Protein AF-A0A0B7N7H6-F1 (afdb_monomer_lite)

Structure (mmCIF, N/CA/C/O backbone):
data_AF-A0A0B7N7H6-F1
#
_entry.id   AF-A0A0B7N7H6-F1
#
loop_
_atom_site.group_PDB
_atom_site.id
_atom_site.type_symbol
_atom_site.label_atom_id
_atom_site.label_alt_id
_atom_site.label_comp_id
_atom_site.label_asym_id
_atom_site.label_entity_id
_atom_site.label_seq_id
_atom_site.pdbx_PDB_ins_code
_atom_site.Cartn_x
_atom_site.Cartn_y
_atom_site.Cartn_z
_atom_site.occupancy
_atom_site.B_iso_or_equiv
_atom_site.auth_seq_id
_atom_site.auth_comp_id
_atom_site.auth_asym_id
_atom_site.auth_atom_id
_atom_site.pdbx_PDB_model_num
ATOM 1 N N . MET A 1 1 ? 10.735 51.652 -38.705 1.00 37.94 1 MET A N 1
ATOM 2 C CA . MET A 1 1 ? 10.330 51.602 -40.139 1.00 37.94 1 MET A CA 1
ATOM 3 C C . MET A 1 1 ? 10.771 50.251 -40.689 1.00 37.94 1 MET A C 1
ATOM 5 O O . MET A 1 1 ? 11.819 49.836 -40.210 1.00 37.94 1 MET A O 1
ATOM 9 N N . PRO A 1 2 ? 10.083 49.571 -41.637 1.00 36.44 2 PRO A N 1
ATOM 10 C CA . PRO A 1 2 ? 9.024 49.987 -42.591 1.00 36.44 2 PRO A CA 1
ATOM 11 C C . PRO A 1 2 ? 7.705 49.176 -42.404 1.00 36.44 2 PRO A C 1
ATOM 13 O O . PRO A 1 2 ? 7.689 48.254 -41.610 1.00 36.44 2 PRO A O 1
ATOM 16 N N . ARG A 1 3 ? 6.567 49.336 -43.096 1.00 27.48 3 ARG A N 1
ATOM 17 C CA . ARG A 1 3 ? 5.767 50.420 -43.711 1.00 27.48 3 ARG A CA 1
ATOM 18 C C . ARG A 1 3 ? 4.435 49.730 -44.132 1.00 27.48 3 ARG A C 1
ATOM 20 O O . ARG A 1 3 ? 4.487 48.553 -44.464 1.00 27.48 3 ARG A O 1
ATOM 27 N N . ILE A 1 4 ? 3.325 50.485 -44.269 1.00 28.06 4 ILE A N 1
ATOM 28 C CA . ILE A 1 4 ? 2.052 50.128 -44.976 1.00 28.06 4 ILE A CA 1
ATOM 29 C C . ILE A 1 4 ? 1.027 49.391 -44.062 1.00 28.06 4 ILE A C 1
ATOM 31 O O . ILE A 1 4 ? 1.376 48.391 -43.467 1.00 28.06 4 ILE A O 1
ATOM 35 N N . ARG A 1 5 ? -0.246 49.785 -43.854 1.00 23.31 5 ARG A N 1
ATOM 36 C CA . ARG A 1 5 ? -1.232 50.551 -44.649 1.00 23.31 5 ARG A CA 1
ATOM 37 C C . ARG A 1 5 ? -2.288 51.193 -43.722 1.00 23.31 5 ARG A C 1
ATOM 39 O O . ARG A 1 5 ? -2.878 50.515 -42.890 1.00 23.31 5 ARG A O 1
ATOM 46 N N . ARG A 1 6 ? -2.595 52.479 -43.933 1.00 30.19 6 ARG A N 1
ATOM 47 C CA . ARG A 1 6 ? -3.868 53.089 -43.510 1.00 30.19 6 ARG A CA 1
ATOM 48 C C . ARG A 1 6 ? -5.001 52.544 -44.384 1.00 30.19 6 ARG A C 1
ATOM 50 O O . ARG A 1 6 ? -4.861 52.536 -45.605 1.00 30.19 6 ARG A O 1
ATOM 57 N N . GLY A 1 7 ? -6.134 52.237 -43.756 1.00 26.44 7 GLY A N 1
ATOM 58 C CA . GLY A 1 7 ? -7.450 52.305 -44.388 1.00 26.44 7 GLY A CA 1
ATOM 59 C C . GLY A 1 7 ? -8.291 51.039 -44.276 1.00 26.44 7 GLY A C 1
ATOM 60 O O . GLY A 1 7 ? -8.165 50.152 -45.110 1.00 26.44 7 GLY A O 1
ATOM 61 N N . LYS A 1 8 ? -9.245 51.043 -43.342 1.00 25.47 8 LYS A N 1
ATOM 62 C CA . LYS A 1 8 ? -10.664 50.804 -43.638 1.00 25.47 8 LYS A CA 1
ATOM 63 C C . LYS A 1 8 ? -11.507 51.490 -42.561 1.00 25.47 8 LYS A C 1
ATOM 65 O O . LYS A 1 8 ? -11.310 51.280 -41.371 1.00 25.47 8 LYS A O 1
ATOM 70 N N . ARG A 1 9 ? -12.380 52.390 -43.022 1.00 25.45 9 ARG A N 1
ATOM 71 C CA . ARG A 1 9 ? -13.457 53.009 -42.246 1.00 25.45 9 ARG A CA 1
ATOM 72 C C . ARG A 1 9 ? -14.308 51.892 -41.645 1.00 25.45 9 ARG A C 1
ATOM 74 O O . ARG A 1 9 ? -14.696 50.988 -42.380 1.00 25.45 9 ARG A O 1
ATOM 81 N N . CYS A 1 10 ? -14.600 51.979 -40.351 1.00 24.98 10 CYS A N 1
ATOM 82 C CA . CYS A 1 10 ? -15.624 51.156 -39.728 1.00 24.98 10 CYS A CA 1
ATOM 83 C C . CYS A 1 10 ? -16.980 51.597 -40.296 1.00 24.98 10 CYS A C 1
ATOM 85 O O . CYS A 1 10 ? -17.472 52.684 -39.999 1.00 24.98 10 CYS A O 1
ATOM 87 N N . THR A 1 11 ? -17.523 50.795 -41.204 1.00 28.88 11 THR A N 1
ATOM 88 C CA . THR A 1 11 ? -18.893 50.899 -41.699 1.00 28.88 11 THR A CA 1
ATOM 89 C C . THR A 1 11 ? -19.776 50.041 -40.805 1.00 28.88 11 THR A C 1
ATOM 91 O O . THR A 1 11 ? -20.049 48.889 -41.127 1.00 28.88 11 THR A O 1
ATOM 94 N N . VAL A 1 12 ? -20.199 50.599 -39.673 1.00 28.38 12 VAL A N 1
ATOM 95 C CA . VAL A 1 12 ? -21.404 50.150 -38.968 1.00 28.38 12 VAL A CA 1
ATOM 96 C C . VAL A 1 12 ? -22.243 51.398 -38.720 1.00 28.38 12 VAL A C 1
ATOM 98 O O . VAL A 1 12 ? -22.201 52.027 -37.666 1.00 28.38 12 VAL A O 1
ATOM 101 N N . GLU A 1 13 ? -22.957 51.814 -39.764 1.00 29.14 13 GLU A N 1
ATOM 102 C CA . GLU A 1 13 ? -24.120 52.679 -39.610 1.00 29.14 13 GLU A CA 1
ATOM 103 C C . GLU A 1 13 ? -25.181 51.895 -38.832 1.00 29.14 13 GLU A C 1
ATOM 105 O O . GLU A 1 13 ? -25.592 50.815 -39.254 1.00 29.14 13 GLU A O 1
ATOM 110 N N . GLY A 1 14 ? -25.621 52.441 -37.697 1.00 30.44 14 GLY A N 1
ATOM 111 C CA . GLY A 1 14 ? -26.824 51.959 -37.018 1.00 30.44 14 GLY A CA 1
ATOM 112 C C . GLY A 1 14 ? -26.690 51.628 -35.535 1.00 30.44 14 GLY A C 1
ATOM 113 O O . GLY A 1 14 ? -27.198 50.593 -35.125 1.00 30.44 14 GLY A O 1
ATOM 114 N N . CYS A 1 15 ? -26.068 52.489 -34.719 1.00 24.95 15 CYS A N 1
ATOM 115 C CA . CYS A 1 15 ? -26.426 52.585 -33.289 1.00 24.95 15 CYS A CA 1
ATOM 116 C C . CYS A 1 15 ? -25.938 53.852 -32.557 1.00 24.95 15 CYS A C 1
ATOM 118 O O . CYS A 1 15 ? -26.206 53.995 -31.368 1.00 24.95 15 CYS A O 1
ATOM 120 N N . CYS A 1 16 ? -25.286 54.808 -33.229 1.00 25.58 16 CYS A N 1
ATOM 121 C CA . CYS A 1 16 ? -25.042 56.131 -32.654 1.00 25.58 16 CYS A CA 1
ATOM 122 C C . CYS A 1 16 ? -26.247 57.040 -32.923 1.00 25.58 16 CYS A C 1
ATOM 124 O O . CYS A 1 16 ? -26.388 57.589 -34.017 1.00 25.58 16 CYS A O 1
ATOM 126 N N . LEU A 1 17 ? -27.113 57.218 -31.923 1.00 27.61 17 LEU A N 1
ATOM 127 C CA . LEU A 1 17 ? -27.944 58.422 -31.858 1.00 27.61 17 LEU A CA 1
ATOM 128 C C . LEU A 1 17 ? -27.015 59.657 -31.893 1.00 27.61 17 LEU A C 1
ATOM 130 O O . LEU A 1 17 ? -25.928 59.611 -31.309 1.00 27.61 17 LEU A O 1
ATOM 134 N N . PRO A 1 18 ? -27.393 60.749 -32.581 1.00 28.14 18 PRO A N 1
ATOM 135 C CA . PRO A 1 18 ? -26.538 61.919 -32.705 1.00 28.14 18 PRO A CA 1
ATOM 136 C C . PRO A 1 18 ? -26.244 62.520 -31.327 1.00 28.14 18 PRO A C 1
ATOM 138 O O . PRO A 1 18 ? -27.152 62.856 -30.570 1.00 28.14 18 PRO A O 1
ATOM 141 N N . SER A 1 19 ? -24.959 62.703 -31.031 1.00 32.44 19 SER A N 1
ATOM 142 C CA . SER A 1 19 ? -24.395 63.276 -29.803 1.00 32.44 19 SER A CA 1
ATOM 143 C C . SER A 1 19 ? -24.632 64.791 -29.658 1.00 32.44 19 SER A C 1
ATOM 145 O O . SER A 1 19 ? -23.717 65.548 -29.338 1.00 32.44 19 SER A O 1
ATOM 147 N N . LYS A 1 20 ? -25.849 65.269 -29.929 1.00 32.69 20 LYS A N 1
ATOM 148 C CA . LYS A 1 20 ? -26.255 66.660 -29.688 1.00 32.69 20 LYS A CA 1
ATOM 149 C C . LYS A 1 20 ? -27.637 66.707 -29.047 1.00 32.69 20 LYS A C 1
ATOM 151 O O . LYS A 1 20 ? -28.613 67.100 -29.674 1.00 32.69 20 LYS A O 1
ATOM 156 N N . ILE A 1 21 ? -27.694 66.338 -27.773 1.00 34.69 21 ILE A N 1
ATOM 157 C CA . ILE A 1 21 ? -28.733 66.806 -26.854 1.00 34.69 21 ILE A CA 1
ATOM 158 C C . ILE A 1 21 ? -27.984 67.505 -25.720 1.00 34.69 21 ILE A C 1
ATOM 160 O O . ILE A 1 21 ? -27.102 66.921 -25.097 1.00 34.69 21 ILE A O 1
ATOM 164 N N . TYR A 1 22 ? -28.261 68.796 -25.553 1.00 38.03 22 TYR A N 1
ATOM 165 C CA . TYR A 1 22 ? -27.627 69.676 -24.579 1.00 38.03 22 TYR A CA 1
ATOM 166 C C . TYR A 1 22 ? -27.950 69.214 -23.151 1.00 38.03 22 TYR A C 1
ATOM 168 O O . TYR A 1 22 ? -29.028 69.501 -22.641 1.00 38.03 22 TYR A O 1
ATOM 176 N N . CYS A 1 23 ? -26.999 68.567 -22.484 1.00 40.34 23 CYS A N 1
ATOM 177 C CA . CYS A 1 23 ? -26.864 68.694 -21.036 1.00 40.34 23 CYS A CA 1
ATOM 178 C C . CYS A 1 23 ? -25.823 69.789 -20.806 1.00 40.34 23 CYS A C 1
ATOM 180 O O . CYS A 1 23 ? -24.716 69.698 -21.342 1.00 40.34 23 CYS A O 1
ATOM 182 N N . GLN A 1 24 ? -26.171 70.857 -20.081 1.00 36.81 24 GLN A N 1
ATOM 183 C CA . GLN A 1 24 ? -25.135 71.765 -19.593 1.00 36.81 24 GLN A CA 1
ATOM 184 C C . GLN A 1 24 ? -24.150 70.942 -18.749 1.00 36.81 24 GLN A C 1
ATOM 186 O O . GLN A 1 24 ? -24.607 70.126 -17.944 1.00 36.81 24 GLN A O 1
ATOM 191 N N . PRO A 1 25 ? -22.829 71.095 -18.943 1.00 39.78 25 PRO A N 1
ATOM 192 C CA . PRO A 1 25 ? -21.880 70.503 -18.017 1.00 39.78 25 PRO A CA 1
ATOM 193 C C . PRO A 1 25 ? -22.131 71.098 -16.620 1.00 39.78 25 PRO A C 1
ATOM 195 O O . PRO A 1 25 ? -22.530 72.268 -16.537 1.00 39.78 25 PRO A O 1
ATOM 198 N N . PRO A 1 26 ? -21.903 70.340 -15.532 1.00 43.75 26 PRO A N 1
ATOM 199 C CA . PRO A 1 26 ? -21.747 70.955 -14.219 1.00 43.75 26 PRO A CA 1
ATOM 200 C C . PRO A 1 26 ? -20.669 72.052 -14.296 1.00 43.75 26 PRO A C 1
ATOM 202 O O . PRO A 1 26 ? -19.870 72.093 -15.241 1.00 43.75 26 PRO A O 1
ATOM 205 N N . SER A 1 27 ? -20.722 73.008 -13.368 1.00 42.41 27 SER A N 1
ATOM 206 C CA . SER A 1 27 ? -19.869 74.200 -13.384 1.00 42.41 27 SER A CA 1
ATOM 207 C C . SER A 1 27 ? -18.388 73.823 -13.572 1.00 42.41 27 SER A C 1
ATOM 209 O O . SER A 1 27 ? -17.952 72.733 -13.206 1.00 42.41 27 SER A O 1
ATOM 211 N N . LYS A 1 28 ? -17.587 74.730 -14.148 1.00 42.50 28 LYS A N 1
ATOM 212 C CA . LYS A 1 28 ? -16.133 74.531 -14.326 1.00 42.50 28 LYS A CA 1
ATOM 213 C C . LYS A 1 28 ? -15.385 74.224 -13.014 1.00 42.50 28 LYS A C 1
ATOM 215 O O . LYS A 1 28 ? -14.234 73.808 -13.095 1.00 42.50 28 LYS A O 1
ATOM 220 N N . ASP A 1 29 ? -16.036 74.418 -11.869 1.00 42.72 29 ASP A N 1
ATOM 221 C CA . ASP A 1 29 ? -15.484 74.232 -10.532 1.00 42.72 29 ASP A CA 1
ATOM 222 C C . ASP A 1 29 ? -15.884 72.886 -9.890 1.00 42.72 29 ASP A C 1
ATOM 224 O O . ASP A 1 29 ? -15.354 72.541 -8.838 1.00 42.72 29 ASP A O 1
ATOM 228 N N . ASP A 1 30 ? -16.736 72.068 -10.526 1.00 51.41 30 ASP A N 1
ATOM 229 C CA . ASP A 1 30 ? -17.115 70.736 -10.021 1.00 51.41 30 ASP A CA 1
ATOM 230 C C . ASP A 1 30 ? -16.092 69.657 -10.435 1.00 51.41 30 ASP A C 1
ATOM 232 O O . ASP A 1 30 ? -16.368 68.698 -11.163 1.00 51.41 30 ASP A O 1
ATOM 236 N N . MET A 1 31 ? -14.842 69.856 -10.010 1.00 48.12 31 MET A N 1
ATOM 237 C CA . MET A 1 31 ? -13.719 68.950 -10.286 1.00 48.12 31 MET A CA 1
ATOM 238 C C . MET A 1 31 ? -13.842 67.612 -9.533 1.00 48.12 31 MET A C 1
ATOM 240 O O . MET A 1 31 ? -13.292 66.609 -10.002 1.00 48.12 31 MET A O 1
ATOM 244 N N . ASP A 1 32 ? -14.629 67.584 -8.450 1.00 49.81 32 ASP A N 1
ATOM 245 C CA . ASP A 1 32 ? -14.765 66.457 -7.518 1.00 49.81 32 ASP A CA 1
ATOM 246 C C . ASP A 1 32 ? -16.161 65.795 -7.523 1.00 49.81 32 ASP A C 1
ATOM 248 O O . ASP A 1 32 ? -16.340 64.754 -6.892 1.00 49.81 32 ASP A O 1
ATOM 252 N N . GLY A 1 33 ? -17.137 66.330 -8.271 1.00 51.84 33 GLY A N 1
ATOM 253 C CA . GLY A 1 33 ? -18.484 65.754 -8.410 1.00 51.84 33 GLY A CA 1
ATOM 254 C C . GLY A 1 33 ? -19.388 65.950 -7.186 1.00 51.84 33 GLY A C 1
ATOM 255 O O . GLY A 1 33 ? -20.271 65.122 -6.942 1.00 51.84 33 GLY A O 1
ATOM 256 N N . THR A 1 34 ? -19.145 66.996 -6.394 1.00 52.19 34 THR A N 1
ATOM 257 C CA . THR A 1 34 ? -19.784 67.249 -5.092 1.00 52.19 34 THR A CA 1
ATOM 258 C C . THR A 1 34 ? -20.910 68.281 -5.148 1.00 52.19 34 THR A C 1
ATOM 260 O O . THR A 1 34 ? -21.643 68.417 -4.167 1.00 52.19 34 THR A O 1
ATOM 263 N N . ASP A 1 35 ? -21.104 68.981 -6.271 1.00 53.03 35 ASP A N 1
ATOM 264 C CA . ASP A 1 35 ? -22.178 69.968 -6.403 1.00 53.03 35 ASP A CA 1
ATOM 265 C C . ASP A 1 35 ? -23.523 69.261 -6.679 1.00 53.03 35 ASP A C 1
ATOM 267 O O . ASP A 1 35 ? -23.776 68.702 -7.749 1.00 53.03 35 ASP A O 1
ATOM 271 N N . TYR A 1 36 ? -24.396 69.230 -5.668 1.00 53.78 36 TYR A N 1
ATOM 272 C CA . TYR A 1 36 ? -25.664 68.495 -5.695 1.00 53.78 36 TYR A CA 1
ATOM 273 C C . TYR A 1 36 ? -26.741 69.261 -6.486 1.00 53.78 36 TYR A C 1
ATOM 275 O O . TYR A 1 36 ? -27.261 70.263 -5.984 1.00 53.78 36 TYR A O 1
ATOM 283 N N . PRO A 1 37 ? -27.200 68.794 -7.665 1.00 55.84 37 PRO A N 1
ATOM 284 C CA . PRO A 1 37 ? -28.421 69.340 -8.240 1.00 55.84 37 PRO A CA 1
ATOM 285 C C . PRO A 1 37 ? -29.631 69.010 -7.344 1.00 55.84 37 PRO A C 1
ATOM 287 O O . PRO A 1 37 ? -29.698 67.959 -6.697 1.00 55.84 37 PRO A O 1
ATOM 290 N N . SER A 1 38 ? -30.596 69.936 -7.275 1.00 59.47 38 SER A N 1
ATOM 291 C CA . SER A 1 38 ? -31.794 69.781 -6.432 1.00 59.47 38 SER A CA 1
ATOM 292 C C . SER A 1 38 ? -32.596 68.519 -6.790 1.00 59.47 38 SER A C 1
ATOM 294 O O . SER A 1 38 ? -32.617 68.103 -7.946 1.00 59.47 38 SER A O 1
ATOM 296 N N . VAL A 1 39 ? -33.349 67.956 -5.836 1.00 60.06 39 VAL A N 1
ATOM 297 C CA . VAL A 1 39 ? -34.266 66.812 -6.071 1.00 60.06 39 VAL A CA 1
ATOM 298 C C . VAL A 1 39 ? -35.235 67.069 -7.241 1.00 60.06 39 VAL A C 1
ATOM 300 O O . VAL A 1 39 ? -35.629 66.144 -7.946 1.00 60.06 39 VAL A O 1
ATOM 303 N N . TRP A 1 40 ? -35.578 68.334 -7.501 1.00 59.78 40 TRP A N 1
ATOM 304 C CA . TRP A 1 40 ? -36.415 68.742 -8.632 1.00 59.78 40 TRP A CA 1
ATOM 305 C C . TRP A 1 40 ? -35.725 68.599 -9.993 1.00 59.78 40 TRP A C 1
ATOM 307 O O . TRP A 1 40 ? -36.393 68.308 -10.982 1.00 59.78 40 TRP A O 1
ATOM 317 N N . TRP A 1 41 ? -34.403 68.767 -10.050 1.00 65.94 41 TRP A N 1
ATOM 318 C CA . TRP A 1 41 ? -33.612 68.520 -11.257 1.00 65.94 41 TRP A CA 1
ATOM 319 C C . TRP A 1 41 ? -33.543 67.026 -11.577 1.00 65.94 41 TRP A C 1
ATOM 321 O O . TRP A 1 41 ? -33.737 66.633 -12.723 1.00 65.94 41 TRP A O 1
ATOM 331 N N . ASP A 1 42 ? -33.367 66.192 -10.555 1.00 63.41 42 ASP A N 1
ATOM 332 C CA . ASP A 1 42 ? -33.380 64.733 -10.685 1.00 63.41 42 ASP A CA 1
ATOM 333 C C . ASP A 1 42 ? -34.751 64.212 -11.148 1.00 63.41 42 ASP A C 1
ATOM 335 O O . ASP A 1 42 ? -34.836 63.398 -12.068 1.00 63.41 42 ASP A O 1
ATOM 339 N N . LEU A 1 43 ? -35.844 64.730 -10.572 1.00 63.50 43 LEU A N 1
ATOM 340 C CA . LEU A 1 43 ? -37.215 64.440 -11.014 1.00 63.50 43 LEU A CA 1
ATOM 341 C C . LEU A 1 43 ? -37.466 64.898 -12.455 1.00 63.50 43 LEU A C 1
ATOM 343 O O . LEU A 1 43 ? -38.125 64.191 -13.217 1.00 63.50 43 LEU A O 1
ATOM 347 N N . TRP A 1 44 ? -36.928 66.057 -12.845 1.00 66.81 44 TRP A N 1
ATOM 348 C CA . TRP A 1 44 ? -37.005 66.539 -14.221 1.00 66.81 44 TRP A CA 1
ATOM 349 C C . TRP A 1 44 ? -36.238 65.624 -15.182 1.00 66.81 44 TRP A C 1
ATOM 351 O O . TRP A 1 44 ? -36.783 65.273 -16.226 1.00 66.81 44 TRP A O 1
ATOM 361 N N . GLN A 1 45 ? -35.032 65.166 -14.822 1.00 63.53 45 GLN A N 1
ATOM 362 C CA . GLN A 1 45 ? -34.292 64.184 -15.619 1.00 63.53 45 GLN A CA 1
ATOM 363 C C . GLN A 1 45 ? -35.068 62.868 -15.756 1.00 63.53 45 GLN A C 1
ATOM 365 O O . GLN A 1 45 ? -35.196 62.358 -16.866 1.00 63.53 45 GLN A O 1
ATOM 370 N N . ILE A 1 46 ? -35.658 62.347 -14.674 1.00 65.12 46 ILE A N 1
ATOM 371 C CA . ILE A 1 46 ? -36.512 61.151 -14.742 1.00 65.12 46 ILE A CA 1
ATOM 372 C C . ILE A 1 46 ? -37.679 61.383 -15.713 1.00 65.12 46 ILE A C 1
ATOM 374 O O . ILE A 1 46 ? -37.836 60.628 -16.668 1.00 65.12 46 ILE A O 1
ATOM 378 N N . LEU A 1 47 ? -38.470 62.444 -15.539 1.00 67.06 47 LEU A N 1
ATOM 379 C CA . LEU A 1 47 ? -39.642 62.707 -16.386 1.00 67.06 47 LEU A CA 1
ATOM 380 C C . LEU A 1 47 ? -39.278 62.972 -17.858 1.00 67.06 47 LEU A C 1
ATOM 382 O O . LEU A 1 47 ? -40.030 62.582 -18.751 1.00 67.06 47 LEU A O 1
ATOM 386 N N . TYR A 1 48 ? -38.134 63.610 -18.116 1.00 69.19 48 TYR A N 1
ATOM 387 C CA . TYR A 1 48 ? -37.670 63.942 -19.462 1.00 69.19 48 TYR A CA 1
ATOM 388 C C . TYR A 1 48 ? -37.091 62.732 -20.206 1.00 69.19 48 TYR A C 1
ATOM 390 O O . TYR A 1 48 ? -37.353 62.558 -21.397 1.00 69.19 48 TYR A O 1
ATOM 398 N N . TYR A 1 49 ? -36.325 61.878 -19.520 1.00 67.12 49 TYR A N 1
ATOM 399 C CA . TYR A 1 49 ? -35.643 60.744 -20.146 1.00 67.12 49 TYR A CA 1
ATOM 400 C C . TYR A 1 49 ? -36.435 59.429 -20.091 1.00 67.12 49 TYR A C 1
ATOM 402 O O . TYR A 1 49 ? -36.150 58.551 -20.899 1.00 67.12 49 TYR A O 1
ATOM 410 N N . VAL A 1 50 ? -37.479 59.292 -19.258 1.00 69.81 50 VAL A N 1
ATOM 411 C CA . VAL A 1 50 ? -38.349 58.091 -19.217 1.00 69.81 50 VAL A CA 1
ATOM 412 C C . VAL A 1 50 ? -38.892 57.670 -20.596 1.00 69.81 50 VAL A C 1
ATOM 414 O O . VAL A 1 50 ? -38.808 56.481 -20.909 1.00 69.81 50 VAL A O 1
ATOM 417 N N . PRO A 1 51 ? -39.385 58.570 -21.474 1.00 69.56 51 PRO A N 1
ATOM 418 C CA . PRO A 1 51 ? -39.802 58.184 -22.827 1.00 69.56 51 PRO A CA 1
ATOM 419 C C . PRO A 1 51 ? -38.656 57.604 -23.674 1.00 69.56 51 PRO A C 1
ATOM 421 O O . PRO A 1 51 ? -38.873 56.686 -24.467 1.00 69.56 51 PRO A O 1
ATOM 424 N N . VAL A 1 52 ? -37.428 58.103 -23.483 1.00 68.19 52 VAL A N 1
ATOM 425 C CA . VAL A 1 52 ? -36.216 57.578 -24.131 1.00 68.19 52 VAL A CA 1
ATOM 426 C C . VAL A 1 52 ? -35.859 56.205 -23.554 1.00 68.19 52 VAL A C 1
ATOM 428 O O . VAL A 1 52 ? -35.584 55.293 -24.334 1.00 68.19 52 VAL A O 1
ATOM 431 N N . SER A 1 53 ? -35.954 56.016 -22.230 1.00 68.50 53 SER A N 1
ATOM 432 C CA . SER A 1 53 ? -35.773 54.719 -21.559 1.00 68.50 53 SER A CA 1
ATOM 433 C C . SER A 1 53 ? -36.720 53.661 -22.117 1.00 68.50 53 SER A C 1
ATOM 435 O O . SER A 1 53 ? -36.285 52.566 -22.461 1.00 68.50 53 SER A O 1
ATOM 437 N N . VAL A 1 54 ? -38.009 53.997 -22.253 1.00 75.19 54 VAL A N 1
ATOM 438 C CA . VAL A 1 54 ? -39.036 53.094 -22.798 1.00 75.19 54 VAL A CA 1
ATOM 439 C C . VAL A 1 54 ? -38.724 52.740 -24.253 1.00 75.19 54 VAL A C 1
ATOM 441 O O . VAL A 1 54 ? -38.846 51.578 -24.636 1.00 75.19 54 VAL A O 1
ATOM 444 N N . GLY A 1 55 ? -38.258 53.706 -25.050 1.00 74.94 55 GLY A N 1
ATOM 445 C CA . GLY A 1 55 ? -37.824 53.470 -26.426 1.00 74.94 55 GLY A CA 1
ATOM 446 C C . GLY A 1 55 ? -36.608 52.542 -26.529 1.00 74.94 55 GLY A C 1
ATOM 447 O O . GLY A 1 55 ? -36.632 51.602 -27.319 1.00 74.94 55 GLY A O 1
ATOM 448 N N . VAL A 1 56 ? -35.561 52.764 -25.725 1.00 74.06 56 VAL A N 1
ATOM 449 C CA . VAL A 1 56 ? -34.353 51.914 -25.694 1.00 74.06 56 VAL A CA 1
ATOM 450 C C . VAL A 1 56 ? -34.693 50.500 -25.227 1.00 74.06 56 VAL A C 1
ATOM 452 O O . VAL A 1 56 ? -34.305 49.539 -25.888 1.00 74.06 56 VAL A O 1
ATOM 455 N N . PHE A 1 57 ? -35.476 50.379 -24.153 1.00 81.69 57 PHE A N 1
ATOM 456 C CA . PHE A 1 57 ? -35.959 49.104 -23.629 1.00 81.69 57 PHE A CA 1
ATOM 457 C C . PHE A 1 57 ? -36.756 48.333 -24.687 1.00 81.69 57 PHE A C 1
ATOM 459 O O . PHE A 1 57 ? -36.404 47.207 -25.032 1.00 81.69 57 PHE A O 1
ATOM 466 N N . TYR A 1 58 ? -37.780 48.960 -25.277 1.00 79.00 58 TYR A N 1
ATOM 467 C CA . TYR A 1 58 ? -38.616 48.324 -26.295 1.00 79.00 58 TYR A CA 1
ATOM 468 C C . TYR A 1 58 ? -37.808 47.930 -27.534 1.00 79.00 58 TYR A C 1
ATOM 470 O O . TYR A 1 58 ? -38.014 46.852 -28.082 1.00 79.00 58 TYR A O 1
ATOM 478 N N . MET A 1 59 ? -36.861 48.767 -27.969 1.00 73.75 59 MET A N 1
ATOM 479 C CA . MET A 1 59 ? -35.995 48.453 -29.107 1.00 73.75 59 MET A CA 1
ATOM 480 C C . MET A 1 59 ? -35.046 47.287 -28.827 1.00 73.75 59 MET A C 1
ATOM 482 O O . MET A 1 59 ? -34.800 46.499 -29.740 1.00 73.75 59 MET A O 1
ATOM 486 N N . ASP A 1 60 ? -34.516 47.157 -27.612 1.00 74.44 60 ASP A N 1
ATOM 487 C CA . ASP A 1 60 ? -33.656 46.034 -27.230 1.00 74.44 60 ASP A CA 1
ATOM 488 C C . ASP A 1 60 ? -34.443 44.719 -27.132 1.00 74.44 60 ASP A C 1
ATOM 490 O O . ASP A 1 60 ? -34.002 43.714 -27.696 1.00 74.44 60 ASP A O 1
ATOM 494 N N . ILE A 1 61 ? -35.650 44.751 -26.555 1.00 77.31 61 ILE A N 1
ATOM 495 C CA . ILE A 1 61 ? -36.582 43.611 -26.533 1.00 77.31 61 ILE A CA 1
ATOM 496 C C . ILE A 1 61 ? -37.027 43.226 -27.948 1.00 77.31 61 ILE A C 1
ATOM 498 O O . ILE A 1 61 ? -36.958 42.061 -28.334 1.00 77.31 61 ILE A O 1
ATOM 502 N N . TYR A 1 62 ? -37.440 44.199 -28.763 1.00 75.31 62 TYR A N 1
ATOM 503 C CA . TYR A 1 62 ? -37.870 43.968 -30.142 1.00 75.31 62 TYR A CA 1
ATOM 504 C C . TYR A 1 62 ? -36.744 43.368 -30.993 1.00 75.31 62 TYR A C 1
ATOM 506 O O . TYR A 1 62 ? -36.975 42.436 -31.763 1.00 75.31 62 TYR A O 1
ATOM 514 N N . LYS A 1 63 ? -35.508 43.867 -30.839 1.00 70.56 63 LYS A N 1
ATOM 515 C CA . LYS A 1 63 ? -34.329 43.295 -31.504 1.00 70.56 63 LYS A CA 1
ATOM 516 C C . LYS A 1 63 ? -34.080 41.848 -31.077 1.00 70.56 63 LYS A C 1
ATOM 518 O O . LYS A 1 63 ? -33.690 41.074 -31.937 1.00 70.56 63 LYS A O 1
ATOM 523 N N . HIS A 1 64 ? -34.305 41.501 -29.810 1.00 74.00 64 HIS A N 1
ATOM 524 C CA . HIS A 1 64 ? -34.151 40.133 -29.311 1.00 74.00 64 HIS A CA 1
ATOM 525 C C . HIS A 1 64 ? -35.264 39.184 -29.807 1.00 74.00 64 HIS A C 1
ATOM 527 O O . HIS A 1 64 ? -34.977 38.031 -30.101 1.00 74.00 64 HIS A O 1
ATOM 533 N N . LEU A 1 65 ? -36.511 39.660 -29.950 1.00 70.31 65 LEU A N 1
ATOM 534 C CA . LEU A 1 65 ? -37.661 38.834 -30.360 1.00 70.31 65 LEU A CA 1
ATOM 535 C C . LEU A 1 65 ? -37.829 38.670 -31.885 1.00 70.31 65 LEU A C 1
ATOM 537 O O . LEU A 1 65 ? -38.381 37.667 -32.328 1.00 70.31 65 LEU A O 1
ATOM 541 N N . VAL A 1 66 ? -37.421 39.658 -32.696 1.00 69.44 66 VAL A N 1
ATOM 542 C CA . VAL A 1 66 ? -37.718 39.703 -34.151 1.00 69.44 66 VAL A CA 1
ATOM 543 C C . VAL A 1 66 ? -36.478 39.518 -35.036 1.00 69.44 66 VAL A C 1
ATOM 545 O O . VAL A 1 66 ? -36.589 39.118 -36.195 1.00 69.44 66 VAL A O 1
ATOM 548 N N . LYS A 1 67 ? -35.281 39.792 -34.514 1.00 58.47 67 LYS A N 1
ATOM 549 C CA . LYS A 1 67 ? -33.995 39.442 -35.142 1.00 58.47 67 LYS A CA 1
ATOM 550 C C . LYS A 1 67 ? -33.348 38.366 -34.268 1.00 58.47 67 LYS A C 1
ATOM 552 O O . LYS A 1 67 ? -33.736 38.253 -33.114 1.00 58.47 67 LYS A O 1
ATOM 557 N N . GLN A 1 68 ? -32.425 37.555 -34.806 1.00 58.53 68 GLN A N 1
ATOM 558 C CA . GLN A 1 68 ? -31.695 36.559 -33.999 1.00 58.53 68 GLN A CA 1
ATOM 559 C C . GLN A 1 68 ? -31.322 37.174 -32.639 1.00 58.53 68 GLN A C 1
ATOM 561 O O . GLN A 1 68 ? -30.874 38.330 -32.637 1.00 58.53 68 GLN A O 1
ATOM 566 N N . PRO A 1 69 ? -31.565 36.470 -31.518 1.00 61.44 69 PRO A N 1
ATOM 567 C CA . PRO A 1 69 ? -31.398 37.049 -30.193 1.00 61.44 69 PRO A CA 1
ATOM 568 C C . PRO A 1 69 ? -30.007 37.679 -30.100 1.00 61.44 69 PRO A C 1
ATOM 570 O O . PRO A 1 69 ? -29.039 37.102 -30.600 1.00 61.44 69 PRO A O 1
ATOM 573 N N . LYS A 1 70 ? -29.911 38.891 -29.515 1.00 65.50 70 LYS A N 1
ATOM 574 C CA . LYS A 1 70 ? -28.637 39.641 -29.417 1.00 65.50 70 LYS A CA 1
ATOM 575 C C . LYS A 1 70 ? -27.486 38.737 -28.960 1.00 65.50 70 LYS A C 1
ATOM 577 O O . LYS A 1 70 ? -26.370 38.925 -29.439 1.00 65.50 70 LYS A O 1
ATOM 582 N N . ARG A 1 71 ? -27.794 37.765 -28.090 1.00 74.06 71 ARG A N 1
ATOM 583 C CA . ARG A 1 71 ? -26.989 36.585 -27.777 1.00 74.06 71 ARG A CA 1
ATOM 584 C C . ARG A 1 71 ? -27.842 35.307 -27.808 1.00 74.06 71 ARG A C 1
ATOM 586 O O . ARG A 1 71 ? -28.944 35.346 -27.266 1.00 74.06 71 ARG A O 1
ATOM 593 N N . PRO A 1 72 ? -27.372 34.203 -28.419 1.00 66.31 72 PRO A N 1
ATOM 594 C CA . PRO A 1 72 ? -28.142 32.962 -28.573 1.00 66.31 72 PRO A CA 1
ATOM 595 C C . PRO A 1 72 ? -28.586 32.292 -27.270 1.00 66.31 72 PRO A C 1
ATOM 597 O O . PRO A 1 72 ? -29.600 31.602 -27.267 1.00 66.31 72 PRO A O 1
ATOM 600 N N . THR A 1 73 ? -27.831 32.480 -26.190 1.00 73.62 73 THR A N 1
ATOM 601 C CA . THR A 1 73 ? -28.018 31.793 -24.902 1.00 73.62 73 THR A CA 1
ATOM 602 C C . THR A 1 73 ? -28.916 32.547 -23.919 1.00 73.62 73 THR A C 1
ATOM 604 O O . THR A 1 73 ? -29.238 32.010 -22.863 1.00 73.62 73 THR A O 1
ATOM 607 N N . TRP A 1 74 ? -29.319 33.785 -24.230 1.00 82.69 74 TRP A N 1
ATOM 608 C CA . TRP A 1 74 ? -30.152 34.581 -23.329 1.00 82.69 74 TRP A CA 1
ATOM 609 C C . TRP A 1 74 ? -31.599 34.115 -23.378 1.00 82.69 74 TRP A C 1
ATOM 611 O O . TRP A 1 74 ? -32.239 34.156 -24.432 1.00 82.69 74 TRP A O 1
ATOM 621 N N . ASP A 1 75 ? -32.122 33.742 -22.217 1.00 81.75 75 ASP A N 1
ATOM 622 C CA . ASP A 1 75 ? -33.545 33.531 -22.034 1.00 81.75 75 ASP A CA 1
ATOM 623 C C . ASP A 1 75 ? -34.294 34.878 -22.002 1.00 81.75 75 ASP A C 1
ATOM 625 O O . ASP A 1 75 ? -33.720 35.976 -22.057 1.00 81.75 75 ASP A O 1
ATOM 629 N N . ILE A 1 76 ? -35.621 34.799 -21.925 1.00 79.88 76 ILE A N 1
ATOM 630 C CA . ILE A 1 76 ? -36.466 35.992 -21.899 1.00 79.88 76 ILE A CA 1
ATOM 631 C C . ILE A 1 76 ? -36.156 36.830 -20.649 1.00 79.88 76 ILE A C 1
ATOM 633 O O . ILE A 1 76 ? -36.080 38.052 -20.753 1.00 79.88 76 ILE A O 1
ATOM 637 N N . LEU A 1 77 ? -35.933 36.220 -19.481 1.00 82.25 77 LEU A N 1
ATOM 638 C CA . LEU A 1 77 ? -35.686 36.966 -18.248 1.00 82.25 77 LEU A CA 1
ATOM 639 C C . LEU A 1 77 ? -34.363 37.744 -18.302 1.00 82.25 77 LEU A C 1
ATOM 641 O O . LEU A 1 77 ? -34.344 38.933 -17.966 1.00 82.25 77 LEU A O 1
ATOM 645 N N . THR A 1 78 ? -33.280 37.126 -18.773 1.00 84.12 78 THR A N 1
ATOM 646 C CA . THR A 1 78 ? -31.980 37.770 -18.990 1.00 84.12 78 THR A CA 1
ATOM 647 C C . THR A 1 78 ? -32.100 38.889 -20.014 1.00 84.12 78 THR A C 1
ATOM 649 O O . THR A 1 78 ? -31.683 40.014 -19.734 1.00 84.12 78 THR A O 1
ATOM 652 N N . ALA A 1 79 ? -32.736 38.643 -21.163 1.00 83.31 79 ALA A N 1
ATOM 653 C CA . ALA A 1 79 ? -32.913 39.669 -22.186 1.00 83.31 79 ALA A CA 1
ATOM 654 C C . ALA A 1 79 ? -33.699 40.884 -21.664 1.00 83.31 79 ALA A C 1
ATOM 656 O O . ALA A 1 79 ? -33.319 42.026 -21.934 1.00 83.31 79 ALA A O 1
ATOM 657 N N . PHE A 1 80 ? -34.755 40.654 -20.877 1.00 84.75 80 PHE A N 1
ATOM 658 C CA . PHE A 1 80 ? -35.534 41.721 -20.249 1.00 84.75 80 PHE A CA 1
ATOM 659 C C . PHE A 1 80 ? -34.748 42.486 -19.189 1.00 84.75 80 PHE A C 1
ATOM 661 O O . PHE A 1 80 ? -34.757 43.720 -19.192 1.00 84.75 80 PHE A O 1
ATOM 668 N N . THR A 1 81 ? -34.040 41.776 -18.316 1.00 84.25 81 THR A N 1
ATOM 669 C CA . THR A 1 81 ? -33.251 42.383 -17.240 1.00 84.25 81 THR A CA 1
ATOM 670 C C . THR A 1 81 ? -32.123 43.239 -17.812 1.00 84.25 81 THR A C 1
ATOM 672 O O . THR A 1 81 ? -31.985 44.405 -17.443 1.00 84.25 81 THR A O 1
ATOM 675 N N . VAL A 1 82 ? -31.369 42.719 -18.784 1.00 85.56 82 VAL A N 1
ATOM 676 C CA . VAL A 1 82 ? -30.281 43.467 -19.427 1.00 85.56 82 VAL A CA 1
ATOM 677 C C . VAL A 1 82 ? -30.819 44.651 -20.235 1.00 85.56 82 VAL A C 1
ATOM 679 O O . VAL A 1 82 ? -30.279 45.752 -20.128 1.00 85.56 82 VAL A O 1
ATOM 682 N N . ALA A 1 83 ? -31.917 44.489 -20.986 1.00 83.69 83 ALA A N 1
ATOM 683 C CA . ALA A 1 83 ? -32.544 45.601 -21.708 1.00 83.69 83 ALA A CA 1
ATOM 684 C C . ALA A 1 83 ? -33.003 46.721 -20.760 1.00 83.69 83 ALA A C 1
ATOM 686 O O . ALA A 1 83 ? -32.880 47.906 -21.083 1.00 83.69 83 ALA A O 1
ATOM 687 N N . PHE A 1 84 ? -33.516 46.364 -19.579 1.00 84.31 84 PHE A N 1
ATOM 688 C CA . PHE A 1 84 ? -33.910 47.325 -18.553 1.00 84.31 84 PHE A CA 1
ATOM 689 C C . PHE A 1 84 ? -32.699 48.080 -17.992 1.00 84.31 84 PHE A C 1
ATOM 691 O O . PHE A 1 84 ? -32.711 49.312 -17.941 1.00 84.31 84 PHE A O 1
ATOM 698 N N . LEU A 1 85 ? -31.620 47.369 -17.654 1.00 84.88 85 LEU A N 1
ATOM 699 C CA . LEU A 1 85 ? -30.381 47.979 -17.168 1.00 84.88 85 LEU A CA 1
ATOM 700 C C . LEU A 1 85 ? -29.721 48.872 -18.237 1.00 84.88 85 LEU A C 1
ATOM 702 O O . LEU A 1 85 ? -29.287 49.982 -17.926 1.00 84.88 85 LEU A O 1
ATOM 706 N N . HIS A 1 86 ? -29.735 48.470 -19.512 1.00 82.06 86 HIS A N 1
ATOM 707 C CA . HIS A 1 86 ? -29.311 49.310 -20.641 1.00 82.06 86 HIS A CA 1
ATOM 708 C C . HIS A 1 86 ? -30.128 50.595 -20.771 1.00 82.06 86 HIS A C 1
ATOM 710 O O . HIS A 1 86 ? -29.568 51.663 -21.056 1.00 82.06 86 HIS A O 1
ATOM 716 N N . ALA A 1 87 ? -31.446 50.503 -20.588 1.00 77.56 87 ALA A N 1
ATOM 717 C CA . ALA A 1 87 ? -32.337 51.651 -20.637 1.00 77.56 87 ALA A CA 1
ATOM 718 C C . ALA A 1 87 ? -32.067 52.614 -19.474 1.00 77.56 87 ALA A C 1
ATOM 720 O O . ALA A 1 87 ? -31.972 53.821 -19.707 1.00 77.56 87 ALA A O 1
ATOM 721 N N . LEU A 1 88 ? -31.864 52.097 -18.256 1.00 76.38 88 LEU A N 1
ATOM 722 C CA . LEU A 1 88 ? -31.466 52.894 -17.092 1.00 76.38 88 LEU A CA 1
ATOM 723 C C . LEU A 1 88 ? -30.121 53.591 -17.325 1.00 76.38 88 LEU A C 1
ATOM 725 O O . LEU A 1 88 ? -30.039 54.816 -17.230 1.00 76.38 88 LEU A O 1
ATOM 729 N N . ARG A 1 89 ? -29.088 52.840 -17.730 1.00 76.75 89 ARG A N 1
ATOM 730 C CA . ARG A 1 89 ? -27.766 53.384 -18.081 1.00 76.75 89 ARG A CA 1
ATOM 731 C C . ARG A 1 89 ? -27.879 54.504 -19.105 1.00 76.75 89 ARG A C 1
ATOM 733 O O . ARG A 1 89 ? -27.284 55.563 -18.934 1.00 76.75 89 ARG A O 1
ATOM 740 N N . SER A 1 90 ? -28.606 54.266 -20.197 1.00 70.69 90 SER A N 1
ATOM 741 C CA . SER A 1 90 ? -28.646 55.181 -21.342 1.00 70.69 90 SER A CA 1
ATOM 742 C C . SER A 1 90 ? -29.396 56.477 -21.068 1.00 70.69 90 SER A C 1
ATOM 744 O O . SER A 1 90 ? -29.068 57.504 -21.658 1.00 70.69 90 SER A O 1
ATOM 746 N N . SER A 1 91 ? -30.347 56.433 -20.148 1.00 69.44 91 SER A N 1
ATOM 747 C CA . SER A 1 91 ? -31.239 57.551 -19.845 1.00 69.44 91 SER A CA 1
ATOM 748 C C . SER A 1 91 ? -30.687 58.458 -18.750 1.00 69.44 91 SER A C 1
ATOM 750 O O . SER A 1 91 ? -31.013 59.638 -18.712 1.00 69.44 91 SER A O 1
ATOM 752 N N . PHE A 1 92 ? -29.775 57.938 -17.923 1.00 67.88 92 PHE A N 1
ATOM 753 C CA . PHE A 1 92 ? -29.142 58.666 -16.822 1.00 67.88 92 PHE A CA 1
ATOM 754 C C . PHE A 1 92 ? -27.619 58.827 -16.997 1.00 67.88 92 PHE A C 1
ATOM 756 O O . PHE A 1 92 ? -26.897 59.043 -16.025 1.00 67.88 92 PHE A O 1
ATOM 763 N N . ARG A 1 93 ? -27.107 58.780 -18.242 1.00 64.00 93 ARG A N 1
ATOM 764 C CA . ARG A 1 93 ? -25.663 58.936 -18.558 1.00 64.00 93 ARG A CA 1
ATOM 765 C C . ARG A 1 93 ? -25.045 60.238 -18.030 1.00 64.00 93 ARG A C 1
ATOM 767 O O . ARG A 1 93 ? -23.841 60.289 -17.808 1.00 64.00 93 ARG A O 1
ATOM 774 N N . CYS A 1 94 ? -25.852 61.285 -17.871 1.00 63.38 94 CYS A N 1
ATOM 775 C CA . CYS A 1 94 ? -25.427 62.603 -17.389 1.00 63.38 94 CYS A CA 1
ATOM 776 C C . CYS A 1 94 ? -25.897 62.900 -15.957 1.00 63.38 94 CYS A C 1
ATOM 778 O O . CYS A 1 94 ? -25.817 64.049 -15.522 1.00 63.38 94 CYS A O 1
ATOM 780 N N . ALA A 1 95 ? -26.430 61.905 -15.245 1.00 68.88 95 ALA A N 1
ATOM 781 C CA . ALA A 1 95 ? -26.871 62.087 -13.872 1.00 68.88 95 ALA A CA 1
ATOM 782 C C . ALA A 1 95 ? -25.673 62.192 -12.915 1.00 68.88 95 ALA A C 1
ATOM 784 O O . ALA A 1 95 ? -24.620 61.593 -13.145 1.00 68.88 95 ALA A O 1
ATOM 785 N N . SER A 1 96 ? -25.842 62.968 -11.844 1.00 70.94 96 SER A N 1
ATOM 786 C CA . SER A 1 96 ? -24.808 63.174 -10.826 1.00 70.94 96 SER A CA 1
ATOM 787 C C . SER A 1 96 ? -24.585 61.915 -9.979 1.00 70.94 96 SER A C 1
ATOM 789 O O . SER A 1 96 ? -25.445 61.033 -9.898 1.00 70.94 96 SER A O 1
ATOM 791 N N . LEU A 1 97 ? -23.447 61.846 -9.281 1.00 76.12 97 LEU A N 1
ATOM 792 C CA . LEU A 1 97 ? -23.167 60.780 -8.313 1.00 76.12 97 LEU A CA 1
ATOM 793 C C . LEU A 1 97 ? -24.272 60.681 -7.243 1.00 76.12 97 LEU A C 1
ATOM 795 O O . LEU A 1 97 ? -24.703 59.587 -6.879 1.00 76.12 97 LEU A O 1
ATOM 799 N N . ALA A 1 98 ? -24.774 61.831 -6.786 1.00 72.94 98 ALA A N 1
ATOM 800 C CA . ALA A 1 98 ? -25.847 61.922 -5.802 1.00 72.94 98 ALA A CA 1
ATOM 801 C C . ALA A 1 98 ? -27.159 61.285 -6.279 1.00 72.94 98 ALA A C 1
ATOM 803 O O . ALA A 1 98 ? -27.823 60.588 -5.509 1.00 72.94 98 ALA A O 1
ATOM 804 N N . PHE A 1 99 ? -27.521 61.494 -7.548 1.00 75.81 99 PHE A N 1
ATOM 805 C CA . PHE A 1 99 ? -28.675 60.838 -8.157 1.00 75.81 99 PHE A CA 1
ATOM 806 C C . PHE A 1 99 ? -28.513 59.316 -8.137 1.00 75.81 99 PHE A C 1
ATOM 808 O O . PHE A 1 99 ? -29.399 58.604 -7.667 1.00 75.81 99 PHE A O 1
ATOM 815 N N . TRP A 1 100 ? -27.359 58.818 -8.587 1.00 76.56 100 TRP A N 1
ATOM 816 C CA . TRP A 1 100 ? -27.080 57.384 -8.626 1.00 76.56 100 TRP A CA 1
ATOM 817 C C . TRP A 1 100 ? -27.078 56.748 -7.233 1.00 76.56 100 TRP A C 1
ATOM 819 O O . TRP A 1 100 ? -27.665 55.683 -7.062 1.00 76.56 100 TRP A O 1
ATOM 829 N N . ARG A 1 101 ? -26.521 57.413 -6.211 1.00 81.25 101 ARG A N 1
ATOM 830 C CA . ARG A 1 101 ? -26.610 56.945 -4.816 1.00 81.25 101 ARG A CA 1
ATOM 831 C C . ARG A 1 101 ? -28.056 56.877 -4.320 1.00 81.25 101 ARG A C 1
ATOM 833 O O . ARG A 1 101 ? -28.438 55.877 -3.721 1.00 81.25 101 ARG A O 1
ATOM 840 N N . ARG A 1 102 ? -28.884 57.892 -4.604 1.00 77.19 102 ARG A N 1
ATOM 841 C CA . ARG A 1 102 ? -30.319 57.876 -4.256 1.00 77.19 102 ARG A CA 1
ATOM 842 C C . ARG A 1 102 ? -31.067 56.737 -4.951 1.00 77.19 102 ARG A C 1
ATOM 844 O O . ARG A 1 102 ? -31.853 56.052 -4.305 1.00 77.19 102 ARG A O 1
ATOM 851 N N . LEU A 1 103 ? -30.805 56.526 -6.240 1.00 77.12 103 LEU A N 1
ATOM 852 C CA . LEU A 1 103 ? -31.438 55.473 -7.033 1.00 77.12 103 LEU A CA 1
ATOM 853 C C . LEU A 1 103 ? -31.053 54.073 -6.532 1.00 77.12 103 LEU A C 1
ATOM 855 O O . LEU A 1 103 ? -31.927 53.234 -6.337 1.00 77.12 103 LEU A O 1
ATOM 859 N N . MET A 1 104 ? -29.762 53.838 -6.281 1.00 76.75 104 MET A N 1
ATOM 860 C CA . MET A 1 104 ? -29.250 52.544 -5.813 1.00 76.75 104 MET A CA 1
ATOM 861 C C . MET A 1 104 ? -29.678 52.220 -4.375 1.00 76.75 104 MET A C 1
ATOM 863 O O . MET A 1 104 ? -29.826 51.049 -4.044 1.00 76.75 104 MET A O 1
ATOM 867 N N . ASN A 1 105 ? -29.943 53.237 -3.546 1.00 72.69 105 ASN A N 1
ATOM 868 C CA . ASN A 1 105 ? -30.434 53.065 -2.175 1.00 72.69 105 ASN A CA 1
ATOM 869 C C . ASN A 1 105 ? -31.968 52.944 -2.076 1.00 72.69 105 ASN A C 1
ATOM 871 O O . ASN A 1 105 ? -32.488 52.705 -0.988 1.00 72.69 105 ASN A O 1
ATOM 875 N N . LEU A 1 106 ? -32.721 53.089 -3.174 1.00 71.12 106 LEU A N 1
ATOM 876 C CA . LEU A 1 106 ? -34.188 52.991 -3.162 1.00 71.12 106 LEU A CA 1
ATOM 877 C C . LEU A 1 106 ? -34.725 51.653 -2.601 1.00 71.12 106 LEU A C 1
ATOM 879 O O . LEU A 1 106 ? -35.695 51.692 -1.842 1.00 71.12 106 LEU A O 1
ATOM 883 N N . PRO A 1 107 ? -34.113 50.481 -2.878 1.00 65.56 107 PRO A N 1
ATOM 884 C CA . PRO A 1 107 ? -34.539 49.213 -2.280 1.00 65.56 107 PRO A CA 1
ATOM 885 C C . PRO A 1 107 ? -34.486 49.205 -0.743 1.00 65.56 107 PRO A C 1
ATOM 887 O O . PRO A 1 107 ? -35.363 48.616 -0.112 1.00 65.56 107 PRO A O 1
ATOM 890 N N . LYS A 1 108 ? -33.530 49.926 -0.135 1.00 68.44 108 LYS A N 1
ATOM 891 C CA . LYS A 1 108 ? -33.390 50.076 1.327 1.00 68.44 108 LYS A CA 1
ATOM 892 C C . LYS A 1 108 ? -34.588 50.773 1.975 1.00 68.44 108 LYS A C 1
ATOM 894 O O . LYS A 1 108 ? -34.909 50.511 3.126 1.00 68.44 108 LYS A O 1
ATOM 899 N N . LEU A 1 109 ? -35.283 51.626 1.221 1.00 63.56 109 LEU A N 1
ATOM 900 C CA . LEU A 1 109 ? -36.489 52.327 1.672 1.00 63.56 109 LEU A CA 1
ATOM 901 C C . LEU A 1 109 ? -37.769 51.484 1.526 1.00 63.56 109 LEU A C 1
ATOM 903 O O . LEU A 1 109 ? -38.786 51.830 2.121 1.00 63.56 109 LEU A O 1
ATOM 907 N N . LEU A 1 110 ? -37.738 50.411 0.725 1.00 59.38 110 LEU A N 1
ATOM 908 C CA . LEU A 1 110 ? -38.915 49.611 0.356 1.00 59.38 110 LEU A CA 1
ATOM 909 C C . LEU A 1 110 ? -38.971 48.238 1.045 1.00 59.38 110 LEU A C 1
ATOM 911 O O . LEU A 1 110 ? -40.059 47.684 1.191 1.00 59.38 110 LEU A O 1
ATOM 915 N N . HIS A 1 111 ? -37.835 47.698 1.495 1.00 57.28 111 HIS A N 1
ATOM 916 C CA . HIS A 1 111 ? -37.754 46.403 2.169 1.00 57.28 111 HIS A CA 1
ATOM 917 C C . HIS A 1 111 ? -36.886 46.484 3.430 1.00 57.28 111 HIS A C 1
ATOM 919 O O . HIS A 1 111 ? -35.673 46.625 3.337 1.00 57.28 111 HIS A O 1
ATOM 925 N N . HIS A 1 112 ? -37.513 46.341 4.602 1.00 60.91 112 HIS A N 1
ATOM 926 C CA . HIS A 1 112 ? -36.858 46.190 5.905 1.00 60.91 112 HIS A CA 1
ATOM 927 C C . HIS A 1 112 ? -37.342 44.871 6.522 1.00 60.91 112 HIS A C 1
ATOM 929 O O . HIS A 1 112 ? -38.469 44.786 7.005 1.00 60.91 112 HIS A O 1
ATOM 935 N N . ASP A 1 113 ? -36.528 43.819 6.450 1.00 69.88 113 ASP A N 1
ATOM 936 C CA . ASP A 1 113 ? -36.803 42.543 7.118 1.00 69.88 113 ASP A CA 1
ATOM 937 C C . ASP A 1 113 ? -35.654 42.227 8.077 1.00 69.88 113 ASP A C 1
ATOM 939 O O . ASP A 1 113 ? -34.680 41.560 7.725 1.00 69.88 113 ASP A O 1
ATOM 943 N N . GLU A 1 114 ? -35.772 42.756 9.295 1.00 69.44 114 GLU A N 1
ATOM 944 C CA . GLU A 1 114 ? -34.771 42.635 10.364 1.00 69.44 114 GLU A CA 1
ATOM 945 C C . GLU A 1 114 ? -34.634 41.200 10.898 1.00 69.44 114 GLU A C 1
ATOM 947 O O . GLU A 1 114 ? -33.748 40.920 11.699 1.00 69.44 114 GLU A O 1
ATOM 952 N N . SER A 1 115 ? -35.474 40.256 10.453 1.00 75.75 115 SER A N 1
ATOM 953 C CA . SER A 1 115 ? -35.386 38.857 10.887 1.00 75.75 115 SER A CA 1
ATOM 954 C C . SER A 1 115 ? -34.230 38.077 10.245 1.00 75.75 115 SER A C 1
ATOM 956 O O . SER A 1 115 ? -33.931 36.963 10.678 1.00 75.75 115 SER A O 1
ATOM 958 N N . LYS A 1 116 ? -33.576 38.642 9.219 1.00 74.56 116 LYS A N 1
ATOM 959 C CA . LYS A 1 116 ? -32.633 37.925 8.341 1.00 74.56 116 LYS A CA 1
ATOM 960 C C . LYS A 1 116 ? -31.168 38.359 8.452 1.00 74.56 116 LYS A C 1
ATOM 962 O O . LYS A 1 116 ? -30.338 37.842 7.704 1.00 74.56 116 LYS A O 1
ATOM 967 N N . TYR A 1 117 ? -30.855 39.321 9.313 1.00 85.81 117 TYR A N 1
ATOM 968 C CA . TYR A 1 117 ? -29.489 39.788 9.543 1.00 85.81 117 TYR A CA 1
ATOM 969 C C . TYR A 1 117 ? -29.324 40.362 10.954 1.00 85.81 117 TYR A C 1
ATOM 971 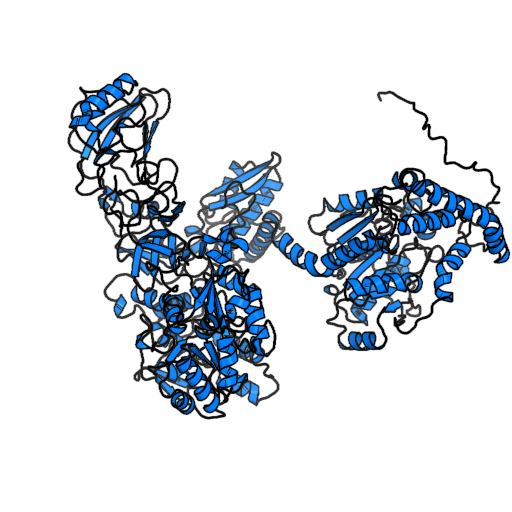O O . TYR A 1 117 ? -30.301 40.721 11.608 1.00 85.81 117 TYR A O 1
ATOM 979 N N . VAL A 1 118 ? -28.074 40.507 11.395 1.00 89.50 118 VAL A N 1
ATOM 980 C CA . VAL A 1 118 ? -27.691 41.171 12.644 1.00 89.50 118 VAL A CA 1
ATOM 981 C C . VAL A 1 118 ? -26.675 42.279 12.343 1.00 89.50 118 VAL A C 1
ATOM 983 O O . VAL A 1 118 ? -25.552 41.971 11.938 1.00 89.50 118 VAL A O 1
ATOM 986 N N . PRO A 1 119 ? -27.031 43.566 12.531 1.00 88.88 119 PRO A N 1
ATOM 987 C CA . PRO A 1 119 ? -26.076 44.672 12.480 1.00 88.88 119 PRO A CA 1
ATOM 988 C C . PRO A 1 119 ? -25.055 44.575 13.610 1.00 88.88 119 PRO A C 1
ATOM 990 O O . PRO A 1 119 ? -25.418 44.392 14.771 1.00 88.88 119 PRO A O 1
ATOM 993 N N . CYS A 1 120 ? -23.783 44.749 13.280 1.00 91.06 120 CYS A N 1
ATOM 994 C CA . CYS A 1 120 ? -22.677 44.681 14.228 1.00 91.06 120 CYS A CA 1
ATOM 995 C C . CYS A 1 120 ? -21.581 45.694 13.853 1.00 91.06 120 CYS A C 1
ATOM 997 O O . CYS A 1 120 ? -20.484 45.293 13.459 1.00 91.06 120 CYS A O 1
ATOM 999 N N . PRO A 1 121 ? -21.865 47.010 13.923 1.00 93.12 121 PRO A N 1
ATOM 1000 C CA . PRO A 1 121 ? -20.835 48.016 13.703 1.00 93.12 121 PRO A CA 1
ATOM 1001 C C . PRO A 1 121 ? -19.723 47.866 14.747 1.00 93.12 121 PRO A C 1
ATOM 1003 O O . PRO A 1 121 ? -19.997 47.569 15.912 1.00 93.12 121 PRO A O 1
ATOM 1006 N N . PHE A 1 122 ? -18.477 48.093 14.340 1.00 93.81 122 PHE A N 1
ATOM 1007 C CA . PHE A 1 122 ? -17.312 47.962 15.217 1.00 93.81 122 PHE A CA 1
ATOM 1008 C C . PHE A 1 122 ? -16.404 49.189 15.135 1.00 93.81 122 PHE A C 1
ATOM 1010 O O . PHE A 1 122 ? -16.418 49.923 14.144 1.00 93.81 122 PHE A O 1
ATOM 1017 N N . LEU A 1 123 ? -15.646 49.433 16.207 1.00 91.88 123 LEU A N 1
ATOM 1018 C CA . LEU A 1 123 ? -14.710 50.552 16.296 1.00 91.88 123 LEU A CA 1
ATOM 1019 C C . LEU A 1 123 ? -13.428 50.241 15.527 1.00 91.88 123 LEU A C 1
ATOM 1021 O O . LEU A 1 123 ? -12.882 49.143 15.610 1.00 91.88 123 LEU A O 1
ATOM 1025 N N . VAL A 1 124 ? -12.933 51.237 14.806 1.00 90.38 124 VAL A N 1
ATOM 1026 C CA . VAL A 1 124 ? -11.668 51.164 14.085 1.00 90.38 124 VAL A CA 1
ATOM 1027 C C . VAL A 1 124 ? -10.538 51.389 15.069 1.00 90.38 124 VAL A C 1
ATOM 1029 O O . VAL A 1 124 ? -10.428 52.460 15.659 1.00 90.38 124 VAL A O 1
ATOM 1032 N N . SER A 1 125 ? -9.695 50.377 15.242 1.00 84.62 125 SER A N 1
ATOM 1033 C CA . SER A 1 125 ? -8.563 50.436 16.162 1.00 84.62 125 SER A CA 1
ATOM 1034 C C . SER A 1 125 ? -7.309 50.949 15.461 1.00 84.62 125 SER A C 1
ATOM 1036 O O . SER A 1 125 ? -7.139 50.757 14.263 1.00 84.62 125 SER A O 1
ATOM 1038 N N . LYS A 1 126 ? -6.394 51.567 16.209 1.00 88.31 126 LYS A N 1
ATOM 1039 C CA . LYS A 1 126 ? -5.057 51.889 15.705 1.00 88.31 126 LYS A CA 1
ATOM 1040 C C . LYS A 1 126 ? -4.189 50.630 15.732 1.00 88.31 126 LYS A C 1
ATOM 1042 O O . LYS A 1 126 ? -3.932 50.103 16.815 1.00 88.31 126 LYS A O 1
ATOM 1047 N N . LEU A 1 127 ? -3.771 50.135 14.567 1.00 86.19 127 LEU A N 1
ATOM 1048 C CA . LEU A 1 127 ? -3.118 48.825 14.416 1.00 86.19 127 LEU A CA 1
ATOM 1049 C C . LEU A 1 127 ? -1.616 48.906 14.092 1.00 86.19 127 LEU A C 1
ATOM 1051 O O . LEU A 1 127 ? -0.952 47.873 14.030 1.00 86.19 127 LEU A O 1
ATOM 1055 N N . ASN A 1 128 ? -1.067 50.112 13.932 1.00 87.94 128 ASN A N 1
ATOM 1056 C CA . ASN A 1 128 ? 0.300 50.395 13.482 1.00 87.94 128 ASN A CA 1
ATOM 1057 C C . ASN A 1 128 ? 0.627 49.708 12.144 1.00 87.94 128 ASN A C 1
ATOM 1059 O O . ASN A 1 128 ? 1.635 49.010 12.013 1.00 87.94 128 ASN A O 1
ATOM 1063 N N . LEU A 1 129 ? -0.260 49.875 11.159 1.00 91.19 129 LEU A N 1
ATOM 1064 C CA . LEU A 1 129 ? -0.138 49.231 9.849 1.00 91.19 129 LEU A CA 1
ATOM 1065 C C . LEU A 1 129 ? 1.028 49.818 9.026 1.00 91.19 129 LEU A C 1
ATOM 1067 O O . LEU A 1 129 ? 1.139 51.038 8.927 1.00 91.19 129 LEU A O 1
ATOM 1071 N N . PRO A 1 130 ? 1.885 48.985 8.407 1.00 90.38 130 PRO A N 1
ATOM 1072 C CA . PRO A 1 130 ? 3.011 49.451 7.597 1.00 90.38 130 PRO A CA 1
ATOM 1073 C C . PRO A 1 130 ? 2.618 49.847 6.161 1.00 90.38 130 PRO A C 1
ATOM 1075 O O . PRO A 1 130 ? 1.547 49.525 5.648 1.00 90.38 130 PRO A O 1
ATOM 1078 N N . GLY A 1 131 ? 3.545 50.494 5.452 1.00 91.00 131 GLY A N 1
ATOM 1079 C CA . GLY A 1 131 ? 3.433 50.708 4.009 1.00 91.00 131 GLY A CA 1
ATOM 1080 C C . GLY A 1 131 ? 2.357 51.728 3.638 1.00 91.00 131 GLY A C 1
ATOM 1081 O O . GLY A 1 131 ? 2.239 52.776 4.263 1.00 91.00 131 GLY A O 1
ATOM 1082 N N . ILE A 1 132 ? 1.569 51.443 2.594 1.00 91.88 132 ILE A N 1
ATOM 1083 C CA . ILE A 1 132 ? 0.616 52.426 2.050 1.00 91.88 132 ILE A CA 1
ATOM 1084 C C . ILE A 1 132 ? -0.514 52.796 3.025 1.00 91.88 132 ILE A C 1
ATOM 1086 O O . ILE A 1 132 ? -1.185 53.804 2.830 1.00 91.88 132 ILE A O 1
ATOM 1090 N N . LEU A 1 133 ? -0.742 51.979 4.057 1.00 94.44 133 LEU A N 1
ATOM 1091 C CA . LEU A 1 133 ? -1.802 52.185 5.043 1.00 94.44 133 LEU A CA 1
ATOM 1092 C C . LEU A 1 133 ? -1.336 52.941 6.294 1.00 94.44 133 LEU A C 1
ATOM 1094 O O . LEU A 1 133 ? -2.184 53.333 7.093 1.00 94.44 133 LEU A O 1
ATOM 1098 N N . GLU A 1 134 ? -0.033 53.192 6.444 1.00 92.06 134 GLU A N 1
ATOM 1099 C CA . GLU A 1 134 ? 0.546 53.849 7.624 1.00 92.06 134 GLU A CA 1
ATOM 1100 C C . GLU A 1 134 ? -0.059 55.234 7.863 1.00 92.06 134 GLU A C 1
ATOM 1102 O O . GLU A 1 134 ? -0.485 55.554 8.971 1.00 92.06 134 GLU A O 1
ATOM 1107 N N . GLU A 1 135 ? -0.178 56.040 6.806 1.00 86.50 135 GLU A N 1
ATOM 1108 C CA . GLU A 1 135 ? -0.751 57.383 6.910 1.00 86.50 135 GLU A CA 1
ATOM 1109 C C . GLU A 1 135 ? -2.211 57.336 7.378 1.00 86.50 135 GLU A C 1
ATOM 1111 O O . GLU A 1 135 ? -2.604 58.123 8.233 1.00 86.50 135 GLU A O 1
ATOM 1116 N N . CYS A 1 136 ? -3.003 56.376 6.886 1.00 85.94 136 CYS A N 1
ATOM 1117 C CA . CYS A 1 136 ? -4.392 56.199 7.315 1.00 85.94 136 CYS A CA 1
ATOM 1118 C C . CYS A 1 136 ? -4.489 55.783 8.791 1.00 85.94 136 CYS A C 1
ATOM 1120 O O . CYS A 1 136 ? -5.343 56.300 9.505 1.00 85.94 136 CYS A O 1
ATOM 1122 N N . ASP A 1 137 ? -3.610 54.886 9.246 1.00 88.62 137 ASP A N 1
ATOM 1123 C CA . ASP A 1 137 ? -3.611 54.351 10.612 1.00 88.62 137 ASP A CA 1
ATOM 1124 C C . ASP A 1 137 ? -3.155 55.378 11.661 1.00 88.62 137 ASP A C 1
ATOM 1126 O O . ASP A 1 137 ? -3.688 55.433 12.770 1.00 88.62 137 ASP A O 1
ATOM 1130 N N . VAL A 1 138 ? -2.205 56.256 11.311 1.00 86.75 138 VAL A N 1
ATOM 1131 C CA . VAL A 1 138 ? -1.695 57.296 12.221 1.00 86.75 138 VAL A CA 1
ATOM 1132 C C . VAL A 1 138 ? -2.802 58.240 12.694 1.00 86.75 138 VAL A C 1
ATOM 1134 O O . VAL A 1 138 ? -2.775 58.637 13.867 1.00 86.75 138 VAL A O 1
ATOM 1137 N N . PHE A 1 139 ? -3.752 58.571 11.813 1.00 82.19 139 PHE A N 1
ATOM 1138 C CA . PHE A 1 139 ? -4.863 59.486 12.086 1.00 82.19 139 PHE A CA 1
ATOM 1139 C C . PHE A 1 139 ? -6.056 58.839 12.806 1.00 82.19 139 PHE A C 1
ATOM 1141 O O . PHE A 1 139 ? -6.964 59.571 13.199 1.00 82.19 139 PHE A O 1
ATOM 1148 N N . GLU A 1 140 ? -6.075 57.518 13.009 1.00 86.38 140 GLU A N 1
ATOM 1149 C CA . GLU A 1 140 ? -7.140 56.877 13.786 1.00 86.38 140 GLU A CA 1
ATOM 1150 C C . GLU A 1 140 ? -6.922 57.058 15.296 1.00 86.38 140 GLU A C 1
ATOM 1152 O O . GLU A 1 140 ? -5.834 56.832 15.835 1.00 86.38 140 GLU A O 1
ATOM 1157 N N . ASP A 1 141 ? -7.991 57.438 15.992 1.00 82.31 141 ASP A N 1
ATOM 1158 C CA . ASP A 1 141 ? -8.019 57.696 17.436 1.00 82.31 141 ASP A CA 1
ATOM 1159 C C . ASP A 1 141 ? -8.889 56.693 18.217 1.00 82.31 141 ASP A C 1
ATOM 1161 O O . ASP A 1 141 ? -9.075 56.836 19.427 1.00 82.31 141 ASP A O 1
ATOM 1165 N N . GLY A 1 142 ? -9.409 55.664 17.538 1.00 80.69 142 GLY A N 1
ATOM 1166 C CA . GLY A 1 142 ? -10.270 54.643 18.137 1.00 80.69 142 GLY A CA 1
ATOM 1167 C C . GLY A 1 142 ? -11.754 55.008 18.212 1.00 80.69 142 GLY A C 1
ATOM 1168 O O . GLY A 1 142 ? -12.526 54.237 18.778 1.00 80.69 142 GLY A O 1
ATOM 1169 N N . THR A 1 143 ? -12.175 56.171 17.696 1.00 85.00 143 THR A N 1
ATOM 1170 C CA . THR A 1 143 ? -13.563 56.659 17.846 1.00 85.00 143 THR A CA 1
ATOM 1171 C C . THR A 1 143 ? -14.456 56.399 16.634 1.00 85.00 143 THR A C 1
ATOM 1173 O O . THR A 1 143 ? -15.684 56.396 16.756 1.00 85.00 143 THR A O 1
ATOM 1176 N N . ARG A 1 144 ? -13.864 56.169 15.459 1.00 91.31 144 ARG A N 1
ATOM 1177 C CA . ARG A 1 144 ? -14.591 55.913 14.212 1.00 91.31 144 ARG A CA 1
ATOM 1178 C C . ARG A 1 144 ? -15.172 54.500 14.199 1.00 91.31 144 ARG A C 1
ATOM 1180 O O . ARG A 1 144 ? -14.502 53.556 14.599 1.00 91.31 144 ARG A O 1
ATOM 1187 N N . THR A 1 145 ? -16.386 54.335 13.675 1.00 92.44 145 THR A N 1
ATOM 1188 C CA . THR A 1 145 ? -17.008 53.020 13.455 1.00 92.44 145 THR A CA 1
ATOM 1189 C C . THR A 1 145 ? -17.029 52.638 11.976 1.00 92.44 145 THR A C 1
ATOM 1191 O O . THR A 1 145 ? -17.175 53.503 11.109 1.00 92.44 145 THR A O 1
ATOM 1194 N N . ILE A 1 146 ? -16.923 51.340 11.684 1.00 93.69 146 ILE A N 1
ATOM 1195 C CA . ILE A 1 146 ? -17.272 50.749 10.385 1.00 93.69 146 ILE A CA 1
ATOM 1196 C C . ILE A 1 146 ? -18.597 50.009 10.551 1.00 93.69 146 ILE A C 1
ATOM 1198 O O . ILE A 1 146 ? -18.743 49.171 11.443 1.00 93.69 146 ILE A O 1
ATOM 1202 N N . ASP A 1 147 ? -19.560 50.313 9.683 1.00 93.31 147 ASP A N 1
ATOM 1203 C CA . ASP A 1 147 ? -20.824 49.586 9.642 1.00 93.31 147 ASP A CA 1
ATOM 1204 C C . ASP A 1 147 ? -20.595 48.186 9.072 1.00 93.31 147 ASP A C 1
ATOM 1206 O O . ASP A 1 147 ? -20.058 48.027 7.972 1.00 93.31 147 ASP A O 1
ATOM 1210 N N . ALA A 1 148 ? -21.040 47.170 9.805 1.00 92.94 148 ALA A N 1
ATOM 1211 C CA . ALA A 1 148 ? -20.928 45.777 9.405 1.00 92.94 148 ALA A CA 1
ATOM 1212 C C . ALA A 1 148 ? -22.167 44.980 9.806 1.00 92.94 148 ALA A C 1
ATOM 1214 O O . ALA A 1 148 ? -22.980 45.424 10.623 1.00 92.94 148 ALA A O 1
ATOM 1215 N N . GLN A 1 149 ? -22.310 43.798 9.218 1.00 92.06 149 GLN A N 1
ATOM 1216 C CA . GLN A 1 149 ? -23.442 42.917 9.466 1.00 92.06 149 GLN A CA 1
ATOM 1217 C C . GLN A 1 149 ? -23.071 41.440 9.331 1.00 92.06 149 GLN A C 1
ATOM 1219 O O . GLN A 1 149 ? -22.179 41.074 8.561 1.00 92.06 149 GLN A O 1
ATOM 1224 N N . TRP A 1 150 ? -23.853 40.599 9.999 1.00 92.00 150 TRP A N 1
ATOM 1225 C CA . TRP A 1 150 ? -23.951 39.173 9.721 1.00 92.00 150 TRP A CA 1
ATOM 1226 C C . TRP A 1 150 ? -25.294 38.860 9.081 1.00 92.00 150 TRP A C 1
ATOM 1228 O O . TRP A 1 150 ? -26.332 39.115 9.690 1.00 92.00 150 TRP A O 1
ATOM 1238 N N . ASN A 1 151 ? -25.307 38.230 7.908 1.00 89.19 151 ASN A N 1
ATOM 1239 C CA . ASN A 1 151 ? -26.549 37.732 7.305 1.00 89.19 151 ASN A CA 1
ATOM 1240 C C . ASN A 1 151 ? -26.937 36.366 7.884 1.00 89.19 151 ASN A C 1
ATOM 1242 O O . ASN A 1 151 ? -26.917 35.336 7.213 1.00 89.19 151 ASN A O 1
ATOM 1246 N N . LEU A 1 152 ? -27.279 36.402 9.168 1.00 85.44 152 LEU A N 1
ATOM 1247 C CA . LEU A 1 152 ? -27.823 35.319 9.976 1.00 85.44 152 LEU A CA 1
ATOM 1248 C C . LEU A 1 152 ? -29.064 35.845 10.703 1.00 85.44 152 LEU A C 1
ATOM 1250 O O . LEU A 1 152 ? -29.120 37.023 11.060 1.00 85.44 152 LEU A O 1
ATOM 1254 N N . SER A 1 153 ? -30.045 34.985 10.978 1.00 82.12 153 SER A N 1
ATOM 1255 C CA . SER A 1 153 ? -31.115 35.350 11.914 1.00 82.12 153 SER A CA 1
ATOM 1256 C C . SER A 1 153 ? -30.543 35.591 13.322 1.00 82.12 153 SER A C 1
ATOM 1258 O O . SER A 1 153 ? -29.515 35.001 13.672 1.00 82.12 153 SER A O 1
ATOM 1260 N N . PRO A 1 154 ? -31.210 36.373 14.195 1.00 82.56 154 PRO A N 1
ATOM 1261 C CA . PRO A 1 154 ? -30.743 36.591 15.569 1.00 82.56 154 PRO A CA 1
ATOM 1262 C C . PRO A 1 154 ? -30.461 35.292 16.344 1.00 82.56 154 PRO A C 1
ATOM 1264 O O . PRO A 1 154 ? -29.503 35.218 17.113 1.00 82.56 154 PRO A O 1
ATOM 1267 N N . SER A 1 155 ? -31.249 34.237 16.102 1.00 82.25 155 SER A N 1
ATOM 1268 C CA . SER A 1 155 ? -31.029 32.916 16.702 1.00 82.25 155 SER A CA 1
ATOM 1269 C C . SER A 1 155 ? -29.804 32.184 16.154 1.00 82.25 155 SER A C 1
ATOM 1271 O O . SER A 1 155 ? -29.124 31.483 16.901 1.00 82.25 155 SER A O 1
ATOM 1273 N N . GLU A 1 156 ? -29.516 32.312 14.859 1.00 83.56 156 GLU A N 1
ATOM 1274 C CA . GLU A 1 156 ? -28.330 31.706 14.241 1.00 83.56 156 GLU A CA 1
ATOM 1275 C C . GLU A 1 156 ? -27.064 32.461 14.641 1.00 83.56 156 GLU A C 1
ATOM 1277 O O . GLU A 1 156 ? -26.052 31.838 14.944 1.00 83.56 156 GLU A O 1
ATOM 1282 N N . TYR A 1 157 ? -27.144 33.789 14.741 1.00 84.31 157 TYR A N 1
ATOM 1283 C CA . TYR A 1 157 ? -26.055 34.624 15.232 1.00 84.31 157 TYR A CA 1
ATOM 1284 C C . TYR A 1 157 ? -25.658 34.261 16.670 1.00 84.31 157 TYR A C 1
ATOM 1286 O O . TYR A 1 157 ? -24.477 34.067 16.945 1.00 84.31 157 TYR A O 1
ATOM 1294 N N . GLN A 1 158 ? -26.628 34.064 17.574 1.00 82.81 158 GLN A N 1
ATOM 1295 C CA . GLN A 1 158 ? -26.346 33.603 18.942 1.00 82.81 158 GLN A CA 1
ATOM 1296 C C . GLN A 1 158 ? -25.656 32.232 18.977 1.00 82.81 158 GLN A C 1
ATOM 1298 O O . GLN A 1 158 ? -24.745 32.021 19.776 1.00 82.81 158 GLN A O 1
ATOM 1303 N N . LYS A 1 159 ? -26.063 31.297 18.108 1.00 81.12 159 LYS A N 1
ATOM 1304 C CA . LYS A 1 159 ? -25.414 29.979 17.998 1.00 81.12 159 LYS A CA 1
ATOM 1305 C C . LYS A 1 159 ? -23.984 30.094 17.475 1.00 81.12 159 LYS A C 1
ATOM 1307 O O . LYS A 1 159 ? -23.092 29.454 18.023 1.00 81.12 159 LYS A O 1
ATOM 1312 N N . MET A 1 160 ? -23.769 30.928 16.458 1.00 83.44 160 MET A N 1
ATOM 1313 C CA . MET A 1 160 ? -22.445 31.182 15.896 1.00 83.44 160 MET A CA 1
ATOM 1314 C C . MET A 1 160 ? -21.515 31.816 16.938 1.00 83.44 160 MET A C 1
ATOM 1316 O O . MET A 1 160 ? -20.395 31.345 17.105 1.00 83.44 160 MET A O 1
ATOM 1320 N N . GLN A 1 161 ? -21.996 32.772 17.742 1.00 78.75 161 GLN A N 1
ATOM 1321 C CA . GLN A 1 161 ? -21.213 33.352 18.841 1.00 78.75 161 GLN A CA 1
ATOM 1322 C C . GLN A 1 161 ? -20.769 32.317 19.892 1.00 78.75 161 GLN A C 1
ATOM 1324 O O . GLN A 1 161 ? -19.674 32.434 20.436 1.00 78.75 161 GLN A O 1
ATOM 1329 N N . GLN A 1 162 ? -21.568 31.278 20.164 1.00 75.62 162 GLN A N 1
ATOM 1330 C CA . GLN A 1 162 ? -21.196 30.209 21.106 1.00 75.62 162 GLN A CA 1
ATOM 1331 C C . GLN A 1 162 ? -20.104 29.267 20.569 1.00 75.62 162 GLN A C 1
ATOM 1333 O O . GLN A 1 162 ? -19.444 28.595 21.359 1.00 75.62 162 GLN A O 1
ATOM 1338 N N . LYS A 1 163 ? -19.914 29.200 19.244 1.00 72.06 163 LYS A N 1
ATOM 1339 C CA . LYS A 1 163 ? -18.970 28.290 18.566 1.00 72.06 163 LYS A CA 1
ATOM 1340 C C . LYS A 1 163 ? -17.986 29.015 17.645 1.00 72.06 163 LYS A C 1
ATOM 1342 O O . LYS A 1 163 ? -17.388 28.400 16.766 1.00 72.06 163 LYS A O 1
ATOM 1347 N N . VAL A 1 164 ? -17.789 30.313 17.860 1.00 71.06 164 VAL A N 1
ATOM 1348 C CA . VAL A 1 164 ? -17.155 31.227 16.896 1.00 71.06 164 VAL A CA 1
ATOM 1349 C C . VAL A 1 164 ? -15.758 30.785 16.434 1.00 71.06 164 VAL A C 1
ATOM 1351 O O . VAL A 1 164 ? -15.399 30.966 15.276 1.00 71.06 164 VAL A O 1
ATOM 1354 N N . THR A 1 165 ? -14.991 30.109 17.294 1.00 62.12 165 THR A N 1
ATOM 1355 C CA . THR A 1 165 ? -13.630 29.631 16.991 1.00 62.12 165 THR A CA 1
ATOM 1356 C C . THR A 1 165 ? -13.581 28.399 16.075 1.00 62.12 165 THR A C 1
ATOM 1358 O O . THR A 1 165 ? -12.504 28.048 15.585 1.00 62.12 165 THR A O 1
ATOM 1361 N N . GLN A 1 166 ? -14.719 27.732 15.853 1.00 65.62 166 GLN A N 1
ATOM 1362 C CA . GLN A 1 166 ? -14.856 26.513 15.045 1.00 65.62 166 GLN A CA 1
ATOM 1363 C C . GLN A 1 166 ? -15.666 26.729 13.754 1.00 65.62 166 GLN A C 1
ATOM 1365 O O . GLN A 1 166 ? -15.668 25.855 12.891 1.00 65.62 166 GLN A O 1
ATOM 1370 N N . GLU A 1 167 ? -16.330 27.875 13.601 1.00 79.50 167 GLU A N 1
ATOM 1371 C CA . GLU A 1 167 ? -17.203 28.169 12.459 1.00 79.50 167 GLU A CA 1
ATOM 1372 C C . GLU A 1 167 ? -16.412 28.637 11.229 1.00 79.50 167 GLU A C 1
ATOM 1374 O O . GLU A 1 167 ? -15.455 29.406 11.350 1.00 79.50 167 GLU A O 1
ATOM 1379 N N . LYS A 1 168 ? -16.835 28.196 10.035 1.00 89.44 168 LYS A N 1
ATOM 1380 C CA . LYS A 1 168 ? -16.332 28.703 8.748 1.00 89.44 168 LYS A CA 1
ATOM 1381 C C . LYS A 1 168 ? -17.243 29.807 8.227 1.00 89.44 168 LYS A C 1
ATOM 1383 O O . LYS A 1 168 ? -18.460 29.636 8.158 1.00 89.44 168 LYS A O 1
ATOM 1388 N N . VAL A 1 169 ? -16.657 30.924 7.811 1.00 93.19 169 VAL A N 1
ATOM 1389 C CA . VAL A 1 169 ? -17.382 32.152 7.465 1.00 93.19 169 VAL A CA 1
ATOM 1390 C C . VAL A 1 169 ? -16.917 32.728 6.135 1.00 93.19 169 VAL A C 1
ATOM 1392 O O . VAL A 1 169 ? -15.825 32.439 5.648 1.00 93.19 169 VAL A O 1
ATOM 1395 N N . VAL A 1 170 ? -17.757 33.567 5.542 1.00 94.94 170 VAL A N 1
ATOM 1396 C CA . VAL A 1 170 ? -17.438 34.327 4.333 1.00 94.94 170 VAL A CA 1
ATOM 1397 C C . VAL A 1 170 ? -17.273 35.797 4.695 1.00 94.94 170 VAL A C 1
ATOM 1399 O O . VAL A 1 170 ? -18.198 36.393 5.233 1.00 94.94 170 VAL A O 1
ATOM 1402 N N . PHE A 1 171 ? -16.135 36.401 4.370 1.00 97.50 171 PHE A N 1
ATOM 1403 C CA . PHE A 1 171 ? -15.943 37.845 4.451 1.00 97.50 171 PHE A CA 1
ATOM 1404 C C . PHE A 1 171 ? -16.221 38.476 3.083 1.00 97.50 171 PHE A C 1
ATOM 1406 O O . PHE A 1 171 ? -15.484 38.242 2.128 1.00 97.50 171 PHE A O 1
ATOM 1413 N N . TYR A 1 172 ? -17.301 39.250 2.982 1.00 96.81 172 TYR A N 1
ATOM 1414 C CA . TYR A 1 172 ? -17.806 39.792 1.724 1.00 96.81 172 TYR A CA 1
ATOM 1415 C C . TYR A 1 172 ? -17.513 41.290 1.563 1.00 96.81 172 TYR A C 1
ATOM 1417 O O . TYR A 1 172 ? -17.904 42.103 2.407 1.00 96.81 172 TYR A O 1
ATOM 1425 N N . LEU A 1 173 ? -16.893 41.657 0.439 1.00 96.69 173 LEU A N 1
ATOM 1426 C CA . LEU A 1 173 ? -16.612 43.032 0.023 1.00 96.69 173 LEU A CA 1
ATOM 1427 C C . LEU A 1 173 ? -17.450 43.386 -1.207 1.00 96.69 173 LEU A C 1
ATOM 1429 O O . LEU A 1 173 ? -17.328 42.763 -2.259 1.00 96.69 173 LEU A O 1
ATOM 1433 N N . HIS A 1 174 ? -18.310 44.392 -1.072 1.00 94.00 174 HIS A N 1
ATOM 1434 C CA . HIS A 1 174 ? -19.299 44.709 -2.095 1.00 94.00 174 HIS A CA 1
ATOM 1435 C C . HIS A 1 174 ? -18.738 45.498 -3.286 1.00 94.00 174 HIS A C 1
ATOM 1437 O O . HIS A 1 174 ? -17.814 46.294 -3.142 1.00 94.00 174 HIS A O 1
ATOM 1443 N N . GLY A 1 175 ? -19.340 45.324 -4.463 1.00 91.19 175 GLY A N 1
ATOM 1444 C CA . GLY A 1 175 ? -19.080 46.129 -5.655 1.00 91.19 175 GLY A CA 1
ATOM 1445 C C . GLY A 1 175 ? -19.699 47.532 -5.614 1.00 91.19 175 GLY A C 1
ATOM 1446 O O . GLY A 1 175 ? -20.014 48.085 -4.563 1.00 91.19 175 GLY A O 1
ATOM 1447 N N . GLY A 1 176 ? -19.898 48.138 -6.791 1.00 88.38 176 GLY A N 1
ATOM 1448 C CA . GLY A 1 176 ? -20.424 49.511 -6.915 1.00 88.38 176 GLY A CA 1
ATOM 1449 C C . GLY A 1 176 ? -19.369 50.571 -7.252 1.00 88.38 176 GLY A C 1
ATOM 1450 O O . GLY A 1 176 ? -19.539 51.747 -6.930 1.00 88.38 176 GLY A O 1
ATOM 1451 N N . GLY A 1 177 ? -18.270 50.174 -7.900 1.00 88.81 177 GLY A N 1
ATOM 1452 C CA . GLY A 1 177 ? -17.267 51.102 -8.436 1.00 88.81 177 GLY A CA 1
ATOM 1453 C C . GLY A 1 177 ? -16.571 51.968 -7.381 1.00 88.81 177 GLY A C 1
ATOM 1454 O O . GLY A 1 177 ? -16.197 53.094 -7.690 1.00 88.81 177 GLY A O 1
ATOM 1455 N N . TYR A 1 178 ? -16.477 51.504 -6.131 1.00 92.62 178 TYR A N 1
ATOM 1456 C CA . TYR A 1 178 ? -16.005 52.272 -4.964 1.00 92.62 178 TYR A CA 1
ATOM 1457 C C . TYR A 1 178 ? -16.837 53.514 -4.599 1.00 92.62 178 TYR A C 1
ATOM 1459 O O . TYR A 1 178 ? -16.494 54.208 -3.649 1.00 92.62 178 TYR A O 1
ATOM 1467 N N . CYS A 1 179 ? -17.921 53.811 -5.322 1.00 87.44 179 CYS A N 1
ATOM 1468 C CA . CYS A 1 179 ? -18.675 55.064 -5.189 1.00 87.44 179 CYS A CA 1
ATOM 1469 C C . CYS A 1 179 ? -20.120 54.862 -4.709 1.00 87.44 179 CYS A C 1
ATOM 1471 O O . CYS A 1 179 ? -20.787 55.830 -4.324 1.00 87.44 179 CYS A O 1
ATOM 1473 N N . PHE A 1 180 ? -20.622 53.627 -4.766 1.00 82.81 180 PHE A N 1
ATOM 1474 C CA . PHE A 1 180 ? -22.023 53.280 -4.547 1.00 82.81 180 PHE A CA 1
ATOM 1475 C C . PHE A 1 180 ? -22.186 52.068 -3.634 1.00 82.81 180 PHE A C 1
ATOM 1477 O O . PHE A 1 180 ? -21.264 51.268 -3.502 1.00 82.81 180 PHE A O 1
ATOM 1484 N N . LYS A 1 181 ? -23.434 51.898 -3.169 1.00 81.62 181 LYS A N 1
ATOM 1485 C CA . LYS A 1 181 ? -23.942 50.759 -2.396 1.00 81.62 181 LYS A CA 1
ATOM 1486 C C . LYS A 1 181 ? -23.308 50.641 -1.006 1.00 81.62 181 LYS A C 1
ATOM 1488 O O . LYS A 1 181 ? -22.324 51.293 -0.681 1.00 81.62 181 LYS A O 1
ATOM 1493 N N . ASP A 1 182 ? -23.960 49.846 -0.179 1.00 84.06 182 ASP A N 1
ATOM 1494 C CA . ASP A 1 182 ? -23.531 49.452 1.156 1.00 84.06 182 ASP A CA 1
ATOM 1495 C C . ASP A 1 182 ? -23.832 47.954 1.334 1.00 84.06 182 ASP A C 1
ATOM 1497 O O . ASP A 1 182 ? -24.395 47.316 0.430 1.00 84.06 182 ASP A O 1
ATOM 1501 N N . TRP A 1 183 ? -23.491 47.377 2.491 1.00 84.12 183 TRP A N 1
ATOM 1502 C CA . TRP A 1 183 ? -23.796 45.965 2.759 1.00 84.12 183 TRP A CA 1
ATOM 1503 C C . TRP A 1 183 ? -25.294 45.646 2.606 1.00 84.12 183 TRP A C 1
ATOM 1505 O O . TRP A 1 183 ? -25.652 44.547 2.181 1.00 84.12 183 TRP A O 1
ATOM 1515 N N . PHE A 1 184 ? -26.178 46.604 2.913 1.00 82.81 184 PHE A N 1
ATOM 1516 C CA . PHE A 1 184 ? -27.627 46.404 2.899 1.00 82.81 184 PHE A CA 1
ATOM 1517 C C . PHE A 1 184 ? -28.144 46.236 1.472 1.00 82.81 184 PHE A C 1
ATOM 1519 O O . PHE A 1 184 ? -28.973 45.369 1.201 1.00 82.81 184 PHE A O 1
ATOM 1526 N N . CYS A 1 185 ? -27.609 47.014 0.532 1.00 81.50 185 CYS A N 1
ATOM 1527 C CA . CYS A 1 185 ? -27.940 46.890 -0.886 1.00 81.50 185 CYS A CA 1
ATOM 1528 C C . CYS A 1 185 ? -27.591 45.504 -1.460 1.00 81.50 185 CYS A C 1
ATOM 1530 O O . CYS A 1 185 ? -28.217 45.075 -2.428 1.00 81.50 185 CYS A O 1
ATOM 1532 N N . TYR A 1 186 ? -26.620 44.800 -0.866 1.00 84.81 186 TYR A N 1
ATOM 1533 C CA . TYR A 1 186 ? -26.208 43.448 -1.259 1.00 84.81 186 TYR A CA 1
ATOM 1534 C C . TYR A 1 186 ? -26.878 42.328 -0.462 1.00 84.81 186 TYR A C 1
ATOM 1536 O O . TYR A 1 186 ? -26.668 41.162 -0.788 1.00 84.81 186 TYR A O 1
ATOM 1544 N N . LEU A 1 187 ? -27.723 42.645 0.525 1.00 84.62 187 LEU A N 1
ATOM 1545 C CA . LEU A 1 187 ? -28.294 41.659 1.444 1.00 84.62 187 LEU A CA 1
ATOM 1546 C C . LEU A 1 187 ? -29.019 40.509 0.722 1.00 84.62 187 LEU A C 1
ATOM 1548 O O . LEU A 1 187 ? -28.877 39.350 1.102 1.00 84.62 187 LEU A O 1
ATOM 1552 N N . ALA A 1 188 ? -29.767 40.801 -0.346 1.00 83.62 188 ALA A N 1
ATOM 1553 C CA . ALA A 1 188 ? -30.447 39.766 -1.130 1.00 83.62 188 ALA A CA 1
ATOM 1554 C C . ALA A 1 188 ? -29.456 38.803 -1.814 1.00 83.62 188 ALA A C 1
ATOM 1556 O O . ALA A 1 188 ? -29.672 37.589 -1.829 1.00 83.62 188 ALA A O 1
ATOM 1557 N N . PHE A 1 189 ? -28.346 39.330 -2.337 1.00 86.69 189 PHE A N 1
ATOM 1558 C CA . PHE A 1 189 ? -27.304 38.525 -2.969 1.00 86.69 189 PHE A CA 1
ATOM 1559 C C . PHE A 1 189 ? -26.493 37.735 -1.941 1.00 86.69 189 PHE A C 1
ATOM 1561 O O . PHE A 1 189 ? -26.273 36.539 -2.115 1.00 86.69 189 PHE A O 1
ATOM 1568 N N . THR A 1 190 ? -26.098 38.354 -0.831 1.00 89.25 190 THR A N 1
ATOM 1569 C CA . THR A 1 190 ? -25.329 37.663 0.208 1.00 89.25 190 THR A CA 1
ATOM 1570 C C . THR A 1 190 ? -26.169 36.592 0.908 1.00 89.25 190 THR A C 1
ATOM 1572 O O . THR A 1 190 ? -25.638 35.539 1.245 1.00 89.25 190 THR A O 1
ATOM 1575 N N . GLN A 1 191 ? -27.494 36.762 1.025 1.00 86.50 191 GLN A N 1
ATOM 1576 C CA . GLN A 1 191 ? -28.417 35.691 1.433 1.00 86.50 191 GLN A CA 1
ATOM 1577 C C . GLN A 1 191 ? -28.475 34.539 0.427 1.00 86.50 191 GLN A C 1
ATOM 1579 O O . GLN A 1 191 ? -28.523 33.374 0.827 1.00 86.50 191 GLN A O 1
ATOM 1584 N N . LYS A 1 192 ? -28.489 34.845 -0.877 1.00 87.31 192 LYS A N 1
ATOM 1585 C CA . LYS A 1 192 ? -28.387 33.828 -1.930 1.00 87.31 192 LYS A CA 1
ATOM 1586 C C . LYS A 1 192 ? -27.079 33.054 -1.763 1.00 87.31 192 LYS A C 1
ATOM 1588 O O . LYS A 1 192 ? -27.129 31.831 -1.694 1.00 87.31 192 LYS A O 1
ATOM 1593 N N . LEU A 1 193 ? -25.953 33.744 -1.577 1.00 88.75 193 LEU A N 1
ATOM 1594 C CA . LEU A 1 193 ? -24.644 33.135 -1.337 1.00 88.75 193 LEU A CA 1
ATOM 1595 C C . LEU A 1 193 ? -24.641 32.229 -0.095 1.00 88.75 193 LEU A C 1
ATOM 1597 O O . LEU A 1 193 ? -24.268 31.064 -0.213 1.00 88.75 193 LEU A O 1
ATOM 1601 N N . THR A 1 194 ? -25.134 32.710 1.056 1.00 87.75 194 THR A N 1
ATOM 1602 C CA . THR A 1 194 ? -25.252 31.929 2.304 1.00 87.75 194 THR A CA 1
ATOM 1603 C C . THR A 1 194 ? -25.952 30.588 2.085 1.00 87.75 194 THR A C 1
ATOM 1605 O O . THR A 1 194 ? -25.508 29.579 2.626 1.00 87.75 194 THR A O 1
ATOM 1608 N N . LYS A 1 195 ? -27.002 30.541 1.252 1.00 85.94 195 LYS A N 1
ATOM 1609 C CA . LYS A 1 195 ? -27.731 29.297 0.953 1.00 85.94 195 LYS A CA 1
ATOM 1610 C C . LYS A 1 195 ? -26.914 28.286 0.146 1.00 85.94 195 LYS A C 1
ATOM 1612 O O . LYS A 1 195 ? -27.076 27.094 0.376 1.00 85.94 195 LYS A O 1
ATOM 1617 N N . TYR A 1 196 ? -26.060 28.731 -0.779 1.00 87.25 196 TYR A N 1
ATOM 1618 C CA . TYR A 1 196 ? -25.209 27.818 -1.555 1.00 87.25 196 TYR A CA 1
ATOM 1619 C C . TYR A 1 196 ? -24.056 27.274 -0.720 1.00 87.25 196 TYR A C 1
ATOM 1621 O O . TYR A 1 196 ? -23.787 26.078 -0.744 1.00 87.25 196 TYR A O 1
ATOM 1629 N N . VAL A 1 197 ? -23.367 28.139 0.028 1.00 86.75 197 VAL A N 1
ATOM 1630 C CA . VAL A 1 197 ? -22.144 27.731 0.740 1.00 86.75 197 VAL A CA 1
ATOM 1631 C C . VAL A 1 197 ? -22.407 27.199 2.148 1.00 86.75 197 VAL A C 1
ATOM 1633 O O . VAL A 1 197 ? -21.506 26.613 2.739 1.00 86.75 197 VAL A O 1
ATOM 1636 N N . ASN A 1 198 ? -23.619 27.389 2.681 1.00 85.50 198 ASN A N 1
ATOM 1637 C CA . ASN A 1 198 ? -24.009 27.032 4.047 1.00 85.50 198 ASN A CA 1
ATOM 1638 C C . ASN A 1 198 ? -23.046 27.598 5.115 1.00 85.50 198 ASN A C 1
ATOM 1640 O O . ASN A 1 198 ? -22.650 26.903 6.048 1.00 85.50 198 ASN A O 1
ATOM 1644 N N . ARG A 1 199 ? -22.633 28.861 4.946 1.00 88.50 199 ARG A N 1
ATOM 1645 C CA . ARG A 1 199 ? -21.732 29.598 5.849 1.00 88.50 199 ARG A CA 1
ATOM 1646 C C . ARG A 1 199 ? -22.320 30.966 6.180 1.00 88.50 199 ARG A C 1
ATOM 1648 O O . ARG A 1 199 ? -22.928 31.609 5.318 1.00 88.50 199 ARG A O 1
ATOM 1655 N N . GLY A 1 200 ? -22.095 31.433 7.407 1.00 90.38 200 GLY A N 1
ATOM 1656 C CA . GLY A 1 200 ? -22.392 32.814 7.785 1.00 90.38 200 GLY A CA 1
ATOM 1657 C C . GLY A 1 200 ? -21.535 33.778 6.968 1.00 90.38 200 GLY A C 1
ATOM 1658 O O . GLY A 1 200 ? -20.336 33.560 6.806 1.00 90.38 200 GLY A O 1
ATOM 1659 N N . VAL A 1 201 ? -22.145 34.831 6.435 1.00 93.50 201 VAL A N 1
ATOM 1660 C CA . VAL A 1 201 ? -21.436 35.865 5.676 1.00 93.50 201 VAL A CA 1
ATOM 1661 C C . VAL A 1 201 ? -21.375 37.125 6.539 1.00 93.50 201 VAL A C 1
ATOM 1663 O O . VAL A 1 201 ? -22.373 37.535 7.132 1.00 93.50 201 VAL A O 1
ATOM 1666 N N . PHE A 1 202 ? -20.189 37.711 6.618 1.00 95.38 202 PHE A N 1
ATOM 1667 C CA . PHE A 1 202 ? -19.904 38.987 7.249 1.00 95.38 202 PHE A CA 1
ATOM 1668 C C . PHE A 1 202 ? -19.648 40.018 6.157 1.00 95.38 202 PHE A C 1
ATOM 1670 O O . PHE A 1 202 ? -18.795 39.808 5.295 1.00 95.38 202 PHE A O 1
ATOM 1677 N N . SER A 1 203 ? -20.388 41.121 6.155 1.00 94.94 203 SER A N 1
ATOM 1678 C CA . SER A 1 203 ? -20.248 42.180 5.146 1.00 94.94 203 SER A CA 1
ATOM 1679 C C . SER A 1 203 ? -20.028 43.526 5.814 1.00 94.94 203 SER A C 1
ATOM 1681 O O . SER A 1 203 ? -20.631 43.800 6.850 1.00 94.94 203 SER A O 1
ATOM 1683 N N . ILE A 1 204 ? -19.216 44.380 5.193 1.00 95.12 204 ILE A N 1
ATOM 1684 C CA . ILE A 1 204 ? -18.948 45.742 5.672 1.00 95.12 204 ILE A CA 1
ATOM 1685 C C . ILE A 1 204 ? -19.413 46.791 4.670 1.00 95.12 204 ILE A C 1
ATOM 1687 O O . ILE A 1 204 ? -19.474 46.523 3.472 1.00 95.12 204 ILE A O 1
ATOM 1691 N N . SER A 1 205 ? -19.666 48.000 5.159 1.00 93.38 205 SER A N 1
ATOM 1692 C CA . SER A 1 205 ? -19.742 49.212 4.344 1.00 93.38 205 SER A CA 1
ATOM 1693 C C . SER A 1 205 ? -18.417 49.957 4.454 1.00 93.38 205 SER A C 1
ATOM 1695 O O . SER A 1 205 ? -18.202 50.719 5.399 1.00 93.38 205 SER A O 1
ATOM 1697 N N . TYR A 1 206 ? -17.510 49.720 3.507 1.00 94.31 206 TYR A N 1
ATOM 1698 C CA . TYR A 1 206 ? -16.267 50.487 3.433 1.00 94.31 206 TYR A CA 1
ATOM 1699 C C . TYR A 1 206 ? -16.555 51.920 2.957 1.00 94.31 206 TYR A C 1
ATOM 1701 O O . TYR A 1 206 ? -17.543 52.180 2.263 1.00 94.31 206 TYR A O 1
ATOM 1709 N N . ARG A 1 207 ? -15.699 52.879 3.325 1.00 92.88 207 ARG A N 1
ATOM 1710 C CA . ARG A 1 207 ? -15.898 54.282 2.935 1.00 92.88 207 ARG A CA 1
ATOM 1711 C C . ARG A 1 207 ? -15.817 54.464 1.416 1.00 92.88 207 ARG A C 1
ATOM 1713 O O . ARG A 1 207 ? -14.894 53.979 0.763 1.00 92.88 207 ARG A O 1
ATOM 1720 N N . LEU A 1 208 ? -16.778 55.206 0.868 1.00 92.88 208 LEU A N 1
ATOM 1721 C CA . LEU A 1 208 ? -16.936 55.406 -0.572 1.00 92.88 208 LEU A CA 1
ATOM 1722 C C . LEU A 1 208 ? -16.189 56.650 -1.073 1.00 92.88 208 LEU A C 1
ATOM 1724 O O . LEU A 1 208 ? -16.033 57.647 -0.367 1.00 92.88 208 LEU A O 1
ATOM 1728 N N . ALA A 1 209 ? -15.783 56.601 -2.335 1.00 89.44 209 ALA A N 1
ATOM 1729 C CA . ALA A 1 209 ? -15.271 57.737 -3.084 1.00 89.44 209 ALA A CA 1
ATOM 1730 C C . ALA A 1 209 ? -16.418 58.626 -3.610 1.00 89.44 209 ALA A C 1
ATOM 1732 O O . ALA A 1 209 ? -17.499 58.102 -3.914 1.00 89.44 209 ALA A O 1
ATOM 1733 N N . PRO A 1 210 ? -16.201 59.946 -3.788 1.00 85.94 210 PRO A N 1
ATOM 1734 C CA . PRO A 1 210 ? -14.941 60.690 -3.643 1.00 85.94 210 PRO A CA 1
ATOM 1735 C C . PRO A 1 210 ? -14.610 61.138 -2.209 1.00 85.94 210 PRO A C 1
ATOM 1737 O O . PRO A 1 210 ? -13.517 61.659 -1.991 1.00 85.94 210 PRO A O 1
ATOM 1740 N N . GLU A 1 211 ? -15.518 60.956 -1.242 1.00 87.56 211 GLU A N 1
ATOM 1741 C CA . GLU A 1 211 ? -15.325 61.391 0.150 1.00 87.56 211 GLU A CA 1
ATOM 1742 C C . GLU A 1 211 ? -14.117 60.718 0.800 1.00 87.56 211 GLU A C 1
ATOM 1744 O O . GLU A 1 211 ? -13.421 61.324 1.611 1.00 87.56 211 GLU A O 1
ATOM 1749 N N . THR A 1 212 ? -13.857 59.463 0.438 1.00 89.44 212 THR A N 1
ATOM 1750 C CA . THR A 1 212 ? -12.646 58.736 0.806 1.00 89.44 212 THR A CA 1
ATOM 1751 C C . THR A 1 212 ? -11.967 58.200 -0.448 1.00 89.44 212 THR A C 1
ATOM 1753 O O . THR A 1 212 ? -12.544 57.424 -1.208 1.00 89.44 212 THR A O 1
ATOM 1756 N N . LYS A 1 213 ? -10.725 58.635 -0.666 1.00 92.88 213 LYS A N 1
ATOM 1757 C CA . LYS A 1 213 ? -9.880 58.223 -1.794 1.00 92.88 213 LYS A CA 1
ATOM 1758 C C . LYS A 1 213 ? -9.022 57.014 -1.401 1.00 92.88 213 LYS A C 1
ATOM 1760 O O . LYS A 1 213 ? -8.874 56.702 -0.218 1.00 92.88 213 LYS A O 1
ATOM 1765 N N . PHE A 1 214 ? -8.458 56.322 -2.384 1.00 93.75 214 PHE A N 1
ATOM 1766 C CA . PHE A 1 214 ? -7.463 55.272 -2.178 1.00 93.75 214 PHE A CA 1
ATOM 1767 C C . PHE A 1 214 ? -6.294 55.806 -1.322 1.00 93.75 214 PHE A C 1
ATOM 1769 O O . PHE A 1 214 ? -5.804 56.898 -1.620 1.00 93.75 214 PHE A O 1
ATOM 1776 N N . PRO A 1 215 ? -5.846 55.078 -0.276 1.00 94.31 215 PRO A N 1
ATOM 1777 C CA . PRO A 1 215 ? -6.151 53.678 0.051 1.00 94.31 215 PRO A CA 1
ATOM 1778 C C . PRO A 1 215 ? -7.250 53.459 1.119 1.00 94.31 215 PRO A C 1
ATOM 1780 O O . PRO A 1 215 ? -7.331 52.376 1.693 1.00 94.31 215 PRO A O 1
ATOM 1783 N N . GLY A 1 216 ? -8.130 54.428 1.396 1.00 93.81 216 GLY A N 1
ATOM 1784 C CA . GLY A 1 216 ? -9.054 54.360 2.543 1.00 93.81 216 GLY A CA 1
ATOM 1785 C C . GLY A 1 216 ? -10.039 53.177 2.555 1.00 93.81 216 GLY A C 1
ATOM 1786 O O . GLY A 1 216 ? -10.301 52.618 3.617 1.00 93.81 216 GLY A O 1
ATOM 1787 N N . ALA A 1 217 ? -10.533 52.728 1.396 1.00 94.69 217 ALA A N 1
ATOM 1788 C CA . ALA A 1 217 ? -11.371 51.522 1.327 1.00 94.69 217 ALA A CA 1
ATOM 1789 C C . ALA A 1 217 ? -10.579 50.233 1.627 1.00 94.69 217 ALA A C 1
ATOM 1791 O O . ALA A 1 217 ? -11.106 49.317 2.253 1.00 94.69 217 ALA A O 1
ATOM 1792 N N . LEU A 1 218 ? -9.304 50.171 1.212 1.00 96.75 218 LEU A N 1
ATOM 1793 C CA . LEU A 1 218 ? -8.406 49.054 1.531 1.00 96.75 218 LEU A CA 1
ATOM 1794 C C . LEU A 1 218 ? -8.106 49.024 3.029 1.00 96.75 218 LEU A C 1
ATOM 1796 O O . LEU A 1 218 ? -8.128 47.958 3.636 1.00 96.75 218 LEU A O 1
ATOM 1800 N N . TYR A 1 219 ? -7.915 50.198 3.631 1.00 95.94 219 TYR A N 1
ATOM 1801 C CA . TYR A 1 219 ? -7.774 50.334 5.075 1.00 95.94 219 TYR A CA 1
ATOM 1802 C C . TYR A 1 219 ? -8.977 49.751 5.831 1.00 95.94 219 TYR A C 1
ATOM 1804 O O . TYR A 1 219 ? -8.801 48.938 6.735 1.00 95.94 219 TYR A O 1
ATOM 1812 N N . ASP A 1 220 ? -10.202 50.099 5.423 1.00 96.19 220 ASP A N 1
ATOM 1813 C CA . ASP A 1 220 ? -11.419 49.583 6.062 1.00 96.19 220 ASP A CA 1
ATOM 1814 C C . ASP A 1 220 ? -11.578 48.057 5.874 1.00 96.19 220 ASP A C 1
ATOM 1816 O O . ASP A 1 220 ? -12.029 47.367 6.790 1.00 96.19 220 ASP A O 1
ATOM 1820 N N . ALA A 1 221 ? -11.156 47.505 4.729 1.00 97.19 221 ALA A N 1
ATOM 1821 C CA . ALA A 1 221 ? -11.152 46.059 4.488 1.00 97.19 221 ALA A CA 1
ATOM 1822 C C . ALA A 1 221 ? -10.137 45.309 5.374 1.00 97.19 221 ALA A C 1
ATOM 1824 O O . ALA A 1 221 ? -10.463 44.249 5.910 1.00 97.19 221 ALA A O 1
ATOM 1825 N N . VAL A 1 222 ? -8.932 45.862 5.570 1.00 97.00 222 VAL A N 1
ATOM 1826 C CA . VAL A 1 222 ? -7.913 45.297 6.476 1.00 97.00 222 VAL A CA 1
ATOM 1827 C C . VAL A 1 222 ? -8.393 45.339 7.929 1.00 97.00 222 VAL A C 1
ATOM 1829 O O . VAL A 1 222 ? -8.280 44.342 8.639 1.00 97.00 222 VAL A O 1
ATOM 1832 N N . GLN A 1 223 ? -8.998 46.452 8.352 1.00 95.31 223 GLN A N 1
ATOM 1833 C CA . GLN A 1 223 ? -9.593 46.597 9.685 1.00 95.31 223 GLN A CA 1
ATOM 1834 C C . GLN A 1 223 ? -10.683 45.554 9.943 1.00 95.31 223 GLN A C 1
ATOM 1836 O O . GLN A 1 223 ? -10.685 44.899 10.979 1.00 95.31 223 GLN A O 1
ATOM 1841 N N . ALA A 1 224 ? -11.575 45.337 8.978 1.00 96.44 224 ALA A N 1
ATOM 1842 C CA . ALA A 1 224 ? -12.625 44.330 9.085 1.00 96.44 224 ALA A CA 1
ATOM 1843 C C . ALA A 1 224 ? -12.090 42.891 9.126 1.00 96.44 224 ALA A C 1
ATOM 1845 O O . ALA A 1 224 ? -12.586 42.069 9.896 1.00 96.44 224 ALA A O 1
ATOM 1846 N N . TYR A 1 225 ? -11.062 42.585 8.332 1.00 97.50 225 TYR A N 1
ATOM 1847 C CA . TYR A 1 225 ? -10.411 41.277 8.364 1.00 97.50 225 TYR A CA 1
ATOM 1848 C C . TYR A 1 225 ? -9.768 40.999 9.730 1.00 97.50 225 TYR A C 1
ATOM 1850 O O . TYR A 1 225 ? -9.947 39.927 10.306 1.00 97.50 225 TYR A O 1
ATOM 1858 N N . PHE A 1 226 ? -9.077 41.990 10.294 1.00 95.94 226 PHE A N 1
ATOM 1859 C CA . PHE A 1 226 ? -8.497 41.881 11.628 1.00 95.94 226 PHE A CA 1
ATOM 1860 C C . PHE A 1 226 ? -9.535 41.879 12.747 1.00 95.94 226 PHE A C 1
ATOM 1862 O O . PHE A 1 226 ? -9.340 41.163 13.723 1.00 95.94 226 PHE A O 1
ATOM 1869 N N . HIS A 1 227 ? -10.667 42.560 12.585 1.00 94.44 227 HIS A N 1
ATOM 1870 C CA . HIS A 1 227 ? -11.800 42.446 13.501 1.00 94.44 227 HIS A CA 1
ATOM 1871 C C . HIS A 1 227 ? -12.343 41.005 13.553 1.00 94.44 227 HIS A C 1
ATOM 1873 O O . HIS A 1 227 ? -12.583 40.464 14.632 1.00 94.44 227 HIS A O 1
ATOM 1879 N N . LEU A 1 228 ? -12.465 40.325 12.404 1.00 93.56 228 LEU A N 1
ATOM 1880 C CA . LEU A 1 228 ? -12.864 38.911 12.371 1.00 93.56 228 LEU A CA 1
ATOM 1881 C C . LEU A 1 228 ? -11.858 38.000 13.093 1.00 93.56 228 LEU A C 1
ATOM 1883 O O . LEU A 1 228 ? -12.260 37.083 13.810 1.00 93.56 228 LEU A O 1
ATOM 1887 N N . ILE A 1 229 ? -10.559 38.249 12.922 1.00 94.00 229 ILE A N 1
ATOM 1888 C CA . ILE A 1 229 ? -9.513 37.395 13.498 1.00 94.00 229 ILE A CA 1
ATOM 1889 C C . ILE A 1 229 ? -9.307 37.661 14.986 1.00 94.00 229 ILE A C 1
ATOM 1891 O O . ILE A 1 229 ? -9.283 36.722 15.778 1.00 94.00 229 ILE A O 1
ATOM 1895 N N . TYR A 1 230 ? -9.118 38.920 15.368 1.00 91.12 230 TYR A N 1
ATOM 1896 C CA . TYR A 1 230 ? -8.688 39.282 16.714 1.00 91.12 230 TYR A CA 1
ATOM 1897 C C . TYR A 1 230 ? -9.859 39.508 17.665 1.00 91.12 230 TYR A C 1
ATOM 1899 O O . TYR A 1 230 ? -9.780 39.066 18.810 1.00 91.12 230 TYR A O 1
ATOM 1907 N N . ASP A 1 231 ? -10.954 40.116 17.199 1.00 89.00 231 ASP A N 1
ATOM 1908 C CA . ASP A 1 231 ? -12.078 40.457 18.079 1.00 89.00 231 ASP A CA 1
ATOM 1909 C C . ASP A 1 231 ? -13.123 39.335 18.120 1.00 89.00 231 ASP A C 1
ATOM 1911 O O . ASP A 1 231 ? -13.582 38.955 19.197 1.00 89.00 231 ASP A O 1
ATOM 1915 N N . TYR A 1 232 ? -13.467 38.748 16.967 1.00 88.25 232 TYR A N 1
ATOM 1916 C CA . TYR A 1 232 ? -14.337 37.565 16.916 1.00 88.25 232 TYR A CA 1
ATOM 1917 C C . TYR A 1 232 ? -13.594 36.246 17.197 1.00 88.25 232 TYR A C 1
ATOM 1919 O O . TYR A 1 232 ? -14.237 35.248 17.520 1.00 88.25 232 TYR A O 1
ATOM 1927 N N . GLY A 1 233 ? -12.261 36.207 17.086 1.00 88.00 233 GLY A N 1
ATOM 1928 C CA . GLY A 1 233 ? -11.472 34.990 17.316 1.00 88.00 233 GLY A CA 1
ATOM 1929 C C . GLY A 1 233 ? -11.586 33.941 16.202 1.00 88.00 233 GLY A C 1
ATOM 1930 O O . GLY A 1 233 ? -11.298 32.762 16.433 1.00 88.00 233 GLY A O 1
ATOM 1931 N N . ILE A 1 234 ? -12.032 34.333 15.003 1.00 91.12 234 ILE A N 1
ATOM 1932 C CA . ILE A 1 234 ? -12.174 33.421 13.865 1.00 91.12 234 ILE A CA 1
ATOM 1933 C C . ILE A 1 234 ? -10.790 33.145 13.289 1.00 91.12 234 ILE A C 1
ATOM 1935 O O . ILE A 1 234 ? -10.035 34.052 12.942 1.00 91.12 234 ILE A O 1
ATOM 1939 N N . LYS A 1 235 ? -10.439 31.865 13.165 1.00 91.50 235 LYS A N 1
ATOM 1940 C CA . LYS A 1 235 ? -9.134 31.485 12.622 1.00 91.50 235 LYS A CA 1
ATOM 1941 C C . LYS A 1 235 ? -9.035 31.899 11.143 1.00 91.50 235 LYS A C 1
ATOM 1943 O O . LYS A 1 235 ? -9.996 31.684 10.410 1.00 91.50 235 LYS A O 1
ATOM 1948 N N . PRO A 1 236 ? -7.881 32.396 10.662 1.00 92.44 236 PRO A N 1
ATOM 1949 C CA . PRO A 1 236 ? -7.715 32.807 9.262 1.00 92.44 236 PRO A CA 1
ATOM 1950 C C . PRO A 1 236 ? -8.134 31.729 8.243 1.00 92.44 236 PRO A C 1
ATOM 1952 O O . PRO A 1 236 ? -8.882 32.011 7.312 1.00 92.44 236 PRO A O 1
ATOM 1955 N N . HIS A 1 237 ? -7.780 30.461 8.489 1.00 89.75 237 HIS A N 1
ATOM 1956 C CA . HIS A 1 237 ? -8.159 29.312 7.646 1.00 89.75 237 HIS A CA 1
ATOM 1957 C C . HIS A 1 237 ? -9.653 28.935 7.685 1.00 89.75 237 HIS A C 1
ATOM 1959 O O . HIS A 1 237 ? -10.057 27.978 7.032 1.00 89.75 237 HIS A O 1
ATOM 1965 N N . ASN A 1 238 ? -10.473 29.653 8.452 1.00 92.19 238 ASN A N 1
ATOM 1966 C CA . ASN A 1 238 ? -11.929 29.523 8.453 1.00 92.19 238 ASN A CA 1
ATOM 1967 C C . ASN A 1 238 ? -12.621 30.669 7.698 1.00 92.19 238 ASN A C 1
ATOM 1969 O O . ASN A 1 238 ? -13.849 30.692 7.633 1.00 92.19 238 ASN A O 1
ATOM 1973 N N . ILE A 1 239 ? -11.869 31.625 7.147 1.00 94.88 239 ILE A N 1
ATOM 1974 C CA . ILE A 1 239 ? -12.409 32.789 6.442 1.00 94.88 239 ILE A CA 1
ATOM 1975 C C . ILE A 1 239 ? -12.249 32.575 4.939 1.00 94.88 239 ILE A C 1
ATOM 1977 O O . ILE A 1 239 ? -11.140 32.380 4.457 1.00 94.88 239 ILE A O 1
ATOM 1981 N N . THR A 1 240 ? -13.336 32.673 4.177 1.00 95.88 240 THR A N 1
ATOM 1982 C CA . THR A 1 240 ? -13.284 32.805 2.713 1.00 95.88 240 THR A CA 1
ATOM 1983 C C . THR A 1 240 ? -13.574 34.250 2.334 1.00 95.88 240 THR A C 1
ATOM 1985 O O . THR A 1 240 ? -14.643 34.760 2.663 1.00 95.88 240 THR A O 1
ATOM 1988 N N . VAL A 1 241 ? -12.656 34.921 1.639 1.00 97.69 241 VAL A N 1
ATOM 1989 C CA . VAL A 1 241 ? -12.893 36.291 1.156 1.00 97.69 241 VAL A CA 1
ATOM 1990 C C . VAL A 1 241 ? -13.643 36.237 -0.169 1.00 97.69 241 VAL A C 1
ATOM 1992 O O . VAL A 1 241 ? -13.283 35.478 -1.062 1.00 97.69 241 VAL A O 1
ATOM 1995 N N . VAL A 1 242 ? -14.702 37.026 -0.309 1.00 97.00 242 VAL A N 1
ATOM 1996 C CA . VAL A 1 242 ? -15.514 37.079 -1.527 1.00 97.00 242 VAL A CA 1
ATOM 1997 C C . VAL A 1 242 ? -15.755 38.533 -1.907 1.00 97.00 242 VAL A C 1
ATOM 1999 O O . VAL A 1 242 ? -16.068 39.349 -1.044 1.00 97.00 242 VAL A O 1
ATOM 2002 N N . GLY A 1 243 ? -15.639 38.870 -3.189 1.00 96.00 243 GLY A N 1
ATOM 2003 C CA . GLY A 1 243 ? -15.979 40.213 -3.654 1.00 96.00 243 GLY A CA 1
ATOM 2004 C C . GLY A 1 243 ? -16.374 40.277 -5.121 1.00 96.00 243 GLY A C 1
ATOM 2005 O O . GLY A 1 243 ? -15.882 39.500 -5.939 1.00 96.00 243 GLY A O 1
ATOM 2006 N N . ASP A 1 244 ? -17.261 41.220 -5.443 1.00 94.88 244 ASP A N 1
ATOM 2007 C CA . ASP A 1 244 ? -17.759 41.471 -6.798 1.00 94.88 244 ASP A CA 1
ATOM 2008 C C . ASP A 1 244 ? -17.284 42.821 -7.350 1.00 94.88 244 ASP A C 1
ATOM 2010 O O . ASP A 1 244 ? -17.186 43.798 -6.603 1.00 94.88 244 ASP A O 1
ATOM 2014 N N . SER A 1 245 ? -16.978 42.909 -8.646 1.00 94.94 245 SER A N 1
ATOM 2015 C CA . SER A 1 245 ? -16.617 44.166 -9.315 1.00 94.94 245 SER A CA 1
ATOM 2016 C C . SER A 1 245 ? -15.484 44.914 -8.583 1.00 94.94 245 SER A C 1
ATOM 2018 O O . SER A 1 245 ? -14.407 44.359 -8.348 1.00 94.94 245 SER A O 1
ATOM 2020 N N . ALA A 1 246 ? -15.709 46.164 -8.169 1.00 94.56 246 ALA A N 1
ATOM 2021 C CA . ALA A 1 246 ? -14.794 46.935 -7.318 1.00 94.56 246 ALA A CA 1
ATOM 2022 C C . ALA A 1 246 ? -14.452 46.242 -5.981 1.00 94.56 246 ALA A C 1
ATOM 2024 O O . ALA A 1 246 ? -13.322 46.346 -5.506 1.00 94.56 246 ALA A O 1
ATOM 2025 N N . GLY A 1 247 ? -15.400 45.513 -5.390 1.00 95.50 247 GLY A N 1
ATOM 2026 C CA . GLY A 1 247 ? -15.193 44.695 -4.198 1.00 95.50 247 GLY A CA 1
ATOM 2027 C C . GLY A 1 247 ? -14.308 43.480 -4.470 1.00 95.50 247 GLY A C 1
ATOM 2028 O O . GLY A 1 247 ? -13.505 43.116 -3.619 1.00 95.50 247 GLY A O 1
ATOM 2029 N N . GLY A 1 248 ? -14.364 42.911 -5.678 1.00 95.81 248 GLY A N 1
ATOM 2030 C CA . GLY A 1 248 ? -13.432 41.876 -6.137 1.00 95.81 248 GLY A CA 1
ATOM 2031 C C . GLY A 1 248 ? -12.006 42.413 -6.300 1.00 95.81 248 GLY A C 1
ATOM 2032 O O . GLY A 1 248 ? -11.047 41.806 -5.823 1.00 95.81 248 GLY A O 1
ATOM 2033 N N . GLY A 1 249 ? -11.861 43.611 -6.876 1.00 96.44 249 GLY A N 1
ATOM 2034 C CA . GLY A 1 249 ? -10.582 44.329 -6.895 1.00 96.44 249 GLY A CA 1
ATOM 2035 C C . GLY A 1 249 ? -10.052 44.604 -5.482 1.00 96.44 249 GLY A C 1
ATOM 2036 O O . GLY A 1 249 ? -8.885 44.350 -5.195 1.00 96.44 249 GLY A O 1
ATOM 2037 N N . LEU A 1 250 ? -10.927 45.045 -4.570 1.00 97.44 250 LEU A N 1
ATOM 2038 C CA . LEU A 1 250 ? -10.591 45.319 -3.169 1.00 97.44 250 LEU A CA 1
ATOM 2039 C C . LEU A 1 250 ? -10.195 44.057 -2.390 1.00 97.44 250 LEU A C 1
ATOM 2041 O O . LEU A 1 250 ? -9.242 44.099 -1.616 1.00 97.44 250 LEU A O 1
ATOM 2045 N N . ALA A 1 251 ? -10.899 42.945 -2.610 1.00 97.94 251 ALA A N 1
ATOM 2046 C CA . ALA A 1 251 ? -10.581 41.639 -2.042 1.00 97.94 251 ALA A CA 1
ATOM 2047 C C . ALA A 1 251 ? -9.184 41.191 -2.464 1.00 97.94 251 ALA A C 1
ATOM 2049 O O . ALA A 1 251 ? -8.385 40.778 -1.627 1.00 97.94 251 ALA A O 1
ATOM 2050 N N . MET A 1 252 ? -8.849 41.351 -3.744 1.00 97.12 252 MET A N 1
ATOM 2051 C CA . MET A 1 252 ? -7.507 41.058 -4.224 1.00 97.12 252 MET A CA 1
ATOM 2052 C C . MET A 1 252 ? -6.466 41.985 -3.581 1.00 97.12 252 MET A C 1
ATOM 2054 O O . MET A 1 252 ? -5.464 41.501 -3.063 1.00 97.12 252 MET A O 1
ATOM 2058 N N . SER A 1 253 ? -6.713 43.298 -3.530 1.00 97.31 253 SER A N 1
ATOM 2059 C CA . SER A 1 253 ? -5.815 44.253 -2.864 1.00 97.31 253 SER A CA 1
ATOM 2060 C C . SER A 1 253 ? -5.583 43.929 -1.386 1.00 97.31 253 SER A C 1
ATOM 2062 O O . SER A 1 253 ? -4.454 44.057 -0.914 1.00 97.31 253 SER A O 1
ATOM 2064 N N . LEU A 1 254 ? -6.618 43.470 -0.671 1.00 98.06 254 LEU A N 1
ATOM 2065 C CA . LEU A 1 254 ? -6.511 42.976 0.702 1.00 98.06 254 LEU A CA 1
ATOM 2066 C C . LEU A 1 254 ? -5.545 41.790 0.779 1.00 98.06 254 LEU A C 1
ATOM 2068 O O . LEU A 1 254 ? -4.627 41.819 1.590 1.00 98.06 254 LEU A O 1
ATOM 2072 N N . LEU A 1 255 ? -5.701 40.775 -0.076 1.00 97.75 255 LEU A N 1
ATOM 2073 C CA . LEU A 1 255 ? -4.820 39.602 -0.059 1.00 97.75 255 LEU A CA 1
ATOM 2074 C C . LEU A 1 255 ? -3.365 39.951 -0.368 1.00 97.75 255 LEU A C 1
ATOM 2076 O O . LEU A 1 255 ? -2.468 39.464 0.318 1.00 97.75 255 LEU A O 1
ATOM 2080 N N . VAL A 1 256 ? -3.127 40.801 -1.372 1.00 96.88 256 VAL A N 1
ATOM 2081 C CA . VAL A 1 256 ? -1.767 41.243 -1.714 1.00 96.88 256 VAL A CA 1
ATOM 2082 C C . VAL A 1 256 ? -1.159 42.010 -0.543 1.00 96.88 256 VAL A C 1
ATOM 2084 O O . VAL A 1 256 ? -0.026 41.731 -0.173 1.00 96.88 256 VAL A O 1
ATOM 2087 N N . TYR A 1 257 ? -1.915 42.909 0.092 1.00 97.31 257 TYR A N 1
ATOM 2088 C CA . TYR A 1 257 ? -1.436 43.644 1.262 1.00 97.31 257 TYR A CA 1
ATOM 2089 C C . TYR A 1 257 ? -1.113 42.708 2.438 1.00 97.31 257 TYR A C 1
ATOM 2091 O O . TYR A 1 257 ? -0.044 42.816 3.038 1.00 97.31 257 TYR A O 1
ATOM 2099 N N . LEU A 1 258 ? -2.002 41.758 2.753 1.00 97.25 258 LEU A N 1
ATOM 2100 C CA . LEU A 1 258 ? -1.767 40.775 3.814 1.00 97.25 258 LEU A CA 1
ATOM 2101 C C . LEU A 1 258 ? -0.506 39.951 3.537 1.00 97.25 258 LEU A C 1
ATOM 2103 O O . LEU A 1 258 ? 0.321 39.796 4.430 1.00 97.25 258 LEU A O 1
ATOM 2107 N N . ARG A 1 259 ? -0.325 39.478 2.299 1.00 95.62 259 ARG A N 1
ATOM 2108 C CA . ARG A 1 259 ? 0.857 38.714 1.887 1.00 95.62 259 ARG A CA 1
ATOM 2109 C C . ARG A 1 259 ? 2.136 39.542 1.983 1.00 95.62 259 ARG A C 1
ATOM 2111 O O . ARG A 1 259 ? 3.100 39.097 2.601 1.00 95.62 259 ARG A O 1
ATOM 2118 N N . ASP A 1 260 ? 2.157 40.724 1.374 1.00 95.06 260 ASP A N 1
ATOM 2119 C CA . ASP A 1 260 ? 3.355 41.566 1.274 1.00 95.06 260 ASP A CA 1
ATOM 2120 C C . ASP A 1 260 ? 3.852 42.010 2.660 1.00 95.06 260 ASP A C 1
ATOM 2122 O O . ASP A 1 260 ? 5.050 42.215 2.862 1.00 95.06 260 ASP A O 1
ATOM 2126 N N . HIS A 1 261 ? 2.942 42.082 3.635 1.00 94.44 261 HIS A N 1
ATOM 2127 C CA . HIS A 1 261 ? 3.237 42.398 5.031 1.00 94.44 261 HIS A CA 1
ATOM 2128 C C . HIS A 1 261 ? 3.212 41.180 5.976 1.00 94.44 261 HIS A C 1
ATOM 2130 O O . HIS A 1 261 ? 3.285 41.355 7.190 1.00 94.44 261 HIS A O 1
ATOM 2136 N N . GLN A 1 262 ? 3.174 39.955 5.434 1.00 92.81 262 GLN A N 1
ATOM 2137 C CA . GLN A 1 262 ? 3.264 38.679 6.166 1.00 92.81 262 GLN A CA 1
ATOM 2138 C C . GLN A 1 262 ? 2.200 38.484 7.260 1.00 92.81 262 GLN A C 1
ATOM 2140 O O . GLN A 1 262 ? 2.435 37.828 8.278 1.00 92.81 262 GLN A O 1
ATOM 2145 N N . TYR A 1 263 ? 1.009 39.035 7.053 1.00 95.69 263 TYR A N 1
ATOM 2146 C CA . TYR A 1 263 ? -0.141 38.784 7.910 1.00 95.69 263 TYR A CA 1
ATOM 2147 C C . TYR A 1 263 ? -0.819 37.448 7.566 1.00 95.69 263 TYR A C 1
ATOM 2149 O O . TYR A 1 263 ? -0.708 36.971 6.434 1.00 95.69 263 TYR A O 1
ATOM 2157 N N . PRO A 1 264 ? -1.555 36.832 8.514 1.00 94.81 264 PRO A N 1
ATOM 2158 C CA . PRO A 1 264 ? -2.257 35.581 8.254 1.00 94.81 264 PRO A CA 1
ATOM 2159 C C . PRO A 1 264 ? -3.256 35.710 7.100 1.00 94.81 264 PRO A C 1
ATOM 2161 O O . PRO A 1 264 ? -4.091 36.615 7.103 1.00 94.81 264 PRO A O 1
ATOM 2164 N N . LEU A 1 265 ? -3.193 34.791 6.137 1.00 96.56 265 LEU A N 1
ATOM 2165 C CA . LEU A 1 265 ? -4.058 34.773 4.954 1.00 96.56 265 LEU A CA 1
ATOM 2166 C C . LEU A 1 265 ? -5.338 33.942 5.187 1.00 96.56 265 LEU A C 1
ATOM 2168 O O . LEU A 1 265 ? -5.318 33.013 6.001 1.00 96.56 265 LEU A O 1
ATOM 2172 N N . PRO A 1 266 ? -6.443 34.270 4.489 1.00 95.81 266 PRO A N 1
ATOM 2173 C CA . PRO A 1 266 ? -7.697 33.522 4.572 1.00 95.81 266 PRO A CA 1
ATOM 2174 C C . PRO A 1 266 ? -7.592 32.133 3.915 1.00 95.81 266 PRO A C 1
ATOM 2176 O O . PRO A 1 266 ? -6.639 31.857 3.194 1.00 95.81 266 PRO A O 1
ATOM 2179 N N . GLU A 1 267 ? -8.595 31.273 4.122 1.00 92.94 267 GLU A N 1
ATOM 2180 C CA . GLU A 1 267 ? -8.697 29.927 3.524 1.00 92.94 267 GLU A CA 1
ATOM 2181 C C . GLU A 1 267 ? -8.659 29.967 1.993 1.00 92.94 267 GLU A C 1
ATOM 2183 O O . GLU A 1 267 ? -7.967 29.178 1.360 1.00 92.94 267 GLU A O 1
ATOM 2188 N N . ALA A 1 268 ? -9.439 30.870 1.401 1.00 94.50 268 ALA A N 1
ATOM 2189 C CA . ALA A 1 268 ? -9.625 30.982 -0.040 1.00 94.50 268 ALA A CA 1
ATOM 2190 C C . ALA A 1 268 ? -10.214 32.345 -0.414 1.00 94.50 268 ALA A C 1
ATOM 2192 O O . ALA A 1 268 ? -10.709 33.086 0.444 1.00 94.50 268 ALA A O 1
ATOM 2193 N N . CYS A 1 269 ? -10.200 32.645 -1.711 1.00 96.44 269 CYS A N 1
ATOM 2194 C CA . CYS A 1 269 ? -10.796 33.839 -2.289 1.00 96.44 269 CYS A CA 1
ATOM 2195 C C . CYS A 1 269 ? -11.705 33.513 -3.479 1.00 96.44 269 CYS A C 1
ATOM 2197 O O . CYS A 1 269 ? -11.375 32.659 -4.301 1.00 96.44 269 CYS A O 1
ATOM 2199 N N . VAL A 1 270 ? -12.833 34.215 -3.595 1.00 97.12 270 VAL A N 1
ATOM 2200 C CA . VAL A 1 270 ? -13.724 34.154 -4.761 1.00 97.12 270 VAL A CA 1
ATOM 2201 C C . VAL A 1 270 ? -13.968 35.560 -5.297 1.00 97.12 270 VAL A C 1
ATOM 2203 O O . VAL A 1 270 ? -14.442 36.444 -4.584 1.00 97.12 270 VAL A O 1
ATOM 2206 N N . LEU A 1 271 ? -13.664 35.756 -6.574 1.00 97.56 271 LEU A N 1
ATOM 2207 C CA . LEU A 1 271 ? -13.750 37.027 -7.274 1.00 97.56 271 LEU A CA 1
ATOM 2208 C C . LEU A 1 271 ? -14.815 36.942 -8.371 1.00 97.56 271 LEU A C 1
ATOM 2210 O O . LEU A 1 271 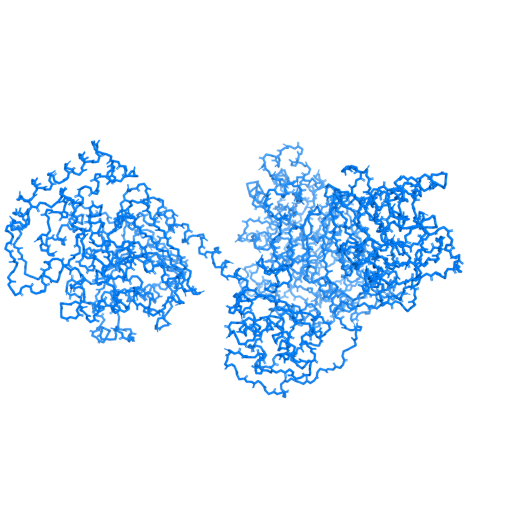? -14.657 36.199 -9.341 1.00 97.56 271 LEU A O 1
ATOM 2214 N N . PHE A 1 272 ? -15.886 37.723 -8.236 1.00 96.56 272 PHE A N 1
ATOM 2215 C CA . PHE A 1 272 ? -16.913 37.874 -9.267 1.00 96.56 272 PHE A CA 1
ATOM 2216 C C . PHE A 1 272 ? -16.628 39.122 -10.097 1.00 96.56 272 PHE A C 1
ATOM 2218 O O . PHE A 1 272 ? -16.548 40.218 -9.552 1.00 96.56 272 PHE A O 1
ATOM 2225 N N . SER A 1 273 ? -16.461 38.956 -11.407 1.00 95.44 273 SER A N 1
ATOM 2226 C CA . SER A 1 273 ? -16.245 40.033 -12.380 1.00 95.44 273 SER A CA 1
ATOM 2227 C C . SER A 1 273 ? -15.275 41.126 -11.876 1.00 95.44 273 SER A C 1
ATOM 2229 O O . SER A 1 273 ? -15.635 42.305 -11.874 1.00 95.44 273 SER A O 1
ATOM 2231 N N . PRO A 1 274 ? -14.087 40.775 -11.335 1.00 96.62 274 PRO A N 1
ATOM 2232 C CA . PRO A 1 274 ? -13.316 41.701 -10.511 1.00 96.62 274 PRO A CA 1
ATOM 2233 C C . PRO A 1 274 ? -12.749 42.860 -11.332 1.00 96.62 274 PRO A C 1
ATOM 2235 O O . PRO A 1 274 ? -12.143 42.658 -12.384 1.00 96.62 274 PRO A O 1
ATOM 2238 N N . TRP A 1 275 ? -12.875 44.081 -10.811 1.00 95.00 275 TRP A N 1
ATOM 2239 C CA . TRP A 1 275 ? -12.285 45.260 -11.439 1.00 95.00 275 TRP A CA 1
ATOM 2240 C C . TRP A 1 275 ? -10.815 45.398 -11.021 1.00 95.00 275 TRP A C 1
ATOM 2242 O O . TRP A 1 275 ? -10.518 45.786 -9.890 1.00 95.00 275 TRP A O 1
ATOM 2252 N N . VAL A 1 276 ? -9.894 45.038 -11.919 1.00 95.12 276 VAL A N 1
ATOM 2253 C CA . VAL A 1 276 ? -8.464 44.833 -11.609 1.00 95.12 276 VAL A CA 1
ATOM 2254 C C . VAL A 1 276 ? -7.523 45.816 -12.315 1.00 95.12 276 VAL A C 1
ATOM 2256 O O . VAL A 1 276 ? -6.360 45.926 -11.913 1.00 95.12 276 VAL A O 1
ATOM 2259 N N . ASP A 1 277 ? -8.009 46.562 -13.314 1.00 94.50 277 ASP A N 1
ATOM 2260 C CA . ASP A 1 277 ? -7.291 47.621 -14.030 1.00 94.50 277 ASP A CA 1
ATOM 2261 C C . ASP A 1 277 ? -8.081 48.942 -14.058 1.00 94.50 277 ASP A C 1
ATOM 2263 O O . ASP A 1 277 ? -9.025 49.142 -14.828 1.00 94.50 277 ASP A O 1
ATOM 2267 N N . LEU A 1 278 ? -7.630 49.923 -13.272 1.00 92.75 278 LEU A N 1
ATOM 2268 C CA . LEU A 1 278 ? -8.244 51.253 -13.227 1.00 92.75 278 LEU A CA 1
ATOM 2269 C C . LEU A 1 278 ? -7.767 52.185 -14.352 1.00 92.75 278 LEU A C 1
ATOM 2271 O O . LEU A 1 278 ? -8.125 53.362 -14.358 1.00 92.75 278 LEU A O 1
ATOM 2275 N N . THR A 1 279 ? -6.968 51.711 -15.318 1.00 90.31 279 THR A N 1
ATOM 2276 C CA . THR A 1 279 ? -6.519 52.540 -16.454 1.00 90.31 279 THR A CA 1
ATOM 2277 C C . THR A 1 279 ? -7.547 52.653 -17.584 1.00 90.31 279 THR A C 1
ATOM 2279 O O . THR A 1 279 ? -7.408 53.516 -18.466 1.00 90.31 279 THR A O 1
ATOM 2282 N N . TYR A 1 280 ? -8.572 51.793 -17.571 1.00 87.31 280 TYR A N 1
ATOM 2283 C CA . TYR A 1 280 ? -9.497 51.562 -18.683 1.00 87.31 280 TYR A CA 1
ATOM 2284 C C . TYR A 1 280 ? -8.767 51.185 -19.988 1.00 87.31 280 TYR A C 1
ATOM 2286 O O . TYR A 1 280 ? -9.147 51.631 -21.075 1.00 87.31 280 TYR A O 1
ATOM 2294 N N . GLY A 1 281 ? -7.645 50.464 -19.896 1.00 84.12 281 GLY A N 1
ATOM 2295 C CA . GLY A 1 281 ? -6.723 50.257 -21.014 1.00 84.12 281 GLY A CA 1
ATOM 2296 C C . GLY A 1 281 ? -7.230 49.301 -22.095 1.00 84.12 281 GLY A C 1
ATOM 2297 O O . GLY A 1 281 ? -6.817 49.420 -23.251 1.00 84.12 281 GLY A O 1
ATOM 2298 N N . HIS A 1 282 ? -8.130 48.386 -21.737 1.00 89.38 282 HIS A N 1
ATOM 2299 C CA . HIS A 1 282 ? -8.497 47.241 -22.567 1.00 89.38 282 HIS A CA 1
ATOM 2300 C C . HIS A 1 282 ? -9.631 47.515 -23.590 1.00 89.38 282 HIS A C 1
ATOM 2302 O O . HIS A 1 282 ? -10.504 48.347 -23.326 1.00 89.38 282 HIS A O 1
ATOM 2308 N N . PRO A 1 283 ? -9.652 46.830 -24.759 1.00 85.88 283 PRO A N 1
ATOM 2309 C CA . PRO A 1 283 ? -10.648 47.049 -25.823 1.00 85.88 283 PRO A CA 1
ATOM 2310 C C . PRO A 1 283 ? -12.105 46.756 -25.432 1.00 85.88 283 PRO A C 1
ATOM 2312 O O . PRO A 1 283 ? -13.012 47.464 -25.883 1.00 85.88 283 PRO A O 1
ATOM 2315 N N . SER A 1 284 ? -12.340 45.757 -24.578 1.00 88.62 284 SER A N 1
ATOM 2316 C CA . SER A 1 284 ? -13.672 45.374 -24.072 1.00 88.62 284 SER A CA 1
ATOM 2317 C C . SER A 1 284 ? -14.471 46.522 -23.455 1.00 88.62 284 SER A C 1
ATOM 2319 O O . SER A 1 284 ? -15.691 46.541 -23.620 1.00 88.62 284 SER A O 1
ATOM 2321 N N . TRP A 1 285 ? -13.808 47.549 -22.907 1.00 85.25 285 TRP A N 1
ATOM 2322 C CA . TRP A 1 285 ? -14.444 48.788 -22.434 1.00 85.25 285 TRP A CA 1
ATOM 2323 C C . TRP A 1 285 ? -15.249 49.553 -23.499 1.00 85.25 285 TRP A C 1
ATOM 2325 O O . TRP A 1 285 ? -16.049 50.435 -23.173 1.00 85.25 285 TRP A O 1
ATOM 2335 N N . VAL A 1 286 ? -15.017 49.249 -24.777 1.00 83.19 286 VAL A N 1
ATOM 2336 C CA . VAL A 1 286 ? -15.738 49.810 -25.926 1.00 83.19 286 VAL A CA 1
ATOM 2337 C C . VAL A 1 286 ? -16.494 48.717 -26.681 1.00 83.19 286 VAL A C 1
ATOM 2339 O O . VAL A 1 286 ? -17.640 48.917 -27.073 1.00 83.19 286 VAL A O 1
ATOM 2342 N N . GLU A 1 287 ? -15.874 47.555 -26.892 1.00 83.94 287 GLU A N 1
ATOM 2343 C CA . GLU A 1 287 ? -16.444 46.486 -27.723 1.00 83.94 287 GLU A CA 1
ATOM 2344 C C . GLU A 1 287 ? -17.633 45.770 -27.068 1.00 83.94 287 GLU A C 1
ATOM 2346 O O . GLU A 1 287 ? -18.583 45.396 -27.760 1.00 83.94 287 GLU A O 1
ATOM 2351 N N . SER A 1 288 ? -17.610 45.601 -25.743 1.00 84.44 288 SER A N 1
ATOM 2352 C CA . SER A 1 288 ? -18.672 44.917 -24.995 1.00 84.44 288 SER A CA 1
ATOM 2353 C C . SER A 1 288 ? -19.845 45.840 -24.621 1.00 84.44 288 SER A C 1
ATOM 2355 O O . SER A 1 288 ? -20.886 45.356 -24.182 1.00 84.44 288 SER A O 1
ATOM 2357 N N . GLU A 1 289 ? -19.744 47.154 -24.866 1.00 77.81 289 GLU A N 1
ATOM 2358 C CA . GLU A 1 289 ? -20.722 48.177 -24.434 1.00 77.81 289 GLU A CA 1
ATOM 2359 C C . GLU A 1 289 ? -22.155 47.943 -24.956 1.00 77.81 289 GLU A C 1
ATOM 2361 O O . GLU A 1 289 ? -23.136 48.456 -24.403 1.00 77.81 289 GLU A O 1
ATOM 2366 N N . ILE A 1 290 ? -22.282 47.224 -26.073 1.00 77.62 290 ILE A N 1
ATOM 2367 C CA . ILE A 1 290 ? -23.570 46.910 -26.707 1.00 77.62 290 ILE A CA 1
ATOM 2368 C C . ILE A 1 290 ? -24.284 45.710 -26.068 1.00 77.62 290 ILE A C 1
ATOM 2370 O O . ILE A 1 290 ? -25.477 45.509 -26.331 1.00 77.62 290 ILE A O 1
ATOM 2374 N N . PHE A 1 291 ? -23.553 44.915 -25.284 1.00 80.88 291 PHE A N 1
ATOM 2375 C CA . PHE A 1 291 ? -24.029 43.706 -24.613 1.00 80.88 291 PHE A CA 1
ATOM 2376 C C . PHE A 1 291 ? -24.172 43.910 -23.104 1.00 80.88 291 PHE A C 1
ATOM 2378 O O . PHE A 1 291 ? -25.109 43.375 -22.524 1.00 80.88 291 PHE A O 1
ATOM 2385 N N . ASP A 1 292 ? -23.273 44.682 -22.497 1.00 84.75 292 ASP A N 1
ATOM 2386 C CA . ASP A 1 292 ? -23.187 44.871 -21.052 1.00 84.75 292 ASP A CA 1
ATOM 2387 C C . ASP A 1 292 ? -23.778 46.205 -20.576 1.00 84.75 292 ASP A C 1
ATOM 2389 O O . ASP A 1 292 ? -23.728 47.220 -21.274 1.00 84.75 292 ASP A O 1
ATOM 2393 N N . TYR A 1 293 ? -24.294 46.227 -19.346 1.00 84.31 293 TYR A N 1
ATOM 2394 C CA . TYR A 1 293 ? -24.969 47.390 -18.774 1.00 84.31 293 TYR A CA 1
ATOM 2395 C C . TYR A 1 293 ? -24.037 48.430 -18.154 1.00 84.31 293 TYR A C 1
ATOM 2397 O O . TYR A 1 293 ? -24.494 49.533 -17.834 1.00 84.31 293 TYR A O 1
ATOM 2405 N N . LEU A 1 294 ? -22.745 48.137 -18.023 1.00 83.62 294 LEU A N 1
ATOM 2406 C CA . LEU A 1 294 ? -21.761 49.144 -17.648 1.00 83.62 294 LEU A CA 1
ATOM 2407 C C . LEU A 1 294 ? -21.604 50.211 -18.749 1.00 83.62 294 LEU A C 1
ATOM 2409 O O . LEU A 1 294 ? -21.822 49.937 -19.933 1.00 83.62 294 LEU A O 1
ATOM 2413 N N . PRO A 1 295 ? -21.324 51.477 -18.388 1.00 70.00 295 PRO A N 1
ATOM 2414 C CA . PRO A 1 295 ? -21.167 52.553 -19.362 1.00 70.00 295 PRO A CA 1
ATOM 2415 C C . PRO A 1 295 ? -19.878 52.402 -20.185 1.00 70.00 295 PRO A C 1
ATOM 2417 O O . PRO A 1 295 ? -18.908 51.799 -19.738 1.00 70.00 295 PRO A O 1
ATOM 2420 N N . CYS A 1 296 ? -19.862 53.015 -21.376 1.00 67.12 296 CYS A N 1
ATOM 2421 C CA . CYS A 1 296 ? -18.668 53.126 -22.222 1.00 67.12 296 CYS A CA 1
ATOM 2422 C C . CYS A 1 296 ? -17.480 53.697 -21.441 1.00 67.12 296 CYS A C 1
ATOM 2424 O O . CYS A 1 296 ? -17.686 54.555 -20.576 1.00 67.12 296 CYS A O 1
ATOM 2426 N N . ARG A 1 297 ? -16.258 53.300 -21.826 1.00 77.12 297 ARG A N 1
ATOM 2427 C CA . ARG A 1 297 ? -14.983 53.848 -21.335 1.00 77.12 297 ARG A CA 1
ATOM 2428 C C . ARG A 1 297 ? -15.087 55.342 -20.964 1.00 77.12 297 ARG A C 1
ATOM 2430 O O . ARG A 1 297 ? -15.132 56.187 -21.869 1.00 77.12 297 ARG A O 1
ATOM 2437 N N . PRO A 1 298 ? -15.089 55.703 -19.667 1.00 73.00 298 PRO A N 1
ATOM 2438 C CA . PRO A 1 298 ? -15.163 57.098 -19.267 1.00 73.00 298 PRO A CA 1
ATOM 2439 C C . PRO A 1 298 ? -13.855 57.805 -19.631 1.00 73.00 298 PRO A C 1
ATOM 2441 O O . PRO A 1 298 ? -12.756 57.276 -19.463 1.00 73.00 298 PRO A O 1
ATOM 2444 N N . ASN A 1 299 ? -13.965 59.031 -20.135 1.00 69.56 299 ASN A N 1
ATOM 2445 C CA . ASN A 1 299 ? -12.819 59.929 -20.261 1.00 69.56 299 ASN A CA 1
ATOM 2446 C C . ASN A 1 299 ? -12.674 60.781 -18.985 1.00 69.56 299 ASN A C 1
ATOM 2448 O O . ASN A 1 299 ? -13.575 60.835 -18.148 1.00 69.56 299 ASN A O 1
ATOM 2452 N N . MET A 1 300 ? -11.552 61.487 -18.833 1.00 70.75 300 MET A N 1
ATOM 2453 C CA . MET A 1 300 ? -11.304 62.317 -17.639 1.00 70.75 300 MET A CA 1
ATOM 2454 C C . MET A 1 300 ? -12.288 63.486 -17.471 1.00 70.75 300 MET A C 1
ATOM 2456 O O . MET A 1 300 ? -12.422 64.007 -16.372 1.00 70.75 300 MET A O 1
ATOM 2460 N N . SER A 1 301 ? -12.995 63.875 -18.536 1.00 65.50 301 SER A N 1
ATOM 2461 C CA . SER A 1 301 ? -14.058 64.891 -18.510 1.00 65.50 301 SER A CA 1
ATOM 2462 C C . SER A 1 301 ? -15.464 64.315 -18.291 1.00 65.50 301 SER A C 1
ATOM 2464 O O . SER A 1 301 ? -16.447 65.049 -18.359 1.00 65.50 301 SER A O 1
ATOM 2466 N N . THR A 1 302 ? -15.593 63.000 -18.088 1.00 69.19 302 THR A N 1
ATOM 2467 C CA . THR A 1 302 ? -16.889 62.349 -17.876 1.00 69.19 302 THR A CA 1
ATOM 2468 C C . THR A 1 302 ? -17.371 62.645 -16.462 1.00 69.19 302 THR A C 1
ATOM 2470 O O . THR A 1 302 ? -16.636 62.416 -15.505 1.00 69.19 302 THR A O 1
ATOM 2473 N N . VAL A 1 303 ? -18.611 63.135 -16.342 1.00 68.75 303 VAL A N 1
ATOM 2474 C CA . VAL A 1 303 ? -19.221 63.547 -15.063 1.00 68.75 303 VAL A CA 1
ATOM 2475 C C . VAL A 1 303 ? -19.175 62.417 -14.030 1.00 68.75 303 VAL A C 1
ATOM 2477 O O . VAL A 1 303 ? -18.813 62.652 -12.884 1.00 68.75 303 VAL A O 1
ATOM 2480 N N . MET A 1 304 ? -19.468 61.182 -14.447 1.00 75.62 304 MET A N 1
ATOM 2481 C CA . MET A 1 304 ? -19.383 59.987 -13.608 1.00 75.62 304 MET A CA 1
ATOM 2482 C C . MET A 1 304 ? -18.164 59.142 -14.003 1.00 75.62 304 MET A C 1
ATOM 2484 O O . MET A 1 304 ? -18.217 58.396 -14.980 1.00 75.62 304 MET A O 1
ATOM 2488 N N . ASN A 1 305 ? -17.066 59.251 -13.251 1.00 85.00 305 ASN A N 1
ATOM 2489 C CA . ASN A 1 305 ? -15.858 58.442 -13.449 1.00 85.00 305 ASN A CA 1
ATOM 2490 C C . ASN A 1 305 ? -15.398 57.845 -12.104 1.00 85.00 305 ASN A C 1
ATOM 2492 O O . ASN A 1 305 ? -14.676 58.515 -11.362 1.00 85.00 305 ASN A O 1
ATOM 2496 N N . PRO A 1 306 ? -15.805 56.600 -11.786 1.00 87.75 306 PRO A N 1
ATOM 2497 C CA . PRO A 1 306 ? -15.527 55.995 -10.487 1.00 87.75 306 PRO A CA 1
ATOM 2498 C C . PRO A 1 306 ? -14.030 55.842 -10.181 1.00 87.75 306 PRO A C 1
ATOM 2500 O O . PRO A 1 306 ? -13.605 56.157 -9.076 1.00 87.75 306 PRO A O 1
ATOM 2503 N N . ALA A 1 307 ? -13.202 55.464 -11.164 1.00 88.69 307 ALA A N 1
ATOM 2504 C CA . ALA A 1 307 ? -11.752 55.365 -10.963 1.00 88.69 307 ALA A CA 1
ATOM 2505 C C . ALA A 1 307 ? -11.104 56.732 -10.675 1.00 88.69 307 ALA A C 1
ATOM 2507 O O . ALA A 1 307 ? -10.205 56.826 -9.842 1.00 88.69 307 ALA A O 1
ATOM 2508 N N . ARG A 1 308 ? -11.587 57.815 -11.306 1.00 88.31 308 ARG A N 1
ATOM 2509 C CA . ARG A 1 308 ? -11.146 59.188 -10.993 1.00 88.31 308 ARG A CA 1
ATOM 2510 C C . ARG A 1 308 ? -11.529 59.589 -9.571 1.00 88.31 308 ARG A C 1
ATOM 2512 O O . ARG A 1 308 ? -10.715 60.187 -8.878 1.00 88.31 308 ARG A O 1
ATOM 2519 N N . PHE A 1 309 ? -12.749 59.270 -9.141 1.00 88.94 309 PHE A N 1
ATOM 2520 C CA . PHE A 1 309 ? -13.197 59.562 -7.779 1.00 88.94 309 PHE A CA 1
ATOM 2521 C C . PHE A 1 309 ? -12.396 58.774 -6.745 1.00 88.94 309 PHE A C 1
ATOM 2523 O O . PHE A 1 309 ? -11.957 59.352 -5.754 1.00 88.94 309 PHE A O 1
ATOM 2530 N N . TYR A 1 310 ? -12.156 57.488 -7.002 1.00 92.75 310 TYR A N 1
ATOM 2531 C CA . TYR A 1 310 ? -11.421 56.611 -6.100 1.00 92.75 310 TYR A CA 1
ATOM 2532 C C . TYR A 1 310 ? -9.945 56.992 -5.981 1.00 92.75 310 TYR A C 1
ATOM 2534 O O . TYR A 1 310 ? -9.424 57.079 -4.875 1.00 92.75 310 TYR A O 1
ATOM 2542 N N . LEU A 1 311 ? -9.271 57.275 -7.097 1.00 91.62 311 LEU A N 1
ATOM 2543 C CA . LEU A 1 311 ? -7.839 57.585 -7.095 1.00 91.62 311 LEU A CA 1
ATOM 2544 C C . LEU A 1 311 ? -7.527 59.066 -6.883 1.00 91.62 311 LEU A C 1
ATOM 2546 O O . LEU A 1 311 ? -6.373 59.393 -6.634 1.00 91.62 311 LEU A O 1
ATOM 2550 N N . GLY A 1 312 ? -8.522 59.950 -6.988 1.00 87.06 312 GLY A N 1
ATOM 2551 C CA . GLY A 1 312 ? -8.360 61.403 -6.999 1.00 87.06 312 GLY A CA 1
ATOM 2552 C C . GLY A 1 312 ? -7.976 61.951 -8.377 1.00 87.06 312 GLY A C 1
ATOM 2553 O O . GLY A 1 312 ? -7.153 61.375 -9.084 1.00 87.06 312 GLY A O 1
ATOM 2554 N N . THR A 1 313 ? -8.553 63.095 -8.762 1.00 80.88 313 THR A N 1
ATOM 2555 C CA . THR A 1 313 ? -8.343 63.710 -10.087 1.00 80.88 313 THR A CA 1
ATOM 2556 C C . THR A 1 313 ? -6.868 64.001 -10.387 1.00 80.88 313 THR A C 1
ATOM 2558 O O . THR A 1 313 ? -6.400 63.664 -11.475 1.00 80.88 313 THR A O 1
ATOM 2561 N N . ASP A 1 314 ? -6.127 64.558 -9.426 1.00 81.69 314 ASP A N 1
ATOM 2562 C CA . ASP A 1 314 ? -4.720 64.950 -9.612 1.00 81.69 314 ASP A CA 1
ATOM 2563 C C . ASP A 1 314 ? -3.745 63.767 -9.516 1.00 81.69 314 ASP A C 1
ATOM 2565 O O . ASP A 1 314 ? -2.678 63.764 -10.127 1.00 81.69 314 ASP A O 1
ATOM 2569 N N . THR A 1 315 ? -4.124 62.733 -8.769 1.00 85.56 315 THR A N 1
ATOM 2570 C CA . THR A 1 315 ? -3.302 61.554 -8.464 1.00 85.56 315 THR A CA 1
ATOM 2571 C C . THR A 1 315 ? -3.608 60.358 -9.366 1.00 85.56 315 THR A C 1
ATOM 2573 O O . THR A 1 315 ? -2.835 59.399 -9.391 1.00 85.56 315 THR A O 1
ATOM 2576 N N . TYR A 1 316 ? -4.675 60.426 -10.172 1.00 88.06 316 TYR A N 1
ATOM 2577 C CA . TYR A 1 316 ? -5.157 59.340 -11.028 1.00 88.06 316 TYR A CA 1
ATOM 2578 C C . TYR A 1 316 ? -4.051 58.693 -11.869 1.00 88.06 316 TYR A C 1
ATOM 2580 O O . TYR A 1 316 ? -3.845 57.489 -11.784 1.00 88.06 316 TYR A O 1
ATOM 2588 N N . PHE A 1 317 ? -3.298 59.468 -12.656 1.00 85.06 317 PHE A N 1
ATOM 2589 C CA . PHE A 1 317 ? -2.266 58.905 -13.540 1.00 85.06 317 PHE A CA 1
ATOM 2590 C C . PHE A 1 317 ? -1.048 58.343 -12.794 1.00 85.06 317 PHE A C 1
ATOM 2592 O O . PHE A 1 317 ? -0.304 57.557 -13.373 1.00 85.06 317 PHE A O 1
ATOM 2599 N N . GLY A 1 318 ? -0.833 58.747 -11.539 1.00 85.62 318 GLY A N 1
ATOM 2600 C CA . GLY A 1 318 ? 0.218 58.190 -10.688 1.00 85.62 318 GLY A CA 1
ATOM 2601 C C . GLY A 1 318 ? -0.207 56.901 -9.983 1.00 85.62 318 GLY A C 1
ATOM 2602 O O . GLY A 1 318 ? 0.635 56.043 -9.733 1.00 85.62 318 GLY A O 1
ATOM 2603 N N . LEU A 1 319 ? -1.503 56.749 -9.684 1.00 90.56 319 LEU A N 1
ATOM 2604 C CA . LEU A 1 319 ? -2.029 55.650 -8.868 1.00 90.56 319 LEU A CA 1
ATOM 2605 C C . LEU A 1 319 ? -2.823 54.596 -9.650 1.00 90.56 319 LEU A C 1
ATOM 2607 O O . LEU A 1 319 ? -3.023 53.499 -9.141 1.00 90.56 319 LEU A O 1
ATOM 2611 N N . ASN A 1 320 ? -3.236 54.861 -10.891 1.00 91.25 320 ASN A N 1
ATOM 2612 C CA . ASN A 1 320 ? -4.049 53.932 -11.694 1.00 91.25 320 ASN A CA 1
ATOM 2613 C C . ASN A 1 320 ? -3.326 52.647 -12.129 1.00 91.25 320 ASN A C 1
ATOM 2615 O O . ASN A 1 320 ? -3.949 51.769 -12.713 1.00 91.25 320 ASN A O 1
ATOM 2619 N N . ARG A 1 321 ? -2.023 52.542 -11.861 1.00 93.75 321 ARG A N 1
ATOM 2620 C CA . ARG A 1 321 ? -1.224 51.316 -12.000 1.00 93.75 321 ARG A CA 1
ATOM 2621 C C . ARG A 1 321 ? -0.587 50.873 -10.688 1.00 93.75 321 ARG A C 1
ATOM 2623 O O . ARG A 1 321 ? 0.278 50.004 -10.690 1.00 93.75 321 ARG A O 1
ATOM 2630 N N . HIS A 1 322 ? -0.959 51.497 -9.572 1.00 94.94 322 HIS A N 1
ATOM 2631 C CA . HIS A 1 322 ? -0.439 51.113 -8.270 1.00 94.94 322 HIS A CA 1
ATOM 2632 C C . HIS A 1 322 ? -0.923 49.688 -7.944 1.00 94.94 322 HIS A C 1
ATOM 2634 O O . HIS A 1 322 ? -2.122 49.442 -8.062 1.00 94.94 322 HIS A O 1
ATOM 2640 N N . PRO A 1 323 ? -0.059 48.753 -7.506 1.00 92.94 323 PRO A N 1
ATOM 2641 C CA . PRO A 1 323 ? -0.417 47.336 -7.357 1.00 92.94 323 PRO A CA 1
ATOM 2642 C C . PRO A 1 323 ? -1.588 47.091 -6.391 1.00 92.94 323 PRO A C 1
ATOM 2644 O O . PRO A 1 323 ? -2.423 46.235 -6.643 1.00 92.94 323 PRO A O 1
ATOM 2647 N N . TYR A 1 324 ? -1.712 47.895 -5.331 1.00 94.38 324 TYR A N 1
ATOM 2648 C CA . TYR A 1 324 ? -2.854 47.832 -4.404 1.00 94.38 324 TYR A CA 1
ATOM 2649 C C . TYR A 1 324 ? -4.124 48.563 -4.880 1.00 94.38 324 TYR A C 1
ATOM 2651 O O . TYR A 1 324 ? -5.172 48.422 -4.256 1.00 94.38 324 TYR A O 1
ATOM 2659 N N . ALA A 1 325 ? -4.055 49.354 -5.952 1.00 92.88 325 ALA A N 1
ATOM 2660 C CA . ALA A 1 325 ? -5.217 50.026 -6.541 1.00 92.88 325 ALA A CA 1
ATOM 2661 C C . ALA A 1 325 ? -5.695 49.335 -7.827 1.00 92.88 325 ALA A C 1
ATOM 2663 O O . ALA A 1 325 ? -6.870 49.378 -8.171 1.00 92.88 325 ALA A O 1
ATOM 2664 N N . SER A 1 326 ? -4.777 48.711 -8.558 1.00 96.19 326 SER A N 1
ATOM 2665 C CA . SER A 1 326 ? -5.028 47.924 -9.759 1.00 96.19 326 SER A CA 1
ATOM 2666 C C . SER A 1 326 ? -4.220 46.632 -9.656 1.00 96.19 326 SER A C 1
ATOM 2668 O O . SER A 1 326 ? -3.073 46.590 -10.117 1.00 96.19 326 SER A O 1
ATOM 2670 N N . PRO A 1 327 ? -4.794 45.588 -9.024 1.00 95.38 327 PRO A N 1
ATOM 2671 C CA . PRO A 1 327 ? -4.132 44.306 -8.793 1.00 95.38 327 PRO A CA 1
ATOM 2672 C C . PRO A 1 327 ? -3.520 43.666 -10.041 1.00 95.38 327 PRO A C 1
ATOM 2674 O O . PRO A 1 327 ? -2.553 42.915 -9.924 1.00 95.38 327 PRO A O 1
ATOM 2677 N N . LEU A 1 328 ? -3.987 44.023 -11.245 1.00 95.25 328 LEU A N 1
ATOM 2678 C CA . LEU A 1 328 ? -3.365 43.609 -12.503 1.00 95.25 328 LEU A CA 1
ATOM 2679 C C . LEU A 1 328 ? -1.874 43.966 -12.606 1.00 95.25 328 LEU A C 1
ATOM 2681 O O . LEU A 1 328 ? -1.172 43.310 -13.368 1.00 95.25 328 LEU A O 1
ATOM 2685 N N . TYR A 1 329 ? -1.361 44.947 -11.857 1.00 94.62 329 TYR A N 1
ATOM 2686 C CA . TYR A 1 329 ? 0.039 45.397 -11.927 1.00 94.62 329 TYR A CA 1
ATOM 2687 C C . TYR A 1 329 ? 0.925 44.920 -10.761 1.00 94.62 329 TYR A C 1
ATOM 2689 O O . TYR A 1 329 ? 2.059 45.376 -10.625 1.00 94.62 329 TYR A O 1
ATOM 2697 N N . VAL A 1 330 ? 0.445 43.997 -9.923 1.00 93.50 330 VAL A N 1
ATOM 2698 C CA . VAL A 1 330 ? 1.231 43.386 -8.828 1.00 93.50 330 VAL A CA 1
ATOM 2699 C C . VAL A 1 330 ? 2.454 42.647 -9.387 1.00 93.50 330 VAL A C 1
ATOM 2701 O O . VAL A 1 330 ? 2.372 42.076 -10.464 1.00 93.50 330 VAL A O 1
ATOM 2704 N N . GLY A 1 331 ? 3.600 42.634 -8.699 1.00 88.62 331 GLY A N 1
ATOM 2705 C CA . GLY A 1 331 ? 4.825 42.002 -9.221 1.00 88.62 331 GLY A CA 1
ATOM 2706 C C . GLY A 1 331 ? 4.668 40.505 -9.533 1.00 88.62 331 GLY A C 1
ATOM 2707 O O . GLY A 1 331 ? 4.955 40.082 -10.649 1.00 88.62 331 GLY A O 1
ATOM 2708 N N . HIS A 1 332 ? 4.146 39.735 -8.577 1.00 88.94 332 HIS A N 1
ATOM 2709 C CA . HIS A 1 332 ? 3.880 38.296 -8.684 1.00 88.94 332 HIS A CA 1
ATOM 2710 C C . HIS A 1 332 ? 2.650 37.914 -7.849 1.00 88.94 332 HIS A C 1
ATOM 2712 O O . HIS A 1 332 ? 2.275 38.644 -6.927 1.00 88.94 332 HIS A O 1
ATOM 2718 N N . PHE A 1 333 ? 2.054 36.756 -8.132 1.00 93.44 333 PHE A N 1
ATOM 2719 C CA . PHE A 1 333 ? 0.888 36.237 -7.405 1.00 93.44 333 PHE A CA 1
ATOM 2720 C C . PHE A 1 333 ? 1.205 35.061 -6.477 1.00 93.44 333 PHE A C 1
ATOM 2722 O O . PHE A 1 333 ? 0.294 34.490 -5.900 1.00 93.44 333 PHE A O 1
ATOM 2729 N N . ASP A 1 334 ? 2.485 34.750 -6.262 1.00 88.88 334 ASP A N 1
ATOM 2730 C CA . ASP A 1 334 ? 2.872 33.687 -5.334 1.00 88.88 334 ASP A CA 1
ATOM 2731 C C . ASP A 1 334 ? 2.424 33.931 -3.887 1.00 88.88 334 ASP A C 1
ATOM 2733 O O . ASP A 1 334 ? 2.315 35.079 -3.446 1.00 88.88 334 ASP A O 1
ATOM 2737 N N . ASN A 1 335 ? 2.239 32.831 -3.154 1.00 90.69 335 ASN A N 1
ATOM 2738 C CA . ASN A 1 335 ? 1.910 32.738 -1.731 1.00 90.69 335 ASN A CA 1
ATOM 2739 C C . ASN A 1 335 ? 0.585 33.405 -1.328 1.00 90.69 335 ASN A C 1
ATOM 2741 O O . ASN A 1 335 ? 0.424 33.834 -0.190 1.00 90.69 335 ASN A O 1
ATOM 2745 N N . LEU A 1 336 ? -0.363 33.506 -2.254 1.00 94.44 336 LEU A N 1
ATOM 2746 C CA . LEU A 1 336 ? -1.760 33.856 -1.998 1.00 94.44 336 LEU A CA 1
ATOM 2747 C C . LEU A 1 336 ? -2.612 32.582 -1.811 1.00 94.44 336 LEU A C 1
ATOM 2749 O O . LEU A 1 336 ? -2.247 31.526 -2.340 1.00 94.44 336 LEU A O 1
ATOM 2753 N N . PRO A 1 337 ? -3.746 32.653 -1.086 1.00 93.50 337 PRO A N 1
ATOM 2754 C CA . PRO A 1 337 ? -4.643 31.507 -0.918 1.00 93.50 337 PRO A CA 1
ATOM 2755 C C . PRO A 1 337 ? -5.328 31.123 -2.242 1.00 93.50 337 PRO A C 1
ATOM 2757 O O . PRO A 1 337 ? -5.349 31.950 -3.151 1.00 93.50 337 PRO A O 1
ATOM 2760 N N . PRO A 1 338 ? -5.923 29.919 -2.367 1.00 94.19 338 PRO A N 1
ATOM 2761 C CA . PRO A 1 338 ? -6.629 29.500 -3.578 1.00 94.19 338 PRO A CA 1
ATOM 2762 C C . PRO A 1 338 ? -7.679 30.517 -4.055 1.00 94.19 338 PRO A C 1
ATOM 2764 O O . PRO A 1 338 ? -8.531 30.942 -3.269 1.00 94.19 338 PRO A O 1
ATOM 2767 N N . ILE A 1 339 ? -7.647 30.886 -5.343 1.00 95.31 339 ILE A N 1
ATOM 2768 C CA . ILE A 1 339 ? -8.501 31.940 -5.921 1.00 95.31 339 ILE A CA 1
ATOM 2769 C C . ILE A 1 339 ? -9.403 31.397 -7.036 1.00 95.31 339 ILE A C 1
ATOM 2771 O O . ILE A 1 339 ? -8.926 30.919 -8.063 1.00 95.31 339 ILE A O 1
ATOM 2775 N N . LEU A 1 340 ? -10.717 31.551 -6.884 1.00 96.25 340 LEU A N 1
ATOM 2776 C CA . LEU A 1 340 ? -11.682 31.369 -7.970 1.00 96.25 340 LEU A CA 1
ATOM 2777 C C . LEU A 1 340 ? -12.015 32.726 -8.593 1.00 96.25 340 LEU A C 1
ATOM 2779 O O . LEU A 1 340 ? -12.445 33.637 -7.892 1.00 96.25 340 LEU A O 1
ATOM 2783 N N . ILE A 1 341 ? -11.863 32.853 -9.906 1.00 96.94 341 ILE A N 1
ATOM 2784 C CA . ILE A 1 341 ? -12.192 34.048 -10.685 1.00 96.94 341 ILE A CA 1
ATOM 2785 C C . ILE A 1 341 ? -13.335 33.685 -11.629 1.00 96.94 341 ILE A C 1
ATOM 2787 O O . ILE A 1 341 ? -13.185 32.778 -12.442 1.00 96.94 341 ILE A O 1
ATOM 2791 N N . GLN A 1 342 ? -14.461 34.390 -11.558 1.00 96.94 342 GLN A N 1
ATOM 2792 C CA . GLN A 1 342 ? -15.584 34.199 -12.479 1.00 96.94 342 GLN A CA 1
ATOM 2793 C C . GLN A 1 342 ? -15.879 35.484 -13.247 1.00 96.94 342 GLN A C 1
ATOM 2795 O O . GLN A 1 342 ? -15.999 36.540 -12.635 1.00 96.94 342 GLN A O 1
ATOM 2800 N N . SER A 1 343 ? -16.060 35.399 -14.562 1.00 95.19 343 SER A N 1
ATOM 2801 C CA . SER A 1 343 ? -16.351 36.551 -15.433 1.00 95.19 343 SER A CA 1
ATOM 2802 C C . SER A 1 343 ? -17.390 36.220 -16.498 1.00 95.19 343 SER A C 1
ATOM 2804 O O . SER A 1 343 ? -17.565 35.060 -16.867 1.00 95.19 343 SER A O 1
ATOM 2806 N N . GLY A 1 344 ? -18.062 37.237 -17.031 1.00 92.75 344 GLY A N 1
ATOM 2807 C CA . GLY A 1 344 ? -18.981 37.097 -18.159 1.00 92.75 344 GLY A CA 1
ATOM 2808 C C . GLY A 1 344 ? -18.286 37.282 -19.512 1.00 92.75 344 GLY A C 1
ATOM 2809 O O . GLY A 1 344 ? -17.563 38.249 -19.730 1.00 92.75 344 GLY A O 1
ATOM 2810 N N . GLY A 1 345 ? -18.540 36.412 -20.491 1.00 88.69 345 GLY A N 1
ATOM 2811 C CA . GLY A 1 345 ? -17.937 36.508 -21.832 1.00 88.69 345 GLY A CA 1
ATOM 2812 C C . GLY A 1 345 ? -18.364 37.751 -22.633 1.00 88.69 345 GLY A C 1
ATOM 2813 O O . GLY A 1 345 ? -17.738 38.118 -23.638 1.00 88.69 345 GLY A O 1
ATOM 2814 N N . CYS A 1 346 ? -19.424 38.434 -22.191 1.00 87.94 346 CYS A N 1
ATOM 2815 C CA . CYS A 1 346 ? -19.926 39.678 -22.766 1.00 87.94 346 CYS A CA 1
ATOM 2816 C C . CYS A 1 346 ? -19.716 40.909 -21.887 1.00 87.94 346 CYS A C 1
ATOM 2818 O O . CYS A 1 346 ? -20.172 41.980 -22.281 1.00 87.94 346 CYS A O 1
ATOM 2820 N N . GLU A 1 347 ? -19.029 40.798 -20.752 1.00 91.31 347 GLU A N 1
ATOM 2821 C CA . GLU A 1 347 ? -18.847 41.939 -19.864 1.00 91.31 347 GLU A CA 1
ATOM 2822 C C . GLU A 1 347 ? -17.797 42.945 -20.367 1.00 91.31 347 GLU A C 1
ATOM 2824 O O . GLU A 1 347 ? -16.940 42.653 -21.213 1.00 91.31 347 GLU A O 1
ATOM 2829 N N . THR A 1 348 ? -17.880 44.161 -19.830 1.00 88.94 348 THR A N 1
ATOM 2830 C CA . THR A 1 348 ? -17.014 45.304 -20.158 1.00 88.94 348 THR A CA 1
ATOM 2831 C C . THR A 1 348 ? -15.580 45.116 -19.659 1.00 88.94 348 THR A C 1
ATOM 2833 O O . THR A 1 348 ? -14.655 45.623 -20.286 1.00 88.94 348 THR A O 1
ATOM 2836 N N . MET A 1 349 ? -15.387 44.342 -18.587 1.00 89.50 349 MET A N 1
ATOM 2837 C CA . MET A 1 349 ? -14.088 44.075 -17.953 1.00 89.50 349 MET A CA 1
ATOM 2838 C C . MET A 1 349 ? -13.458 42.734 -18.378 1.00 89.50 349 MET A C 1
ATOM 2840 O O . MET A 1 349 ? -12.438 42.319 -17.835 1.00 89.50 349 MET A O 1
ATOM 2844 N N . LYS A 1 350 ? -14.020 42.019 -19.362 1.00 90.38 350 LYS A N 1
ATOM 2845 C CA . LYS A 1 350 ? -13.568 40.650 -19.677 1.00 90.38 350 LYS A CA 1
ATOM 2846 C C . LYS A 1 350 ? -12.083 40.560 -20.048 1.00 90.38 350 LYS A C 1
ATOM 2848 O O . LYS A 1 350 ? -11.420 39.600 -19.675 1.00 90.38 350 LYS A O 1
ATOM 2853 N N . ASP A 1 351 ? -11.538 41.538 -20.778 1.00 92.31 351 ASP A N 1
ATOM 2854 C CA . ASP A 1 351 ? -10.149 41.445 -21.245 1.00 92.31 351 ASP A CA 1
ATOM 2855 C C . ASP A 1 351 ? -9.151 41.724 -20.121 1.00 92.31 351 ASP A C 1
ATOM 2857 O O . ASP A 1 351 ? -8.068 41.148 -20.130 1.00 92.31 351 ASP A O 1
ATOM 2861 N N . GLU A 1 352 ? -9.493 42.599 -19.170 1.00 93.00 352 GLU A N 1
ATOM 2862 C CA . GLU A 1 352 ? -8.652 42.827 -17.991 1.00 93.00 352 GLU A CA 1
ATOM 2863 C C . GLU A 1 352 ? -8.733 41.644 -17.025 1.00 93.00 352 GLU A C 1
ATOM 2865 O O . GLU A 1 352 ? -7.700 41.244 -16.499 1.00 93.00 352 GLU A O 1
ATOM 2870 N N . VAL A 1 353 ? -9.906 41.012 -16.864 1.00 94.62 353 VAL A N 1
ATOM 2871 C CA . VAL A 1 353 ? -10.036 39.783 -16.065 1.00 94.62 353 VAL A CA 1
ATOM 2872 C C . VAL A 1 353 ? -9.268 38.628 -16.707 1.00 94.62 353 VAL A C 1
ATOM 2874 O O . VAL A 1 353 ? -8.550 37.924 -16.007 1.00 94.62 353 VAL A O 1
ATOM 2877 N N . ARG A 1 354 ? -9.336 38.463 -18.036 1.00 94.75 354 ARG A N 1
ATOM 2878 C CA . ARG A 1 354 ? -8.510 37.487 -18.769 1.00 94.75 354 ARG A CA 1
ATOM 2879 C C . ARG A 1 354 ? -7.025 37.776 -18.610 1.00 94.75 354 ARG A C 1
ATOM 2881 O O . ARG A 1 354 ? -6.272 36.876 -18.272 1.00 94.75 354 ARG A O 1
ATOM 2888 N N . ALA A 1 355 ? -6.609 39.027 -18.822 1.00 93.00 355 ALA A N 1
ATOM 2889 C CA . ALA A 1 355 ? -5.213 39.414 -18.656 1.00 93.00 355 ALA A CA 1
ATOM 2890 C C . ALA A 1 355 ? -4.737 39.136 -17.227 1.00 93.00 355 ALA A C 1
ATOM 2892 O O . ALA A 1 355 ? -3.639 38.630 -17.043 1.00 93.00 355 ALA A O 1
ATOM 2893 N N . PHE A 1 356 ? -5.574 39.418 -16.232 1.00 93.94 356 PHE A N 1
ATOM 2894 C CA . PHE A 1 356 ? -5.309 39.130 -14.831 1.00 93.94 356 PHE A CA 1
ATOM 2895 C C . PHE A 1 356 ? -5.202 37.629 -14.557 1.00 93.94 356 PHE A C 1
ATOM 2897 O O . PHE A 1 356 ? -4.212 37.210 -13.968 1.00 93.94 356 PHE A O 1
ATOM 2904 N N . ALA A 1 357 ? -6.150 36.822 -15.038 1.00 93.25 357 ALA A N 1
ATOM 2905 C CA . ALA A 1 357 ? -6.136 35.368 -14.907 1.00 93.25 357 ALA A CA 1
ATOM 2906 C C . ALA A 1 357 ? -4.890 34.743 -15.553 1.00 93.25 357 ALA A C 1
ATOM 2908 O O . ALA A 1 357 ? -4.229 33.926 -14.921 1.00 93.25 357 ALA A O 1
ATOM 2909 N N . THR A 1 358 ? -4.495 35.191 -16.750 1.00 91.56 358 THR A N 1
ATOM 2910 C CA . THR A 1 358 ? -3.266 34.728 -17.416 1.00 91.56 358 THR A CA 1
ATOM 2911 C C . THR A 1 358 ? -2.020 34.990 -16.571 1.00 91.56 358 THR A C 1
ATOM 2913 O O . THR A 1 358 ? -1.095 34.190 -16.585 1.00 91.56 358 THR A O 1
ATOM 2916 N N . ARG A 1 359 ? -1.980 36.057 -15.760 1.00 91.94 359 ARG A N 1
ATOM 2917 C CA . ARG A 1 359 ? -0.829 36.297 -14.871 1.00 91.94 359 ARG A CA 1
ATOM 2918 C C . ARG A 1 359 ? -0.697 35.285 -13.732 1.00 91.94 359 ARG A C 1
ATOM 2920 O O . ARG A 1 359 ? 0.364 35.236 -13.115 1.00 91.94 359 ARG A O 1
ATOM 2927 N N . PHE A 1 360 ? -1.736 34.505 -13.440 1.00 87.56 360 PHE A N 1
ATOM 2928 C CA . PHE A 1 360 ? -1.630 33.374 -12.521 1.00 87.56 360 PHE A CA 1
ATOM 2929 C C . PHE A 1 360 ? -1.120 32.098 -13.208 1.00 87.56 360 PHE A C 1
ATOM 2931 O O . PHE A 1 360 ? -0.680 31.199 -12.502 1.00 87.56 360 PHE A O 1
ATOM 2938 N N . GLU A 1 361 ? -1.106 32.011 -14.546 1.00 79.88 361 GLU A N 1
ATOM 2939 C CA . GLU A 1 361 ? -0.490 30.874 -15.262 1.00 79.88 361 GLU A CA 1
ATOM 2940 C C . GLU A 1 361 ? 1.025 30.800 -15.007 1.00 79.88 361 GLU A C 1
ATOM 2942 O O . GLU A 1 361 ? 1.593 29.712 -14.966 1.00 79.88 361 GLU A O 1
ATOM 2947 N N . ASP A 1 362 ? 1.656 31.950 -14.750 1.00 71.62 362 ASP A N 1
ATOM 2948 C CA . ASP A 1 362 ? 3.071 32.065 -14.378 1.00 71.62 362 ASP A CA 1
ATOM 2949 C C . ASP A 1 362 ? 3.323 31.863 -12.862 1.00 71.62 362 ASP A C 1
ATOM 2951 O O . ASP A 1 362 ? 4.448 32.041 -12.395 1.00 71.62 362 ASP A O 1
ATOM 2955 N N . CYS A 1 363 ? 2.296 31.541 -12.062 1.00 76.25 363 CYS A N 1
ATOM 2956 C CA . CYS A 1 363 ? 2.406 31.373 -10.610 1.00 76.25 363 CYS A CA 1
ATOM 2957 C C . CYS A 1 363 ? 2.630 29.904 -10.219 1.00 76.25 363 CYS A C 1
ATOM 2959 O O . CYS A 1 363 ? 1.968 29.004 -10.731 1.00 76.25 363 CYS A O 1
ATOM 2961 N N . HIS A 1 364 ? 3.535 29.652 -9.268 1.00 70.69 364 HIS A N 1
ATOM 2962 C CA . HIS A 1 364 ? 3.890 28.289 -8.851 1.00 70.69 364 HIS A CA 1
ATOM 2963 C C . HIS A 1 364 ? 3.236 27.859 -7.534 1.00 70.69 364 HIS A C 1
ATOM 2965 O O . HIS A 1 364 ? 3.104 26.666 -7.265 1.00 70.69 364 HIS A O 1
ATOM 2971 N N . SER A 1 365 ? 2.847 28.819 -6.697 1.00 81.56 365 SER A N 1
ATOM 2972 C CA . SER A 1 365 ? 2.404 28.547 -5.321 1.00 81.56 365 SER A CA 1
ATOM 2973 C C . SER A 1 365 ? 0.915 28.802 -5.080 1.00 81.56 365 SER A C 1
ATOM 2975 O O . SER A 1 365 ? 0.318 28.119 -4.248 1.00 81.56 365 SER A O 1
ATOM 2977 N N . THR A 1 366 ? 0.291 29.723 -5.817 1.00 85.44 366 THR A N 1
ATOM 2978 C CA . THR A 1 366 ? -1.137 30.032 -5.678 1.00 85.44 366 THR A CA 1
ATOM 2979 C C . THR A 1 366 ? -1.964 29.279 -6.699 1.00 85.44 366 THR A C 1
ATOM 2981 O O . THR A 1 366 ? -1.831 29.467 -7.904 1.00 85.44 366 THR A O 1
ATOM 2984 N N . ILE A 1 367 ? -2.879 28.460 -6.192 1.00 85.62 367 ILE A N 1
ATOM 2985 C CA . ILE A 1 367 ? -3.861 27.757 -7.009 1.00 85.62 367 ILE A CA 1
ATOM 2986 C C . ILE A 1 367 ? -4.912 28.762 -7.474 1.00 85.62 367 ILE A C 1
ATOM 2988 O O . ILE A 1 367 ? -5.485 29.485 -6.658 1.00 85.62 367 ILE A O 1
ATOM 2992 N N . PHE A 1 368 ? -5.212 28.783 -8.769 1.00 92.31 368 PHE A N 1
ATOM 2993 C CA . PHE A 1 368 ? -6.306 29.592 -9.288 1.00 92.31 368 PHE A CA 1
ATOM 2994 C C . PHE A 1 368 ? -7.181 28.808 -10.261 1.00 92.31 368 PHE A C 1
ATOM 2996 O O . PHE A 1 368 ? -6.745 27.842 -10.887 1.00 92.31 368 PHE A O 1
ATOM 3003 N N . LYS A 1 369 ? -8.429 29.248 -10.399 1.00 93.31 369 LYS A N 1
ATOM 3004 C CA . LYS A 1 369 ? -9.352 28.777 -11.428 1.00 93.31 369 LYS A CA 1
ATOM 3005 C C . LYS A 1 369 ? -10.061 29.977 -12.030 1.00 93.31 369 LYS A C 1
ATOM 3007 O O . LYS A 1 369 ? -10.686 30.742 -11.301 1.00 93.31 369 LYS A O 1
ATOM 3012 N N . HIS A 1 370 ? -9.980 30.137 -13.347 1.00 95.06 370 HIS A N 1
ATOM 3013 C CA . HIS A 1 370 ? -10.746 31.144 -14.079 1.00 95.06 370 HIS A CA 1
ATOM 3014 C C . HIS A 1 370 ? -11.905 30.479 -14.820 1.00 95.06 370 HIS A C 1
ATOM 3016 O O . HIS A 1 370 ? -11.705 29.554 -15.603 1.00 95.06 370 HIS A O 1
ATOM 3022 N N . GLU A 1 371 ? -13.122 30.939 -14.550 1.00 95.88 371 GLU A N 1
ATOM 3023 C CA . GLU A 1 371 ? -14.340 30.495 -15.217 1.00 95.88 371 GLU A CA 1
ATOM 3024 C C . GLU A 1 371 ? -14.976 31.664 -15.955 1.00 95.88 371 GLU A C 1
ATOM 3026 O O . GLU A 1 371 ? -15.493 32.609 -15.355 1.00 95.88 371 GLU A O 1
ATOM 3031 N N . GLU A 1 372 ? -14.968 31.581 -17.276 1.00 93.75 372 GLU A N 1
ATOM 3032 C CA . GLU A 1 372 ? -15.690 32.526 -18.106 1.00 93.75 372 GLU A CA 1
ATOM 3033 C C . GLU A 1 372 ? -17.024 31.931 -18.557 1.00 93.75 372 GLU A C 1
ATOM 3035 O O . GLU A 1 372 ? -17.075 30.856 -19.153 1.00 93.75 372 GLU A O 1
ATOM 3040 N N . TYR A 1 373 ? -18.106 32.652 -18.279 1.00 91.88 373 TYR A N 1
ATOM 3041 C CA . TYR A 1 373 ? -19.469 32.243 -18.587 1.00 91.88 373 TYR A CA 1
ATOM 3042 C C . TYR A 1 373 ? -19.916 32.880 -19.898 1.00 91.88 373 TYR A C 1
ATOM 3044 O O . TYR A 1 373 ? -20.022 34.105 -20.012 1.00 91.88 373 TYR A O 1
ATOM 3052 N N . GLU A 1 374 ? -20.133 32.041 -20.910 1.00 87.19 374 GLU A N 1
ATOM 3053 C CA . GLU A 1 374 ? -20.450 32.475 -22.269 1.00 87.19 374 GLU A CA 1
ATOM 3054 C C . GLU A 1 374 ? -21.671 33.404 -22.289 1.00 87.19 374 GLU A C 1
ATOM 3056 O O . GLU A 1 374 ? -22.685 33.152 -21.642 1.00 87.19 374 GLU A O 1
ATOM 3061 N N . ASP A 1 375 ? -21.559 34.495 -23.049 1.00 87.31 375 ASP A N 1
ATOM 3062 C CA . ASP A 1 375 ? -22.595 35.514 -23.247 1.00 87.31 375 ASP A CA 1
ATOM 3063 C C . ASP A 1 375 ? -23.077 36.286 -22.003 1.00 87.31 375 ASP A C 1
ATOM 3065 O O . ASP A 1 375 ? -23.924 37.172 -22.141 1.00 87.31 375 ASP A O 1
ATOM 3069 N N . MET A 1 376 ? -22.543 36.030 -20.807 1.00 91.50 376 MET A N 1
ATOM 3070 C CA . MET A 1 376 ? -22.962 36.738 -19.593 1.00 91.50 376 MET A CA 1
ATOM 3071 C C . MET A 1 376 ? -22.390 38.154 -19.483 1.00 91.50 376 MET A C 1
ATOM 3073 O O . MET A 1 376 ? -21.305 38.454 -19.986 1.00 91.50 376 MET A O 1
ATOM 3077 N N . VAL A 1 377 ? -23.158 39.027 -18.827 1.00 91.25 377 VAL A N 1
ATOM 3078 C CA . VAL A 1 377 ? -22.838 40.441 -18.558 1.00 91.25 377 VAL A CA 1
ATOM 3079 C C . VAL A 1 377 ? -22.049 40.607 -17.251 1.00 91.25 377 VAL A C 1
ATOM 3081 O O . VAL A 1 377 ? -21.839 39.630 -16.533 1.00 91.25 377 VAL A O 1
ATOM 3084 N N . HIS A 1 378 ? -21.614 41.832 -16.938 1.00 92.38 378 HIS A N 1
ATOM 3085 C CA . HIS A 1 378 ? -20.902 42.123 -15.690 1.00 92.38 378 HIS A CA 1
ATOM 3086 C C . HIS A 1 378 ? -21.746 41.744 -14.467 1.00 92.38 378 HIS A C 1
ATOM 3088 O O . HIS A 1 378 ? -22.961 41.942 -14.478 1.00 92.38 378 HIS A O 1
ATOM 3094 N N . ASP A 1 379 ? -21.118 41.189 -13.427 1.00 90.56 379 ASP A N 1
ATOM 3095 C CA . ASP A 1 379 ? -21.767 40.752 -12.178 1.00 90.56 379 ASP A CA 1
ATOM 3096 C C . ASP A 1 379 ? -23.028 39.887 -12.387 1.00 90.56 379 ASP A C 1
ATOM 3098 O O . ASP A 1 379 ? -23.975 39.935 -11.594 1.00 90.56 379 ASP A O 1
ATOM 3102 N N . PHE A 1 380 ? -23.074 39.070 -13.449 1.00 91.69 380 PHE A N 1
ATOM 3103 C CA . PHE A 1 380 ? -24.242 38.236 -13.759 1.00 91.69 380 PHE A CA 1
ATOM 3104 C C . PHE A 1 380 ? -24.663 37.322 -12.585 1.00 91.69 380 PHE A C 1
ATOM 3106 O O . PHE A 1 380 ? -25.836 36.965 -12.456 1.00 91.69 380 PHE A O 1
ATOM 3113 N N . GLN A 1 381 ? -23.719 36.981 -11.701 1.00 92.19 381 GLN A N 1
ATOM 3114 C CA . GLN A 1 381 ? -23.917 36.208 -10.475 1.00 92.19 381 GLN A CA 1
ATOM 3115 C C . GLN A 1 381 ? -24.975 36.833 -9.552 1.00 92.19 381 GLN A C 1
ATOM 3117 O O . GLN A 1 381 ? -25.745 36.109 -8.916 1.00 92.19 381 GLN A O 1
ATOM 3122 N N . ALA A 1 382 ? -25.060 38.166 -9.513 1.00 86.31 382 ALA A N 1
ATOM 3123 C CA . ALA A 1 382 ? -25.989 38.896 -8.656 1.00 86.31 382 ALA A CA 1
ATOM 3124 C C . ALA A 1 382 ? -27.458 38.795 -9.102 1.00 86.31 382 ALA A C 1
ATOM 3126 O O . ALA A 1 382 ? -28.358 39.107 -8.321 1.00 86.31 382 ALA A O 1
ATOM 3127 N N . PHE A 1 383 ? -27.714 38.342 -10.332 1.00 86.25 383 PHE A N 1
ATOM 3128 C CA . PHE A 1 383 ? -29.054 38.220 -10.905 1.00 86.25 383 PHE A CA 1
ATOM 3129 C C . PHE A 1 383 ? -29.554 36.770 -10.880 1.00 86.25 383 PHE A C 1
ATOM 3131 O O . PHE A 1 383 ? -28.798 35.828 -10.636 1.00 86.25 383 PHE A O 1
ATOM 3138 N N . ASP A 1 384 ? -30.842 36.572 -11.153 1.00 81.44 384 ASP A N 1
ATOM 3139 C CA . ASP A 1 384 ? -31.468 35.247 -11.257 1.00 81.44 384 ASP A CA 1
ATOM 3140 C C . ASP A 1 384 ? -31.482 34.743 -12.706 1.00 81.44 384 ASP A C 1
ATOM 3142 O O . ASP A 1 384 ? -32.522 34.404 -13.259 1.00 81.44 384 ASP A O 1
ATOM 3146 N N . PHE A 1 385 ? -30.306 34.736 -13.338 1.00 86.31 385 PHE A N 1
ATOM 3147 C CA . PHE A 1 385 ? -30.097 34.116 -14.650 1.00 86.31 385 PHE A CA 1
ATOM 3148 C C . PHE A 1 385 ? -29.760 32.628 -14.491 1.00 86.31 385 PHE A C 1
ATOM 3150 O O . PHE A 1 385 ? -29.148 32.237 -13.496 1.00 86.31 385 PHE A O 1
ATOM 3157 N N . ASP A 1 386 ? -30.058 31.803 -15.495 1.00 79.00 386 ASP A N 1
ATOM 3158 C CA . ASP A 1 386 ? -29.773 30.358 -15.448 1.00 79.00 386 ASP A CA 1
ATOM 3159 C C . ASP A 1 386 ? -28.286 30.057 -15.184 1.00 79.00 386 ASP A C 1
ATOM 3161 O O . ASP A 1 386 ? -27.930 29.215 -14.354 1.00 79.00 386 ASP A O 1
ATOM 3165 N N . GLN A 1 387 ? -27.386 30.805 -15.829 1.00 85.38 387 GLN A N 1
ATOM 3166 C CA . GLN A 1 387 ? -25.946 30.644 -15.622 1.00 85.38 387 GLN A CA 1
ATOM 3167 C C . GLN A 1 387 ? -25.468 31.158 -14.251 1.00 85.38 387 GLN A C 1
ATOM 3169 O O . GLN A 1 387 ? -24.447 30.681 -13.761 1.00 85.38 387 GLN A O 1
ATOM 3174 N N . SER A 1 388 ? -26.216 32.045 -13.577 1.00 87.44 388 SER A N 1
ATOM 3175 C CA . SER A 1 388 ? -25.905 32.468 -12.199 1.00 87.44 388 SER A CA 1
ATOM 3176 C C . SER A 1 388 ? -26.014 31.296 -11.221 1.00 87.44 388 SER A C 1
ATOM 3178 O O . SER A 1 388 ? -25.158 31.134 -10.353 1.00 87.44 388 SER A O 1
ATOM 3180 N N . HIS A 1 389 ? -27.011 30.418 -11.392 1.00 86.38 389 HIS A N 1
ATOM 3181 C CA . HIS A 1 389 ? -27.124 29.204 -10.578 1.00 86.38 389 HIS A CA 1
ATOM 3182 C C . HIS A 1 389 ? -25.899 28.296 -10.752 1.00 86.38 389 HIS A C 1
ATOM 3184 O O . HIS A 1 389 ? -25.308 27.858 -9.766 1.00 86.38 389 HIS A O 1
ATOM 3190 N N . SER A 1 390 ? -25.475 28.082 -12.001 1.00 88.44 390 SER A N 1
ATOM 3191 C CA . SER A 1 390 ? -24.285 27.282 -12.321 1.00 88.44 390 SER A CA 1
ATOM 3192 C C . SER A 1 390 ? -23.012 27.888 -11.722 1.00 88.44 390 SER A C 1
ATOM 3194 O O . SER A 1 390 ? -22.211 27.171 -11.123 1.00 88.44 390 SER A O 1
ATOM 3196 N N . ALA A 1 391 ? -22.870 29.215 -11.796 1.00 91.69 391 ALA A N 1
ATOM 3197 C CA . ALA A 1 391 ? -21.763 29.939 -11.184 1.00 91.69 391 ALA A CA 1
ATOM 3198 C C . ALA A 1 391 ? -21.720 29.766 -9.661 1.00 91.69 391 ALA A C 1
ATOM 3200 O O . ALA A 1 391 ? -20.660 29.464 -9.115 1.00 91.69 391 ALA A O 1
ATOM 3201 N N . MET A 1 392 ? -22.863 29.870 -8.976 1.00 92.00 392 MET A N 1
ATOM 3202 C CA . MET A 1 392 ? -22.944 29.666 -7.524 1.00 92.00 392 MET A CA 1
ATOM 3203 C C . MET A 1 392 ? -22.709 28.209 -7.100 1.00 92.00 392 MET A C 1
ATOM 3205 O O . MET A 1 392 ? -22.093 27.973 -6.061 1.00 92.00 392 MET A O 1
ATOM 3209 N N . LEU A 1 393 ? -23.138 27.225 -7.897 1.00 89.50 393 LEU A N 1
ATOM 3210 C CA . LEU A 1 393 ? -22.794 25.817 -7.667 1.00 89.50 393 LEU A CA 1
ATOM 3211 C C . LEU A 1 393 ? -21.289 25.574 -7.817 1.00 89.50 393 LEU A C 1
ATOM 3213 O O . LEU A 1 393 ? -20.713 24.816 -7.039 1.00 89.50 393 LEU A O 1
ATOM 3217 N N . SER A 1 394 ? -20.634 26.243 -8.771 1.00 91.06 394 SER A N 1
ATOM 3218 C CA . SER A 1 394 ? -19.176 26.172 -8.889 1.00 91.06 394 SER A CA 1
ATOM 3219 C C . SER A 1 394 ? -18.474 26.789 -7.676 1.00 91.06 394 SER A C 1
ATOM 3221 O O . SER A 1 394 ? -17.542 26.196 -7.140 1.00 91.06 394 SER A O 1
ATOM 3223 N N . VAL A 1 395 ? -18.977 27.914 -7.156 1.00 91.56 395 VAL A N 1
ATOM 3224 C CA . VAL A 1 395 ? -18.487 28.513 -5.901 1.00 91.56 395 VAL A CA 1
ATOM 3225 C C . VAL A 1 395 ? -18.645 27.549 -4.724 1.00 91.56 395 VAL A C 1
ATOM 3227 O O . VAL A 1 395 ? -17.708 27.366 -3.949 1.00 91.56 395 VAL A O 1
ATOM 3230 N N . GLN A 1 396 ? -19.802 26.893 -4.600 1.00 90.00 396 GLN A N 1
ATOM 3231 C CA . GLN A 1 396 ? -20.036 25.868 -3.582 1.00 90.00 396 GLN A CA 1
ATOM 3232 C C . GLN A 1 396 ? -19.036 24.713 -3.719 1.00 90.00 396 GLN A C 1
ATOM 3234 O O . GLN A 1 396 ? -18.420 24.315 -2.732 1.00 90.00 396 GLN A O 1
ATOM 3239 N N . LYS A 1 397 ? -18.840 24.199 -4.937 1.00 86.25 397 LYS A N 1
ATOM 3240 C CA . LYS A 1 397 ? -17.892 23.117 -5.216 1.00 86.25 397 LYS A CA 1
ATOM 3241 C C . LYS A 1 397 ? -16.452 23.523 -4.890 1.00 86.25 397 LYS A C 1
ATOM 3243 O O . LYS A 1 397 ? -15.750 22.753 -4.239 1.00 86.25 397 LYS A O 1
ATOM 3248 N N . TRP A 1 398 ? -16.045 24.734 -5.269 1.00 85.56 398 TRP A N 1
ATOM 3249 C CA . TRP A 1 398 ? -14.727 25.290 -4.966 1.00 85.56 398 TRP A CA 1
ATOM 3250 C C . TRP A 1 398 ? -14.476 25.344 -3.459 1.00 85.56 398 TRP A C 1
ATOM 3252 O O . TRP A 1 398 ? -13.488 24.805 -2.973 1.00 85.56 398 TRP A O 1
ATOM 3262 N N . ILE A 1 399 ? -15.421 25.923 -2.713 1.00 83.81 399 ILE A N 1
ATOM 3263 C CA . ILE A 1 399 ? -15.309 26.147 -1.267 1.00 83.81 399 ILE A CA 1
ATOM 3264 C C . ILE A 1 399 ? -15.421 24.846 -0.448 1.00 83.81 399 ILE A C 1
ATOM 3266 O O . ILE A 1 399 ? -14.834 24.755 0.632 1.00 83.81 399 ILE A O 1
ATOM 3270 N N . LEU A 1 400 ? -16.198 23.855 -0.904 1.00 73.50 400 LEU A N 1
ATOM 3271 C CA . LEU A 1 400 ? -16.481 22.635 -0.130 1.00 73.50 400 LEU A CA 1
ATOM 3272 C C . LEU A 1 400 ? -15.631 21.418 -0.529 1.00 73.50 400 LEU A C 1
ATOM 3274 O O . LEU A 1 400 ? -15.309 20.608 0.340 1.00 73.50 400 LEU A O 1
ATOM 3278 N N . HIS A 1 401 ? -15.267 21.277 -1.806 1.00 61.09 401 HIS A N 1
ATOM 3279 C CA . HIS A 1 401 ? -14.658 20.055 -2.345 1.00 61.09 401 HIS A CA 1
ATOM 3280 C C . HIS A 1 401 ? -13.302 20.307 -3.009 1.00 61.09 401 HIS A C 1
ATOM 3282 O O . HIS A 1 401 ? -12.309 19.712 -2.591 1.00 61.09 401 HIS A O 1
ATOM 3288 N N . ASP A 1 402 ? -13.233 21.216 -3.986 1.00 59.44 402 ASP A N 1
ATOM 3289 C CA . ASP A 1 402 ? -12.047 21.323 -4.843 1.00 59.44 402 ASP A CA 1
ATOM 3290 C C . ASP A 1 402 ? -10.822 21.851 -4.082 1.00 59.44 402 ASP A C 1
ATOM 3292 O O . ASP A 1 402 ? -9.727 21.388 -4.361 1.00 59.44 402 ASP A O 1
ATOM 3296 N N . ILE A 1 403 ? -10.957 22.729 -3.075 1.00 59.28 403 ILE A N 1
ATOM 3297 C CA . ILE A 1 403 ? -9.808 23.150 -2.239 1.00 59.28 403 ILE A CA 1
ATOM 3298 C C . ILE A 1 403 ? -9.155 21.939 -1.546 1.00 59.28 403 ILE A C 1
ATOM 3300 O O . ILE A 1 403 ? -7.934 21.800 -1.558 1.00 59.28 403 ILE A O 1
ATOM 3304 N N . ASN A 1 404 ? -9.953 21.014 -1.004 1.00 52.09 404 ASN A N 1
ATOM 3305 C CA . ASN A 1 404 ? -9.447 19.833 -0.290 1.00 52.09 404 ASN A CA 1
ATOM 3306 C C . ASN A 1 404 ? -8.846 18.768 -1.227 1.00 52.09 404 ASN A C 1
ATOM 3308 O O . ASN A 1 404 ? -8.012 17.965 -0.796 1.00 52.09 404 ASN A O 1
ATOM 3312 N N . ASP A 1 405 ? -9.274 18.737 -2.490 1.00 46.62 405 ASP A N 1
ATOM 3313 C CA . ASP A 1 405 ? -8.733 17.846 -3.522 1.00 46.62 405 ASP A CA 1
ATOM 3314 C C . ASP A 1 405 ? -7.535 18.478 -4.259 1.00 46.62 405 ASP A C 1
ATOM 3316 O O . ASP A 1 405 ? -6.610 17.773 -4.649 1.00 46.62 405 ASP A O 1
ATOM 3320 N N . LEU A 1 406 ? -7.485 19.807 -4.388 1.00 43.06 406 LEU A N 1
ATOM 3321 C CA . LEU A 1 406 ? -6.380 20.548 -5.001 1.00 43.06 406 LEU A CA 1
ATOM 3322 C C . LEU A 1 406 ? -5.177 20.687 -4.066 1.00 43.06 406 LEU A C 1
ATOM 3324 O O . LEU A 1 406 ? -4.052 20.602 -4.544 1.00 43.06 406 LEU A O 1
ATOM 3328 N N . HIS A 1 407 ? -5.379 20.794 -2.747 1.00 41.94 407 HIS A N 1
ATOM 3329 C CA . HIS A 1 407 ? -4.287 20.598 -1.784 1.00 41.94 407 HIS A CA 1
ATOM 3330 C C . HIS A 1 407 ? -3.662 19.200 -1.931 1.00 41.94 407 HIS A C 1
ATOM 3332 O O . HIS A 1 407 ? -2.440 19.073 -1.915 1.00 41.94 407 HIS A O 1
ATOM 3338 N N . ARG A 1 408 ? -4.483 18.175 -2.209 1.00 38.84 408 ARG A N 1
ATOM 3339 C CA . ARG A 1 408 ? -4.014 16.826 -2.567 1.00 38.84 408 ARG A CA 1
ATOM 3340 C C . ARG A 1 408 ? -3.332 16.760 -3.942 1.00 38.84 408 ARG A C 1
ATOM 3342 O O . ARG A 1 408 ? -2.432 15.948 -4.118 1.00 38.84 408 ARG A O 1
ATOM 3349 N N . LEU A 1 409 ? -3.710 17.608 -4.906 1.00 36.47 409 LEU A N 1
ATOM 3350 C CA . LEU A 1 409 ? -3.058 17.686 -6.224 1.00 36.47 409 LEU A CA 1
ATOM 3351 C C . LEU A 1 409 ? -1.748 18.497 -6.216 1.00 36.47 409 LEU A C 1
ATOM 3353 O O . LEU A 1 409 ? -0.841 18.207 -6.992 1.00 36.47 409 LEU A O 1
ATOM 3357 N N . GLN A 1 410 ? -1.594 19.482 -5.326 1.00 38.00 410 GLN A N 1
ATOM 3358 C CA . GLN A 1 410 ? -0.313 20.168 -5.116 1.00 38.00 410 GLN A CA 1
ATOM 3359 C C . GLN A 1 410 ? 0.701 19.232 -4.438 1.00 38.00 410 GLN A C 1
ATOM 3361 O O . GLN A 1 410 ? 1.864 19.205 -4.843 1.00 38.00 410 GLN A O 1
ATOM 3366 N N . GLU A 1 411 ? 0.238 18.369 -3.526 1.00 38.59 411 GLU A N 1
ATOM 3367 C CA . GLU A 1 411 ? 0.997 17.199 -3.054 1.00 38.59 411 GLU A CA 1
ATOM 3368 C C . GLU A 1 411 ? 1.262 16.170 -4.172 1.00 38.59 411 GLU A C 1
ATOM 3370 O O . GLU A 1 411 ? 2.203 15.384 -4.069 1.00 38.59 411 GLU A O 1
ATOM 3375 N N . SER A 1 412 ? 0.485 16.191 -5.265 1.00 34.47 412 SER A N 1
ATOM 3376 C CA . SER A 1 412 ? 0.627 15.267 -6.397 1.00 34.47 412 SER A CA 1
ATOM 3377 C C . SER A 1 412 ? 1.423 15.805 -7.589 1.00 34.47 412 SER A C 1
ATOM 3379 O O . SER A 1 412 ? 1.575 15.071 -8.568 1.00 34.47 412 SER A O 1
ATOM 3381 N N . SER A 1 413 ? 1.934 17.042 -7.563 1.00 36.81 413 SER A N 1
ATOM 3382 C CA . SER A 1 413 ? 2.967 17.428 -8.531 1.00 36.81 413 SER A CA 1
ATOM 3383 C C . SER A 1 413 ? 4.266 16.708 -8.149 1.00 36.81 413 SER A C 1
ATOM 3385 O O . SER A 1 413 ? 4.890 16.991 -7.123 1.00 36.81 413 SER A O 1
ATOM 3387 N N . SER A 1 414 ? 4.630 15.698 -8.944 1.00 47.84 414 SER A N 1
ATOM 3388 C CA . SER A 1 414 ? 5.747 14.784 -8.680 1.00 47.84 414 SER A CA 1
ATOM 3389 C C . SER A 1 414 ? 7.045 15.546 -8.388 1.00 47.84 414 SER A C 1
ATOM 3391 O O . SER A 1 414 ? 7.719 15.272 -7.398 1.00 47.84 414 SER A O 1
ATOM 3393 N N . SER A 1 415 ? 7.344 16.596 -9.151 1.00 46.03 415 SER A N 1
ATOM 3394 C CA . SER A 1 415 ? 8.550 17.405 -8.947 1.00 46.03 415 SER A CA 1
ATOM 3395 C C . SER A 1 415 ? 8.541 18.258 -7.667 1.00 46.03 415 SER A C 1
ATOM 3397 O O . SER A 1 415 ? 9.576 18.337 -7.004 1.00 46.03 415 SER A O 1
ATOM 3399 N N . ALA A 1 416 ? 7.412 18.859 -7.261 1.00 49.78 416 ALA A N 1
ATOM 3400 C CA . ALA A 1 416 ? 7.369 19.703 -6.057 1.00 49.78 416 ALA A CA 1
ATOM 3401 C C . ALA A 1 416 ? 7.502 18.885 -4.764 1.00 49.78 416 ALA A C 1
ATOM 3403 O O . ALA A 1 416 ? 8.147 19.330 -3.813 1.00 49.78 416 ALA A O 1
ATOM 3404 N N . SER A 1 417 ? 6.939 17.672 -4.743 1.00 56.09 417 SER A N 1
ATOM 3405 C CA . SER A 1 417 ? 7.099 16.743 -3.619 1.00 56.09 417 SER A CA 1
ATOM 3406 C C . SER A 1 417 ? 8.561 16.299 -3.455 1.00 56.09 417 SER A C 1
ATOM 3408 O O . SER A 1 417 ? 9.099 16.385 -2.349 1.00 56.09 417 SER A O 1
ATOM 3410 N N . SER A 1 418 ? 9.245 15.944 -4.556 1.00 58.97 418 SER A N 1
ATOM 3411 C CA . SER A 1 418 ? 10.682 15.641 -4.553 1.00 58.97 418 SER A CA 1
ATOM 3412 C C . SER A 1 418 ? 11.496 16.806 -3.997 1.00 58.97 418 SER A C 1
ATOM 3414 O O . SER A 1 418 ? 12.242 16.602 -3.041 1.00 58.97 418 SER A O 1
ATOM 3416 N N . LEU A 1 419 ? 11.286 18.028 -4.507 1.00 70.25 419 LEU A N 1
ATOM 3417 C CA . LEU A 1 419 ? 11.992 19.234 -4.055 1.00 70.25 419 LEU A CA 1
ATOM 3418 C C . LEU A 1 419 ? 11.781 19.522 -2.560 1.00 70.25 419 LEU A C 1
ATOM 3420 O O . LEU A 1 419 ? 12.737 19.846 -1.853 1.00 70.25 419 LEU A O 1
ATOM 3424 N N . TYR A 1 420 ? 10.557 19.360 -2.048 1.00 80.75 420 TYR A N 1
ATOM 3425 C CA . TYR A 1 420 ? 10.267 19.552 -0.624 1.00 80.75 420 TYR A CA 1
ATOM 3426 C C . TYR A 1 420 ? 11.016 18.541 0.260 1.00 80.75 420 TYR A C 1
ATOM 3428 O O . TYR A 1 420 ? 11.648 18.920 1.254 1.00 80.75 420 TYR A O 1
ATOM 3436 N N . PHE A 1 421 ? 10.989 17.255 -0.101 1.00 88.50 421 PHE A N 1
ATOM 3437 C CA . PHE A 1 421 ? 11.673 16.213 0.669 1.00 88.50 421 PHE A CA 1
ATOM 3438 C C . PHE A 1 421 ? 13.197 16.287 0.534 1.00 88.50 421 PHE A C 1
ATOM 3440 O O . PHE A 1 421 ? 13.906 16.068 1.520 1.00 88.50 421 PHE A O 1
ATOM 3447 N N . GLY A 1 422 ? 13.708 16.675 -0.636 1.00 92.62 422 GLY A N 1
ATOM 3448 C CA . GLY A 1 422 ? 15.118 16.993 -0.830 1.00 92.62 422 GLY A CA 1
ATOM 3449 C C . GLY A 1 422 ? 15.565 18.135 0.073 1.00 92.62 422 GLY A C 1
ATOM 3450 O O . GLY A 1 422 ? 16.550 17.992 0.793 1.00 92.62 422 GLY A O 1
ATOM 3451 N N . PHE A 1 423 ? 14.790 19.218 0.146 1.00 93.88 423 PHE A N 1
ATOM 3452 C CA . PHE A 1 423 ? 15.082 20.344 1.035 1.00 93.88 423 PHE A CA 1
ATOM 3453 C C . PHE A 1 423 ? 15.069 19.952 2.523 1.00 93.88 423 PHE A C 1
ATOM 3455 O O . PHE A 1 423 ? 15.934 20.375 3.300 1.00 93.88 423 PHE A O 1
ATOM 3462 N N . LEU A 1 424 ? 14.135 19.088 2.942 1.00 94.38 424 LEU A N 1
ATOM 3463 C CA . LEU A 1 424 ? 14.134 18.511 4.290 1.00 94.38 424 LEU A CA 1
ATOM 3464 C C . LEU A 1 424 ? 15.418 17.710 4.565 1.00 94.38 424 LEU A C 1
ATOM 3466 O O . LEU A 1 424 ? 16.039 17.896 5.619 1.00 94.38 424 LEU A O 1
ATOM 3470 N N . ALA A 1 425 ? 15.829 16.850 3.629 1.00 96.75 425 ALA A N 1
ATOM 3471 C CA . ALA A 1 425 ? 17.060 16.071 3.731 1.00 96.75 425 ALA A CA 1
ATOM 3472 C C . ALA A 1 425 ? 18.299 16.982 3.792 1.00 96.75 425 ALA A C 1
ATOM 3474 O O . ALA A 1 425 ? 19.165 16.790 4.644 1.00 96.75 425 ALA A O 1
ATOM 3475 N N . GLN A 1 426 ? 18.343 18.053 2.998 1.00 97.31 426 GLN A N 1
ATOM 3476 C CA . GLN A 1 426 ? 19.403 19.065 3.045 1.00 97.31 426 GLN A CA 1
ATOM 3477 C C . GLN A 1 426 ? 19.468 19.775 4.400 1.00 97.31 426 GLN A C 1
ATOM 3479 O O . GLN A 1 426 ? 20.546 19.933 4.970 1.00 97.31 426 GLN A O 1
ATOM 3484 N N . LYS A 1 427 ? 18.319 20.132 4.989 1.00 96.56 427 LYS A N 1
ATOM 3485 C CA . LYS A 1 427 ? 18.252 20.713 6.341 1.00 96.56 427 LYS A CA 1
ATOM 3486 C C . LYS A 1 427 ? 18.738 19.738 7.421 1.00 96.56 427 LYS A C 1
ATOM 3488 O O . LYS A 1 427 ? 19.292 20.161 8.441 1.00 96.56 427 LYS A O 1
ATOM 3493 N N . ARG A 1 428 ? 18.493 18.434 7.253 1.00 97.12 428 ARG A N 1
ATOM 3494 C CA . ARG A 1 428 ? 19.000 17.371 8.141 1.00 97.12 428 ARG A CA 1
ATOM 3495 C C . ARG A 1 428 ? 20.520 17.222 7.987 1.00 97.12 428 ARG A C 1
ATOM 3497 O O . ARG A 1 428 ? 21.232 17.280 8.992 1.00 97.12 428 ARG A O 1
ATOM 3504 N N . LEU A 1 429 ? 21.017 17.175 6.754 1.00 97.38 429 LEU A N 1
ATOM 3505 C CA . LEU A 1 429 ? 22.443 17.120 6.433 1.00 97.38 429 LEU A CA 1
ATOM 3506 C C . LEU A 1 429 ? 23.205 18.339 6.983 1.00 97.38 429 LEU A C 1
ATOM 3508 O O . LEU A 1 429 ? 24.182 18.179 7.709 1.00 97.38 429 LEU A O 1
ATOM 3512 N N . ALA A 1 430 ? 22.714 19.560 6.754 1.00 96.62 430 ALA A N 1
ATOM 3513 C CA . ALA A 1 430 ? 23.363 20.798 7.203 1.00 96.62 430 ALA A CA 1
ATOM 3514 C C . ALA A 1 430 ? 23.559 20.876 8.731 1.00 96.62 430 ALA A C 1
ATOM 3516 O O . ALA A 1 430 ? 24.502 21.504 9.222 1.00 96.62 430 ALA A O 1
ATOM 3517 N N . ARG A 1 431 ? 22.703 20.209 9.520 1.00 95.62 431 ARG A N 1
ATOM 3518 C CA . ARG A 1 431 ? 22.857 20.150 10.984 1.00 95.62 431 ARG A CA 1
ATOM 3519 C C . ARG A 1 431 ? 23.661 18.950 11.495 1.00 95.62 431 ARG A C 1
ATOM 3521 O O . ARG A 1 431 ? 23.926 18.911 12.693 1.00 95.62 431 ARG A O 1
ATOM 3528 N N . GLY A 1 432 ? 24.109 18.043 10.625 1.00 95.00 432 GLY A N 1
ATOM 3529 C CA . GLY A 1 432 ? 24.952 16.898 10.995 1.00 95.00 432 GLY A CA 1
ATOM 3530 C C . GLY A 1 432 ? 24.235 15.546 11.074 1.00 95.00 432 GLY A C 1
ATOM 3531 O O . GLY A 1 432 ? 24.764 14.631 11.697 1.00 95.00 432 GLY A O 1
ATOM 3532 N N . ILE A 1 433 ? 23.027 15.408 10.516 1.00 96.06 433 ILE A N 1
ATOM 3533 C CA . ILE A 1 433 ? 22.301 14.127 10.520 1.00 96.06 433 ILE A CA 1
ATOM 3534 C C . ILE A 1 433 ? 22.774 13.257 9.356 1.00 96.06 433 ILE A C 1
ATOM 3536 O O . ILE A 1 433 ? 22.852 13.731 8.223 1.00 96.06 433 ILE A O 1
ATOM 3540 N N . LYS A 1 434 ? 23.064 11.982 9.642 1.00 95.62 434 LYS A N 1
ATOM 3541 C CA . LYS A 1 434 ? 23.335 10.962 8.623 1.00 95.62 434 LYS A CA 1
ATOM 3542 C C . LYS A 1 434 ? 22.026 10.552 7.959 1.00 95.62 434 LYS A C 1
ATOM 3544 O O . LYS A 1 434 ? 21.115 10.118 8.657 1.00 95.62 434 LYS A O 1
ATOM 3549 N N . LEU A 1 435 ? 21.954 10.696 6.642 1.00 96.88 435 LEU A N 1
ATOM 3550 C CA . LEU A 1 435 ? 20.732 10.468 5.877 1.00 96.88 435 LEU A CA 1
ATOM 3551 C C . LEU A 1 435 ? 20.466 8.972 5.660 1.00 96.88 435 LEU A C 1
ATOM 3553 O O . LEU A 1 435 ? 21.386 8.215 5.350 1.00 96.88 435 LEU A O 1
ATOM 3557 N N . ASN A 1 436 ? 19.218 8.541 5.781 1.00 95.38 436 ASN A N 1
ATOM 3558 C CA . ASN A 1 436 ? 18.774 7.217 5.355 1.00 95.38 436 ASN A CA 1
ATOM 3559 C C . ASN A 1 436 ? 18.611 7.142 3.821 1.00 95.38 436 ASN A C 1
ATOM 3561 O O . ASN A 1 436 ? 18.834 8.122 3.105 1.00 95.38 436 ASN A O 1
ATOM 3565 N N . ARG A 1 437 ? 18.217 5.973 3.295 1.00 94.12 437 ARG A N 1
ATOM 3566 C CA . ARG A 1 437 ? 18.082 5.751 1.842 1.00 94.12 437 ARG A CA 1
ATOM 3567 C C . ARG A 1 437 ? 17.051 6.683 1.207 1.00 94.12 437 ARG A C 1
ATOM 3569 O O . ARG A 1 437 ? 17.322 7.246 0.149 1.00 94.12 437 ARG A O 1
ATOM 3576 N N . THR A 1 438 ? 15.902 6.872 1.856 1.00 93.38 438 THR A N 1
ATOM 3577 C CA . THR A 1 438 ? 14.818 7.741 1.367 1.00 93.38 438 THR A CA 1
ATOM 3578 C C . THR A 1 438 ? 15.283 9.197 1.278 1.00 93.38 438 THR A C 1
ATOM 3580 O O . THR A 1 438 ? 15.101 9.851 0.257 1.00 93.38 438 THR A O 1
ATOM 3583 N N . GLU A 1 439 ? 15.940 9.698 2.323 1.00 96.50 439 GLU A N 1
ATOM 3584 C CA . GLU A 1 439 ? 16.458 11.066 2.386 1.00 96.50 439 GLU A CA 1
ATOM 3585 C C . GLU A 1 439 ? 17.595 11.309 1.389 1.00 96.50 439 GLU A C 1
ATOM 3587 O O . GLU A 1 439 ? 17.618 12.345 0.728 1.00 96.50 439 GLU A O 1
ATOM 3592 N N . ALA A 1 440 ? 18.533 10.363 1.267 1.00 97.12 440 ALA A N 1
ATOM 3593 C CA . ALA A 1 440 ? 19.636 10.457 0.315 1.00 97.12 440 ALA A CA 1
ATOM 3594 C C . ALA A 1 440 ? 19.120 10.496 -1.132 1.00 97.12 440 ALA A C 1
ATOM 3596 O O . ALA A 1 440 ? 19.559 11.335 -1.917 1.00 97.12 440 ALA A O 1
ATOM 3597 N N . THR A 1 441 ? 18.146 9.641 -1.455 1.00 96.38 441 THR A N 1
ATOM 3598 C CA . THR A 1 441 ? 17.485 9.601 -2.768 1.00 96.38 441 THR A CA 1
ATOM 3599 C C . THR A 1 441 ? 16.782 10.921 -3.069 1.00 96.38 441 THR A C 1
ATOM 3601 O O . THR A 1 441 ? 17.045 11.529 -4.106 1.00 96.38 441 THR A O 1
ATOM 3604 N N . ALA A 1 442 ? 15.962 11.415 -2.133 1.00 95.88 442 ALA A N 1
ATOM 3605 C CA . ALA A 1 442 ? 15.244 12.677 -2.290 1.00 95.88 442 ALA A CA 1
ATOM 3606 C C . ALA A 1 442 ? 16.204 13.863 -2.481 1.00 95.88 442 ALA A C 1
ATOM 3608 O O . ALA A 1 442 ? 15.968 14.714 -3.341 1.00 95.88 442 ALA A O 1
ATOM 3609 N N . LEU A 1 443 ? 17.310 13.909 -1.724 1.00 97.69 443 LEU A N 1
ATOM 3610 C CA . LEU A 1 443 ? 18.331 14.948 -1.860 1.00 97.69 443 LEU A CA 1
ATOM 3611 C C . LEU A 1 443 ? 18.981 14.907 -3.243 1.00 97.69 443 LEU A C 1
ATOM 3613 O O . LEU A 1 443 ? 19.011 15.933 -3.919 1.00 97.69 443 LEU A O 1
ATOM 3617 N N . ILE A 1 444 ? 19.483 13.742 -3.665 1.00 97.62 444 ILE A N 1
ATOM 3618 C CA . ILE A 1 444 ? 20.173 13.598 -4.953 1.00 97.62 444 ILE A CA 1
ATOM 3619 C C . ILE A 1 444 ? 19.222 13.949 -6.098 1.00 97.62 444 ILE A C 1
ATOM 3621 O O . ILE A 1 444 ? 19.569 14.781 -6.932 1.00 97.62 444 ILE A O 1
ATOM 3625 N N . ALA A 1 445 ? 18.008 13.391 -6.113 1.00 96.75 445 ALA A N 1
ATOM 3626 C CA . ALA A 1 445 ? 17.015 13.681 -7.146 1.00 96.75 445 ALA A CA 1
ATOM 3627 C C . ALA A 1 445 ? 16.692 15.183 -7.224 1.00 96.75 445 ALA A C 1
ATOM 3629 O O . ALA A 1 445 ? 16.703 15.762 -8.308 1.00 96.75 445 ALA A O 1
ATOM 3630 N N . SER A 1 446 ? 16.492 15.838 -6.078 1.00 95.19 446 SER A N 1
ATOM 3631 C CA . SER A 1 446 ? 16.202 17.278 -6.020 1.00 95.19 446 SER A CA 1
ATOM 3632 C C . SER A 1 446 ? 17.356 18.133 -6.522 1.00 95.19 446 SER A C 1
ATOM 3634 O O . SER A 1 446 ? 17.148 19.084 -7.266 1.00 95.19 446 SER A O 1
ATOM 3636 N N . GLN A 1 447 ? 18.587 17.794 -6.147 1.00 95.88 447 GLN A N 1
ATOM 3637 C CA . GLN A 1 447 ? 19.759 18.539 -6.596 1.00 95.88 447 GLN A CA 1
ATOM 3638 C C . GLN A 1 447 ? 20.020 18.355 -8.087 1.00 95.88 447 GLN A C 1
ATOM 3640 O O . GLN A 1 447 ? 20.395 19.310 -8.762 1.00 95.88 447 GLN A O 1
ATOM 3645 N N . LEU A 1 448 ? 19.767 17.165 -8.632 1.00 96.62 448 LEU A N 1
ATOM 3646 C CA . LEU A 1 448 ? 19.806 16.967 -10.076 1.00 96.62 448 LEU A CA 1
ATOM 3647 C C . LEU A 1 448 ? 18.763 17.846 -10.777 1.00 96.62 448 LEU A C 1
ATOM 3649 O O . LEU A 1 448 ? 19.119 18.494 -11.753 1.00 96.62 448 LEU A O 1
ATOM 3653 N N . LEU A 1 449 ? 17.528 17.935 -10.269 1.00 95.44 449 LEU A N 1
ATOM 3654 C CA . LEU A 1 449 ? 16.489 18.812 -10.831 1.00 95.44 449 LEU A CA 1
ATOM 3655 C C . LEU A 1 449 ? 16.904 20.293 -10.840 1.00 95.44 449 LEU A C 1
ATOM 3657 O O . LEU A 1 449 ? 16.733 20.961 -11.860 1.00 95.44 449 LEU A O 1
ATOM 3661 N N . GLU A 1 450 ? 17.502 20.792 -9.756 1.00 94.38 450 GLU A N 1
ATOM 3662 C CA . GLU A 1 450 ? 18.023 22.167 -9.695 1.00 94.38 450 GLU A CA 1
ATOM 3663 C C . GLU A 1 450 ? 19.139 22.400 -10.728 1.00 94.38 450 GLU A C 1
ATOM 3665 O O . GLU A 1 450 ? 19.122 23.380 -11.473 1.00 94.38 450 GLU A O 1
ATOM 3670 N N . LEU A 1 451 ? 20.071 21.456 -10.868 1.00 94.81 451 LEU A N 1
ATOM 3671 C CA . LEU A 1 451 ? 21.162 21.577 -11.840 1.00 94.81 451 LEU A CA 1
ATOM 3672 C C . LEU A 1 451 ? 20.689 21.429 -13.299 1.00 94.81 451 LEU A C 1
ATOM 3674 O O . LEU A 1 451 ? 21.281 22.026 -14.202 1.00 94.81 451 LEU A O 1
ATOM 3678 N N . MET A 1 452 ? 19.624 20.660 -13.552 1.00 95.44 452 MET A N 1
ATOM 3679 C CA . MET A 1 452 ? 18.939 20.644 -14.853 1.00 95.44 452 MET A CA 1
ATOM 3680 C C . MET A 1 452 ? 18.313 22.007 -15.144 1.00 95.44 452 MET A C 1
ATOM 3682 O O . MET A 1 452 ? 18.451 22.526 -16.255 1.00 95.44 452 MET A O 1
ATOM 3686 N N . ARG A 1 453 ? 17.680 22.616 -14.131 1.00 93.62 453 ARG A N 1
ATOM 3687 C CA . ARG A 1 453 ? 17.025 23.923 -14.233 1.00 93.62 453 ARG A CA 1
ATOM 3688 C C . ARG A 1 453 ? 18.003 25.056 -14.537 1.00 93.62 453 ARG A C 1
ATOM 3690 O O . ARG A 1 453 ? 17.632 25.969 -15.284 1.00 93.62 453 ARG A O 1
ATOM 3697 N N . ASP A 1 454 ? 19.227 24.991 -14.021 1.00 94.50 454 ASP A N 1
ATOM 3698 C CA . ASP A 1 454 ? 20.311 25.922 -14.364 1.00 94.50 454 ASP A CA 1
ATOM 3699 C C . ASP A 1 454 ? 20.698 25.863 -15.849 1.00 94.50 454 ASP A C 1
ATOM 3701 O O . ASP A 1 454 ? 21.222 26.831 -16.405 1.00 94.50 454 ASP A O 1
ATOM 3705 N N . GLY A 1 455 ? 20.468 24.722 -16.507 1.00 94.19 455 GLY A N 1
ATOM 3706 C CA . GLY A 1 455 ? 20.716 24.537 -17.936 1.00 94.19 455 GLY A CA 1
ATOM 3707 C C . GLY A 1 455 ? 22.188 24.604 -18.350 1.00 94.19 455 GLY A C 1
ATOM 3708 O O . GLY A 1 455 ? 22.488 24.806 -19.526 1.00 94.19 455 GLY A O 1
ATOM 3709 N N . CYS A 1 456 ? 23.110 24.454 -17.395 1.00 95.69 456 CYS A N 1
ATOM 3710 C CA . CYS A 1 456 ? 24.555 24.563 -17.621 1.00 95.69 456 CYS A CA 1
ATOM 3711 C C . CYS A 1 456 ? 25.259 23.207 -17.798 1.00 95.69 456 CYS A C 1
ATOM 3713 O O . CYS A 1 456 ? 26.425 23.169 -18.198 1.00 95.69 456 CYS A O 1
ATOM 3715 N N . TYR A 1 457 ? 24.567 22.103 -17.510 1.00 96.38 457 TYR A N 1
ATOM 3716 C CA . TYR A 1 457 ? 25.121 20.752 -17.513 1.00 96.38 457 TYR A CA 1
ATOM 3717 C C . TYR A 1 457 ? 24.364 19.844 -18.480 1.00 96.38 457 TYR A C 1
ATOM 3719 O O . TYR A 1 457 ? 23.149 19.933 -18.625 1.00 96.38 457 TYR A O 1
ATOM 3727 N N . SER A 1 458 ? 25.093 18.942 -19.130 1.00 97.44 458 SER A N 1
ATOM 3728 C CA . SER A 1 458 ? 24.521 17.836 -19.902 1.00 97.44 458 SER A CA 1
ATOM 3729 C C . SER A 1 458 ? 24.130 16.664 -18.997 1.00 97.44 458 SER A C 1
ATOM 3731 O O . SER A 1 458 ? 24.665 16.520 -17.897 1.00 97.44 458 SER A O 1
ATOM 3733 N N . VAL A 1 459 ? 23.281 15.761 -19.501 1.00 97.19 459 VAL A N 1
ATOM 3734 C CA . VAL A 1 459 ? 22.922 14.492 -18.834 1.00 97.19 459 VAL A CA 1
ATOM 3735 C C . VAL A 1 459 ? 24.163 13.754 -18.318 1.00 97.19 459 VAL A C 1
ATOM 3737 O O . VAL A 1 459 ? 24.233 13.421 -17.140 1.00 97.19 459 VAL A O 1
ATOM 3740 N N . ALA A 1 460 ? 25.185 13.572 -19.161 1.00 97.12 460 ALA A N 1
ATOM 3741 C CA . ALA A 1 460 ? 26.406 12.854 -18.788 1.00 97.12 460 ALA A CA 1
ATOM 3742 C C . ALA A 1 460 ? 27.181 13.527 -17.640 1.00 97.12 460 ALA A C 1
ATOM 3744 O O . ALA A 1 460 ? 27.766 12.838 -16.808 1.00 97.12 460 ALA A O 1
ATOM 3745 N N . GLN A 1 461 ? 27.177 14.863 -17.576 1.00 97.69 461 GLN A N 1
ATOM 3746 C CA . GLN A 1 461 ? 27.798 15.595 -16.469 1.00 97.69 461 GLN A CA 1
ATOM 3747 C C . GLN A 1 461 ? 26.988 15.443 -15.181 1.00 97.69 461 GLN A C 1
ATOM 3749 O O . GLN A 1 461 ? 27.577 15.246 -14.125 1.00 97.69 461 GLN A O 1
ATOM 3754 N N . LEU A 1 462 ? 25.656 15.477 -15.254 1.00 97.50 462 LEU A N 1
ATOM 3755 C CA . LEU A 1 462 ? 24.802 15.287 -14.079 1.00 97.50 462 LEU A CA 1
ATOM 3756 C C . LEU A 1 462 ? 24.877 13.863 -13.513 1.00 97.50 462 LEU A C 1
ATOM 3758 O O . LEU A 1 462 ? 24.870 13.699 -12.295 1.00 97.50 462 LEU A O 1
ATOM 3762 N N . MET A 1 463 ? 25.043 12.848 -14.368 1.00 97.75 463 MET A N 1
ATOM 3763 C CA . MET A 1 463 ? 25.321 11.473 -13.928 1.00 97.75 463 MET A CA 1
ATOM 3764 C C . MET A 1 463 ? 26.591 11.387 -13.065 1.00 97.75 463 MET A C 1
ATOM 3766 O O . MET A 1 463 ? 26.633 10.626 -12.099 1.00 97.75 463 MET A O 1
ATOM 3770 N N . ASP A 1 464 ? 27.627 12.158 -13.408 1.00 96.94 464 ASP A N 1
ATOM 3771 C CA . ASP A 1 464 ? 28.886 12.212 -12.658 1.00 96.94 464 ASP A CA 1
ATOM 3772 C C . ASP A 1 464 ? 28.782 13.093 -11.403 1.00 96.94 464 ASP A C 1
ATOM 3774 O O . ASP A 1 464 ? 29.239 12.698 -10.332 1.00 96.94 464 ASP A O 1
ATOM 3778 N N . ILE A 1 465 ? 28.119 14.252 -11.491 1.00 96.19 465 ILE A N 1
ATOM 3779 C CA . ILE A 1 465 ? 27.912 15.157 -10.348 1.00 96.19 465 ILE A CA 1
ATOM 3780 C C . ILE A 1 465 ? 27.082 14.475 -9.254 1.00 96.19 465 ILE A C 1
ATOM 3782 O O . ILE A 1 465 ? 27.416 14.590 -8.075 1.00 96.19 465 ILE A O 1
ATOM 3786 N N . GLY A 1 466 ? 26.050 13.708 -9.619 1.00 96.25 466 GLY A N 1
ATOM 3787 C CA . GLY A 1 466 ? 25.224 12.977 -8.656 1.00 96.25 466 GLY A CA 1
ATOM 3788 C C . GLY A 1 466 ? 26.021 12.015 -7.765 1.00 96.25 466 GLY A C 1
ATOM 3789 O O . GLY A 1 466 ? 25.753 11.931 -6.568 1.00 96.25 466 GLY A O 1
ATOM 3790 N N . LYS A 1 467 ? 27.062 11.365 -8.307 1.00 96.88 467 LYS A N 1
ATOM 3791 C CA . LYS A 1 467 ? 27.984 10.483 -7.557 1.00 96.88 467 LYS A CA 1
ATOM 3792 C C . LYS A 1 467 ? 28.855 11.216 -6.540 1.00 96.88 467 LYS A C 1
ATOM 3794 O O . LYS A 1 467 ? 29.452 10.607 -5.653 1.00 96.88 467 LYS A O 1
ATOM 3799 N N . GLN A 1 468 ? 28.996 12.525 -6.711 1.00 96.00 468 GLN A N 1
ATOM 3800 C CA . GLN A 1 468 ? 29.873 13.345 -5.893 1.00 96.00 468 GLN A CA 1
ATOM 3801 C C . GLN A 1 468 ? 29.128 14.001 -4.738 1.00 96.00 468 GLN A C 1
ATOM 3803 O O . GLN A 1 468 ? 29.789 14.423 -3.806 1.00 96.00 468 GLN A O 1
ATOM 3808 N N . MET A 1 469 ? 27.794 14.091 -4.748 1.00 96.44 469 MET A N 1
ATOM 3809 C CA . MET A 1 469 ? 27.046 14.863 -3.743 1.00 96.44 469 MET A CA 1
ATOM 3810 C C . MET A 1 469 ? 27.220 14.309 -2.322 1.00 96.44 469 MET A C 1
ATOM 3812 O O . MET A 1 469 ? 27.617 15.037 -1.411 1.00 96.44 469 MET A O 1
ATOM 3816 N N . LEU A 1 470 ? 26.962 13.014 -2.128 1.00 97.50 470 LEU A N 1
ATOM 3817 C CA . LEU A 1 470 ? 26.996 12.364 -0.819 1.00 97.50 470 LEU A CA 1
ATOM 3818 C C . LEU A 1 470 ? 28.122 11.329 -0.746 1.00 97.50 470 LEU A C 1
ATOM 3820 O O . LEU A 1 470 ? 28.421 10.621 -1.702 1.00 97.50 470 LEU A O 1
ATOM 3824 N N . GLY A 1 471 ? 28.742 11.234 0.428 1.00 95.56 471 GLY A N 1
ATOM 3825 C CA . GLY A 1 471 ? 29.768 10.232 0.726 1.00 95.56 471 GLY A CA 1
ATOM 3826 C C . GLY A 1 471 ? 29.331 9.279 1.835 1.00 95.56 471 GLY A C 1
ATOM 3827 O O . GLY A 1 471 ? 28.368 9.560 2.549 1.00 95.56 471 GLY A O 1
ATOM 3828 N N . ARG A 1 472 ? 30.078 8.187 2.042 1.00 94.38 472 ARG A N 1
ATOM 3829 C CA . ARG A 1 472 ? 29.811 7.161 3.073 1.00 94.38 472 ARG A CA 1
ATOM 3830 C C . ARG A 1 472 ? 29.606 7.743 4.477 1.00 94.38 472 ARG A C 1
ATOM 3832 O O . ARG A 1 472 ? 28.864 7.184 5.274 1.00 94.38 472 ARG A O 1
ATOM 3839 N N . ARG A 1 473 ? 30.245 8.874 4.795 1.00 94.88 473 ARG A N 1
ATOM 3840 C CA . ARG A 1 473 ? 30.138 9.558 6.100 1.00 94.88 473 ARG A CA 1
ATOM 3841 C C . ARG A 1 473 ? 28.796 10.257 6.332 1.00 94.88 473 ARG A C 1
ATOM 3843 O O . ARG A 1 473 ? 28.414 10.458 7.485 1.00 94.88 473 ARG A O 1
ATOM 3850 N N . HIS A 1 474 ? 28.110 10.621 5.252 1.00 96.44 474 HIS A N 1
ATOM 3851 C CA . HIS A 1 474 ? 26.918 11.476 5.249 1.00 96.44 474 HIS A CA 1
ATOM 3852 C C . HIS A 1 474 ? 25.609 10.696 5.288 1.00 96.44 474 HIS A C 1
ATOM 3854 O O . HIS A 1 474 ? 24.552 11.282 5.505 1.00 96.44 474 HIS A O 1
ATOM 3860 N N . VAL A 1 475 ? 25.679 9.383 5.095 1.00 95.44 475 VAL A N 1
ATOM 3861 C CA . VAL A 1 475 ? 24.525 8.491 5.064 1.00 95.44 475 VAL A CA 1
ATOM 3862 C C . VAL A 1 475 ? 24.621 7.442 6.170 1.00 95.44 475 VAL A C 1
ATOM 3864 O O . VAL A 1 475 ? 25.687 7.216 6.751 1.00 95.44 475 VAL A O 1
ATOM 3867 N N . MET A 1 476 ? 23.494 6.818 6.505 1.00 93.19 476 MET A N 1
ATOM 3868 C CA . MET A 1 476 ? 23.476 5.641 7.368 1.00 93.19 476 MET A CA 1
ATOM 3869 C C . MET A 1 476 ? 24.242 4.487 6.693 1.00 93.19 476 MET A C 1
ATOM 3871 O O . MET A 1 476 ? 24.279 4.427 5.461 1.00 93.19 476 MET A O 1
ATOM 3875 N N . PRO A 1 477 ? 24.856 3.568 7.463 1.00 88.50 477 PRO A N 1
ATOM 3876 C CA . PRO A 1 477 ? 25.716 2.532 6.895 1.00 88.50 477 PRO A CA 1
ATOM 3877 C C . PRO A 1 477 ? 25.020 1.653 5.847 1.00 88.50 477 PRO A C 1
ATOM 3879 O O . PRO A 1 477 ? 25.636 1.293 4.857 1.00 88.50 477 PRO A O 1
ATOM 3882 N N . ASP A 1 478 ? 23.726 1.391 5.979 1.00 88.00 478 ASP A N 1
ATOM 3883 C CA . ASP A 1 478 ? 23.015 0.507 5.048 1.00 88.00 478 ASP A CA 1
ATOM 3884 C C . ASP A 1 478 ? 22.788 1.131 3.660 1.00 88.00 478 ASP A C 1
ATOM 3886 O O . ASP A 1 478 ? 22.550 0.428 2.676 1.00 88.00 478 ASP A O 1
ATOM 3890 N N . VAL A 1 479 ? 22.881 2.461 3.544 1.00 91.25 479 VAL A N 1
ATOM 3891 C CA . VAL A 1 479 ? 22.539 3.188 2.312 1.00 91.25 479 VAL A CA 1
ATOM 3892 C C . VAL A 1 479 ? 23.508 2.867 1.180 1.00 91.25 479 VAL A C 1
ATOM 3894 O O . VAL A 1 479 ? 23.073 2.698 0.047 1.00 91.25 479 VAL A O 1
ATOM 3897 N N . PHE A 1 480 ? 24.809 2.719 1.454 1.00 86.12 480 PHE A N 1
ATOM 3898 C CA . PHE A 1 480 ? 25.775 2.414 0.388 1.00 86.12 480 PHE A CA 1
ATOM 3899 C C . PHE A 1 480 ? 25.628 0.986 -0.164 1.00 86.12 480 PHE A C 1
ATOM 3901 O O . PHE A 1 480 ? 26.153 0.696 -1.235 1.00 86.12 480 PHE A O 1
ATOM 3908 N N . GLN A 1 481 ? 24.944 0.096 0.563 1.00 84.62 481 GLN A N 1
ATOM 3909 C CA . GLN A 1 481 ? 24.688 -1.283 0.139 1.00 84.62 481 GLN A CA 1
ATOM 3910 C C . GLN A 1 481 ? 23.337 -1.446 -0.563 1.00 84.62 481 GLN A C 1
ATOM 3912 O O . GLN A 1 481 ? 23.157 -2.439 -1.252 1.00 84.62 481 GLN A O 1
ATOM 3917 N N . THR A 1 482 ? 22.410 -0.500 -0.383 1.00 88.38 482 THR A N 1
ATOM 3918 C CA . THR A 1 482 ? 21.009 -0.609 -0.837 1.00 88.38 482 THR A CA 1
ATOM 3919 C C . THR A 1 482 ? 20.604 0.469 -1.847 1.00 88.38 482 THR A C 1
ATOM 3921 O O . THR A 1 482 ? 19.574 0.341 -2.510 1.00 88.38 482 THR A O 1
ATOM 3924 N N . LEU A 1 483 ? 21.367 1.561 -1.976 1.00 93.19 483 LEU A N 1
ATOM 3925 C CA . LEU A 1 483 ? 21.124 2.626 -2.951 1.00 93.19 483 LEU A CA 1
ATOM 3926 C C . LEU A 1 483 ? 22.061 2.472 -4.154 1.00 93.19 483 LEU A C 1
ATOM 3928 O O . LEU A 1 483 ? 23.137 3.069 -4.200 1.00 93.19 483 LEU A O 1
ATOM 3932 N N . HIS A 1 484 ? 21.640 1.664 -5.126 1.00 93.56 484 HIS A N 1
ATOM 3933 C CA . HIS A 1 484 ? 22.412 1.384 -6.343 1.00 93.56 484 HIS A CA 1
ATOM 3934 C C . HIS A 1 484 ? 22.167 2.384 -7.469 1.00 93.56 484 HIS A C 1
ATOM 3936 O O . HIS A 1 484 ? 23.025 2.575 -8.326 1.00 93.56 484 HIS A O 1
ATOM 3942 N N . GLU A 1 485 ? 21.004 3.028 -7.488 1.00 95.69 485 GLU A N 1
ATOM 3943 C CA . GLU A 1 485 ? 20.691 4.037 -8.487 1.00 95.69 485 GLU A CA 1
ATOM 3944 C C . GLU A 1 485 ? 19.718 5.087 -7.961 1.00 95.69 485 GLU A C 1
ATOM 3946 O O . GLU A 1 485 ? 18.900 4.813 -7.085 1.00 95.69 485 GLU A O 1
ATOM 3951 N N . VAL A 1 486 ? 19.820 6.292 -8.518 1.00 97.31 486 VAL A N 1
ATOM 3952 C CA . VAL A 1 486 ? 18.810 7.348 -8.406 1.00 97.31 486 VAL A CA 1
ATOM 3953 C C . VAL A 1 486 ? 18.479 7.805 -9.817 1.00 97.31 486 VAL A C 1
ATOM 3955 O O . VAL A 1 486 ? 19.380 8.142 -10.589 1.00 97.31 486 VAL A O 1
ATOM 3958 N N . GLN A 1 487 ? 17.196 7.798 -10.156 1.00 97.62 487 GLN A N 1
ATOM 3959 C CA . GLN A 1 487 ? 16.698 8.153 -11.480 1.00 97.62 487 GLN A CA 1
ATOM 3960 C C . GLN A 1 487 ? 15.751 9.333 -11.358 1.00 97.62 487 GLN A C 1
ATOM 3962 O O . GLN A 1 487 ? 14.840 9.310 -10.540 1.00 97.62 487 GLN A O 1
ATOM 3967 N N . VAL A 1 488 ? 15.940 10.366 -12.169 1.00 96.62 488 VAL A N 1
ATOM 3968 C CA . VAL A 1 488 ? 15.039 11.521 -12.184 1.00 96.62 488 VAL A CA 1
ATOM 3969 C C . VAL A 1 488 ? 14.996 12.126 -13.580 1.00 96.62 488 VAL A C 1
ATOM 3971 O O . VAL A 1 488 ? 16.001 12.121 -14.295 1.00 96.62 488 VAL A O 1
ATOM 3974 N N . GLU A 1 489 ? 13.834 12.643 -13.969 1.00 95.56 489 GLU A N 1
ATOM 3975 C CA . GLU A 1 489 ? 13.682 13.419 -15.196 1.00 95.56 489 GLU A CA 1
ATOM 3976 C C . GLU A 1 489 ? 13.408 14.876 -14.868 1.00 95.56 489 GLU A C 1
ATOM 3978 O O . GLU A 1 489 ? 12.643 15.197 -13.962 1.00 95.56 489 GLU A O 1
ATOM 3983 N N . GLY A 1 490 ? 14.017 15.767 -15.636 1.00 93.56 490 GLY A N 1
ATOM 3984 C CA . GLY A 1 490 ? 13.793 17.197 -15.510 1.00 93.56 490 GLY A CA 1
ATOM 3985 C C . GLY A 1 490 ? 13.991 17.906 -16.837 1.00 93.56 490 GLY A C 1
ATOM 3986 O O . GLY A 1 490 ? 14.461 17.325 -17.819 1.00 93.56 490 GLY A O 1
ATOM 3987 N N . THR A 1 491 ? 13.582 19.170 -16.870 1.00 95.25 491 THR A N 1
ATOM 3988 C CA . THR A 1 491 ? 13.598 19.993 -18.080 1.00 95.25 491 THR A CA 1
ATOM 3989 C C . THR A 1 491 ? 14.939 20.701 -18.227 1.00 95.25 491 THR A C 1
ATOM 3991 O O . THR A 1 491 ? 15.221 21.675 -17.532 1.00 95.25 491 THR A O 1
ATOM 3994 N N . PHE A 1 492 ? 15.738 20.228 -19.175 1.00 95.81 492 PHE A N 1
ATOM 3995 C CA . PHE A 1 492 ? 16.910 20.917 -19.702 1.00 95.81 492 PHE A CA 1
ATOM 3996 C C . PHE A 1 492 ? 16.477 21.997 -20.715 1.00 95.81 492 PHE A C 1
ATOM 3998 O O . PHE A 1 492 ? 15.331 21.988 -21.181 1.00 95.81 492 PHE A O 1
ATOM 4005 N N . PRO A 1 493 ? 17.374 22.915 -21.129 1.00 95.38 493 PRO A N 1
ATOM 4006 C CA . PRO A 1 493 ? 17.072 23.914 -22.159 1.00 95.38 493 PRO A CA 1
ATOM 4007 C C . PRO A 1 493 ? 16.557 23.340 -23.489 1.00 95.38 493 PRO A C 1
ATOM 4009 O O . PRO A 1 493 ? 15.903 24.050 -24.251 1.00 95.38 493 PRO A O 1
ATOM 4012 N N . ASP A 1 494 ? 16.863 22.077 -23.782 1.00 94.62 494 ASP A N 1
ATOM 4013 C CA . ASP A 1 494 ? 16.494 21.362 -25.002 1.00 94.62 494 ASP A CA 1
ATOM 4014 C C . ASP A 1 494 ? 15.413 20.281 -24.799 1.00 94.62 494 ASP A C 1
ATOM 4016 O O . ASP A 1 494 ? 15.087 19.573 -25.752 1.00 94.62 494 ASP A O 1
ATOM 4020 N N . GLY A 1 495 ? 14.813 20.181 -23.607 1.00 94.38 495 GLY A N 1
ATOM 4021 C CA . GLY A 1 495 ? 13.675 19.298 -23.333 1.00 94.38 495 GLY A CA 1
ATOM 4022 C C . GLY A 1 495 ? 13.824 18.455 -22.068 1.00 94.38 495 GLY A C 1
ATOM 4023 O O . GLY A 1 495 ? 14.721 18.662 -21.256 1.00 94.38 495 GLY A O 1
ATOM 4024 N N . THR A 1 496 ? 12.909 17.506 -21.886 1.00 96.25 496 THR A N 1
ATOM 4025 C CA . THR A 1 496 ? 12.920 16.585 -20.743 1.00 96.25 496 THR A CA 1
ATOM 4026 C C . THR A 1 496 ? 13.824 15.392 -21.028 1.00 96.25 496 THR A C 1
ATOM 4028 O O . THR A 1 496 ? 13.671 14.738 -22.060 1.00 96.25 496 THR A O 1
ATOM 4031 N N . TYR A 1 497 ? 14.741 15.093 -20.106 1.00 97.19 497 TYR A N 1
ATOM 4032 C CA . TYR A 1 497 ? 15.624 13.933 -20.206 1.00 97.19 497 TYR A CA 1
ATOM 4033 C C . TYR A 1 497 ? 15.780 13.219 -18.869 1.00 97.19 497 TYR A C 1
ATOM 4035 O O . TYR A 1 497 ? 15.801 13.846 -17.809 1.00 97.19 497 TYR A O 1
ATOM 4043 N N . LEU A 1 498 ? 15.971 11.904 -18.958 1.00 97.62 498 LEU A N 1
ATOM 4044 C CA . LEU A 1 498 ? 16.340 11.035 -17.850 1.00 97.62 498 LEU A CA 1
ATOM 4045 C C . LEU A 1 498 ? 17.813 11.198 -17.475 1.00 97.62 498 LEU A C 1
ATOM 4047 O O . LEU A 1 498 ? 18.702 11.084 -18.323 1.00 97.62 498 LEU A O 1
ATOM 4051 N N . VAL A 1 499 ? 18.069 11.366 -16.180 1.00 98.19 499 VAL A N 1
ATOM 4052 C CA . VAL A 1 499 ? 19.392 11.206 -15.575 1.00 98.19 499 VAL A CA 1
ATOM 4053 C C . VAL A 1 499 ? 19.354 10.036 -14.602 1.00 98.19 499 VAL A C 1
ATOM 4055 O O . VAL A 1 499 ? 18.593 10.046 -13.637 1.00 98.19 499 VAL A O 1
ATOM 4058 N N . THR A 1 500 ? 20.225 9.054 -14.837 1.00 98.19 500 THR A N 1
ATOM 4059 C CA . THR A 1 500 ? 20.439 7.914 -13.940 1.00 98.19 500 THR A CA 1
ATOM 4060 C C . THR A 1 500 ? 21.818 8.008 -13.305 1.00 98.19 500 THR A C 1
ATOM 4062 O O . THR A 1 500 ? 22.844 7.903 -13.981 1.00 98.19 500 THR A O 1
ATOM 4065 N N . VAL A 1 501 ? 21.852 8.183 -11.989 1.00 97.81 501 VAL A N 1
ATOM 4066 C CA . VAL A 1 501 ? 23.082 8.149 -11.198 1.00 97.81 501 VAL A CA 1
ATOM 4067 C C . VAL A 1 501 ? 23.262 6.739 -10.660 1.00 97.81 501 VAL A C 1
ATOM 4069 O O . VAL A 1 501 ? 22.580 6.347 -9.722 1.00 97.81 501 VAL A O 1
ATOM 4072 N N . HIS A 1 502 ? 24.183 5.983 -11.251 1.00 97.12 502 HIS A N 1
ATOM 4073 C CA . HIS A 1 502 ? 24.577 4.664 -10.747 1.00 97.12 502 HIS A CA 1
ATOM 4074 C C . HIS A 1 502 ? 25.538 4.803 -9.564 1.00 97.12 502 HIS A C 1
ATOM 4076 O O . HIS A 1 502 ? 26.413 5.662 -9.609 1.00 97.12 502 HIS A O 1
ATOM 4082 N N . ASP A 1 503 ? 25.407 3.956 -8.548 1.00 95.06 503 ASP A N 1
ATOM 4083 C CA . ASP A 1 503 ? 26.248 3.909 -7.346 1.00 95.06 503 ASP A CA 1
ATOM 4084 C C . ASP A 1 503 ? 26.522 5.306 -6.745 1.00 95.06 503 ASP A C 1
ATOM 4086 O O . ASP A 1 503 ? 27.679 5.728 -6.645 1.00 95.06 503 ASP A O 1
ATOM 4090 N N . PRO A 1 504 ? 25.475 6.067 -6.367 1.00 96.25 504 PRO A N 1
ATOM 4091 C CA . PRO A 1 504 ? 25.610 7.463 -5.945 1.00 96.25 504 PRO A CA 1
ATOM 4092 C C . PRO A 1 504 ? 26.496 7.661 -4.707 1.00 96.25 504 PRO A C 1
ATOM 4094 O O . PRO A 1 504 ? 27.036 8.746 -4.511 1.00 96.25 504 PRO A O 1
ATOM 4097 N N . ILE A 1 505 ? 26.662 6.633 -3.869 1.00 95.44 505 ILE A N 1
ATOM 4098 C CA . ILE A 1 505 ? 27.503 6.676 -2.666 1.00 95.44 505 ILE A CA 1
ATOM 4099 C C . ILE A 1 505 ? 28.839 5.973 -2.946 1.00 95.44 505 ILE A C 1
ATOM 4101 O O . ILE A 1 505 ? 29.115 4.892 -2.428 1.00 95.44 505 ILE A O 1
ATOM 4105 N N . CYS A 1 506 ? 29.690 6.584 -3.775 1.00 93.44 506 CYS A N 1
ATOM 4106 C CA . CYS A 1 506 ? 30.967 5.986 -4.196 1.00 93.44 506 CYS A CA 1
ATOM 4107 C C . CYS A 1 506 ? 32.222 6.663 -3.613 1.00 93.44 506 CYS A C 1
ATOM 4109 O O . CYS A 1 506 ? 33.344 6.276 -3.943 1.00 93.44 506 CYS A O 1
ATOM 4111 N N . THR A 1 507 ? 32.066 7.675 -2.752 1.00 93.75 507 THR A N 1
ATOM 4112 C CA . THR A 1 507 ? 33.180 8.403 -2.113 1.00 93.75 507 THR A CA 1
ATOM 4113 C C . THR A 1 507 ? 33.033 8.445 -0.591 1.00 93.75 507 THR A C 1
ATOM 4115 O O . THR A 1 507 ? 31.970 8.152 -0.050 1.00 93.75 507 THR A O 1
ATOM 4118 N N . ASP A 1 508 ? 34.091 8.821 0.134 1.00 93.19 508 ASP A N 1
ATOM 4119 C CA . ASP A 1 508 ? 34.018 9.001 1.592 1.00 93.19 508 ASP A CA 1
ATOM 4120 C C . ASP A 1 508 ? 33.351 10.306 2.006 1.00 93.19 508 ASP A C 1
ATOM 4122 O O . ASP A 1 508 ? 32.454 10.313 2.853 1.00 93.19 508 ASP A O 1
ATOM 4126 N N . ASN A 1 509 ? 33.786 11.404 1.393 1.00 91.94 509 ASN A N 1
ATOM 4127 C CA . ASN A 1 509 ? 33.449 12.749 1.843 1.00 91.94 509 ASN A CA 1
ATOM 4128 C C . ASN A 1 509 ? 32.380 13.430 0.976 1.00 91.94 509 ASN A C 1
ATOM 4130 O O . ASN A 1 509 ? 31.810 14.423 1.411 1.00 91.94 509 ASN A O 1
ATOM 4134 N N . GLY A 1 510 ? 32.072 12.920 -0.219 1.00 93.44 510 GLY A N 1
ATOM 4135 C CA . GLY A 1 510 ? 31.200 13.632 -1.153 1.00 93.44 510 GLY A CA 1
ATOM 4136 C C . GLY A 1 510 ? 31.640 15.086 -1.390 1.00 93.44 510 GLY A C 1
ATOM 4137 O O . GLY A 1 510 ? 32.800 15.454 -1.189 1.00 93.44 510 GLY A O 1
ATOM 4138 N N . ASN A 1 511 ? 30.690 15.917 -1.798 1.00 95.88 511 ASN A N 1
ATOM 4139 C CA . ASN A 1 511 ? 30.835 17.332 -2.074 1.00 95.88 511 ASN A CA 1
ATOM 4140 C C . ASN A 1 511 ? 29.589 18.027 -1.523 1.00 95.88 511 ASN A C 1
ATOM 4142 O O . ASN A 1 511 ? 28.569 18.166 -2.200 1.00 95.88 511 ASN A O 1
ATOM 4146 N N . LEU A 1 512 ? 29.679 18.448 -0.261 1.00 95.50 512 LEU A N 1
ATOM 4147 C CA . LEU A 1 512 ? 28.549 19.036 0.453 1.00 95.50 512 LEU A CA 1
ATOM 4148 C C . LEU A 1 512 ? 28.122 20.396 -0.099 1.00 95.50 512 LEU A C 1
ATOM 4150 O O . LEU A 1 512 ? 26.979 20.789 0.108 1.00 95.50 512 LEU A O 1
ATOM 4154 N N . GLU A 1 513 ? 29.002 21.091 -0.820 1.00 94.56 513 GLU A N 1
ATOM 4155 C CA . GLU A 1 513 ? 28.634 22.308 -1.544 1.00 94.56 513 GLU A CA 1
ATOM 4156 C C . GLU A 1 513 ? 27.651 21.993 -2.673 1.00 94.56 513 GLU A C 1
ATOM 4158 O O . GLU A 1 513 ? 26.659 22.698 -2.828 1.00 94.56 513 GLU A O 1
ATOM 4163 N N . MET A 1 514 ? 27.865 20.886 -3.390 1.00 94.19 514 MET A N 1
ATOM 4164 C CA . MET A 1 514 ? 26.918 20.398 -4.397 1.00 94.19 514 MET A CA 1
ATOM 4165 C C . MET A 1 514 ? 25.676 19.761 -3.777 1.00 94.19 514 MET A C 1
ATOM 4167 O O . MET A 1 514 ? 24.600 19.890 -4.336 1.00 94.19 514 MET A O 1
ATOM 4171 N N . ALA A 1 515 ? 25.788 19.094 -2.625 1.00 96.06 515 ALA A N 1
ATOM 4172 C CA . ALA A 1 515 ? 24.627 18.510 -1.945 1.00 96.06 515 ALA A CA 1
ATOM 4173 C C . ALA A 1 515 ? 23.675 19.568 -1.354 1.00 96.06 515 ALA A C 1
ATOM 4175 O O . ALA A 1 515 ? 22.492 19.295 -1.152 1.00 96.06 515 ALA A O 1
ATOM 4176 N N . LEU A 1 516 ? 24.192 20.758 -1.032 1.00 95.81 516 LEU A N 1
ATOM 4177 C CA . LEU A 1 516 ? 23.454 21.880 -0.442 1.00 95.81 516 LEU A CA 1
ATOM 4178 C C . LEU A 1 516 ? 23.285 23.049 -1.427 1.00 95.81 516 LEU A C 1
ATOM 4180 O O . LEU A 1 516 ? 22.913 24.153 -1.009 1.00 95.81 516 LEU A O 1
ATOM 4184 N N . TYR A 1 517 ? 23.545 22.823 -2.716 1.00 93.50 517 TYR A N 1
ATOM 4185 C CA . TYR A 1 517 ? 23.438 23.849 -3.743 1.00 93.50 517 TYR A CA 1
ATOM 4186 C C . TYR A 1 517 ? 22.012 24.427 -3.787 1.00 93.50 517 TYR A C 1
ATOM 4188 O O . TYR A 1 517 ? 21.017 23.726 -3.596 1.00 93.50 517 TYR A O 1
ATOM 4196 N N . GLY A 1 518 ? 21.919 25.751 -3.940 1.00 88.56 518 GLY A N 1
ATOM 4197 C CA . GLY A 1 518 ? 20.652 26.494 -3.950 1.00 88.56 518 GLY A CA 1
ATOM 4198 C C . GLY A 1 518 ? 19.980 26.710 -2.583 1.00 88.56 518 GLY A C 1
ATOM 4199 O O . GLY A 1 518 ? 19.068 27.526 -2.483 1.00 88.56 518 GLY A O 1
ATOM 4200 N N . THR A 1 519 ? 20.429 26.053 -1.504 1.00 89.44 519 THR A N 1
ATOM 4201 C CA . THR A 1 519 ? 19.737 26.121 -0.193 1.00 89.44 519 THR A CA 1
ATOM 4202 C C . THR A 1 519 ? 20.133 27.297 0.694 1.00 89.44 519 THR A C 1
ATOM 4204 O O . THR A 1 519 ? 19.406 27.635 1.628 1.00 89.44 519 THR A O 1
ATOM 4207 N N . PHE A 1 520 ? 21.310 27.884 0.455 1.00 89.75 520 PHE A N 1
ATOM 4208 C CA . PHE A 1 520 ? 21.958 28.866 1.337 1.00 89.75 520 PHE A CA 1
ATOM 4209 C C . PHE A 1 520 ? 22.215 28.374 2.777 1.00 89.75 520 PHE A C 1
ATOM 4211 O O . PHE A 1 520 ? 22.499 29.181 3.667 1.00 89.75 520 PHE A O 1
ATOM 4218 N N . PHE A 1 521 ? 22.149 27.063 3.035 1.00 92.56 521 PHE A N 1
ATOM 4219 C CA . PHE A 1 521 ? 22.525 26.510 4.332 1.00 92.56 521 PHE A CA 1
ATOM 4220 C C . PHE A 1 521 ? 24.044 26.549 4.549 1.00 92.56 521 PHE A C 1
ATOM 4222 O O . PHE A 1 521 ? 24.816 26.410 3.599 1.00 92.56 521 PHE A O 1
ATOM 4229 N N . PRO A 1 522 ? 24.506 26.716 5.803 1.00 92.56 522 PRO A N 1
ATOM 4230 C CA . PRO A 1 522 ? 25.928 26.649 6.105 1.00 92.56 522 PRO A CA 1
ATOM 4231 C C . PRO A 1 522 ? 26.458 25.228 5.886 1.00 92.56 522 PRO A C 1
ATOM 4233 O O . PRO A 1 522 ? 25.822 24.252 6.292 1.00 92.56 522 PRO A O 1
ATOM 4236 N N . LEU A 1 523 ? 27.657 25.117 5.307 1.00 94.00 523 LEU A N 1
ATOM 4237 C CA . LEU A 1 523 ? 28.344 23.834 5.171 1.00 94.00 523 LEU A CA 1
ATOM 4238 C C . LEU A 1 523 ? 28.687 23.277 6.566 1.00 94.00 523 LEU A C 1
ATOM 4240 O O . LEU A 1 523 ? 29.339 23.969 7.357 1.00 94.00 523 LEU A O 1
ATOM 4244 N N . PRO A 1 524 ? 28.262 22.049 6.907 1.00 94.38 524 PRO A N 1
ATOM 4245 C CA . PRO A 1 524 ? 28.630 21.429 8.173 1.00 94.38 524 PRO A CA 1
ATOM 4246 C C . PRO A 1 524 ? 30.117 21.047 8.183 1.00 94.38 524 PRO A C 1
ATOM 4248 O O . PRO A 1 524 ? 30.690 20.699 7.154 1.00 94.38 524 PRO A O 1
ATOM 4251 N N . SER A 1 525 ? 30.747 21.072 9.362 1.00 91.44 525 SER A N 1
ATOM 4252 C CA . SER A 1 525 ? 32.119 20.579 9.517 1.00 91.44 525 SER A CA 1
ATOM 4253 C C . SER A 1 525 ? 32.177 19.055 9.378 1.00 91.44 525 SER A C 1
ATOM 4255 O O . SER A 1 525 ? 31.292 18.345 9.861 1.00 91.44 525 SER A O 1
ATOM 4257 N N . GLU A 1 526 ? 33.259 18.535 8.789 1.00 89.31 526 GLU A N 1
ATOM 4258 C CA . GLU A 1 526 ? 33.479 17.084 8.663 1.00 89.31 526 GLU A CA 1
ATOM 4259 C C . GLU A 1 526 ? 33.493 16.350 10.014 1.00 89.31 526 GLU A C 1
ATOM 4261 O O . GLU A 1 526 ? 33.178 15.162 10.082 1.00 89.31 526 GLU A O 1
ATOM 4266 N N . GLU A 1 527 ? 33.840 17.045 11.100 1.00 90.38 527 GLU A N 1
ATOM 4267 C CA . GLU A 1 527 ? 33.840 16.498 12.462 1.00 90.38 527 GLU A CA 1
ATOM 4268 C C . GLU A 1 527 ? 32.455 15.998 12.897 1.00 90.38 527 GLU A C 1
ATOM 4270 O O . GLU A 1 527 ? 32.363 15.059 13.686 1.00 90.38 527 GLU A O 1
ATOM 4275 N N . LYS A 1 528 ? 31.371 16.567 12.348 1.00 91.81 528 LYS A N 1
ATOM 4276 C CA . LYS A 1 528 ? 30.000 16.102 12.612 1.00 91.81 528 LYS A CA 1
ATOM 4277 C C . LYS A 1 528 ? 29.700 14.735 11.991 1.00 91.81 528 LYS A C 1
ATOM 4279 O O . LYS A 1 528 ? 28.754 14.075 12.411 1.00 91.81 528 LYS A O 1
ATOM 4284 N N . PHE A 1 529 ? 30.499 14.298 11.019 1.00 94.75 529 PHE A N 1
ATOM 4285 C CA . PHE A 1 529 ? 30.274 13.079 10.248 1.00 94.75 529 PHE A CA 1
ATOM 4286 C C . PHE A 1 529 ? 31.459 12.122 10.378 1.00 94.75 529 PHE A C 1
ATOM 4288 O O . PHE A 1 529 ? 32.260 12.011 9.457 1.00 94.75 529 PHE A O 1
ATOM 4295 N N . PRO A 1 530 ? 31.641 11.402 11.493 1.00 92.75 530 PRO A N 1
ATOM 4296 C CA . PRO A 1 530 ? 32.720 10.422 11.599 1.00 92.75 530 PRO A CA 1
ATOM 4297 C C . PRO A 1 530 ? 32.553 9.287 10.576 1.00 92.75 530 PRO A C 1
ATOM 4299 O O . PRO A 1 530 ? 31.422 8.903 10.244 1.00 92.75 530 PRO A O 1
ATOM 4302 N N . MET A 1 531 ? 33.684 8.740 10.108 1.00 89.56 531 MET A N 1
ATOM 4303 C CA . MET A 1 531 ? 33.719 7.579 9.210 1.00 89.56 531 MET A CA 1
ATOM 4304 C C . MET A 1 531 ? 32.880 6.423 9.764 1.00 89.56 531 MET A C 1
ATOM 4306 O O . MET A 1 531 ? 33.038 6.081 10.940 1.00 89.56 531 MET A O 1
ATOM 4310 N N . PRO A 1 532 ? 31.980 5.829 8.956 1.00 85.69 532 PRO A N 1
ATOM 4311 C CA . PRO A 1 532 ? 31.234 4.664 9.394 1.00 85.69 532 PRO A CA 1
ATOM 4312 C C . PRO A 1 532 ? 32.183 3.467 9.570 1.00 85.69 532 PRO A C 1
ATOM 4314 O O . PRO A 1 532 ? 33.199 3.375 8.871 1.00 85.69 532 PRO A O 1
ATOM 4317 N N . PRO A 1 533 ? 31.867 2.541 10.490 1.00 81.94 533 PRO A N 1
ATOM 4318 C CA . PRO A 1 533 ? 32.578 1.274 10.575 1.00 81.94 533 PRO A CA 1
ATOM 4319 C C . PRO A 1 533 ? 32.406 0.478 9.273 1.00 81.94 533 PRO A C 1
ATOM 4321 O O . PRO A 1 533 ? 31.448 0.675 8.525 1.00 81.94 533 PRO A O 1
ATOM 4324 N N . GLN A 1 534 ? 33.336 -0.438 9.001 1.00 76.50 534 GLN A N 1
ATOM 4325 C CA . GLN A 1 534 ? 33.223 -1.334 7.854 1.00 76.50 534 GLN A CA 1
ATOM 4326 C C . GLN A 1 534 ? 32.059 -2.310 8.082 1.00 76.50 534 GLN A C 1
ATOM 4328 O O . GLN A 1 534 ? 32.130 -3.153 8.974 1.00 76.50 534 GLN A O 1
ATOM 4333 N N . VAL A 1 535 ? 30.996 -2.187 7.284 1.00 72.38 535 VAL A N 1
ATOM 4334 C CA . VAL A 1 535 ? 29.834 -3.091 7.320 1.00 72.38 535 VAL A CA 1
ATOM 4335 C C . VAL A 1 535 ? 30.107 -4.290 6.419 1.00 72.38 535 VAL A C 1
ATOM 4337 O O . VAL A 1 535 ? 30.597 -4.128 5.297 1.00 72.38 535 VAL A O 1
ATOM 4340 N N . GLN A 1 536 ? 29.823 -5.500 6.898 1.00 79.31 536 GLN A N 1
ATOM 4341 C CA . GLN A 1 536 ? 29.966 -6.701 6.078 1.00 79.31 536 GLN A CA 1
ATOM 4342 C C . GLN A 1 536 ? 28.771 -6.818 5.125 1.00 79.31 536 GLN A C 1
ATOM 4344 O O . GLN A 1 536 ? 27.662 -6.429 5.469 1.00 79.31 536 GLN A O 1
ATOM 4349 N N . ALA A 1 537 ? 28.960 -7.389 3.932 1.00 78.56 537 ALA A N 1
ATOM 4350 C CA . ALA A 1 537 ? 27.862 -7.568 2.970 1.00 78.56 537 ALA A CA 1
ATOM 4351 C C . ALA A 1 537 ? 26.705 -8.421 3.532 1.00 78.56 537 ALA A C 1
ATOM 4353 O O . ALA A 1 537 ? 25.551 -8.212 3.181 1.00 78.56 537 ALA A O 1
ATOM 4354 N N . ARG A 1 538 ? 27.010 -9.343 4.456 1.00 85.50 538 ARG A N 1
ATOM 4355 C CA . ARG A 1 538 ? 26.014 -10.143 5.187 1.00 85.50 538 ARG A CA 1
ATOM 4356 C C . ARG A 1 538 ? 25.112 -9.320 6.113 1.00 85.50 538 ARG A C 1
ATOM 4358 O O . ARG A 1 538 ? 24.029 -9.780 6.437 1.00 85.50 538 ARG A O 1
ATOM 4365 N N . ASP A 1 539 ? 25.556 -8.143 6.545 1.00 85.94 539 ASP A N 1
ATOM 4366 C CA . ASP A 1 539 ? 24.812 -7.296 7.481 1.00 85.94 539 ASP A CA 1
ATOM 4367 C C . ASP A 1 539 ? 23.948 -6.261 6.738 1.00 85.94 539 ASP A C 1
ATOM 4369 O O . ASP A 1 539 ? 23.275 -5.455 7.375 1.00 85.94 539 ASP A O 1
ATOM 4373 N N . ALA A 1 540 ? 23.937 -6.292 5.398 1.00 90.25 540 ALA A N 1
ATOM 4374 C CA . ALA A 1 540 ? 23.089 -5.432 4.581 1.00 90.25 540 ALA A CA 1
ATOM 4375 C C . ALA A 1 540 ? 21.606 -5.790 4.761 1.00 90.25 540 ALA A C 1
ATOM 4377 O O . ALA A 1 540 ? 21.273 -6.972 4.930 1.00 90.25 540 ALA A O 1
ATOM 4378 N N . PRO A 1 541 ? 20.684 -4.818 4.693 1.00 94.56 541 PRO A N 1
ATOM 4379 C CA . PRO A 1 541 ? 19.268 -5.125 4.594 1.00 94.56 541 PRO A CA 1
ATOM 4380 C C . PRO A 1 541 ? 18.981 -5.977 3.354 1.00 94.56 541 PRO A C 1
ATOM 4382 O O . PRO A 1 541 ? 19.458 -5.666 2.266 1.00 94.56 541 PRO A O 1
ATOM 4385 N N . GLY A 1 542 ? 18.222 -7.063 3.503 1.00 95.19 542 GLY A N 1
ATOM 4386 C CA . GLY A 1 542 ? 17.892 -7.933 2.368 1.00 95.19 542 GLY A CA 1
ATOM 4387 C C . GLY A 1 542 ? 19.036 -8.808 1.837 1.00 95.19 542 GLY A C 1
ATOM 4388 O O . GLY A 1 542 ? 18.889 -9.394 0.765 1.00 95.19 542 GLY A O 1
ATOM 4389 N N . ALA A 1 543 ? 20.167 -8.901 2.549 1.00 95.00 543 ALA A N 1
ATOM 4390 C CA . ALA A 1 543 ? 21.338 -9.662 2.114 1.00 95.00 543 ALA A CA 1
ATOM 4391 C C . ALA A 1 543 ? 21.008 -11.120 1.751 1.00 95.00 543 ALA A C 1
ATOM 4393 O O . ALA A 1 543 ? 20.254 -11.798 2.453 1.00 95.00 543 ALA A O 1
ATOM 4394 N N . ILE A 1 544 ? 21.640 -11.624 0.688 1.00 95.56 544 ILE A N 1
ATOM 4395 C CA . ILE A 1 544 ? 21.532 -13.020 0.253 1.00 95.56 544 ILE A CA 1
ATOM 4396 C C . ILE A 1 544 ? 22.867 -13.722 0.502 1.00 95.56 544 ILE A C 1
ATOM 4398 O O . ILE A 1 544 ? 23.902 -13.303 -0.016 1.00 95.56 544 ILE A O 1
ATOM 4402 N N . ILE A 1 545 ? 22.844 -14.811 1.270 1.00 95.38 545 ILE A N 1
ATOM 4403 C CA . ILE A 1 545 ? 23.998 -15.694 1.468 1.00 95.38 545 ILE A CA 1
ATOM 4404 C C . ILE A 1 545 ? 23.730 -16.984 0.708 1.00 95.38 545 ILE A C 1
ATOM 4406 O O . ILE A 1 545 ? 22.878 -17.788 1.092 1.00 95.38 545 ILE A O 1
ATOM 4410 N N . VAL A 1 546 ? 24.469 -17.187 -0.379 1.00 95.31 546 VAL A N 1
ATOM 4411 C CA . VAL A 1 546 ? 24.356 -18.407 -1.177 1.00 95.31 546 VAL A CA 1
ATOM 4412 C C . VAL A 1 546 ? 25.265 -19.505 -0.641 1.00 95.31 546 VAL A C 1
ATOM 4414 O O . VAL A 1 546 ? 26.360 -19.247 -0.134 1.00 95.31 546 VAL A O 1
ATOM 4417 N N . LYS A 1 547 ? 24.851 -20.764 -0.801 1.00 93.56 547 LYS A N 1
ATOM 4418 C CA . LYS A 1 547 ? 25.760 -21.888 -0.538 1.00 93.56 547 LYS A CA 1
ATOM 4419 C C . LYS A 1 547 ? 26.933 -21.877 -1.527 1.00 93.56 547 LYS A C 1
ATOM 4421 O O . LYS A 1 547 ? 26.734 -21.583 -2.707 1.00 93.56 547 LYS A O 1
ATOM 4426 N N . PRO A 1 548 ? 28.144 -22.274 -1.099 1.00 92.62 548 PRO A N 1
ATOM 4427 C CA . PRO A 1 548 ? 29.261 -22.418 -2.019 1.00 92.62 548 PRO A CA 1
ATOM 4428 C C . PRO A 1 548 ? 28.993 -23.554 -3.013 1.00 92.62 548 PRO A C 1
ATOM 4430 O O . PRO A 1 548 ? 28.438 -24.596 -2.658 1.00 92.62 548 PRO A O 1
ATOM 4433 N N . GLY A 1 549 ? 29.435 -23.374 -4.256 1.00 93.88 549 GLY A N 1
ATOM 4434 C CA . GLY A 1 549 ? 29.380 -24.404 -5.290 1.00 93.88 549 GLY A CA 1
ATOM 4435 C C . GLY A 1 549 ? 28.736 -23.935 -6.589 1.00 93.88 549 GLY A C 1
ATOM 4436 O O . GLY A 1 549 ? 28.496 -22.747 -6.806 1.00 93.88 549 GLY A O 1
ATOM 4437 N N . LYS A 1 550 ? 28.478 -24.906 -7.467 1.00 95.62 550 LYS A N 1
ATOM 4438 C CA . LYS A 1 550 ? 27.898 -24.693 -8.793 1.00 95.62 550 LYS A CA 1
ATOM 4439 C C . LYS A 1 550 ? 26.615 -25.494 -8.962 1.00 95.62 550 LYS A C 1
ATOM 4441 O O . LYS A 1 550 ? 26.479 -26.575 -8.392 1.00 95.62 550 LYS A O 1
ATOM 4446 N N . ILE A 1 551 ? 25.702 -24.970 -9.766 1.00 95.81 551 ILE A N 1
ATOM 4447 C CA . ILE A 1 551 ? 24.454 -25.609 -10.175 1.00 95.81 551 ILE A CA 1
ATOM 4448 C C . ILE A 1 551 ? 24.654 -26.202 -11.566 1.00 95.81 551 ILE A C 1
ATOM 4450 O O . ILE A 1 551 ? 25.086 -25.505 -12.481 1.00 95.81 551 ILE A O 1
ATOM 4454 N N . GLU A 1 552 ? 24.349 -27.485 -11.733 1.00 96.06 552 GLU A N 1
ATOM 4455 C CA . GLU A 1 552 ? 24.327 -28.131 -13.045 1.00 96.06 552 GLU A CA 1
ATOM 4456 C C . GLU A 1 552 ? 23.034 -27.769 -13.788 1.00 96.06 552 GLU A C 1
ATOM 4458 O O . GLU A 1 552 ? 21.939 -28.007 -13.281 1.00 96.06 552 GLU A O 1
ATOM 4463 N N . LEU A 1 553 ? 23.155 -27.205 -14.991 1.00 96.00 553 LEU A N 1
ATOM 4464 C CA . LEU A 1 553 ? 22.011 -26.844 -15.829 1.00 96.00 553 LEU A CA 1
ATOM 4465 C C . LEU A 1 553 ? 21.620 -28.016 -16.733 1.00 96.00 553 LEU A C 1
ATOM 4467 O O . LEU A 1 553 ? 22.486 -28.686 -17.294 1.00 96.00 553 LEU A O 1
ATOM 4471 N N . ASN A 1 554 ? 20.320 -28.219 -16.954 1.00 95.19 554 ASN A N 1
ATOM 4472 C CA . ASN A 1 554 ? 19.768 -29.193 -17.903 1.00 95.19 554 ASN A CA 1
ATOM 4473 C C . ASN A 1 554 ? 20.302 -30.622 -17.669 1.00 95.19 554 ASN A C 1
ATOM 4475 O O . ASN A 1 554 ? 20.678 -31.333 -18.612 1.00 95.19 554 ASN A O 1
ATOM 4479 N N . ALA A 1 555 ? 20.423 -31.022 -16.401 1.00 93.56 555 ALA A N 1
ATOM 4480 C CA . ALA A 1 555 ? 21.003 -32.300 -15.999 1.00 93.56 555 ALA A CA 1
ATOM 4481 C C . ALA A 1 555 ? 20.334 -33.487 -16.723 1.00 93.56 555 ALA A C 1
ATOM 4483 O O . ALA A 1 555 ? 19.138 -33.481 -17.004 1.00 93.56 555 ALA A O 1
ATOM 4484 N N . GLY A 1 556 ? 21.124 -34.501 -17.085 1.00 91.25 556 GLY A N 1
ATOM 4485 C CA . GLY A 1 556 ? 20.621 -35.717 -17.744 1.00 91.25 556 GLY A CA 1
ATOM 4486 C C . GLY A 1 556 ? 20.216 -35.586 -19.223 1.00 91.25 556 GLY A C 1
ATOM 4487 O O . GLY A 1 556 ? 19.922 -36.602 -19.852 1.00 91.25 556 GLY A O 1
ATOM 4488 N N . ARG A 1 557 ? 20.239 -34.385 -19.822 1.00 93.75 557 ARG A N 1
ATOM 4489 C CA . ARG A 1 557 ? 19.866 -34.185 -21.236 1.00 93.75 557 ARG A CA 1
ATOM 4490 C C . ARG A 1 557 ? 21.022 -34.422 -22.211 1.00 93.75 557 ARG A C 1
ATOM 4492 O O . ARG A 1 557 ? 22.192 -34.172 -21.905 1.00 93.75 557 ARG A O 1
ATOM 4499 N N . ARG A 1 558 ? 20.689 -34.869 -23.431 1.00 94.12 558 ARG A N 1
ATOM 4500 C CA . ARG A 1 558 ? 21.658 -35.066 -24.523 1.00 94.12 558 ARG A CA 1
ATOM 4501 C C . ARG A 1 558 ? 22.254 -33.725 -24.953 1.00 94.12 558 ARG A C 1
ATOM 4503 O O . ARG A 1 558 ? 21.514 -32.768 -25.169 1.00 94.12 558 ARG A O 1
ATOM 4510 N N . ARG A 1 559 ? 23.579 -33.681 -25.134 1.00 94.94 559 ARG A N 1
ATOM 4511 C CA . ARG A 1 559 ? 24.328 -32.487 -25.558 1.00 94.94 559 ARG A CA 1
ATOM 4512 C C . ARG A 1 559 ? 25.167 -32.737 -26.801 1.00 94.94 559 ARG A C 1
ATOM 4514 O O . ARG A 1 559 ? 25.584 -33.865 -27.059 1.00 94.94 559 ARG A O 1
ATOM 4521 N N . LEU A 1 560 ? 25.436 -31.674 -27.548 1.00 94.25 560 LEU A N 1
ATOM 4522 C CA . LEU A 1 560 ? 26.388 -31.676 -28.658 1.00 94.25 560 LEU A CA 1
ATOM 4523 C C . LEU A 1 560 ? 26.976 -30.281 -28.867 1.00 94.25 560 LEU A C 1
ATOM 4525 O O . LEU A 1 560 ? 26.348 -29.283 -28.519 1.00 94.25 560 LEU A O 1
ATOM 4529 N N . SER A 1 561 ? 28.161 -30.211 -29.464 1.00 95.00 561 SER A N 1
ATOM 4530 C CA . SER A 1 561 ? 28.772 -28.945 -29.869 1.00 95.00 561 SER A CA 1
ATOM 4531 C C . SER A 1 561 ? 28.617 -28.733 -31.372 1.00 95.00 561 SER A C 1
ATOM 4533 O O . SER A 1 561 ? 28.857 -29.653 -32.152 1.00 95.00 561 SER A O 1
ATOM 4535 N N . LEU A 1 562 ? 28.252 -27.515 -31.782 1.00 94.38 562 LEU A N 1
ATOM 4536 C CA . LEU A 1 562 ? 28.215 -27.101 -33.186 1.00 94.38 562 LEU A CA 1
ATOM 4537 C C . LEU A 1 562 ? 29.052 -25.858 -33.409 1.00 94.38 562 LEU A C 1
ATOM 4539 O O . LEU A 1 562 ? 28.985 -24.891 -32.656 1.00 94.38 562 LEU A O 1
ATOM 4543 N N . SER A 1 563 ? 29.777 -25.871 -34.514 1.00 94.75 563 SER A N 1
ATOM 4544 C CA . SER A 1 563 ? 30.392 -24.686 -35.083 1.00 94.75 563 SER A CA 1
ATOM 4545 C C . SER A 1 563 ? 29.373 -23.907 -35.914 1.00 94.75 563 SER A C 1
ATOM 4547 O O . SER A 1 563 ? 28.698 -24.482 -36.769 1.00 94.75 563 SER A O 1
ATOM 4549 N N . VAL A 1 564 ? 29.256 -22.607 -35.649 1.00 97.00 564 VAL A N 1
ATOM 4550 C CA . VAL A 1 564 ? 28.246 -21.727 -36.244 1.00 97.00 564 VAL A CA 1
ATOM 4551 C C . VAL A 1 564 ? 28.918 -20.459 -36.756 1.00 97.00 564 VAL A C 1
ATOM 4553 O O . VAL A 1 564 ? 29.560 -19.746 -35.983 1.00 97.00 564 VAL A O 1
ATOM 4556 N N . THR A 1 565 ? 28.741 -20.169 -38.046 1.00 97.38 565 THR A N 1
ATOM 4557 C CA . THR A 1 565 ? 29.258 -18.953 -38.696 1.00 97.38 565 THR A CA 1
ATOM 4558 C C . THR A 1 565 ? 28.122 -18.020 -39.086 1.00 97.38 565 THR A C 1
ATOM 4560 O O . THR A 1 565 ? 27.151 -18.461 -39.706 1.00 97.38 565 THR A O 1
ATOM 4563 N N . ASN A 1 566 ? 28.261 -16.724 -38.817 1.00 98.00 566 ASN A N 1
ATOM 4564 C CA . ASN A 1 566 ? 27.361 -15.708 -39.352 1.00 98.00 566 ASN A CA 1
ATOM 4565 C C . ASN A 1 566 ? 27.850 -15.202 -40.717 1.00 98.00 566 ASN A C 1
ATOM 4567 O O . ASN A 1 566 ? 28.808 -14.442 -40.801 1.00 98.00 566 ASN A O 1
ATOM 4571 N N . TYR A 1 567 ? 27.159 -15.595 -41.790 1.00 97.06 567 TYR A N 1
ATOM 4572 C CA . TYR A 1 567 ? 27.398 -15.087 -43.150 1.00 97.06 567 TYR A CA 1
ATOM 4573 C C . TYR A 1 567 ? 26.516 -13.883 -43.512 1.00 97.06 567 TYR A C 1
ATOM 4575 O O . TYR A 1 567 ? 26.469 -13.477 -44.673 1.00 97.06 567 TYR A O 1
ATOM 4583 N N . GLY A 1 568 ? 25.753 -13.366 -42.552 1.00 96.25 568 GLY A N 1
ATOM 4584 C CA . GLY A 1 568 ? 24.968 -12.153 -42.708 1.00 96.25 568 GLY A CA 1
ATOM 4585 C C . GLY A 1 568 ? 25.833 -10.901 -42.615 1.00 96.25 568 GLY A C 1
ATOM 4586 O O . GLY A 1 568 ? 26.992 -10.937 -42.215 1.00 96.25 568 GLY A O 1
ATOM 4587 N N . ASP A 1 569 ? 25.226 -9.774 -42.961 1.00 96.81 569 ASP A N 1
ATOM 4588 C CA . ASP A 1 569 ? 25.797 -8.426 -42.886 1.00 96.81 569 ASP A CA 1
ATOM 4589 C C . ASP A 1 569 ? 25.427 -7.689 -41.586 1.00 96.81 569 ASP A C 1
ATOM 4591 O O . ASP A 1 569 ? 25.794 -6.532 -41.394 1.00 96.81 569 ASP A O 1
ATOM 4595 N N . ARG A 1 570 ? 24.687 -8.351 -40.689 1.00 97.88 570 ARG A N 1
ATOM 4596 C CA . ARG A 1 570 ? 24.205 -7.813 -39.410 1.00 97.88 570 ARG A CA 1
ATOM 4597 C C . ARG A 1 570 ? 24.454 -8.791 -38.259 1.00 97.88 570 ARG A C 1
ATOM 4599 O O . ARG A 1 570 ? 24.544 -10.000 -38.497 1.00 97.88 570 ARG A O 1
ATOM 4606 N N . PRO A 1 571 ? 24.539 -8.289 -37.016 1.00 97.81 571 PRO A N 1
ATOM 4607 C CA . PRO A 1 571 ? 24.619 -9.141 -35.841 1.00 97.81 571 PRO A CA 1
ATOM 4608 C C . PRO A 1 571 ? 23.378 -10.020 -35.693 1.00 97.81 571 PRO A C 1
ATOM 4610 O O . PRO A 1 571 ? 22.250 -9.570 -35.899 1.00 97.81 571 PRO A O 1
ATOM 4613 N N . ILE A 1 572 ? 23.589 -11.265 -35.274 1.00 98.38 572 ILE A N 1
ATOM 4614 C CA . ILE A 1 572 ? 22.530 -12.233 -34.980 1.00 98.38 572 ILE A CA 1
ATOM 4615 C C . ILE A 1 572 ? 22.706 -12.710 -33.544 1.00 98.38 572 ILE A C 1
ATOM 4617 O O . ILE A 1 572 ? 23.794 -13.116 -33.151 1.00 98.38 572 ILE A O 1
ATOM 4621 N N . GLN A 1 573 ? 21.640 -12.685 -32.752 1.00 98.31 573 GLN A N 1
ATOM 4622 C CA . GLN A 1 573 ? 21.664 -13.136 -31.364 1.00 98.31 573 GLN A CA 1
ATOM 4623 C C . GLN A 1 573 ? 20.577 -14.187 -31.139 1.00 98.31 573 GLN A C 1
ATOM 4625 O O . GLN A 1 573 ? 19.420 -13.970 -31.492 1.00 98.31 573 GLN A O 1
ATOM 4630 N N . VAL A 1 574 ? 20.957 -15.336 -30.579 1.00 98.31 574 VAL A N 1
ATOM 4631 C CA . VAL A 1 574 ? 20.067 -16.485 -30.370 1.00 98.31 574 VAL A CA 1
ATOM 4632 C C . VAL A 1 574 ? 19.917 -16.732 -28.873 1.00 98.31 574 VAL A C 1
ATOM 4634 O O . VAL A 1 574 ? 20.907 -16.952 -28.178 1.00 98.31 574 VAL A O 1
ATOM 4637 N N . GLY A 1 575 ? 18.680 -16.650 -28.379 1.00 98.19 575 GLY A N 1
ATOM 4638 C CA . GLY A 1 575 ? 18.344 -16.854 -26.966 1.00 98.19 575 GLY A CA 1
ATOM 4639 C C . GLY A 1 575 ? 18.367 -18.323 -26.545 1.00 98.19 575 GLY A C 1
ATOM 4640 O O . GLY A 1 575 ? 18.236 -19.215 -27.384 1.00 98.19 575 GLY A O 1
ATOM 4641 N N . SER A 1 576 ? 18.484 -18.567 -25.239 1.00 98.00 576 SER A N 1
ATOM 4642 C CA . SER A 1 576 ? 18.711 -19.903 -24.668 1.00 98.00 576 SER A CA 1
ATOM 4643 C C . SER A 1 576 ? 17.674 -20.956 -25.065 1.00 98.00 576 SER A C 1
ATOM 4645 O O . SER A 1 576 ? 18.036 -22.090 -25.364 1.00 98.00 576 SER A O 1
ATOM 4647 N N . HIS A 1 577 ? 16.397 -20.569 -25.135 1.00 98.38 577 HIS A N 1
ATOM 4648 C CA . HIS A 1 577 ? 15.279 -21.475 -25.425 1.00 98.38 577 HIS A CA 1
ATOM 4649 C C . HIS A 1 577 ? 14.793 -21.449 -26.875 1.00 98.38 577 HIS A C 1
ATOM 4651 O O . HIS A 1 577 ? 13.798 -22.089 -27.199 1.00 98.38 577 HIS A O 1
ATOM 4657 N N . TYR A 1 578 ? 15.485 -20.734 -27.764 1.00 98.62 578 TYR A N 1
ATOM 4658 C CA . TYR A 1 578 ? 15.127 -20.733 -29.178 1.00 98.62 578 TYR A CA 1
ATOM 4659 C C . TYR A 1 578 ? 15.468 -22.086 -29.820 1.00 98.62 578 TYR A C 1
ATOM 4661 O O . TYR A 1 578 ? 16.591 -22.573 -29.669 1.00 98.62 578 TYR A O 1
ATOM 4669 N N . HIS A 1 579 ? 14.529 -22.663 -30.576 1.00 98.44 579 HIS A N 1
ATOM 4670 C CA . HIS A 1 579 ? 14.748 -23.891 -31.351 1.00 98.44 579 HIS A CA 1
ATOM 4671 C C . HIS A 1 579 ? 15.889 -23.683 -32.343 1.00 98.44 579 HIS A C 1
ATOM 4673 O O . HIS A 1 579 ? 15.742 -22.961 -33.328 1.00 98.44 579 HIS A O 1
ATOM 4679 N N . PHE A 1 580 ? 17.056 -24.279 -32.095 1.00 98.31 580 PHE A N 1
ATOM 4680 C CA . PHE A 1 580 ? 18.288 -23.834 -32.752 1.00 98.31 580 PHE A CA 1
ATOM 4681 C C . PHE A 1 580 ? 18.261 -24.056 -34.271 1.00 98.31 580 PHE A C 1
ATOM 4683 O O . PHE A 1 580 ? 18.800 -23.251 -35.035 1.00 98.31 580 PHE A O 1
ATOM 4690 N N . ILE A 1 581 ? 17.558 -25.100 -34.719 1.00 97.94 581 ILE A N 1
ATOM 4691 C CA . ILE A 1 581 ? 17.322 -25.392 -36.137 1.00 97.94 581 ILE A CA 1
ATOM 4692 C C . ILE A 1 581 ? 16.546 -24.283 -36.870 1.00 97.94 581 ILE A C 1
ATOM 4694 O O . ILE A 1 581 ? 16.759 -24.080 -38.063 1.00 97.94 581 ILE A O 1
ATOM 4698 N N . GLU A 1 582 ? 15.701 -23.530 -36.166 1.00 98.00 582 GLU A N 1
ATOM 4699 C CA . GLU A 1 582 ? 14.893 -22.436 -36.717 1.00 98.00 582 GLU A CA 1
ATOM 4700 C C . GLU A 1 582 ? 15.678 -21.122 -36.812 1.00 98.00 582 GLU A C 1
ATOM 4702 O O . GLU A 1 582 ? 15.148 -20.113 -37.266 1.00 98.00 582 GLU A O 1
ATOM 4707 N N . SER A 1 583 ? 16.932 -21.083 -36.343 1.00 97.69 583 SER A N 1
ATOM 4708 C CA . SER A 1 583 ? 17.697 -19.835 -36.255 1.00 97.69 583 SER A CA 1
ATOM 4709 C C . SER A 1 583 ? 17.978 -19.239 -37.639 1.00 97.69 583 SER A C 1
ATOM 4711 O O . SER A 1 583 ? 17.945 -19.939 -38.651 1.00 97.69 583 SER A O 1
ATOM 4713 N N . ASN A 1 584 ? 18.244 -17.931 -37.682 1.00 98.25 584 ASN A N 1
ATOM 4714 C CA . ASN A 1 584 ? 18.330 -17.119 -38.901 1.00 98.25 584 ASN A CA 1
ATOM 4715 C C . ASN A 1 584 ? 19.046 -17.823 -40.078 1.00 98.25 584 ASN A C 1
ATOM 4717 O O . ASN A 1 584 ? 20.099 -18.440 -39.900 1.00 98.25 584 ASN A O 1
ATOM 4721 N N . ALA A 1 585 ? 18.491 -17.694 -41.287 1.00 97.94 585 ALA A N 1
ATOM 4722 C CA . ALA A 1 585 ? 18.988 -18.317 -42.516 1.00 97.94 585 ALA A CA 1
ATOM 4723 C C . ALA A 1 585 ? 20.462 -18.008 -42.841 1.00 97.94 585 ALA A C 1
ATOM 4725 O O . ALA A 1 585 ? 21.124 -18.814 -43.495 1.00 97.94 585 ALA A O 1
ATOM 4726 N N . ALA A 1 586 ? 20.986 -16.869 -42.376 1.00 97.81 586 ALA A N 1
ATOM 4727 C CA . ALA A 1 586 ? 22.373 -16.460 -42.572 1.00 97.81 586 ALA A CA 1
ATOM 4728 C C . ALA A 1 586 ? 23.378 -17.179 -41.650 1.00 97.81 586 ALA A C 1
ATOM 4730 O O . ALA A 1 586 ? 24.579 -17.153 -41.930 1.00 97.81 586 ALA A O 1
ATOM 4731 N N . LEU A 1 587 ? 22.911 -17.846 -40.588 1.00 97.94 587 LEU A N 1
ATOM 4732 C CA . LEU A 1 587 ? 23.754 -18.711 -39.769 1.00 97.94 587 LEU A CA 1
ATOM 4733 C C . LEU A 1 587 ? 23.991 -20.039 -40.494 1.00 97.94 587 LEU A C 1
ATOM 4735 O O . LEU A 1 587 ? 23.048 -20.766 -40.817 1.00 97.94 587 LEU A O 1
ATOM 4739 N N . HIS A 1 588 ? 25.262 -20.343 -40.738 1.00 97.44 588 HIS A N 1
ATOM 4740 C CA . HIS A 1 588 ? 25.725 -21.557 -41.400 1.00 97.44 588 HIS A CA 1
ATOM 4741 C C . HIS A 1 588 ? 26.250 -22.554 -40.368 1.00 97.44 588 HIS A C 1
ATOM 4743 O O . HIS A 1 588 ? 27.224 -22.273 -39.668 1.00 97.44 588 HIS A O 1
ATOM 4749 N N . PHE A 1 589 ? 25.576 -23.698 -40.271 1.00 97.00 589 PHE A N 1
ATOM 4750 C CA . PHE A 1 589 ? 25.912 -24.817 -39.391 1.00 97.00 589 PHE A CA 1
ATOM 4751 C C . PHE A 1 589 ? 25.152 -26.078 -39.829 1.00 97.00 589 PHE A C 1
ATOM 4753 O O . PHE A 1 589 ? 24.288 -26.041 -40.715 1.00 97.00 589 PHE A O 1
ATOM 4760 N N . ASN A 1 590 ? 25.423 -27.209 -39.180 1.00 96.69 590 ASN A N 1
ATOM 4761 C CA . ASN A 1 590 ? 24.685 -28.443 -39.430 1.00 96.69 590 ASN A CA 1
ATOM 4762 C C . ASN A 1 590 ? 23.295 -28.419 -38.768 1.00 96.69 590 ASN A C 1
ATOM 4764 O O . ASN A 1 590 ? 23.110 -28.846 -37.628 1.00 96.69 590 ASN A O 1
ATOM 4768 N N . ARG A 1 591 ? 22.299 -27.922 -39.510 1.00 96.56 591 ARG A N 1
ATOM 4769 C CA . ARG A 1 591 ? 20.887 -27.889 -39.079 1.00 96.56 591 ARG A CA 1
ATOM 4770 C C . ARG A 1 591 ? 20.302 -29.258 -38.722 1.00 96.56 591 ARG A C 1
ATOM 4772 O O . ARG A 1 591 ? 19.483 -29.324 -37.813 1.00 96.56 591 ARG A O 1
ATOM 4779 N N . ALA A 1 592 ? 20.749 -30.341 -39.359 1.00 95.69 592 ALA A N 1
ATOM 4780 C CA . ALA A 1 592 ? 20.248 -31.682 -39.059 1.00 95.69 592 ALA A CA 1
ATOM 4781 C C . ALA A 1 592 ? 20.607 -32.118 -37.628 1.00 95.69 592 ALA A C 1
ATOM 4783 O O . ALA A 1 592 ? 19.774 -32.686 -36.927 1.00 95.69 592 ALA A O 1
ATOM 4784 N N . LEU A 1 593 ? 21.813 -31.775 -37.160 1.00 94.75 593 LEU A N 1
ATOM 4785 C CA . LEU A 1 593 ? 22.240 -32.037 -35.780 1.00 94.75 593 LEU A CA 1
ATOM 4786 C C . LEU A 1 593 ? 21.531 -31.143 -34.751 1.00 94.75 593 LEU A C 1
ATOM 4788 O O . LEU A 1 593 ? 21.380 -31.544 -33.601 1.00 94.75 593 LEU A O 1
ATOM 4792 N N . ALA A 1 594 ? 21.081 -29.953 -35.153 1.00 96.44 594 ALA A N 1
ATOM 4793 C CA . ALA A 1 594 ? 20.369 -29.009 -34.292 1.00 96.44 594 ALA A CA 1
ATOM 4794 C C . ALA A 1 594 ? 18.863 -29.311 -34.130 1.00 96.44 594 ALA A C 1
ATOM 4796 O O . ALA A 1 594 ? 18.177 -28.603 -33.390 1.00 96.44 594 ALA A O 1
ATOM 4797 N N . TYR A 1 595 ? 18.327 -30.321 -34.824 1.00 97.62 595 TYR A N 1
ATOM 4798 C CA . TYR A 1 595 ? 16.916 -30.694 -34.730 1.00 97.62 595 TYR A CA 1
ATOM 4799 C C . TYR A 1 595 ? 16.564 -31.203 -33.324 1.00 97.62 595 TYR A C 1
ATOM 4801 O O . TYR A 1 595 ? 17.221 -32.105 -32.804 1.00 97.62 595 TYR A O 1
ATOM 4809 N N . GLY A 1 596 ? 15.538 -30.612 -32.703 1.00 97.50 596 GLY A N 1
ATOM 4810 C CA . GLY A 1 596 ? 15.152 -30.913 -31.318 1.00 97.50 596 GLY A CA 1
ATOM 4811 C C . GLY A 1 596 ? 16.125 -30.376 -30.263 1.00 97.50 596 GLY A C 1
ATOM 4812 O O . GLY A 1 596 ? 16.130 -30.866 -29.137 1.00 97.50 596 GLY A O 1
ATOM 4813 N N . MET A 1 597 ? 16.967 -29.399 -30.615 1.00 97.94 597 MET A N 1
ATOM 4814 C CA . MET A 1 597 ? 17.985 -28.839 -29.724 1.00 97.94 597 MET A CA 1
ATOM 4815 C C . MET A 1 597 ? 17.796 -27.332 -29.506 1.00 97.94 597 MET A C 1
ATOM 4817 O O . MET A 1 597 ? 17.313 -26.609 -30.382 1.00 97.94 597 MET A O 1
ATOM 4821 N N . ARG A 1 598 ? 18.265 -26.848 -28.357 1.00 98.25 598 ARG A N 1
ATOM 4822 C CA . ARG A 1 598 ? 18.385 -25.430 -27.983 1.00 98.25 598 ARG A CA 1
ATOM 4823 C C . ARG A 1 598 ? 19.763 -25.150 -27.377 1.00 98.25 598 ARG A C 1
ATOM 4825 O O . ARG A 1 598 ? 20.526 -26.085 -27.159 1.00 98.25 598 ARG A O 1
ATOM 4832 N N . LEU A 1 599 ? 20.116 -23.893 -27.115 1.00 97.75 599 LEU A N 1
ATOM 4833 C CA . LEU A 1 599 ? 21.408 -23.558 -26.495 1.00 97.75 599 LEU A CA 1
ATOM 4834 C C . LEU A 1 599 ? 21.461 -24.044 -25.035 1.00 97.75 599 LEU A C 1
ATOM 4836 O O . LEU A 1 599 ? 20.505 -23.867 -24.279 1.00 97.75 599 LEU A O 1
ATOM 4840 N N . ASP A 1 600 ? 22.592 -24.628 -24.634 1.00 97.00 600 ASP A N 1
ATOM 4841 C CA . ASP A 1 600 ? 22.860 -25.041 -23.249 1.00 97.00 600 ASP A CA 1
ATOM 4842 C C . ASP A 1 600 ? 23.559 -23.913 -22.480 1.00 97.00 600 ASP A C 1
ATOM 4844 O O . ASP A 1 600 ? 24.757 -23.953 -22.209 1.00 97.00 600 ASP A O 1
ATOM 4848 N N . ILE A 1 601 ? 22.817 -22.847 -22.204 1.00 96.19 601 ILE A N 1
ATOM 4849 C CA . ILE A 1 601 ? 23.279 -21.631 -21.518 1.00 96.19 601 ILE A CA 1
ATOM 4850 C C . ILE A 1 601 ? 22.238 -21.233 -20.458 1.00 96.19 601 ILE A C 1
ATOM 4852 O O . ILE A 1 601 ? 21.103 -21.714 -20.547 1.00 96.19 601 ILE A O 1
ATOM 4856 N N . PRO A 1 602 ? 22.561 -20.355 -19.487 1.00 96.62 602 PRO A N 1
ATOM 4857 C CA . PRO A 1 602 ? 21.598 -19.920 -18.473 1.00 96.62 602 PRO A CA 1
ATOM 4858 C C . PRO A 1 602 ? 20.269 -19.452 -19.081 1.00 96.62 602 PRO A C 1
ATOM 4860 O O . PRO A 1 602 ? 20.251 -18.776 -20.121 1.00 96.62 602 PRO A O 1
ATOM 4863 N N . ALA A 1 603 ? 19.147 -19.803 -18.453 1.00 97.31 603 ALA A N 1
ATOM 4864 C CA . ALA A 1 603 ? 17.823 -19.393 -18.902 1.00 97.31 603 ALA A CA 1
ATOM 4865 C C . ALA A 1 603 ? 17.744 -17.861 -19.072 1.00 97.31 603 ALA A C 1
ATOM 4867 O O . ALA A 1 603 ? 18.245 -17.079 -18.270 1.00 97.31 603 ALA A O 1
ATOM 4868 N N . GLY A 1 604 ? 17.190 -17.407 -20.197 1.00 94.75 604 GLY A N 1
ATOM 4869 C CA . GLY A 1 604 ? 17.146 -15.984 -20.532 1.00 94.75 604 GLY A CA 1
ATOM 4870 C C . GLY A 1 604 ? 18.467 -15.347 -21.003 1.00 94.75 604 GLY A C 1
ATOM 4871 O O . GLY A 1 604 ? 18.487 -14.156 -21.306 1.00 94.75 604 GLY A O 1
ATOM 4872 N N . SER A 1 605 ? 19.575 -16.077 -21.100 1.00 96.44 605 SER A N 1
ATOM 4873 C CA . SER A 1 605 ? 20.783 -15.576 -21.773 1.00 96.44 605 SER A CA 1
ATOM 4874 C C . SER A 1 605 ? 20.731 -15.822 -23.290 1.00 96.44 605 SER A C 1
ATOM 4876 O O . SER A 1 605 ? 19.770 -16.396 -23.815 1.00 96.44 605 SER A O 1
ATOM 4878 N N . ALA A 1 606 ? 21.742 -15.348 -24.019 1.00 97.38 606 ALA A N 1
ATOM 4879 C CA . ALA A 1 606 ? 21.832 -15.509 -25.466 1.00 97.38 606 ALA A CA 1
ATOM 4880 C C . ALA A 1 606 ? 23.288 -15.573 -25.946 1.00 97.38 606 ALA A C 1
ATOM 4882 O O . ALA A 1 606 ? 24.182 -15.014 -25.314 1.00 97.38 606 ALA A O 1
ATOM 4883 N N . VAL A 1 607 ? 23.511 -16.187 -27.111 1.00 97.81 607 VAL A N 1
ATOM 4884 C CA . VAL A 1 607 ? 24.791 -16.121 -27.832 1.00 97.81 607 VAL A CA 1
ATOM 4885 C C . VAL A 1 607 ? 24.657 -15.157 -29.002 1.00 97.81 607 VAL A C 1
ATOM 4887 O O . VAL A 1 607 ? 23.750 -15.286 -29.826 1.00 97.81 607 VAL A O 1
ATOM 4890 N N . ARG A 1 608 ? 25.572 -14.191 -29.077 1.00 97.75 608 ARG A N 1
ATOM 4891 C CA . ARG A 1 608 ? 25.645 -13.186 -30.141 1.00 97.75 608 ARG A CA 1
ATOM 4892 C C . ARG A 1 608 ? 26.711 -13.554 -31.171 1.00 97.75 608 ARG A C 1
ATOM 4894 O O . ARG A 1 608 ? 27.789 -14.000 -30.788 1.00 97.75 608 ARG A O 1
ATOM 4901 N N . PHE A 1 609 ? 26.431 -13.322 -32.445 1.00 98.00 609 PHE A N 1
ATOM 4902 C CA . PHE A 1 609 ? 27.310 -13.546 -33.589 1.00 98.00 609 PHE A CA 1
ATOM 4903 C C . PHE A 1 609 ? 27.386 -12.259 -34.416 1.00 98.00 609 PHE A C 1
ATOM 4905 O O . PHE A 1 609 ? 26.390 -11.870 -35.030 1.00 98.00 609 PHE A O 1
ATOM 4912 N N . GLU A 1 610 ? 28.536 -11.591 -34.443 1.00 97.81 610 GLU A N 1
ATOM 4913 C CA . GLU A 1 610 ? 28.760 -10.445 -35.335 1.00 97.81 610 GLU A CA 1
ATOM 4914 C C . GLU A 1 610 ? 28.892 -10.898 -36.804 1.00 97.81 610 GLU A C 1
ATOM 4916 O O . GLU A 1 610 ? 29.063 -12.091 -37.068 1.00 97.81 610 GLU A O 1
ATOM 4921 N N . PRO A 1 611 ? 28.756 -10.004 -37.798 1.00 97.62 611 PRO A N 1
ATOM 4922 C CA . PRO A 1 611 ? 28.990 -10.349 -39.203 1.00 97.62 611 PRO A CA 1
ATOM 4923 C C . PRO A 1 611 ? 30.377 -10.971 -39.421 1.00 97.62 611 PRO A C 1
ATOM 4925 O O . PRO A 1 611 ? 31.392 -10.359 -39.100 1.00 97.62 611 PRO A O 1
ATOM 4928 N N . GLY A 1 612 ? 30.427 -12.185 -39.973 1.00 93.50 612 GLY A N 1
ATOM 4929 C CA . GLY A 1 612 ? 31.669 -12.938 -40.176 1.00 93.50 612 GLY A CA 1
ATOM 4930 C C . GLY A 1 612 ? 32.169 -13.716 -38.954 1.00 93.50 612 GLY A C 1
ATOM 4931 O O . GLY A 1 612 ? 33.112 -14.495 -39.099 1.00 93.50 612 GLY A O 1
ATOM 4932 N N . ASP A 1 613 ? 31.541 -13.568 -37.780 1.00 93.75 613 ASP A N 1
ATOM 4933 C CA . ASP A 1 613 ? 31.915 -14.333 -36.589 1.00 93.75 613 ASP A CA 1
ATOM 4934 C C . ASP A 1 613 ? 31.712 -15.833 -36.800 1.00 93.75 613 ASP A C 1
ATOM 4936 O O . ASP A 1 613 ? 30.726 -16.287 -37.389 1.00 93.75 613 ASP A O 1
ATOM 4940 N N . PHE A 1 614 ? 32.607 -16.603 -36.189 1.00 93.19 614 PHE A N 1
ATOM 4941 C CA . PHE A 1 614 ? 32.508 -18.043 -36.023 1.00 93.19 614 PHE A CA 1
ATOM 4942 C C . PHE A 1 614 ? 32.614 -18.387 -34.539 1.00 93.19 614 PHE A C 1
ATOM 4944 O O . PHE A 1 614 ? 33.570 -17.976 -33.878 1.00 93.19 614 PHE A O 1
ATOM 4951 N N . LYS A 1 615 ? 31.656 -19.150 -34.003 1.00 96.00 615 LYS A N 1
ATOM 4952 C CA . LYS A 1 615 ? 31.689 -19.626 -32.610 1.00 96.00 615 LYS A CA 1
ATOM 4953 C C . LYS A 1 615 ? 31.291 -21.091 -32.531 1.00 96.00 615 LYS A C 1
ATOM 4955 O O . LYS A 1 615 ? 30.411 -21.546 -33.259 1.00 96.00 615 LYS A O 1
ATOM 4960 N N . THR A 1 616 ? 31.910 -21.814 -31.605 1.00 95.06 616 THR A N 1
ATOM 4961 C CA . THR A 1 616 ? 31.427 -23.131 -31.184 1.00 95.06 616 THR A CA 1
ATOM 4962 C C . THR A 1 616 ? 30.422 -22.936 -30.058 1.00 95.06 616 THR A C 1
ATOM 4964 O O . THR A 1 616 ? 30.742 -22.313 -29.049 1.00 95.06 616 THR A O 1
ATOM 4967 N N . VAL A 1 617 ? 29.213 -23.460 -30.231 1.00 95.62 617 VAL A N 1
ATOM 4968 C CA . VAL A 1 617 ? 28.148 -23.427 -29.226 1.00 95.62 617 VAL A CA 1
ATOM 4969 C C . VAL A 1 617 ? 27.833 -24.829 -28.733 1.00 95.62 617 VAL A C 1
ATOM 4971 O O . VAL A 1 617 ? 27.915 -25.794 -29.494 1.00 95.62 617 VAL A O 1
ATOM 4974 N N . THR A 1 618 ? 27.435 -24.935 -27.469 1.00 96.25 618 THR A N 1
ATOM 4975 C CA . THR A 1 618 ? 26.870 -26.165 -26.911 1.00 96.25 618 THR A CA 1
ATOM 4976 C C . THR A 1 618 ? 25.356 -26.106 -26.996 1.00 96.25 618 THR A C 1
ATOM 4978 O O . THR A 1 618 ? 24.737 -25.120 -26.590 1.00 96.25 618 THR A O 1
ATOM 4981 N N . LEU A 1 619 ? 24.767 -27.169 -27.530 1.00 96.88 619 LEU A N 1
ATOM 4982 C CA . LEU A 1 619 ? 23.331 -27.367 -27.581 1.00 96.88 619 LEU A CA 1
ATOM 4983 C C . LEU A 1 619 ? 22.916 -28.505 -26.653 1.00 96.88 619 LEU A C 1
ATOM 4985 O O . LEU A 1 619 ? 23.646 -29.485 -26.498 1.00 96.88 619 LEU A O 1
ATOM 4989 N N . VAL A 1 620 ? 21.708 -28.397 -26.116 1.00 97.06 620 VAL A N 1
ATOM 4990 C CA . VAL A 1 620 ? 21.032 -29.406 -25.304 1.00 97.06 620 VAL A CA 1
ATOM 4991 C C . VAL A 1 620 ? 19.667 -29.730 -25.904 1.00 97.06 620 VAL A C 1
ATOM 4993 O O . VAL A 1 620 ? 19.036 -28.883 -26.535 1.00 97.06 620 VAL A O 1
ATOM 4996 N N . GLU A 1 621 ? 19.233 -30.976 -25.759 1.00 97.44 621 GLU A N 1
ATOM 4997 C CA . GLU A 1 621 ? 17.928 -31.426 -26.241 1.00 97.44 621 GLU A CA 1
ATOM 4998 C C . GLU A 1 621 ? 16.781 -30.717 -25.503 1.00 97.44 621 GLU A C 1
ATOM 5000 O O . GLU A 1 621 ? 16.854 -30.504 -24.289 1.00 97.44 621 GLU A O 1
ATOM 5005 N N . ILE A 1 622 ? 15.716 -30.364 -26.230 1.00 98.12 622 ILE A N 1
ATOM 5006 C CA . ILE A 1 622 ? 14.463 -29.920 -25.603 1.00 98.12 622 ILE A CA 1
ATOM 5007 C C . ILE A 1 622 ? 13.832 -31.080 -24.815 1.00 98.12 622 ILE A C 1
ATOM 5009 O O . ILE A 1 622 ? 14.015 -32.251 -25.156 1.00 98.12 622 ILE A O 1
ATOM 5013 N N . ALA A 1 623 ? 13.097 -30.763 -23.754 1.00 97.12 623 ALA A N 1
ATOM 5014 C CA . ALA A 1 623 ? 12.451 -31.750 -22.894 1.00 97.12 623 ALA A CA 1
ATOM 5015 C C . ALA A 1 623 ? 10.933 -31.800 -23.125 1.00 97.12 623 ALA A C 1
ATOM 5017 O O . ALA A 1 623 ? 10.455 -31.437 -24.199 1.00 97.12 623 ALA A O 1
ATOM 5018 N N . GLY A 1 624 ? 10.186 -32.299 -22.138 1.00 96.38 624 GLY A N 1
ATOM 5019 C CA . GLY A 1 624 ? 8.732 -32.389 -22.207 1.00 96.38 624 GLY A CA 1
ATOM 5020 C C . GLY A 1 624 ? 8.256 -33.305 -23.336 1.00 96.38 624 GLY A C 1
ATOM 5021 O O . GLY A 1 624 ? 8.841 -34.365 -23.575 1.00 96.38 624 GLY A O 1
ATOM 5022 N N . ASN A 1 625 ? 7.218 -32.881 -24.059 1.00 97.25 625 ASN A N 1
ATOM 5023 C CA . ASN A 1 625 ? 6.667 -33.633 -25.194 1.00 97.25 625 ASN A CA 1
ATOM 5024 C C . ASN A 1 625 ? 7.579 -33.632 -26.434 1.00 97.25 625 ASN A C 1
ATOM 5026 O O . ASN A 1 625 ? 7.284 -34.331 -27.405 1.00 97.25 625 ASN A O 1
ATOM 5030 N N . LYS A 1 626 ? 8.671 -32.853 -26.422 1.00 97.81 626 LYS A N 1
ATOM 5031 C CA . LYS A 1 626 ? 9.597 -32.659 -27.544 1.00 97.81 626 LYS A CA 1
ATOM 5032 C C . LYS A 1 626 ? 8.867 -32.254 -28.825 1.00 97.81 626 LYS A C 1
ATOM 5034 O O . LYS A 1 626 ? 8.998 -32.897 -29.868 1.00 97.81 626 LYS A O 1
ATOM 5039 N N . VAL A 1 627 ? 8.095 -31.174 -28.747 1.00 98.19 627 VAL A N 1
ATOM 5040 C CA . VAL A 1 627 ? 7.353 -30.610 -29.883 1.00 98.19 627 VAL A CA 1
ATOM 5041 C C . VAL A 1 627 ? 7.910 -29.230 -30.213 1.00 98.19 627 VAL A C 1
ATOM 5043 O O . VAL A 1 627 ? 7.982 -28.348 -29.363 1.00 98.19 627 VAL A O 1
ATOM 5046 N N . ILE A 1 628 ? 8.314 -29.033 -31.467 1.00 98.19 628 ILE A N 1
ATOM 5047 C CA . ILE A 1 628 ? 8.789 -27.739 -31.963 1.00 98.19 628 ILE A CA 1
ATOM 5048 C C . ILE A 1 628 ? 7.593 -26.961 -32.496 1.00 98.19 628 ILE A C 1
ATOM 5050 O O . ILE A 1 628 ? 6.822 -27.473 -33.304 1.00 98.19 628 ILE A O 1
ATOM 5054 N N . THR A 1 629 ? 7.449 -25.704 -32.099 1.00 97.06 629 THR A N 1
ATOM 5055 C CA . THR A 1 629 ? 6.479 -24.765 -32.677 1.00 97.06 629 THR A CA 1
ATOM 5056 C C . THR A 1 629 ? 7.122 -23.382 -32.806 1.00 97.06 629 THR A C 1
ATOM 5058 O O . THR A 1 629 ? 8.185 -23.139 -32.230 1.00 97.06 629 THR A O 1
ATOM 5061 N N . GLY A 1 630 ? 6.536 -22.510 -33.628 1.00 95.25 630 GLY A N 1
ATOM 5062 C CA . GLY A 1 630 ? 7.047 -21.155 -33.832 1.00 95.25 630 GLY A CA 1
ATOM 5063 C C . GLY A 1 630 ? 8.277 -21.035 -34.732 1.00 95.25 630 GLY A C 1
ATOM 5064 O O . GLY A 1 630 ? 8.506 -21.833 -35.647 1.00 95.25 630 GLY A O 1
ATOM 5065 N N . GLY A 1 631 ? 9.079 -19.998 -34.484 1.00 95.62 631 GLY A N 1
ATOM 5066 C CA . GLY A 1 631 ? 10.311 -19.729 -35.231 1.00 95.62 631 GLY A CA 1
ATOM 5067 C C . GLY A 1 631 ? 10.045 -19.317 -36.683 1.00 95.62 631 GLY A C 1
ATOM 5068 O O . GLY A 1 631 ? 9.296 -18.376 -36.930 1.00 95.62 631 GLY A O 1
ATOM 5069 N N . ASN A 1 632 ? 10.670 -19.997 -37.650 1.00 97.19 632 ASN A N 1
ATOM 5070 C CA . ASN A 1 632 ? 10.384 -19.800 -39.077 1.00 97.19 632 ASN A CA 1
ATOM 5071 C C . ASN A 1 632 ? 9.316 -20.779 -39.609 1.00 97.19 632 ASN A C 1
ATOM 5073 O O . ASN A 1 632 ? 9.034 -20.786 -40.813 1.00 97.19 632 ASN A O 1
ATOM 5077 N N . GLY A 1 633 ? 8.722 -21.601 -38.732 1.00 95.06 633 GLY A N 1
ATOM 5078 C CA . GLY A 1 633 ? 7.686 -22.571 -39.084 1.00 95.06 633 GLY A CA 1
ATOM 5079 C C . GLY A 1 633 ? 8.177 -23.681 -40.018 1.00 95.06 633 GLY A C 1
ATOM 5080 O O . GLY A 1 633 ? 7.429 -24.112 -40.896 1.00 95.06 633 GLY A O 1
ATOM 5081 N N . LEU A 1 634 ? 9.446 -24.093 -39.904 1.00 94.56 634 LEU A N 1
ATOM 5082 C CA . LEU A 1 634 ? 10.081 -25.049 -40.824 1.00 94.56 634 LEU A CA 1
ATOM 5083 C C . LEU A 1 634 ? 10.137 -26.468 -40.252 1.00 94.56 634 LEU A C 1
ATOM 5085 O O . LEU A 1 634 ? 10.040 -27.439 -40.998 1.00 94.56 634 LEU A O 1
ATOM 5089 N N . ALA A 1 635 ? 10.278 -26.586 -38.937 1.00 96.25 635 ALA A N 1
ATOM 5090 C CA . ALA A 1 635 ? 10.426 -27.823 -38.185 1.00 96.25 635 ALA A CA 1
ATOM 5091 C C . ALA A 1 635 ? 9.241 -28.086 -37.235 1.00 96.25 635 ALA A C 1
ATOM 5093 O O . ALA A 1 635 ? 9.326 -28.968 -36.380 1.00 96.25 635 ALA A O 1
ATOM 5094 N N . THR A 1 636 ? 8.133 -27.350 -37.392 1.00 96.00 636 THR A N 1
ATOM 5095 C CA . THR A 1 636 ? 6.937 -27.428 -36.537 1.00 96.00 636 THR A CA 1
ATOM 5096 C C . THR A 1 636 ? 6.383 -28.850 -36.424 1.00 96.00 636 THR A C 1
ATOM 5098 O O . THR A 1 636 ? 6.178 -29.512 -37.436 1.00 96.00 636 THR A O 1
ATOM 5101 N N . GLY A 1 637 ? 6.100 -29.322 -35.213 1.00 96.38 637 GLY A N 1
ATOM 5102 C CA . GLY A 1 637 ? 5.552 -30.640 -34.884 1.00 96.38 637 GLY A CA 1
ATOM 5103 C C . GLY A 1 637 ? 6.468 -31.448 -33.952 1.00 96.38 637 GLY A C 1
ATOM 5104 O O . GLY A 1 637 ? 7.505 -30.941 -33.519 1.00 96.38 637 GLY A O 1
ATOM 5105 N N . PRO A 1 638 ? 6.109 -32.705 -33.635 1.00 97.00 638 PRO A N 1
ATOM 5106 C CA . PRO A 1 638 ? 6.921 -33.558 -32.770 1.00 97.00 638 PRO A CA 1
ATOM 5107 C C . PRO A 1 638 ? 8.300 -33.807 -33.386 1.00 97.00 638 PRO A C 1
ATOM 5109 O O . PRO A 1 638 ? 8.424 -33.919 -34.614 1.00 97.00 638 PRO A O 1
ATOM 5112 N N . VAL A 1 639 ? 9.322 -33.890 -32.531 1.00 96.56 639 VAL A N 1
ATOM 5113 C CA . VAL A 1 639 ? 10.688 -34.253 -32.921 1.00 96.56 639 VAL A CA 1
ATOM 5114 C C . VAL A 1 639 ? 10.695 -35.712 -33.378 1.00 96.56 639 VAL A C 1
ATOM 5116 O O . VAL A 1 639 ? 10.722 -36.636 -32.569 1.00 96.56 639 VAL A O 1
ATOM 5119 N N . ASP A 1 640 ? 10.665 -35.903 -34.695 1.00 95.44 640 ASP A N 1
ATOM 5120 C CA . ASP A 1 640 ? 10.676 -37.205 -35.361 1.00 95.44 640 ASP A CA 1
ATOM 5121 C C . ASP A 1 640 ? 11.677 -37.178 -36.522 1.00 95.44 640 ASP A C 1
ATOM 5123 O O . ASP A 1 640 ? 11.517 -36.449 -37.505 1.00 95.44 640 ASP A O 1
ATOM 5127 N N . PHE A 1 641 ? 12.731 -37.988 -36.405 1.00 94.00 641 PHE A N 1
ATOM 5128 C CA . PHE A 1 641 ? 13.820 -38.048 -37.379 1.00 94.00 641 PHE A CA 1
ATOM 5129 C C . PHE A 1 641 ? 13.379 -38.561 -38.758 1.00 94.00 641 PHE A C 1
ATOM 5131 O O . PHE A 1 641 ? 14.092 -38.320 -39.731 1.00 94.00 641 PHE A O 1
ATOM 5138 N N . ILE A 1 642 ? 12.199 -39.186 -38.882 1.00 95.94 642 ILE A N 1
ATOM 5139 C CA . ILE A 1 642 ? 11.609 -39.555 -40.180 1.00 95.94 642 ILE A CA 1
ATOM 5140 C C . ILE A 1 642 ? 11.300 -38.303 -41.015 1.00 95.94 642 ILE A C 1
ATOM 5142 O O . ILE A 1 642 ? 11.445 -38.321 -42.234 1.00 95.94 642 ILE A O 1
ATOM 5146 N N . ARG A 1 643 ? 10.931 -37.194 -40.362 1.00 95.75 643 ARG A N 1
ATOM 5147 C CA . ARG A 1 643 ? 10.557 -35.922 -41.005 1.00 95.75 643 ARG A CA 1
ATOM 5148 C C . ARG A 1 643 ? 11.763 -35.064 -41.384 1.00 95.75 643 ARG A C 1
ATOM 5150 O O . ARG A 1 643 ? 11.634 -34.108 -42.148 1.00 95.75 643 ARG A O 1
ATOM 5157 N N . LEU A 1 644 ? 12.935 -35.371 -40.827 1.00 95.62 644 LEU A N 1
ATOM 5158 C CA . LEU A 1 644 ? 14.127 -34.537 -40.945 1.00 95.62 644 LEU A CA 1
ATOM 5159 C C . LEU A 1 644 ? 14.574 -34.290 -42.400 1.00 95.62 644 LEU A C 1
ATOM 5161 O O . LEU A 1 644 ? 14.902 -33.142 -42.703 1.00 95.62 644 LEU A O 1
ATOM 5165 N N . PRO A 1 645 ? 14.561 -35.278 -43.322 1.00 96.12 645 PRO A N 1
ATOM 5166 C CA . PRO A 1 645 ? 14.927 -35.036 -44.718 1.00 96.12 645 PRO A CA 1
ATOM 5167 C C . PRO A 1 645 ? 14.050 -33.972 -45.393 1.00 96.12 645 PRO A C 1
ATOM 5169 O O . PRO A 1 645 ? 14.576 -33.082 -46.063 1.00 96.12 645 PRO A O 1
ATOM 5172 N N . ASP A 1 646 ? 12.736 -34.014 -45.161 1.00 96.06 646 ASP A N 1
ATOM 5173 C CA . ASP A 1 646 ? 11.787 -33.053 -45.733 1.00 96.06 646 ASP A CA 1
ATOM 5174 C C . ASP A 1 646 ? 11.980 -31.651 -45.140 1.00 96.06 646 ASP A C 1
ATOM 5176 O O . ASP A 1 646 ? 11.968 -30.659 -45.874 1.00 96.06 646 ASP A O 1
ATOM 5180 N N . ILE A 1 647 ? 12.230 -31.566 -43.827 1.00 96.81 647 ILE A N 1
ATOM 5181 C CA . ILE A 1 647 ? 12.523 -30.308 -43.122 1.00 96.81 647 ILE A CA 1
ATOM 5182 C C . ILE A 1 647 ? 13.795 -29.660 -43.686 1.00 96.81 647 ILE A C 1
ATOM 5184 O O . ILE A 1 647 ? 13.784 -28.477 -44.032 1.00 96.81 647 ILE A O 1
ATOM 5188 N N . ILE A 1 648 ? 14.887 -30.423 -43.819 1.00 97.25 648 ILE A N 1
ATOM 5189 C CA . ILE A 1 648 ? 16.158 -29.908 -44.350 1.00 97.25 648 ILE A CA 1
ATOM 5190 C C . ILE A 1 648 ? 16.000 -29.475 -45.808 1.00 97.25 648 ILE A C 1
ATOM 5192 O O . ILE A 1 648 ? 16.457 -28.390 -46.167 1.00 97.25 648 ILE A O 1
ATOM 5196 N N . ASN A 1 649 ? 15.297 -30.258 -46.630 1.00 95.88 649 ASN A N 1
ATOM 5197 C CA . ASN A 1 649 ? 15.010 -29.880 -48.012 1.00 95.88 649 ASN A CA 1
ATOM 5198 C C . ASN A 1 649 ? 14.233 -28.552 -48.084 1.00 95.88 649 ASN A C 1
ATOM 5200 O O . ASN A 1 649 ? 14.625 -27.637 -48.810 1.00 95.88 649 ASN A O 1
ATOM 5204 N N . ALA A 1 650 ? 13.181 -28.394 -47.275 1.00 95.19 650 ALA A N 1
ATOM 5205 C CA . ALA A 1 650 ? 12.414 -27.152 -47.198 1.00 95.19 650 ALA A CA 1
ATOM 5206 C C . ALA A 1 650 ? 13.269 -25.955 -46.735 1.00 95.19 650 ALA A C 1
ATOM 5208 O O . ALA A 1 650 ? 13.152 -24.860 -47.292 1.00 95.19 650 ALA A O 1
ATOM 5209 N N . MET A 1 651 ? 14.159 -26.160 -45.757 1.00 97.00 651 MET A N 1
ATOM 5210 C CA . MET A 1 651 ? 15.112 -25.150 -45.279 1.00 97.00 651 MET A CA 1
ATOM 5211 C C . MET A 1 651 ? 16.074 -24.707 -46.385 1.00 97.00 651 MET A C 1
ATOM 5213 O O . MET A 1 651 ? 16.235 -23.507 -46.615 1.00 97.00 651 MET A O 1
ATOM 5217 N N . THR A 1 652 ? 16.675 -25.653 -47.108 1.00 94.31 652 THR A N 1
ATOM 5218 C CA . THR A 1 652 ? 17.597 -25.351 -48.210 1.00 94.31 652 THR A CA 1
ATOM 5219 C C . THR A 1 652 ? 16.890 -24.617 -49.352 1.00 94.31 652 THR A C 1
ATOM 5221 O O . THR A 1 652 ? 17.426 -23.626 -49.845 1.00 94.31 652 THR A O 1
ATOM 5224 N N . ILE A 1 653 ? 15.662 -25.016 -49.716 1.00 95.69 653 ILE A N 1
ATOM 5225 C CA . ILE A 1 653 ? 14.841 -24.316 -50.725 1.00 95.69 653 ILE A CA 1
ATOM 5226 C C . ILE A 1 653 ? 14.573 -22.861 -50.317 1.00 95.69 653 ILE A C 1
ATOM 5228 O O . ILE A 1 653 ? 14.602 -21.964 -51.158 1.00 95.69 653 ILE A O 1
ATOM 5232 N N . ARG A 1 654 ? 14.349 -22.603 -49.024 1.00 95.81 654 ARG A N 1
ATOM 5233 C CA . ARG A 1 654 ? 14.131 -21.252 -48.479 1.00 95.81 654 ARG A CA 1
ATOM 5234 C C . ARG A 1 654 ? 15.427 -20.483 -48.189 1.00 95.81 654 ARG A C 1
ATOM 5236 O O . ARG A 1 654 ? 15.372 -19.400 -47.615 1.00 95.81 654 ARG A O 1
ATOM 5243 N N . GLY A 1 655 ? 16.586 -21.014 -48.581 1.00 96.38 655 GLY A N 1
ATOM 5244 C CA . GLY A 1 655 ? 17.876 -20.330 -48.469 1.00 96.38 655 GLY A CA 1
ATOM 5245 C C . GLY A 1 655 ? 18.511 -20.362 -47.077 1.00 96.38 655 GLY A C 1
ATOM 5246 O O . GLY A 1 655 ? 19.442 -19.598 -46.821 1.00 96.38 655 GLY A O 1
ATOM 5247 N N . PHE A 1 656 ? 18.053 -21.236 -46.177 1.00 98.06 656 PHE A N 1
ATOM 5248 C CA . PHE A 1 656 ? 18.706 -21.435 -44.886 1.00 98.06 656 PHE A CA 1
ATOM 5249 C C . PHE A 1 656 ? 20.027 -22.171 -45.091 1.00 98.06 656 PHE A C 1
ATOM 5251 O O . PHE A 1 656 ? 20.069 -23.282 -45.623 1.00 98.06 656 PHE A O 1
ATOM 5258 N N . LYS A 1 657 ? 21.120 -21.548 -44.649 1.00 96.62 657 LYS A N 1
ATOM 5259 C CA . LYS A 1 657 ? 22.462 -22.117 -44.752 1.00 96.62 657 LYS A CA 1
ATOM 5260 C C . LYS A 1 657 ? 22.558 -23.392 -43.906 1.00 96.62 657 LYS A C 1
ATOM 5262 O O . LYS A 1 657 ? 22.291 -23.368 -42.703 1.00 96.62 657 LYS A O 1
ATOM 5267 N N . HIS A 1 658 ? 22.922 -24.497 -44.550 1.00 96.00 658 HIS A N 1
ATOM 5268 C CA . HIS A 1 658 ? 23.064 -25.824 -43.955 1.00 96.00 658 HIS A CA 1
ATOM 5269 C C . HIS A 1 658 ? 24.378 -26.456 -44.420 1.00 96.00 658 HIS A C 1
ATOM 5271 O O . HIS A 1 658 ? 24.657 -26.468 -45.617 1.00 96.00 658 HIS A O 1
ATOM 5277 N N . ASP A 1 659 ? 25.146 -26.995 -43.475 1.00 93.69 659 ASP A N 1
ATOM 5278 C CA . ASP A 1 659 ? 26.389 -27.719 -43.741 1.00 93.69 659 ASP A CA 1
ATOM 5279 C C . ASP A 1 659 ? 26.264 -29.186 -43.319 1.00 93.69 659 ASP A C 1
ATOM 5281 O O . ASP A 1 659 ? 26.332 -29.511 -42.130 1.00 93.69 659 ASP A O 1
ATOM 5285 N N . SER A 1 660 ? 26.078 -30.082 -44.288 1.00 90.25 660 SER A N 1
ATOM 5286 C CA . SER A 1 660 ? 26.011 -31.526 -44.040 1.00 90.25 660 SER A CA 1
ATOM 5287 C C . SER A 1 660 ? 27.382 -32.159 -43.781 1.00 90.25 660 SER A C 1
ATOM 5289 O O . SER A 1 660 ? 27.440 -33.299 -43.326 1.00 90.25 660 SER A O 1
ATOM 5291 N N . LEU A 1 661 ? 28.475 -31.455 -44.097 1.00 88.81 661 LEU A N 1
ATOM 5292 C CA . LEU A 1 661 ? 29.855 -31.938 -43.983 1.00 88.81 661 LEU A CA 1
ATOM 5293 C C . LEU A 1 661 ? 30.573 -31.395 -42.742 1.00 88.81 661 LEU A C 1
ATOM 5295 O O . LEU A 1 661 ? 31.739 -31.729 -42.523 1.00 88.81 661 LEU A O 1
ATOM 5299 N N . ALA A 1 662 ? 29.894 -30.581 -41.927 1.00 85.44 662 ALA A N 1
ATOM 5300 C CA . ALA A 1 662 ? 30.464 -30.036 -40.703 1.00 85.44 662 ALA A CA 1
ATOM 5301 C C . ALA A 1 662 ? 31.003 -31.163 -39.795 1.00 85.44 662 ALA A C 1
ATOM 5303 O O . ALA A 1 662 ? 30.301 -32.158 -39.571 1.00 85.44 662 ALA A O 1
ATOM 5304 N N . PRO A 1 663 ? 32.224 -31.023 -39.249 1.00 80.50 663 PRO A N 1
ATOM 5305 C CA . PRO A 1 663 ? 32.836 -32.060 -38.433 1.00 80.50 663 PRO A CA 1
ATOM 5306 C C . PRO A 1 663 ? 32.050 -32.269 -37.136 1.00 80.50 663 PRO A C 1
ATOM 5308 O O . PRO A 1 663 ? 31.638 -31.311 -36.480 1.00 80.50 663 PRO A O 1
ATOM 5311 N N . LEU A 1 664 ? 31.883 -33.532 -36.737 1.00 80.50 664 LEU A N 1
ATOM 5312 C CA . LEU A 1 664 ? 31.365 -33.868 -35.413 1.00 80.50 664 LEU A CA 1
ATOM 5313 C C . LEU A 1 664 ? 32.397 -33.460 -34.361 1.00 80.50 664 LEU A C 1
ATOM 5315 O O . LEU A 1 664 ? 33.510 -33.985 -34.327 1.00 80.50 664 LEU A O 1
ATOM 5319 N N . LEU A 1 665 ? 32.018 -32.513 -33.511 1.00 88.19 665 LEU A N 1
ATOM 5320 C CA . LEU A 1 665 ? 32.835 -32.086 -32.385 1.00 88.19 665 LEU A CA 1
ATOM 5321 C C . LEU A 1 665 ? 32.669 -33.057 -31.202 1.00 88.19 665 LEU A C 1
ATOM 5323 O O . LEU A 1 665 ? 31.630 -33.716 -31.096 1.00 88.19 665 LEU A O 1
ATOM 5327 N N . PRO A 1 666 ? 33.664 -33.154 -30.299 1.00 84.94 666 PRO A N 1
ATOM 5328 C CA . PRO A 1 666 ? 33.537 -33.937 -29.074 1.00 84.94 666 PRO A CA 1
ATOM 5329 C C . PRO A 1 666 ? 32.299 -33.533 -28.268 1.00 84.94 666 PRO A C 1
ATOM 5331 O O . PRO A 1 666 ? 31.922 -32.360 -28.247 1.00 84.94 666 PRO A O 1
ATOM 5334 N N . ALA A 1 667 ? 31.679 -34.501 -27.589 1.00 78.44 667 ALA A N 1
ATOM 5335 C CA . ALA A 1 667 ? 30.551 -34.220 -26.712 1.00 78.44 667 ALA A CA 1
ATOM 5336 C C . ALA A 1 667 ? 30.999 -33.269 -25.581 1.00 78.44 667 ALA A C 1
ATOM 5338 O O . ALA A 1 667 ? 31.981 -33.570 -24.895 1.00 78.44 667 ALA A O 1
ATOM 5339 N N . PRO A 1 668 ? 30.320 -32.128 -25.390 1.00 85.94 668 PRO A N 1
ATOM 5340 C CA . PRO A 1 668 ? 30.688 -31.172 -24.357 1.00 85.94 668 PRO A CA 1
ATOM 5341 C C . PRO A 1 668 ? 30.313 -31.701 -22.970 1.00 85.94 668 PRO A C 1
ATOM 5343 O O . PRO A 1 668 ? 29.386 -32.500 -22.816 1.00 85.94 668 PRO A O 1
ATOM 5346 N N . THR A 1 669 ? 31.033 -31.237 -21.950 1.00 84.44 669 THR A N 1
ATOM 5347 C CA . THR A 1 669 ? 30.677 -31.482 -20.549 1.00 84.44 669 THR A CA 1
ATOM 5348 C C . THR A 1 669 ? 29.394 -30.741 -20.175 1.00 84.44 669 THR A C 1
ATOM 5350 O O . THR A 1 669 ? 28.983 -29.807 -20.864 1.00 84.44 669 THR A O 1
ATOM 5353 N N . SER A 1 670 ? 28.773 -31.146 -19.066 1.00 81.56 670 SER A N 1
ATOM 5354 C CA . SER A 1 670 ? 27.591 -30.463 -18.539 1.00 81.56 670 SER A CA 1
ATOM 5355 C C . SER A 1 670 ? 27.891 -28.997 -18.215 1.00 81.56 670 SER A C 1
ATOM 5357 O O . SER A 1 670 ? 28.958 -28.693 -17.671 1.00 81.56 670 SER A O 1
ATOM 5359 N N . ASN A 1 671 ? 26.975 -28.092 -18.571 1.00 89.44 671 ASN A N 1
ATOM 5360 C CA . ASN A 1 671 ? 27.118 -26.679 -18.246 1.00 89.44 671 ASN A CA 1
ATOM 5361 C C . ASN A 1 671 ? 26.777 -26.445 -16.769 1.00 89.44 671 ASN A C 1
ATOM 5363 O O . ASN A 1 671 ? 25.786 -26.966 -16.256 1.00 89.44 671 ASN A O 1
ATOM 5367 N N . THR A 1 672 ? 27.602 -25.658 -16.084 1.00 94.12 672 THR A N 1
ATOM 5368 C CA . THR A 1 672 ? 27.437 -25.370 -14.656 1.00 94.12 672 THR A CA 1
ATOM 5369 C C . THR A 1 672 ? 27.471 -23.869 -14.418 1.00 94.12 672 THR A C 1
ATOM 5371 O O . THR A 1 672 ? 28.223 -23.156 -15.082 1.00 94.12 672 THR A O 1
ATOM 5374 N N . LEU A 1 673 ? 26.666 -23.398 -13.470 1.00 94.94 673 LEU A N 1
ATOM 5375 C CA . LEU A 1 673 ? 26.529 -21.991 -13.114 1.00 94.94 673 LEU A CA 1
ATOM 5376 C C . LEU A 1 673 ? 26.949 -21.772 -11.664 1.00 94.94 673 LEU A C 1
ATOM 5378 O O . LEU A 1 673 ? 26.550 -22.540 -10.792 1.00 94.94 673 LEU A O 1
ATOM 5382 N N . ASP A 1 674 ? 27.743 -20.740 -11.392 1.00 96.12 674 ASP A N 1
ATOM 5383 C CA . ASP A 1 674 ? 28.080 -20.385 -10.012 1.00 96.12 674 ASP A CA 1
ATOM 5384 C C . ASP A 1 674 ? 26.808 -19.946 -9.264 1.00 96.12 674 ASP A C 1
ATOM 5386 O O . ASP A 1 674 ? 25.968 -19.236 -9.824 1.00 96.12 674 ASP A O 1
ATOM 5390 N N . ARG A 1 675 ? 26.640 -20.386 -8.007 1.00 95.56 675 ARG A N 1
ATOM 5391 C CA . ARG A 1 675 ? 25.413 -20.116 -7.231 1.00 95.56 675 ARG A CA 1
ATOM 5392 C C . ARG A 1 675 ? 25.128 -18.625 -7.037 1.00 95.56 675 ARG A C 1
ATOM 5394 O O . ARG A 1 675 ? 23.969 -18.234 -7.095 1.00 95.56 675 ARG A O 1
ATOM 5401 N N . GLU A 1 676 ? 26.160 -17.800 -6.868 1.00 93.88 676 GLU A N 1
ATOM 5402 C CA . GLU A 1 676 ? 26.021 -16.336 -6.769 1.00 93.88 676 GLU A CA 1
ATOM 5403 C C . GLU A 1 676 ? 25.388 -15.753 -8.036 1.00 93.88 676 GLU A C 1
ATOM 5405 O O . GLU A 1 676 ? 24.400 -15.028 -7.972 1.00 93.88 676 GLU A O 1
ATOM 5410 N N . TYR A 1 677 ? 25.901 -16.154 -9.202 1.00 94.94 677 TYR A N 1
ATOM 5411 C CA . TYR A 1 677 ? 25.371 -15.717 -10.490 1.00 94.94 677 TYR A CA 1
ATOM 5412 C C . TYR A 1 677 ? 23.949 -16.245 -10.736 1.00 94.94 677 TYR A C 1
ATOM 5414 O O . TYR A 1 677 ? 23.118 -15.550 -11.317 1.00 94.94 677 TYR A O 1
ATOM 5422 N N . TYR A 1 678 ? 23.638 -17.461 -10.269 1.00 96.88 678 TYR A N 1
ATOM 5423 C CA . TYR A 1 678 ? 22.273 -17.988 -10.307 1.00 96.88 678 TYR A CA 1
ATOM 5424 C C . TYR A 1 678 ? 21.313 -17.128 -9.475 1.00 96.88 678 TYR A C 1
ATOM 5426 O O . TYR A 1 678 ? 20.257 -16.740 -9.975 1.00 96.88 678 TYR A O 1
ATOM 5434 N N . ALA A 1 679 ? 21.682 -16.817 -8.229 1.00 96.12 679 ALA A N 1
ATOM 5435 C CA . ALA A 1 679 ? 20.847 -16.035 -7.325 1.00 96.12 679 ALA A CA 1
ATOM 5436 C C . ALA A 1 679 ? 20.593 -14.615 -7.852 1.00 96.12 679 ALA A C 1
ATOM 5438 O O . ALA A 1 679 ? 19.466 -14.138 -7.776 1.00 96.12 679 ALA A O 1
ATOM 5439 N N . ASP A 1 680 ? 21.595 -13.987 -8.466 1.00 93.44 680 ASP A N 1
ATOM 5440 C CA . ASP A 1 680 ? 21.462 -12.689 -9.139 1.00 93.44 680 ASP A CA 1
ATOM 5441 C C . ASP A 1 680 ? 20.458 -12.730 -10.311 1.00 93.44 680 ASP A C 1
ATOM 5443 O O . ASP A 1 680 ? 19.676 -11.808 -10.528 1.00 93.44 680 ASP A O 1
ATOM 5447 N N . HIS A 1 681 ? 20.419 -13.837 -11.060 1.00 94.25 681 HIS A N 1
ATOM 5448 C CA . HIS A 1 681 ? 19.581 -13.942 -12.257 1.00 94.25 681 HIS A CA 1
ATOM 5449 C C . HIS A 1 681 ? 18.161 -14.437 -11.990 1.00 94.25 681 HIS A C 1
ATOM 5451 O O . HIS A 1 681 ? 17.245 -14.050 -12.723 1.00 94.25 681 HIS A O 1
ATOM 5457 N N . PHE A 1 682 ? 17.976 -15.323 -11.017 1.00 97.50 682 PHE A N 1
ATOM 5458 C CA . PHE A 1 682 ? 16.707 -16.015 -10.788 1.00 97.50 682 PHE A CA 1
ATOM 5459 C C . PHE A 1 682 ? 16.202 -15.859 -9.355 1.00 97.50 682 PHE A C 1
ATOM 5461 O O . PHE A 1 682 ? 15.149 -16.396 -9.027 1.00 97.50 682 PHE A O 1
ATOM 5468 N N . GLY A 1 683 ? 16.918 -15.153 -8.483 1.00 97.12 683 GLY A N 1
ATOM 5469 C CA . GLY A 1 683 ? 16.688 -15.171 -7.043 1.00 97.12 683 GLY A CA 1
ATOM 5470 C C . GLY A 1 683 ? 17.274 -16.421 -6.370 1.00 97.12 683 GLY A C 1
ATOM 5471 O O . GLY A 1 683 ? 17.662 -17.380 -7.046 1.00 97.12 683 GLY A O 1
ATOM 5472 N N . PRO A 1 684 ? 17.297 -16.449 -5.029 1.00 97.69 684 PRO A N 1
ATOM 5473 C CA . PRO A 1 684 ? 17.898 -17.530 -4.250 1.00 97.69 684 PRO A CA 1
ATOM 5474 C C . PRO A 1 684 ? 17.221 -18.880 -4.525 1.00 97.69 684 PRO A C 1
ATOM 5476 O O . PRO A 1 684 ? 16.066 -18.944 -4.969 1.00 97.69 684 PRO A O 1
ATOM 5479 N N . THR A 1 685 ? 17.945 -19.965 -4.257 1.00 98.44 685 THR A N 1
ATOM 5480 C CA . THR A 1 685 ? 17.458 -21.342 -4.401 1.00 98.44 685 THR A CA 1
ATOM 5481 C C . THR A 1 685 ? 17.750 -22.174 -3.150 1.00 98.44 685 THR A C 1
ATOM 5483 O O . THR A 1 685 ? 18.253 -21.677 -2.146 1.00 98.44 685 THR A O 1
ATOM 5486 N N . THR A 1 686 ? 17.398 -23.460 -3.181 1.00 98.12 686 THR A N 1
ATOM 5487 C CA . THR A 1 686 ? 17.418 -24.373 -2.032 1.00 98.12 686 THR A CA 1
ATOM 5488 C C . THR A 1 686 ? 18.717 -24.272 -1.229 1.00 98.12 686 THR A C 1
ATOM 5490 O O . THR A 1 686 ? 19.818 -24.540 -1.734 1.00 98.12 686 THR A O 1
ATOM 5493 N N . GLY A 1 687 ? 18.567 -23.948 0.054 1.00 96.62 687 GLY A N 1
ATOM 5494 C CA . GLY A 1 687 ? 19.636 -23.820 1.034 1.00 96.62 687 GLY A CA 1
ATOM 5495 C C . GLY A 1 687 ? 20.281 -22.440 1.138 1.00 96.62 687 GLY A C 1
ATOM 5496 O O . GLY A 1 687 ? 21.055 -22.263 2.071 1.00 96.62 687 GLY A O 1
ATOM 5497 N N . ASP A 1 688 ? 19.991 -21.506 0.235 1.00 97.56 688 ASP A N 1
ATOM 5498 C CA . ASP A 1 688 ? 20.448 -20.121 0.366 1.00 97.56 688 ASP A CA 1
ATOM 5499 C C . ASP A 1 688 ? 19.641 -19.401 1.461 1.00 97.56 688 ASP A C 1
ATOM 5501 O O . ASP A 1 688 ? 18.506 -19.788 1.768 1.00 97.56 688 ASP A O 1
ATOM 5505 N N . LEU A 1 689 ? 20.234 -18.363 2.051 1.00 97.62 689 LEU A N 1
ATOM 5506 C CA . LEU A 1 689 ? 19.636 -17.545 3.104 1.00 97.62 689 LEU A CA 1
ATOM 5507 C C . LEU A 1 689 ? 19.333 -16.143 2.584 1.00 97.62 689 LEU A C 1
ATOM 5509 O O . LEU A 1 689 ? 20.132 -15.569 1.846 1.00 97.62 689 LEU A O 1
ATOM 5513 N N . VAL A 1 690 ? 18.216 -15.576 3.028 1.00 98.25 690 VAL A N 1
ATOM 5514 C CA . VAL A 1 690 ? 17.799 -14.202 2.735 1.00 98.25 690 VAL A CA 1
ATOM 5515 C C . VAL A 1 690 ? 17.498 -13.488 4.039 1.00 98.25 690 VAL A C 1
ATOM 5517 O O . VAL A 1 690 ? 16.674 -13.956 4.826 1.00 98.25 690 VAL A O 1
ATOM 5520 N N . ARG A 1 691 ? 18.147 -12.351 4.278 1.00 97.81 691 ARG A N 1
ATOM 5521 C CA . ARG A 1 691 ? 17.839 -11.499 5.424 1.00 97.81 691 ARG A CA 1
ATOM 5522 C C . ARG A 1 691 ? 16.524 -10.761 5.188 1.00 97.81 691 ARG A C 1
ATOM 5524 O O . ARG A 1 691 ? 16.271 -10.276 4.089 1.00 97.81 691 ARG A O 1
ATOM 5531 N N . LEU A 1 692 ? 15.682 -10.674 6.210 1.00 98.25 692 LEU A N 1
ATOM 5532 C CA . LEU A 1 692 ? 14.383 -10.009 6.116 1.00 98.25 692 LEU A CA 1
ATOM 5533 C C . LEU A 1 692 ? 14.509 -8.541 6.530 1.00 98.25 692 LEU A C 1
ATOM 5535 O O . LEU A 1 692 ? 14.589 -8.244 7.721 1.00 98.25 692 LEU A O 1
ATOM 5539 N N . GLY A 1 693 ? 14.552 -7.625 5.561 1.00 96.62 693 GLY A N 1
ATOM 5540 C CA . GLY A 1 693 ? 14.831 -6.212 5.813 1.00 96.62 693 GLY A CA 1
ATOM 5541 C C . GLY A 1 693 ? 16.174 -6.019 6.519 1.00 96.62 693 GLY A C 1
ATOM 5542 O O . GLY A 1 693 ? 17.125 -6.759 6.263 1.00 96.62 693 GLY A O 1
ATOM 5543 N N . ASP A 1 694 ? 16.240 -5.064 7.443 1.00 95.06 694 ASP A N 1
ATOM 5544 C CA . ASP A 1 694 ? 17.373 -4.819 8.348 1.00 95.06 694 ASP A CA 1
ATOM 5545 C C . ASP A 1 694 ? 17.242 -5.573 9.692 1.00 95.06 694 ASP A C 1
ATOM 5547 O O . ASP A 1 694 ? 17.906 -5.233 10.672 1.00 95.06 694 ASP A O 1
ATOM 5551 N N . THR A 1 695 ? 16.384 -6.600 9.761 1.00 97.06 695 THR A N 1
ATOM 5552 C CA . THR A 1 695 ? 16.150 -7.393 10.981 1.00 97.06 695 THR A CA 1
ATOM 5553 C C . THR A 1 695 ? 17.236 -8.442 11.222 1.00 97.06 695 THR A C 1
ATOM 5555 O O . THR A 1 695 ? 18.055 -8.742 10.360 1.00 97.06 695 THR A O 1
ATOM 5558 N N . GLU A 1 696 ? 17.210 -9.102 12.378 1.00 94.31 696 GLU A N 1
ATOM 5559 C CA . GLU A 1 696 ? 18.108 -10.235 12.645 1.00 94.31 696 GLU A CA 1
ATOM 5560 C C . GLU A 1 696 ? 17.647 -11.557 12.014 1.00 94.31 696 GLU A C 1
ATOM 5562 O O . GLU A 1 696 ? 18.290 -12.585 12.222 1.00 94.31 696 GLU A O 1
ATOM 5567 N N . LEU A 1 697 ? 16.535 -11.571 11.275 1.00 98.19 697 LEU A N 1
ATOM 5568 C CA . LEU A 1 697 ? 15.900 -12.792 10.778 1.00 98.19 697 LEU A CA 1
ATOM 5569 C C . LEU A 1 697 ? 16.450 -13.210 9.410 1.00 98.19 697 LEU A C 1
ATOM 5571 O O . LEU A 1 697 ? 16.546 -12.397 8.488 1.00 98.19 697 LEU A O 1
ATOM 5575 N N . TRP A 1 698 ? 16.735 -14.503 9.271 1.00 98.12 698 TRP A N 1
ATOM 5576 C CA . TRP A 1 698 ? 17.244 -15.138 8.061 1.00 98.12 698 TRP A CA 1
ATOM 5577 C C . TRP A 1 698 ? 16.293 -16.237 7.591 1.00 98.12 698 TRP A C 1
ATOM 5579 O O . TRP A 1 698 ? 16.114 -17.257 8.254 1.00 98.12 698 TRP A O 1
ATOM 5589 N N . ALA A 1 699 ? 15.699 -16.042 6.420 1.00 98.44 699 ALA A N 1
ATOM 5590 C CA . ALA A 1 699 ? 14.863 -17.024 5.751 1.00 98.44 699 ALA A CA 1
ATOM 5591 C C . ALA A 1 699 ? 15.731 -17.960 4.903 1.00 98.44 699 ALA A C 1
ATOM 5593 O O . ALA A 1 699 ? 16.379 -17.521 3.953 1.00 98.44 699 ALA A O 1
ATOM 5594 N N . ARG A 1 700 ? 15.728 -19.258 5.209 1.00 98.25 700 ARG A N 1
ATOM 5595 C CA . ARG A 1 700 ? 16.368 -20.291 4.391 1.00 98.25 700 ARG A CA 1
ATOM 5596 C C . ARG A 1 700 ? 15.388 -20.832 3.361 1.00 98.25 700 ARG A C 1
ATOM 5598 O O . ARG A 1 700 ? 14.300 -21.274 3.720 1.00 98.25 700 ARG A O 1
ATOM 5605 N N . VAL A 1 701 ? 15.796 -20.905 2.096 1.00 98.50 701 VAL A N 1
ATOM 5606 C CA . VAL A 1 701 ? 14.985 -21.554 1.054 1.00 98.50 701 VAL A CA 1
ATOM 5607 C C . VAL A 1 701 ? 14.951 -23.068 1.299 1.00 98.50 701 VAL A C 1
ATOM 5609 O O . VAL A 1 701 ? 15.974 -23.753 1.207 1.00 98.50 701 VAL A O 1
ATOM 5612 N N . GLU A 1 702 ? 13.777 -23.606 1.626 1.00 98.06 702 GLU A N 1
ATOM 5613 C CA . GLU A 1 702 ? 13.583 -25.012 2.008 1.00 98.06 702 GLU A CA 1
ATOM 5614 C C . GLU A 1 702 ? 13.583 -25.945 0.801 1.00 98.06 702 GLU A C 1
ATOM 5616 O O . GLU A 1 702 ? 14.128 -27.046 0.865 1.00 98.06 702 GLU A O 1
ATOM 5621 N N . LYS A 1 703 ? 12.981 -25.489 -0.298 1.00 97.94 703 LYS A N 1
ATOM 5622 C CA . LYS A 1 703 ? 12.860 -26.213 -1.564 1.00 97.94 703 LYS A CA 1
ATOM 5623 C C . LYS A 1 703 ? 12.717 -25.230 -2.724 1.00 97.94 703 LYS A C 1
ATOM 5625 O O . LYS A 1 703 ? 12.262 -24.101 -2.536 1.00 97.94 703 LYS A O 1
ATOM 5630 N N . ASP A 1 704 ? 13.055 -25.694 -3.916 1.00 98.56 704 ASP A N 1
ATOM 5631 C CA . ASP A 1 704 ? 12.848 -25.001 -5.183 1.00 98.56 704 ASP A CA 1
ATOM 5632 C C . ASP A 1 704 ? 12.133 -25.958 -6.142 1.00 98.56 704 ASP A C 1
ATOM 5634 O O . ASP A 1 704 ? 12.529 -27.118 -6.264 1.00 98.56 704 ASP A O 1
ATOM 5638 N N . PHE A 1 705 ? 11.050 -25.494 -6.762 1.00 98.44 705 PHE A N 1
ATOM 5639 C CA . PHE A 1 705 ? 10.262 -26.277 -7.716 1.00 98.44 705 PHE A CA 1
ATOM 5640 C C . PHE A 1 705 ? 10.818 -26.231 -9.142 1.00 98.44 705 PHE A C 1
ATOM 5642 O O . PHE A 1 705 ? 10.327 -26.956 -10.008 1.00 98.44 705 PHE A O 1
ATOM 5649 N N . THR A 1 706 ? 11.810 -25.381 -9.409 1.00 98.06 706 THR A N 1
ATOM 5650 C CA . THR A 1 706 ? 12.381 -25.247 -10.745 1.00 98.06 706 THR A CA 1
ATOM 5651 C C . THR A 1 706 ? 13.134 -26.500 -11.197 1.00 98.06 706 THR A C 1
ATOM 5653 O O . THR A 1 706 ? 13.568 -27.340 -10.406 1.00 98.06 706 THR A O 1
ATOM 5656 N N . VAL A 1 707 ? 13.344 -26.587 -12.507 1.00 97.94 707 VAL A N 1
ATOM 5657 C CA . VAL A 1 707 ? 14.315 -27.493 -13.120 1.00 97.94 707 VAL A CA 1
ATOM 5658 C C . VAL A 1 707 ? 15.431 -26.617 -13.667 1.00 97.94 707 VAL A C 1
ATOM 5660 O O . VAL A 1 707 ? 15.188 -25.828 -14.581 1.00 97.94 707 VAL A O 1
ATOM 5663 N N . TYR A 1 708 ? 16.637 -26.738 -13.105 1.00 98.12 708 TYR A N 1
ATOM 5664 C CA . TYR A 1 708 ? 17.726 -25.812 -13.413 1.00 98.12 708 TYR A CA 1
ATOM 5665 C C . TYR A 1 708 ? 18.050 -25.777 -14.910 1.00 98.12 708 TYR A C 1
ATOM 5667 O O . TYR A 1 708 ? 18.390 -26.803 -15.505 1.00 98.12 708 TYR A O 1
ATOM 5675 N N . GLY A 1 709 ? 17.965 -24.594 -15.516 1.00 96.75 709 GLY A N 1
ATOM 5676 C CA . GLY A 1 709 ? 18.115 -24.361 -16.954 1.00 96.75 709 GLY A CA 1
ATOM 5677 C C . GLY A 1 709 ? 16.803 -24.213 -17.740 1.00 96.75 709 GLY A C 1
ATOM 5678 O O . GLY A 1 709 ? 16.876 -23.816 -18.905 1.00 96.75 709 GLY A O 1
ATOM 5679 N N . ASP A 1 710 ? 15.645 -24.495 -17.130 1.00 98.25 710 ASP A N 1
ATOM 5680 C CA . ASP A 1 710 ? 14.287 -24.271 -17.664 1.00 98.25 710 ASP A CA 1
ATOM 5681 C C . ASP A 1 710 ? 13.505 -23.216 -16.836 1.00 98.25 710 ASP A C 1
ATOM 5683 O O . ASP A 1 710 ? 12.269 -23.248 -16.791 1.00 98.25 710 ASP A O 1
ATOM 5687 N N . GLU A 1 711 ? 14.194 -22.292 -16.157 1.00 98.56 711 GLU A N 1
ATOM 5688 C CA . GLU A 1 711 ? 13.566 -21.205 -15.393 1.00 98.56 711 GLU A CA 1
ATOM 5689 C C . GLU A 1 711 ? 12.700 -20.318 -16.302 1.00 98.56 711 GLU A C 1
ATOM 5691 O O . GLU A 1 711 ? 13.099 -19.928 -17.409 1.00 98.56 711 GLU A O 1
ATOM 5696 N N . CYS A 1 712 ? 11.512 -19.945 -15.828 1.00 98.50 712 CYS A N 1
ATOM 5697 C CA . CYS A 1 712 ? 10.647 -19.010 -16.534 1.00 98.50 712 CYS A CA 1
ATOM 5698 C C . CYS A 1 712 ? 11.218 -17.595 -16.408 1.00 98.50 712 CYS A C 1
ATOM 5700 O O . CYS A 1 712 ? 11.300 -17.051 -15.315 1.00 98.50 712 CYS A O 1
ATOM 5702 N N . LYS A 1 713 ? 11.611 -16.980 -17.527 1.00 97.62 713 LYS A N 1
ATOM 5703 C CA . LYS A 1 713 ? 12.086 -15.589 -17.553 1.00 97.62 713 LYS A CA 1
ATOM 5704 C C . LYS A 1 713 ? 11.519 -14.839 -18.748 1.00 97.62 713 LYS A C 1
ATOM 5706 O O . LYS A 1 713 ? 11.687 -15.275 -19.896 1.00 97.62 713 LYS A O 1
ATOM 5711 N N . PHE A 1 714 ? 10.865 -13.716 -18.480 1.00 98.06 714 PHE A N 1
ATOM 5712 C CA . PHE A 1 714 ? 10.270 -12.841 -19.489 1.00 98.06 714 PHE A CA 1
ATOM 5713 C C . PHE A 1 714 ? 11.264 -11.772 -19.979 1.00 98.06 714 PHE A C 1
ATOM 5715 O O . PHE A 1 714 ? 12.187 -11.389 -19.264 1.00 98.06 714 PHE A O 1
ATOM 5722 N N . GLY A 1 715 ? 11.101 -11.313 -21.226 1.00 95.81 715 GLY A N 1
ATOM 5723 C CA . GLY A 1 715 ? 11.855 -10.193 -21.803 1.00 95.81 715 GLY A CA 1
ATOM 5724 C C . GLY A 1 715 ? 12.451 -10.451 -23.193 1.00 95.81 715 GLY A C 1
ATOM 5725 O O . GLY A 1 715 ? 12.351 -11.541 -23.771 1.00 95.81 715 GLY A O 1
ATOM 5726 N N . GLY A 1 716 ? 13.138 -9.435 -23.729 1.00 94.88 716 GLY A N 1
ATOM 5727 C CA . GLY A 1 716 ? 13.784 -9.480 -25.044 1.00 94.88 716 GLY A CA 1
ATOM 5728 C C . GLY A 1 716 ? 14.789 -10.631 -25.175 1.00 94.88 716 GLY A C 1
ATOM 5729 O O . GLY A 1 716 ? 15.819 -10.660 -24.505 1.00 94.88 716 GLY A O 1
ATOM 5730 N N . GLY A 1 717 ? 14.484 -11.601 -26.044 1.00 92.94 717 GLY A N 1
ATOM 5731 C CA . GLY A 1 717 ? 15.338 -12.771 -26.285 1.00 92.94 717 GLY A CA 1
ATOM 5732 C C . GLY A 1 717 ? 15.365 -13.808 -25.153 1.00 92.94 717 GLY A C 1
ATOM 5733 O O . GLY A 1 717 ? 16.231 -14.681 -25.175 1.00 92.94 717 GLY A O 1
ATOM 5734 N N . LYS A 1 718 ? 14.438 -13.734 -24.185 1.00 97.62 718 LYS A N 1
ATOM 5735 C CA . LYS A 1 718 ? 14.406 -14.607 -23.001 1.00 97.62 718 LYS A CA 1
ATOM 5736 C C . LYS A 1 718 ? 13.639 -15.922 -23.248 1.00 97.62 718 LYS A C 1
ATOM 5738 O O . LYS A 1 718 ? 13.626 -16.424 -24.379 1.00 97.62 718 LYS A O 1
ATOM 5743 N N . VAL A 1 719 ? 13.061 -16.506 -22.195 1.00 98.62 719 VAL A N 1
ATOM 5744 C CA . VAL A 1 719 ? 12.473 -17.855 -22.184 1.00 98.62 719 VAL A CA 1
ATOM 5745 C C . VAL A 1 719 ? 10.994 -17.855 -22.552 1.00 98.62 719 VAL A C 1
ATOM 5747 O O . VAL A 1 719 ? 10.601 -18.622 -23.431 1.00 98.62 719 VAL A O 1
ATOM 5750 N N . LEU A 1 720 ? 10.186 -17.002 -21.913 1.00 98.31 720 LEU A N 1
ATOM 5751 C CA . LEU A 1 720 ? 8.738 -16.919 -22.139 1.00 98.31 720 LEU A CA 1
ATOM 5752 C C . LEU A 1 720 ? 8.443 -16.221 -23.472 1.00 98.31 720 LEU A C 1
ATOM 5754 O O . LEU A 1 720 ? 8.191 -15.022 -23.537 1.00 98.31 720 LEU A O 1
ATOM 5758 N N . ARG A 1 721 ? 8.583 -16.985 -24.556 1.00 98.50 721 ARG A N 1
ATOM 5759 C CA . ARG A 1 721 ? 8.323 -16.592 -25.942 1.00 98.50 721 ARG A CA 1
ATOM 5760 C C . ARG A 1 721 ? 7.670 -17.749 -26.684 1.00 98.50 721 ARG A C 1
ATOM 5762 O O . ARG A 1 721 ? 7.853 -18.908 -26.309 1.00 98.50 721 ARG A O 1
ATOM 5769 N N . GLU A 1 722 ? 6.923 -17.410 -27.727 1.00 97.62 722 GLU A N 1
ATOM 5770 C CA . GLU A 1 722 ? 6.140 -18.337 -28.549 1.00 97.62 722 GLU A CA 1
ATOM 5771 C C . GLU A 1 722 ? 6.955 -19.567 -28.989 1.00 97.62 722 GLU A C 1
ATOM 5773 O O . GLU A 1 722 ? 8.085 -19.451 -29.467 1.00 97.62 722 GLU A O 1
ATOM 5778 N N . GLY A 1 723 ? 6.400 -20.754 -28.739 1.00 97.38 723 GLY A N 1
ATOM 5779 C CA . GLY A 1 723 ? 6.996 -22.055 -29.053 1.00 97.38 723 GLY A CA 1
ATOM 5780 C C . GLY A 1 723 ? 8.144 -22.482 -28.139 1.00 97.38 723 GLY A C 1
ATOM 5781 O O . GLY A 1 723 ? 8.631 -23.604 -28.258 1.00 97.38 723 GLY A O 1
ATOM 5782 N N . MET A 1 724 ? 8.576 -21.611 -27.227 1.00 98.50 724 MET A N 1
ATOM 5783 C CA . MET A 1 724 ? 9.685 -21.817 -26.293 1.00 98.50 724 MET A CA 1
ATOM 5784 C C . MET A 1 724 ? 9.104 -22.045 -24.900 1.00 98.50 724 MET A C 1
ATOM 5786 O O . MET A 1 724 ? 8.398 -23.025 -24.717 1.00 98.50 724 MET A O 1
ATOM 5790 N N . GLY A 1 725 ? 9.329 -21.157 -23.928 1.00 98.25 725 GLY A N 1
ATOM 5791 C CA . GLY A 1 725 ? 8.660 -21.222 -22.626 1.00 98.25 725 GLY A CA 1
ATOM 5792 C C . GLY A 1 725 ? 7.175 -20.851 -22.656 1.00 98.25 725 GLY A C 1
ATOM 5793 O O . GLY A 1 725 ? 6.470 -21.177 -21.709 1.00 98.25 725 GLY A O 1
ATOM 5794 N N . GLN A 1 726 ? 6.690 -20.219 -23.732 1.00 98.62 726 GLN A N 1
ATOM 5795 C CA . GLN A 1 726 ? 5.264 -19.993 -23.975 1.00 98.62 726 GLN A CA 1
ATOM 5796 C C . GLN A 1 726 ? 4.749 -21.044 -24.968 1.00 98.62 726 GLN A C 1
ATOM 5798 O O . GLN A 1 726 ? 5.199 -21.102 -26.116 1.00 98.62 726 GLN A O 1
ATOM 5803 N N . ALA A 1 727 ? 3.804 -21.867 -24.524 1.00 98.06 727 ALA A N 1
ATOM 5804 C CA . ALA A 1 727 ? 3.139 -22.882 -25.327 1.00 98.06 727 ALA A CA 1
ATOM 5805 C C . ALA A 1 727 ? 2.300 -22.263 -26.454 1.00 98.06 727 ALA A C 1
ATOM 5807 O O . ALA A 1 727 ? 1.849 -21.115 -26.386 1.00 98.06 727 ALA A O 1
ATOM 5808 N N . THR A 1 728 ? 2.073 -23.051 -27.501 1.00 96.88 728 THR A N 1
ATOM 5809 C CA . THR A 1 728 ? 1.325 -22.643 -28.696 1.00 96.88 728 THR A CA 1
ATOM 5810 C C . THR A 1 728 ? 0.164 -23.597 -28.935 1.00 96.88 728 THR A C 1
ATOM 5812 O O . THR A 1 728 ? 0.139 -24.706 -28.406 1.00 96.88 728 THR A O 1
ATOM 5815 N N . GLY A 1 729 ? -0.843 -23.153 -29.693 1.00 94.06 729 GLY A N 1
ATOM 5816 C CA . GLY A 1 729 ? -2.043 -23.963 -29.933 1.00 94.06 729 GLY A CA 1
ATOM 5817 C C . GLY A 1 729 ? -2.870 -24.238 -28.671 1.00 94.06 729 GLY A C 1
ATOM 5818 O O . GLY A 1 729 ? -3.610 -25.216 -28.640 1.00 94.06 729 GLY A O 1
ATOM 5819 N N . LYS A 1 730 ? -2.728 -23.392 -27.643 1.00 95.75 730 LYS A N 1
ATOM 5820 C CA . LYS A 1 730 ? -3.472 -23.445 -26.381 1.00 95.75 730 LYS A CA 1
ATOM 5821 C C . LYS A 1 730 ? -4.442 -22.278 -26.288 1.00 95.75 730 LYS A C 1
ATOM 5823 O O . LYS A 1 730 ? -4.056 -21.143 -26.571 1.00 95.75 730 LYS A O 1
ATOM 5828 N N . LEU A 1 731 ? -5.691 -22.573 -25.937 1.00 96.94 731 LEU A N 1
ATOM 5829 C CA . LEU A 1 731 ? -6.741 -21.568 -25.757 1.00 96.94 731 LEU A CA 1
ATOM 5830 C C . LEU A 1 731 ? -6.742 -21.019 -24.328 1.00 96.94 731 LEU A C 1
ATOM 5832 O O . LEU A 1 731 ? -6.080 -21.566 -23.451 1.00 96.94 731 LEU A O 1
ATOM 5836 N N . ASP A 1 732 ? -7.507 -19.949 -24.103 1.00 95.81 732 ASP A N 1
ATOM 5837 C CA . ASP A 1 732 ? -7.560 -19.245 -22.818 1.00 95.81 732 ASP A CA 1
ATOM 5838 C C . ASP A 1 732 ? -7.816 -20.184 -21.627 1.00 95.81 732 ASP A C 1
ATOM 5840 O O . ASP A 1 732 ? -7.055 -20.178 -20.667 1.00 95.81 732 ASP A O 1
ATOM 5844 N N . ASP A 1 733 ? -8.819 -21.064 -21.709 1.00 96.19 733 ASP A N 1
ATOM 5845 C CA . ASP A 1 733 ? -9.159 -21.984 -20.612 1.00 96.19 733 ASP A CA 1
ATOM 5846 C C . ASP A 1 733 ? -8.063 -23.030 -20.305 1.00 96.19 733 ASP A C 1
ATOM 5848 O O . ASP A 1 733 ? -8.110 -23.669 -19.255 1.00 96.19 733 ASP A O 1
ATOM 5852 N N . GLU A 1 734 ? -7.077 -23.217 -21.190 1.00 96.75 734 GLU A N 1
ATOM 5853 C CA . GLU A 1 734 ? -5.959 -24.155 -21.002 1.00 96.75 734 GLU A CA 1
ATOM 5854 C C . GLU A 1 734 ? -4.692 -23.498 -20.429 1.00 96.75 734 GLU A C 1
ATOM 5856 O O . GLU A 1 734 ? -3.719 -24.203 -20.147 1.00 96.75 734 GLU A O 1
ATOM 5861 N N . VAL A 1 735 ? -4.668 -22.169 -20.302 1.00 98.50 735 VAL A N 1
ATOM 5862 C CA . VAL A 1 735 ? -3.475 -21.398 -19.923 1.00 98.50 735 VAL A CA 1
ATOM 5863 C C . VAL A 1 735 ? -3.768 -20.487 -18.742 1.00 98.50 735 VAL A C 1
ATOM 5865 O O . VAL A 1 735 ? -4.916 -20.123 -18.491 1.00 98.50 735 VAL A O 1
ATOM 5868 N N . LEU A 1 736 ? -2.720 -20.121 -18.010 1.00 98.75 736 LEU A N 1
ATOM 5869 C CA . LEU A 1 736 ? -2.808 -19.168 -16.904 1.00 98.75 736 LEU A CA 1
ATOM 5870 C C . LEU A 1 736 ? -3.202 -17.769 -17.407 1.00 98.75 736 LEU A C 1
ATOM 5872 O O . LEU A 1 736 ? -2.849 -17.408 -18.527 1.00 98.75 736 LEU A O 1
ATOM 5876 N N . ASP A 1 737 ? -3.859 -16.972 -16.563 1.00 98.56 737 ASP A N 1
ATOM 5877 C CA . ASP A 1 737 ? -4.078 -15.541 -16.835 1.00 98.56 737 ASP A CA 1
ATOM 5878 C C . ASP A 1 737 ? -2.824 -14.732 -16.484 1.00 98.56 737 ASP A C 1
ATOM 5880 O O . ASP A 1 737 ? -2.456 -13.798 -17.187 1.00 98.56 737 ASP A O 1
ATOM 5884 N N . LEU A 1 738 ? -2.147 -15.116 -15.397 1.00 98.75 738 LEU A N 1
ATOM 5885 C CA . LEU A 1 738 ? -0.907 -14.513 -14.921 1.00 98.75 738 LEU A CA 1
ATOM 5886 C C . LEU A 1 738 ? 0.012 -15.606 -14.367 1.00 98.75 738 LEU A C 1
ATOM 5888 O O . LEU A 1 738 ? -0.433 -16.494 -13.634 1.00 98.75 738 LEU A O 1
ATOM 5892 N N . VAL A 1 739 ? 1.301 -15.521 -14.684 1.00 98.81 739 VAL A N 1
ATOM 5893 C CA . VAL A 1 739 ? 2.365 -16.277 -14.019 1.00 98.81 739 VAL A CA 1
ATOM 5894 C C . VAL A 1 739 ? 3.303 -15.320 -13.288 1.00 98.81 739 VAL A C 1
ATOM 5896 O O . VAL A 1 739 ? 3.855 -14.400 -13.887 1.00 98.81 739 VAL A O 1
ATOM 5899 N N . ILE A 1 740 ? 3.501 -15.545 -11.991 1.00 98.88 740 ILE A N 1
ATOM 5900 C CA . ILE A 1 740 ? 4.560 -14.900 -11.215 1.00 98.88 740 ILE A CA 1
ATOM 5901 C C . ILE A 1 740 ? 5.769 -15.826 -11.256 1.00 98.88 740 ILE A C 1
ATOM 5903 O O . ILE A 1 740 ? 5.699 -16.939 -10.732 1.00 98.88 740 ILE A O 1
ATOM 5907 N N . THR A 1 741 ? 6.848 -15.408 -11.910 1.00 98.69 741 THR A N 1
ATOM 5908 C CA . THR A 1 741 ? 8.010 -16.268 -12.149 1.00 98.69 741 THR A CA 1
ATOM 5909 C C . THR A 1 741 ? 9.005 -16.208 -11.004 1.00 98.69 741 THR A C 1
ATOM 5911 O O . THR A 1 741 ? 9.306 -15.127 -10.516 1.00 98.69 741 THR A O 1
ATOM 5914 N N . ASN A 1 742 ? 9.586 -17.342 -10.613 1.00 98.56 742 ASN A N 1
ATOM 5915 C CA . ASN A 1 742 ? 10.706 -17.397 -9.667 1.00 98.56 742 ASN A CA 1
ATOM 5916 C C . ASN A 1 742 ? 10.441 -16.675 -8.321 1.00 98.56 742 ASN A C 1
ATOM 5918 O O . ASN A 1 742 ? 11.341 -16.036 -7.778 1.00 98.56 742 ASN A O 1
ATOM 5922 N N . ALA A 1 743 ? 9.237 -16.766 -7.759 1.00 98.69 743 ALA A N 1
ATOM 5923 C CA . ALA A 1 743 ? 8.890 -16.110 -6.500 1.00 98.69 743 ALA A CA 1
ATOM 5924 C C . ALA A 1 743 ? 9.496 -16.838 -5.288 1.00 98.69 743 ALA A C 1
ATOM 5926 O O . ALA A 1 743 ? 9.318 -18.051 -5.134 1.00 98.69 743 ALA A O 1
ATOM 5927 N N . LEU A 1 744 ? 10.171 -16.110 -4.388 1.00 98.88 744 LEU A N 1
ATOM 5928 C CA . LEU A 1 744 ? 10.455 -16.619 -3.043 1.00 98.88 744 LEU A CA 1
ATOM 5929 C C . LEU A 1 744 ? 9.201 -16.449 -2.179 1.00 98.88 744 LEU A C 1
ATOM 5931 O O . LEU A 1 744 ? 8.861 -15.345 -1.771 1.00 98.88 744 LEU A O 1
ATOM 5935 N N . ILE A 1 745 ? 8.507 -17.544 -1.904 1.00 98.94 745 ILE A N 1
ATOM 5936 C CA . ILE A 1 745 ? 7.296 -17.571 -1.088 1.00 98.94 745 ILE A CA 1
ATOM 5937 C C . ILE A 1 745 ? 7.682 -17.696 0.384 1.00 98.94 745 ILE A C 1
ATOM 5939 O O . ILE A 1 745 ? 8.404 -18.621 0.759 1.00 98.94 745 ILE A O 1
ATOM 5943 N N . ILE A 1 746 ? 7.164 -16.788 1.211 1.00 98.88 746 ILE A N 1
ATOM 5944 C CA . ILE A 1 746 ? 7.159 -16.910 2.671 1.00 98.88 746 ILE A CA 1
ATOM 5945 C C . ILE A 1 746 ? 5.701 -17.005 3.108 1.00 98.88 746 ILE A C 1
ATOM 5947 O O . ILE A 1 746 ? 4.927 -16.062 2.956 1.00 98.88 746 ILE A O 1
ATOM 5951 N N . ASP A 1 747 ? 5.332 -18.162 3.645 1.00 98.88 747 ASP A N 1
ATOM 5952 C CA . ASP A 1 747 ? 3.981 -18.480 4.097 1.00 98.88 747 ASP A CA 1
ATOM 5953 C C . ASP A 1 747 ? 4.060 -19.431 5.304 1.00 98.88 747 ASP A C 1
ATOM 5955 O O . ASP A 1 747 ? 5.088 -20.070 5.539 1.00 98.88 747 ASP A O 1
ATOM 5959 N N . TYR A 1 748 ? 2.988 -19.564 6.088 1.00 98.75 748 TYR A N 1
ATOM 5960 C CA . TYR A 1 748 ? 2.981 -20.494 7.227 1.00 98.75 748 TYR A CA 1
ATOM 5961 C C . TYR A 1 748 ? 3.251 -21.952 6.794 1.00 98.75 748 TYR A C 1
ATOM 5963 O O . TYR A 1 748 ? 3.814 -22.741 7.563 1.00 98.75 748 TYR A O 1
ATOM 5971 N N . THR A 1 749 ? 2.890 -22.297 5.551 1.00 98.56 749 THR A N 1
ATOM 5972 C CA . THR A 1 749 ? 3.114 -23.618 4.949 1.00 98.56 749 THR A CA 1
ATOM 5973 C C . THR A 1 749 ? 4.585 -23.924 4.661 1.00 98.56 749 THR A C 1
ATOM 5975 O O . THR A 1 749 ? 4.943 -25.100 4.581 1.00 98.56 749 THR A O 1
ATOM 5978 N N . GLY A 1 750 ? 5.445 -22.912 4.515 1.00 98.44 750 GLY A N 1
ATOM 5979 C CA . GLY A 1 750 ? 6.849 -23.104 4.156 1.00 98.44 750 GLY A CA 1
ATOM 5980 C C . GLY A 1 750 ? 7.530 -21.846 3.620 1.00 98.44 750 GLY A C 1
ATOM 5981 O O . GLY A 1 750 ? 6.880 -20.853 3.293 1.00 98.44 750 GLY A O 1
ATOM 5982 N N . ILE A 1 751 ? 8.853 -21.927 3.481 1.00 98.81 751 ILE A N 1
ATOM 5983 C CA . ILE A 1 751 ? 9.678 -20.904 2.822 1.00 98.81 751 ILE A CA 1
ATOM 5984 C C . ILE A 1 751 ? 10.343 -21.536 1.608 1.00 98.81 751 ILE A C 1
ATOM 5986 O O . ILE A 1 751 ? 11.274 -22.330 1.737 1.00 98.81 751 ILE A O 1
ATOM 5990 N N . TYR A 1 752 ? 9.853 -21.238 0.410 1.00 98.69 752 TYR A N 1
ATOM 5991 C CA . TYR A 1 752 ? 10.263 -21.970 -0.785 1.00 98.69 752 TYR A CA 1
ATOM 5992 C C . TYR A 1 752 ? 10.176 -21.152 -2.065 1.00 98.69 752 TYR A C 1
ATOM 5994 O O . TYR A 1 752 ? 9.508 -20.129 -2.135 1.00 98.69 752 TYR A O 1
ATOM 6002 N N . LYS A 1 753 ? 10.865 -21.629 -3.098 1.00 98.81 753 LYS A N 1
ATOM 6003 C CA . LYS A 1 753 ? 10.956 -20.985 -4.404 1.00 98.81 753 LYS A CA 1
ATOM 6004 C C . LYS A 1 753 ? 10.049 -21.684 -5.415 1.00 98.81 753 LYS A C 1
ATOM 6006 O O . LYS A 1 753 ? 10.166 -22.896 -5.591 1.00 98.81 753 LYS A O 1
ATOM 6011 N N . ALA A 1 754 ? 9.154 -20.945 -6.064 1.00 98.88 754 ALA A N 1
ATOM 6012 C CA . ALA A 1 754 ? 8.253 -21.487 -7.083 1.00 98.88 754 ALA A CA 1
ATOM 6013 C C . ALA A 1 754 ? 7.762 -20.405 -8.055 1.00 98.88 754 ALA A C 1
ATOM 6015 O O . ALA A 1 754 ? 7.797 -19.217 -7.747 1.00 98.88 754 ALA A O 1
ATOM 6016 N N . ASP A 1 755 ? 7.235 -20.827 -9.199 1.00 98.88 755 ASP A N 1
ATOM 6017 C CA . ASP A 1 755 ? 6.309 -20.012 -9.979 1.00 98.88 755 ASP A CA 1
ATOM 6018 C C . ASP A 1 755 ? 4.909 -20.077 -9.334 1.00 98.88 755 ASP A C 1
ATOM 6020 O O . ASP A 1 755 ? 4.494 -21.132 -8.837 1.00 98.88 755 ASP A O 1
ATOM 6024 N N . ILE A 1 756 ? 4.158 -18.972 -9.373 1.00 98.88 756 ILE A N 1
ATOM 6025 C CA . ILE A 1 756 ? 2.753 -18.904 -8.932 1.00 98.88 756 ILE A CA 1
ATOM 6026 C C . ILE A 1 756 ? 1.877 -18.675 -10.161 1.00 98.88 756 ILE A C 1
ATOM 6028 O O . ILE A 1 756 ? 1.996 -17.657 -10.839 1.00 98.88 756 ILE A O 1
ATOM 6032 N N . GLY A 1 757 ? 0.995 -19.625 -10.459 1.00 98.75 757 GLY A N 1
ATOM 6033 C CA . GLY A 1 757 ? 0.036 -19.531 -11.554 1.00 98.75 757 GLY A CA 1
ATOM 6034 C C . GLY A 1 757 ? -1.325 -19.058 -11.065 1.00 98.75 757 GLY A C 1
ATOM 6035 O O . GLY A 1 757 ? -1.867 -19.611 -10.107 1.00 98.75 757 GLY A O 1
ATOM 6036 N N . ILE A 1 758 ? -1.896 -18.065 -11.742 1.00 98.75 758 ILE A N 1
ATOM 6037 C CA . ILE A 1 758 ? -3.192 -17.472 -11.412 1.00 98.75 758 ILE A CA 1
ATOM 6038 C C . ILE A 1 758 ? -4.167 -17.671 -12.577 1.00 98.75 758 ILE A C 1
ATOM 6040 O O . ILE A 1 758 ? -3.816 -17.456 -13.738 1.00 98.75 758 ILE A O 1
ATOM 6044 N N . LYS A 1 759 ? -5.405 -18.071 -12.260 1.00 98.06 759 LYS A N 1
ATOM 6045 C CA . LYS A 1 759 ? -6.516 -18.199 -13.216 1.00 98.06 759 LYS A CA 1
ATOM 6046 C C . LYS A 1 759 ? -7.820 -17.732 -12.575 1.00 98.06 759 LYS A C 1
ATOM 6048 O O . LYS A 1 759 ? -8.166 -18.171 -11.480 1.00 98.06 759 LYS A O 1
ATOM 6053 N N . LYS A 1 760 ? -8.554 -16.851 -13.254 1.00 95.69 760 LYS A N 1
ATOM 6054 C CA . LYS A 1 760 ? -9.847 -16.275 -12.842 1.00 95.69 760 LYS A CA 1
ATOM 6055 C C . LYS A 1 760 ? -9.810 -15.717 -11.411 1.00 95.69 760 LYS A C 1
ATOM 6057 O O . LYS A 1 760 ? -10.766 -15.841 -10.649 1.00 95.69 760 LYS A O 1
ATOM 6062 N N . GLY A 1 761 ? -8.677 -15.109 -11.060 1.00 96.12 761 GLY A N 1
ATOM 6063 C CA . GLY A 1 761 ? -8.410 -14.489 -9.763 1.00 96.12 761 GLY A CA 1
ATOM 6064 C C . GLY A 1 761 ? -8.051 -15.436 -8.614 1.00 96.12 761 GLY A C 1
ATOM 6065 O O . GLY A 1 761 ? -7.864 -14.978 -7.486 1.00 96.12 761 GLY A O 1
ATOM 6066 N N . LEU A 1 762 ? -7.921 -16.736 -8.885 1.00 98.00 762 LEU A N 1
ATOM 6067 C CA . LEU A 1 762 ? -7.516 -17.751 -7.913 1.00 98.00 762 LEU A CA 1
ATOM 6068 C C . LEU A 1 762 ? -6.086 -18.222 -8.175 1.00 98.00 762 LEU A C 1
ATOM 6070 O O . LEU A 1 762 ? -5.629 -18.251 -9.320 1.00 98.00 762 LEU A O 1
ATOM 6074 N N . ILE A 1 763 ? -5.403 -18.658 -7.119 1.00 98.69 763 ILE A N 1
ATOM 6075 C CA . ILE A 1 763 ? -4.133 -19.377 -7.216 1.00 98.69 763 ILE A CA 1
ATOM 6076 C C . ILE A 1 763 ? -4.435 -20.751 -7.824 1.00 98.69 763 ILE A C 1
ATOM 6078 O O . ILE A 1 763 ? -4.981 -21.633 -7.164 1.00 98.69 763 ILE A O 1
ATOM 6082 N N . ALA A 1 764 ? -4.114 -20.927 -9.102 1.00 98.12 764 ALA A N 1
ATOM 6083 C CA . ALA A 1 764 ? -4.395 -22.143 -9.860 1.00 98.12 764 ALA A CA 1
ATOM 6084 C C . ALA A 1 764 ? -3.295 -23.202 -9.701 1.00 98.12 764 ALA A C 1
ATOM 6086 O O . ALA A 1 764 ? -3.567 -24.397 -9.792 1.00 98.12 764 ALA A O 1
ATOM 6087 N N . GLY A 1 765 ? -2.058 -22.774 -9.442 1.00 98.44 765 GLY A N 1
ATOM 6088 C CA . GLY A 1 765 ? -0.930 -23.675 -9.247 1.00 98.44 765 GLY A CA 1
ATOM 6089 C C . GLY A 1 765 ? 0.255 -22.993 -8.576 1.00 98.44 765 GLY A C 1
ATOM 6090 O O . GLY A 1 765 ? 0.472 -21.795 -8.738 1.00 98.44 765 GLY A O 1
ATOM 6091 N N . ILE A 1 766 ? 1.026 -23.777 -7.828 1.00 98.75 766 ILE A N 1
ATOM 6092 C CA . ILE A 1 766 ? 2.299 -23.376 -7.225 1.00 98.75 766 ILE A CA 1
ATOM 6093 C C . ILE A 1 766 ? 3.299 -24.470 -7.589 1.00 98.75 766 ILE A C 1
ATOM 6095 O O . ILE A 1 766 ? 3.087 -25.639 -7.258 1.00 98.75 766 ILE A O 1
ATOM 6099 N N . GLY A 1 767 ? 4.356 -24.124 -8.315 1.00 98.50 767 GLY A N 1
ATOM 6100 C CA . GLY A 1 767 ? 5.308 -25.117 -8.798 1.00 98.50 767 GLY A CA 1
ATOM 6101 C C . GLY A 1 767 ? 6.178 -24.591 -9.924 1.00 98.50 767 GLY A C 1
ATOM 6102 O O . GLY A 1 767 ? 6.762 -23.522 -9.792 1.00 98.50 767 GLY A O 1
ATOM 6103 N N . LYS A 1 768 ? 6.280 -25.346 -11.019 1.00 98.69 768 LYS A N 1
ATOM 6104 C CA . LYS A 1 768 ? 7.022 -24.937 -12.211 1.00 98.69 768 LYS A CA 1
ATOM 6105 C C . LYS A 1 768 ? 6.049 -24.625 -13.342 1.00 98.69 768 LYS A C 1
ATOM 6107 O O . LYS A 1 768 ? 5.324 -25.511 -13.793 1.00 98.69 768 LYS A O 1
ATOM 6112 N N . ALA A 1 769 ? 6.058 -23.393 -13.831 1.00 98.75 769 ALA A N 1
ATOM 6113 C CA . ALA A 1 769 ? 5.295 -23.000 -15.004 1.00 98.75 769 ALA A CA 1
ATOM 6114 C C . ALA A 1 769 ? 6.089 -23.231 -16.305 1.00 98.75 769 ALA A C 1
ATOM 6116 O O . ALA A 1 769 ? 7.237 -23.699 -16.307 1.00 98.75 769 ALA A O 1
ATOM 6117 N N . GLY A 1 770 ? 5.455 -22.906 -17.431 1.00 98.56 770 GLY A N 1
ATOM 6118 C CA . GLY A 1 770 ? 6.099 -22.793 -18.736 1.00 98.56 770 GLY A CA 1
ATOM 6119 C C . GLY A 1 770 ? 5.388 -23.603 -19.811 1.00 98.56 770 GLY A C 1
ATOM 6120 O O . GLY A 1 770 ? 4.159 -23.683 -19.837 1.00 98.56 770 GLY A O 1
ATOM 6121 N N . ASN A 1 771 ? 6.165 -24.206 -20.708 1.00 98.56 771 ASN A N 1
ATOM 6122 C CA . ASN A 1 771 ? 5.642 -24.956 -21.842 1.00 98.56 771 ASN A CA 1
ATOM 6123 C C . ASN A 1 771 ? 5.973 -26.455 -21.725 1.00 98.56 771 ASN A C 1
ATOM 6125 O O . ASN A 1 771 ? 7.145 -26.824 -21.873 1.00 98.56 771 ASN A O 1
ATOM 6129 N N . PRO A 1 772 ? 4.972 -27.333 -21.531 1.00 98.12 772 PRO A N 1
ATOM 6130 C CA . PRO A 1 772 ? 5.197 -28.773 -21.407 1.00 98.12 772 PRO A CA 1
ATOM 6131 C C . PRO A 1 772 ? 5.732 -29.422 -22.693 1.00 98.12 772 PRO A C 1
ATOM 6133 O O . PRO A 1 772 ? 6.168 -30.569 -22.657 1.00 98.12 772 PRO A O 1
ATOM 6136 N N . ASP A 1 773 ? 5.728 -28.723 -23.830 1.00 98.25 773 ASP A N 1
ATOM 6137 C CA . ASP A 1 773 ? 6.253 -29.255 -25.088 1.00 98.25 773 ASP A CA 1
ATOM 6138 C C . ASP A 1 773 ? 7.777 -29.248 -25.183 1.00 98.25 773 ASP A C 1
ATOM 6140 O O . ASP A 1 773 ? 8.337 -30.004 -25.980 1.00 98.25 773 ASP A O 1
ATOM 6144 N N . VAL A 1 774 ? 8.446 -28.394 -24.403 1.00 98.06 774 VAL A N 1
ATOM 6145 C CA . VAL A 1 774 ? 9.900 -28.184 -24.513 1.00 98.06 774 VAL A CA 1
ATOM 6146 C C . VAL A 1 774 ? 10.617 -28.152 -23.164 1.00 98.06 774 VAL A C 1
ATOM 6148 O O . VAL A 1 774 ? 11.847 -28.225 -23.137 1.00 98.06 774 VAL A O 1
ATOM 6151 N N . MET A 1 775 ? 9.871 -28.041 -22.061 1.00 98.44 775 MET A N 1
ATOM 6152 C CA . MET A 1 775 ? 10.391 -27.989 -20.696 1.00 98.44 775 MET A CA 1
ATOM 6153 C C . MET A 1 775 ? 10.012 -29.236 -19.910 1.00 98.44 775 MET A C 1
ATOM 6155 O O . MET A 1 775 ? 8.954 -29.835 -20.100 1.00 98.44 775 MET A O 1
ATOM 6159 N N . GLU A 1 776 ? 10.876 -29.601 -18.977 1.00 95.62 776 GLU A N 1
ATOM 6160 C CA . GLU A 1 776 ? 10.631 -30.695 -18.044 1.00 95.62 776 GLU A CA 1
ATOM 6161 C C . GLU A 1 776 ? 9.903 -30.204 -16.795 1.00 95.62 776 GLU A C 1
ATOM 6163 O O . GLU A 1 776 ? 10.106 -29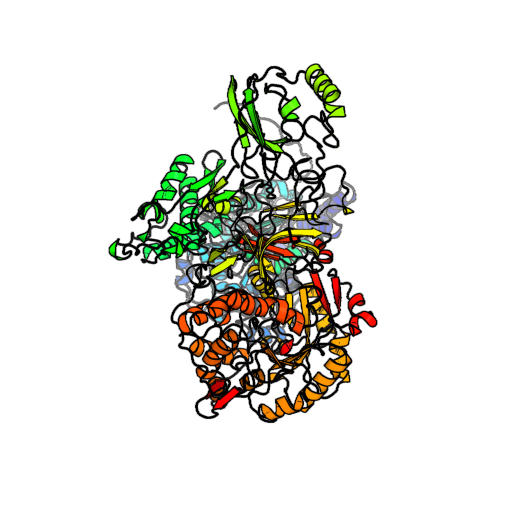.075 -16.359 1.00 95.62 776 GLU A O 1
ATOM 6168 N N . GLY A 1 777 ? 9.066 -31.057 -16.204 1.00 95.94 777 GLY A N 1
ATOM 6169 C CA . GLY A 1 777 ? 8.491 -30.804 -14.882 1.00 95.94 777 GLY A CA 1
ATOM 6170 C C . GLY A 1 777 ? 7.460 -29.676 -14.806 1.00 95.94 777 GLY A C 1
ATOM 6171 O O . GLY A 1 777 ? 7.162 -29.245 -13.700 1.00 95.94 777 GLY A O 1
ATOM 6172 N N . VAL A 1 778 ? 6.910 -29.193 -15.931 1.00 98.44 778 VAL A N 1
ATOM 6173 C CA . VAL A 1 778 ? 5.824 -28.193 -15.908 1.00 98.44 778 VAL A CA 1
ATOM 6174 C C . VAL A 1 778 ? 4.624 -28.769 -15.158 1.00 98.44 778 VAL A C 1
ATOM 6176 O O . VAL A 1 778 ? 4.066 -29.795 -15.555 1.00 98.44 778 VAL A O 1
ATOM 6179 N N . THR A 1 779 ? 4.240 -28.113 -14.065 1.00 98.19 779 THR A N 1
ATOM 6180 C CA . THR A 1 779 ? 3.131 -28.532 -13.212 1.00 98.19 779 THR A CA 1
ATOM 6181 C C . THR A 1 779 ? 1.826 -28.537 -14.022 1.00 98.19 779 THR A C 1
ATOM 6183 O O . THR A 1 779 ? 1.553 -27.574 -14.749 1.00 98.19 779 THR A O 1
ATOM 6186 N N . PRO A 1 780 ? 0.979 -29.580 -13.911 1.00 94.69 780 PRO A N 1
ATOM 6187 C CA . PRO A 1 780 ? -0.330 -29.595 -14.561 1.00 94.69 780 PRO A CA 1
ATOM 6188 C C . PRO A 1 780 ? -1.150 -28.342 -14.226 1.00 94.69 780 PRO A C 1
ATOM 6190 O O . PRO A 1 780 ? -1.262 -27.965 -13.063 1.00 94.69 780 PRO A O 1
ATOM 6193 N N . GLY A 1 781 ? -1.714 -27.693 -15.248 1.00 94.19 781 GLY A N 1
ATOM 6194 C CA . GLY A 1 781 ? -2.467 -26.442 -15.094 1.00 94.19 781 GLY A CA 1
ATOM 6195 C C . GLY A 1 781 ? -1.615 -25.166 -15.032 1.00 94.19 781 GLY A C 1
ATOM 6196 O O . GLY A 1 781 ? -2.182 -24.081 -15.006 1.00 94.19 781 GLY A O 1
ATOM 6197 N N . MET A 1 782 ? -0.278 -25.258 -15.069 1.00 98.38 782 MET A N 1
ATOM 6198 C CA . MET A 1 782 ? 0.632 -24.098 -15.062 1.00 98.38 782 MET A CA 1
ATOM 6199 C C . MET A 1 782 ? 1.240 -23.804 -16.440 1.00 98.38 782 MET A C 1
ATOM 6201 O O . MET A 1 782 ? 2.416 -23.455 -16.570 1.00 98.38 782 MET A O 1
ATOM 6205 N N . VAL A 1 783 ? 0.436 -23.975 -17.490 1.00 98.62 783 VAL A N 1
ATOM 6206 C CA . VAL A 1 783 ? 0.867 -23.703 -18.863 1.00 98.62 783 VAL A CA 1
ATOM 6207 C C . VAL A 1 783 ? 0.841 -22.199 -19.116 1.00 98.62 783 VAL A C 1
ATOM 6209 O O . VAL A 1 783 ? -0.178 -21.541 -18.906 1.00 98.62 783 VAL A O 1
ATOM 6212 N N . VAL A 1 784 ? 1.959 -21.669 -19.607 1.00 98.75 784 VAL A N 1
ATOM 6213 C CA . VAL A 1 784 ? 2.057 -20.288 -20.094 1.00 98.75 784 VAL A CA 1
ATOM 6214 C C . VAL A 1 784 ? 1.729 -20.290 -21.579 1.00 98.75 784 VAL A C 1
ATOM 6216 O O . VAL A 1 784 ? 2.374 -21.005 -22.344 1.00 98.75 784 VAL A O 1
ATOM 6219 N N . GLY A 1 785 ? 0.746 -19.503 -22.005 1.00 98.25 785 GLY A N 1
ATOM 6220 C CA . GLY A 1 785 ? 0.363 -19.380 -23.411 1.00 98.25 785 GLY A CA 1
ATOM 6221 C C . GLY A 1 785 ? 0.173 -17.933 -23.844 1.00 98.25 785 GLY A C 1
ATOM 6222 O O . GLY A 1 785 ? 0.625 -17.009 -23.181 1.00 98.25 785 GLY A O 1
ATOM 6223 N N . ALA A 1 786 ? -0.492 -17.730 -24.981 1.00 97.62 786 ALA A N 1
ATOM 6224 C CA . ALA A 1 786 ? -0.706 -16.388 -25.529 1.00 97.62 786 ALA A CA 1
ATOM 6225 C C . ALA A 1 786 ? -1.647 -15.507 -24.680 1.00 97.62 786 ALA A C 1
ATOM 6227 O O . ALA A 1 786 ? -1.596 -14.290 -24.814 1.00 97.62 786 ALA A O 1
ATOM 6228 N N . GLY A 1 787 ? -2.496 -16.110 -23.838 1.00 97.44 787 GLY A N 1
ATOM 6229 C CA . GLY A 1 787 ? -3.386 -15.405 -22.903 1.00 97.44 787 GLY A CA 1
ATOM 6230 C C . GLY A 1 787 ? -2.782 -15.147 -21.518 1.00 97.44 787 GLY A C 1
ATOM 6231 O O . GLY A 1 787 ? -3.497 -14.690 -20.637 1.00 97.44 787 GLY A O 1
ATOM 6232 N N . THR A 1 788 ? -1.499 -15.460 -21.308 1.00 98.75 788 THR A N 1
ATOM 6233 C CA . THR A 1 788 ? -0.845 -15.384 -19.995 1.00 98.75 788 THR A CA 1
ATOM 6234 C C . THR A 1 788 ? 0.026 -14.134 -19.875 1.00 98.75 788 THR A C 1
ATOM 6236 O O . THR A 1 788 ? 0.974 -13.972 -20.642 1.00 98.75 788 THR A O 1
ATOM 6239 N N . GLU A 1 789 ? -0.246 -13.294 -18.879 1.00 98.50 789 GLU A N 1
ATOM 6240 C CA . GLU A 1 789 ? 0.644 -12.213 -18.441 1.00 98.50 789 GLU A CA 1
ATOM 6241 C C . GLU A 1 789 ? 1.804 -12.760 -17.587 1.00 98.50 789 GLU A C 1
ATOM 6243 O O . GLU A 1 789 ? 1.689 -13.826 -16.976 1.00 98.50 789 GLU A O 1
ATOM 6248 N N . ALA A 1 790 ? 2.924 -12.039 -17.513 1.00 98.00 790 ALA A N 1
ATOM 6249 C CA . ALA A 1 790 ? 4.077 -12.393 -16.692 1.00 98.00 790 ALA A CA 1
ATOM 6250 C C . ALA A 1 790 ? 4.430 -11.290 -15.681 1.00 98.00 790 ALA A C 1
ATOM 6252 O O . ALA A 1 790 ? 4.649 -10.137 -16.042 1.00 98.00 790 ALA A O 1
ATOM 6253 N N . LEU A 1 791 ? 4.587 -11.677 -14.414 1.00 98.56 791 LEU A N 1
ATOM 6254 C CA . LEU A 1 791 ? 5.155 -10.841 -13.357 1.00 98.56 791 LEU A CA 1
ATOM 6255 C C . LEU A 1 791 ? 6.482 -11.450 -12.891 1.00 98.56 791 LEU A C 1
ATOM 6257 O O . LEU A 1 791 ? 6.522 -12.590 -12.437 1.00 98.56 791 LEU A O 1
ATOM 6261 N N . ALA A 1 792 ? 7.570 -10.691 -12.995 1.00 98.38 792 ALA A N 1
ATOM 6262 C CA . ALA A 1 792 ? 8.888 -11.144 -12.559 1.00 98.38 792 ALA A CA 1
ATOM 6263 C C . ALA A 1 792 ? 8.977 -11.153 -11.025 1.00 98.38 792 ALA A C 1
ATOM 6265 O O . ALA A 1 792 ? 8.916 -10.102 -10.390 1.00 98.38 792 ALA A O 1
ATOM 6266 N N . GLY A 1 793 ? 9.116 -12.340 -10.436 1.00 97.94 793 GLY A N 1
ATOM 6267 C CA . GLY A 1 793 ? 9.316 -12.537 -9.000 1.00 97.94 793 GLY A CA 1
ATOM 6268 C C . GLY A 1 793 ? 10.751 -12.896 -8.613 1.00 97.94 793 GLY A C 1
ATOM 6269 O O . GLY A 1 793 ? 11.045 -12.995 -7.422 1.00 97.94 793 GLY A O 1
ATOM 6270 N N . GLU A 1 794 ? 11.660 -13.067 -9.581 1.00 97.50 794 GLU A N 1
ATOM 6271 C CA . GLU A 1 794 ? 13.081 -13.279 -9.303 1.00 97.50 794 GLU A CA 1
ATOM 6272 C C . GLU A 1 794 ? 13.663 -12.170 -8.408 1.00 97.50 794 GLU A C 1
ATOM 6274 O O . GLU A 1 794 ? 13.553 -10.980 -8.694 1.00 97.50 794 GLU A O 1
ATOM 6279 N N . GLY A 1 795 ? 14.286 -12.573 -7.297 1.00 96.44 795 GLY A N 1
ATOM 6280 C CA . GLY A 1 795 ? 14.847 -11.646 -6.307 1.00 96.44 795 GLY A CA 1
ATOM 6281 C C . GLY A 1 795 ? 13.809 -10.961 -5.408 1.00 96.44 795 GLY A C 1
ATOM 6282 O O . GLY A 1 795 ? 14.188 -10.124 -4.593 1.00 96.44 795 GLY A O 1
ATOM 6283 N N . LYS A 1 796 ? 12.521 -11.312 -5.518 1.00 98.44 796 LYS A N 1
ATOM 6284 C CA . LYS A 1 796 ? 11.424 -10.758 -4.713 1.00 98.44 796 LYS A CA 1
ATOM 6285 C C . LYS A 1 796 ? 10.835 -11.803 -3.769 1.00 98.44 796 LYS A C 1
ATOM 6287 O O . LYS A 1 796 ? 10.877 -13.006 -4.037 1.00 98.44 796 LYS A O 1
ATOM 6292 N N . ILE A 1 797 ? 10.256 -11.324 -2.673 1.00 98.88 797 ILE A N 1
ATOM 6293 C CA . ILE A 1 797 ? 9.541 -12.130 -1.685 1.00 98.88 797 ILE A CA 1
ATOM 6294 C C . ILE A 1 797 ? 8.038 -11.928 -1.863 1.00 98.88 797 ILE A C 1
ATOM 6296 O O . ILE A 1 797 ? 7.571 -10.792 -1.906 1.00 98.88 797 ILE A O 1
ATOM 6300 N N . PHE A 1 798 ? 7.281 -13.022 -1.910 1.00 98.88 798 PHE A N 1
ATOM 6301 C CA . PHE A 1 798 ? 5.823 -13.012 -1.953 1.00 98.88 798 PHE A CA 1
ATOM 6302 C C . PHE A 1 798 ? 5.235 -13.583 -0.666 1.00 98.88 798 PHE A C 1
ATOM 6304 O O . PHE A 1 798 ? 5.616 -14.668 -0.219 1.00 98.88 798 PHE A O 1
ATOM 6311 N N . THR A 1 799 ? 4.269 -12.862 -0.103 1.00 98.94 799 THR A N 1
ATOM 6312 C CA . THR A 1 799 ? 3.444 -13.308 1.025 1.00 98.94 799 THR A CA 1
ATOM 6313 C C . THR A 1 799 ? 1.969 -13.244 0.653 1.00 98.94 799 THR A C 1
ATOM 6315 O O . THR A 1 799 ? 1.578 -12.545 -0.287 1.00 98.94 799 THR A O 1
ATOM 6318 N N . ALA A 1 800 ? 1.126 -13.949 1.406 1.00 98.88 800 ALA A N 1
ATOM 6319 C CA . ALA A 1 800 ? -0.301 -13.661 1.379 1.00 98.88 800 ALA A CA 1
ATOM 6320 C C . ALA A 1 800 ? -0.551 -12.218 1.845 1.00 98.88 800 ALA A C 1
ATOM 6322 O O . ALA A 1 800 ? 0.215 -11.671 2.647 1.00 98.88 800 ALA A O 1
ATOM 6323 N N . GLY A 1 801 ? -1.627 -11.610 1.353 1.00 98.81 801 GLY A N 1
ATOM 6324 C CA . GLY A 1 801 ? -2.106 -10.338 1.874 1.00 98.81 801 GLY A CA 1
ATOM 6325 C C . GLY A 1 801 ? -2.452 -10.437 3.358 1.00 98.81 801 GLY A C 1
ATOM 6326 O O . GLY A 1 801 ? -3.125 -11.377 3.786 1.00 98.81 801 GLY A O 1
ATOM 6327 N N . ALA A 1 802 ? -1.999 -9.460 4.145 1.00 98.88 802 ALA A N 1
ATOM 6328 C CA . ALA A 1 802 ? -2.275 -9.429 5.574 1.00 98.88 802 ALA A CA 1
ATOM 6329 C C . ALA A 1 802 ? -3.766 -9.172 5.847 1.00 98.88 802 ALA A C 1
ATOM 6331 O O . ALA A 1 802 ? -4.472 -8.551 5.041 1.00 98.88 802 ALA A O 1
ATOM 6332 N N . ILE A 1 803 ? -4.239 -9.663 6.986 1.00 98.94 803 ILE A N 1
ATOM 6333 C CA . ILE A 1 803 ? -5.613 -9.541 7.463 1.00 98.94 803 ILE A CA 1
ATOM 6334 C C . ILE A 1 803 ? -5.556 -8.876 8.831 1.00 98.94 803 ILE A C 1
ATOM 6336 O O . ILE A 1 803 ? -4.965 -9.420 9.761 1.00 98.94 803 ILE A O 1
ATOM 6340 N N . ASP A 1 804 ? -6.183 -7.712 8.947 1.00 98.88 804 ASP A N 1
ATOM 6341 C CA . ASP A 1 804 ? -6.321 -7.016 10.219 1.00 98.88 804 ASP A CA 1
ATOM 6342 C C . ASP A 1 804 ? -7.751 -7.157 10.728 1.00 98.88 804 ASP A C 1
ATOM 6344 O O . ASP A 1 804 ? -8.694 -6.718 10.068 1.00 98.88 804 ASP A O 1
ATOM 6348 N N . SER A 1 805 ? -7.908 -7.797 11.885 1.00 98.44 805 SER A N 1
ATOM 6349 C CA . SER A 1 805 ? -9.212 -8.081 12.473 1.00 98.44 805 SER A CA 1
ATOM 6350 C C . SER A 1 805 ? -9.617 -7.183 13.623 1.00 98.44 805 SER A C 1
ATOM 6352 O O . SER A 1 805 ? -10.648 -7.463 14.222 1.00 98.44 805 SER A O 1
ATOM 6354 N N . HIS A 1 806 ? -8.841 -6.154 13.960 1.00 98.75 806 HIS A N 1
ATOM 6355 C CA . HIS A 1 806 ? -9.196 -5.197 15.008 1.00 98.75 806 HIS A CA 1
ATOM 6356 C C . HIS A 1 806 ? -9.235 -3.777 14.435 1.00 98.75 806 HIS A C 1
ATOM 6358 O O . HIS A 1 806 ? -8.454 -2.907 14.810 1.00 98.75 806 HIS A O 1
ATOM 6364 N N . ILE A 1 807 ? -10.138 -3.557 13.478 1.00 98.69 807 ILE A N 1
ATOM 6365 C CA . ILE A 1 807 ? -10.293 -2.262 12.812 1.00 98.69 807 ILE A CA 1
ATOM 6366 C C . ILE A 1 807 ? -11.445 -1.457 13.407 1.00 98.69 807 ILE A C 1
ATOM 6368 O O . ILE A 1 807 ? -12.600 -1.886 13.416 1.00 98.69 807 ILE A O 1
ATOM 6372 N N . HIS A 1 808 ? -11.137 -0.231 13.808 1.00 98.69 808 HIS A N 1
ATOM 6373 C CA . HIS A 1 808 ? -12.137 0.796 14.057 1.00 98.69 808 HIS A CA 1
ATOM 6374 C C . HIS A 1 808 ? -12.309 1.608 12.777 1.00 98.69 808 HI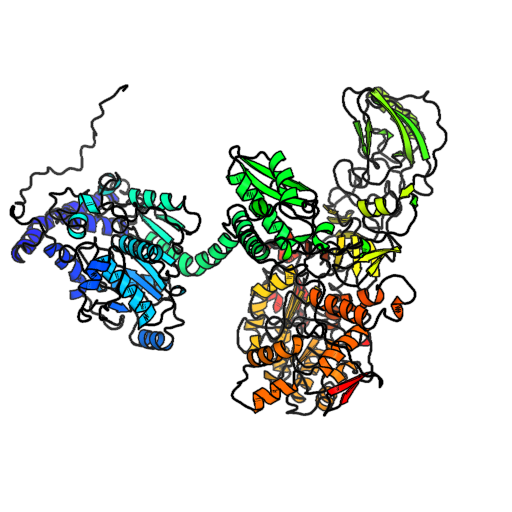S A C 1
ATOM 6376 O O . HIS A 1 808 ? -11.389 2.307 12.349 1.00 98.69 808 HIS A O 1
ATOM 6382 N N . TYR A 1 809 ? -13.485 1.541 12.149 1.00 98.50 809 TYR A N 1
ATOM 6383 C CA . TYR A 1 809 ? -13.773 2.310 10.930 1.00 98.50 809 TYR A CA 1
ATOM 6384 C C . TYR A 1 809 ? -14.053 3.794 11.252 1.00 98.50 809 TYR A C 1
ATOM 6386 O O . TYR A 1 809 ? -15.148 4.304 11.003 1.00 98.50 809 TYR A O 1
ATOM 6394 N N . ILE A 1 810 ? -13.058 4.480 11.830 1.00 98.31 810 ILE A N 1
ATOM 6395 C CA . ILE A 1 810 ? -13.099 5.894 12.244 1.00 98.31 810 ILE A CA 1
ATOM 6396 C C . ILE A 1 810 ? -13.035 6.819 11.027 1.00 98.31 810 ILE A C 1
ATOM 6398 O O . ILE A 1 810 ? -13.759 7.810 10.956 1.00 98.31 810 ILE A O 1
ATOM 6402 N N . CYS A 1 811 ? -12.182 6.510 10.051 1.00 97.50 811 CYS A N 1
ATOM 6403 C CA . CYS A 1 811 ? -12.044 7.294 8.828 1.00 97.50 811 CYS A CA 1
ATOM 6404 C C . CYS A 1 811 ? -11.698 6.398 7.626 1.00 97.50 811 CYS A C 1
ATOM 6406 O O . CYS A 1 811 ? -11.121 5.331 7.811 1.00 97.50 811 CYS A O 1
ATOM 6408 N N . PRO A 1 812 ? -12.021 6.782 6.380 1.00 97.25 812 PRO A N 1
ATOM 6409 C CA . PRO A 1 812 ? -11.660 5.985 5.205 1.00 97.25 812 PRO A CA 1
ATOM 6410 C C . PRO A 1 812 ? -10.148 5.967 4.918 1.00 97.25 812 PRO A C 1
ATOM 6412 O O . PRO A 1 812 ? -9.658 5.026 4.300 1.00 97.25 812 PRO A O 1
ATOM 6415 N N . GLN A 1 813 ? -9.392 6.973 5.370 1.00 97.75 813 GLN A N 1
ATOM 6416 C CA . GLN A 1 813 ? -7.957 7.114 5.092 1.00 97.75 813 GLN A CA 1
ATOM 6417 C C . GLN A 1 813 ? -7.139 5.934 5.627 1.00 97.75 813 GLN A C 1
ATOM 6419 O O . GLN A 1 813 ? -6.221 5.475 4.950 1.00 97.75 813 GLN A O 1
ATOM 6424 N N . LEU A 1 814 ? -7.519 5.385 6.788 1.00 97.44 814 LEU A N 1
ATOM 6425 C CA . LEU A 1 814 ? -6.846 4.224 7.378 1.00 97.44 814 LEU A CA 1
ATOM 6426 C C . LEU A 1 814 ? -6.855 2.998 6.455 1.00 97.44 814 LEU A C 1
ATOM 6428 O O . LEU A 1 814 ? -5.961 2.164 6.557 1.00 97.44 814 LEU A O 1
ATOM 6432 N N . CYS A 1 815 ? -7.828 2.892 5.540 1.00 98.19 815 CYS A N 1
ATOM 6433 C CA . CYS A 1 815 ? -7.872 1.798 4.573 1.00 98.19 815 CYS A CA 1
ATOM 6434 C C . CYS A 1 815 ? -6.688 1.879 3.605 1.00 98.19 815 CYS A C 1
ATOM 6436 O O . CYS A 1 815 ? -6.076 0.861 3.301 1.00 98.19 815 CYS A O 1
ATOM 6438 N N . TYR A 1 816 ? -6.327 3.083 3.154 1.00 97.31 816 TYR A N 1
ATOM 6439 C CA . TYR A 1 816 ? -5.191 3.279 2.253 1.00 97.31 816 TYR A CA 1
ATOM 6440 C C . TYR A 1 816 ? -3.854 3.109 2.976 1.00 97.31 816 TYR A C 1
ATOM 6442 O O . TYR A 1 816 ? -2.940 2.517 2.410 1.00 97.31 816 TYR A O 1
ATOM 6450 N N . GLU A 1 817 ? -3.760 3.535 4.239 1.00 97.38 817 GLU A N 1
ATOM 6451 C CA . GLU A 1 817 ? -2.588 3.269 5.086 1.00 97.38 817 GLU A CA 1
ATOM 6452 C C . GLU A 1 817 ? -2.378 1.764 5.290 1.00 97.38 817 GLU A C 1
ATOM 6454 O O . GLU A 1 817 ? -1.300 1.239 5.007 1.00 97.38 817 GLU A O 1
ATOM 6459 N N . ALA A 1 818 ? -3.432 1.043 5.692 1.00 98.25 818 ALA A N 1
ATOM 6460 C CA . ALA A 1 818 ? -3.399 -0.407 5.842 1.00 98.25 818 ALA A CA 1
ATOM 6461 C C . ALA A 1 818 ? -3.022 -1.089 4.520 1.00 98.25 818 ALA A C 1
ATOM 6463 O O . ALA A 1 818 ? -2.091 -1.900 4.492 1.00 98.25 818 ALA A O 1
ATOM 6464 N N . LEU A 1 819 ? -3.684 -0.711 3.418 1.00 98.12 819 LEU A N 1
ATOM 6465 C CA . LEU A 1 819 ? -3.392 -1.251 2.097 1.00 98.12 819 LEU A CA 1
ATOM 6466 C C . LEU A 1 819 ? -1.932 -1.032 1.731 1.00 98.12 819 LEU A C 1
ATOM 6468 O O . LEU A 1 819 ? -1.249 -2.001 1.447 1.00 98.12 819 LEU A O 1
ATOM 6472 N N . SER A 1 820 ? -1.415 0.191 1.835 1.00 96.62 820 SER A N 1
ATOM 6473 C CA . SER A 1 820 ? -0.029 0.511 1.479 1.00 96.62 820 SER A CA 1
ATOM 6474 C C . SER A 1 820 ? 1.027 -0.277 2.269 1.00 96.62 820 SER A C 1
ATOM 6476 O O . SER A 1 820 ? 2.149 -0.411 1.787 1.00 96.62 820 SER A O 1
ATOM 6478 N N . SER A 1 821 ? 0.669 -0.836 3.432 1.00 97.44 821 SER A N 1
ATOM 6479 C CA . SER A 1 821 ? 1.533 -1.685 4.268 1.00 97.44 821 SER A CA 1
ATOM 6480 C C . SER A 1 821 ? 1.469 -3.189 3.944 1.00 97.44 821 SER A C 1
ATOM 6482 O O . SER A 1 821 ? 2.224 -3.978 4.514 1.00 97.44 821 SER A O 1
ATOM 6484 N N . GLY A 1 822 ? 0.588 -3.609 3.027 1.00 98.12 822 GLY A N 1
ATOM 6485 C CA . GLY A 1 822 ? 0.390 -5.015 2.651 1.00 98.12 822 GLY A CA 1
ATOM 6486 C C . GLY A 1 822 ? -0.847 -5.681 3.268 1.00 98.12 822 GLY A C 1
ATOM 6487 O O . GLY A 1 822 ? -1.037 -6.888 3.105 1.00 98.12 822 GLY A O 1
ATOM 6488 N N . VAL A 1 823 ? -1.710 -4.930 3.960 1.00 98.88 823 VAL A N 1
ATOM 6489 C CA . VAL A 1 823 ? -3.010 -5.436 4.428 1.00 98.88 823 VAL A CA 1
ATOM 6490 C C . VAL A 1 823 ? -3.996 -5.449 3.264 1.00 98.88 823 VAL A C 1
ATOM 6492 O O . VAL A 1 823 ? -4.109 -4.491 2.516 1.00 98.88 823 VAL A O 1
ATOM 6495 N N . THR A 1 824 ? -4.730 -6.542 3.088 1.00 98.81 824 THR A N 1
ATOM 6496 C CA . THR A 1 824 ? -5.690 -6.716 1.977 1.00 98.81 824 THR A CA 1
ATOM 6497 C C . THR A 1 824 ? -7.113 -6.980 2.453 1.00 98.81 824 THR A C 1
ATOM 6499 O O . THR A 1 824 ? -8.051 -6.888 1.658 1.00 98.81 824 THR A O 1
ATOM 6502 N N . THR A 1 825 ? -7.280 -7.293 3.741 1.00 98.94 825 THR A N 1
ATOM 6503 C CA . THR A 1 825 ? -8.568 -7.582 4.374 1.00 98.94 825 THR A CA 1
ATOM 6504 C C . THR A 1 825 ? -8.667 -6.850 5.706 1.00 98.94 825 THR A C 1
ATOM 6506 O O . THR A 1 825 ? -7.767 -6.968 6.535 1.00 98.94 825 THR A O 1
ATOM 6509 N N . LEU A 1 826 ? -9.767 -6.123 5.907 1.00 98.88 826 LEU A N 1
ATOM 6510 C CA . LEU A 1 826 ? -10.086 -5.422 7.150 1.00 98.88 826 LEU A CA 1
ATOM 6511 C C . LEU A 1 826 ? -11.345 -6.028 7.767 1.00 98.88 826 LEU A C 1
ATOM 6513 O O . LEU A 1 826 ? -12.372 -6.108 7.093 1.00 98.88 826 LEU A O 1
ATOM 6517 N N . ILE A 1 827 ? -11.275 -6.415 9.037 1.00 98.88 827 ILE A N 1
ATOM 6518 C CA . ILE A 1 827 ? -12.416 -6.876 9.827 1.00 98.88 827 ILE A CA 1
ATOM 6519 C C . ILE A 1 827 ? -12.510 -6.019 11.089 1.00 98.88 827 ILE A C 1
ATOM 6521 O O . ILE A 1 827 ? -11.520 -5.806 11.787 1.00 98.88 827 ILE A O 1
ATOM 6525 N N . GLY A 1 828 ? -13.704 -5.519 11.382 1.00 98.62 828 GLY A N 1
ATOM 6526 C CA . GLY A 1 828 ? -13.941 -4.683 12.552 1.00 98.62 828 GLY A CA 1
ATOM 6527 C C . GLY A 1 828 ? -15.275 -3.956 12.473 1.00 98.62 828 GLY A C 1
ATOM 6528 O O . GLY A 1 828 ? -16.193 -4.419 11.803 1.00 98.62 828 GLY A O 1
ATOM 6529 N N . GLY A 1 829 ? -15.415 -2.809 13.130 1.00 98.50 829 GLY A N 1
ATOM 6530 C CA . GLY A 1 829 ? -16.688 -2.090 13.161 1.00 98.50 829 GLY A CA 1
ATOM 6531 C C . GLY A 1 829 ? -16.527 -0.591 13.342 1.00 98.50 829 GLY A C 1
ATOM 6532 O O . GLY A 1 829 ? -15.488 -0.114 13.792 1.00 98.50 829 GLY A O 1
ATOM 6533 N N . GLY A 1 830 ? -17.547 0.159 12.943 1.00 98.25 830 GLY A N 1
ATOM 6534 C CA . GLY A 1 830 ? -17.553 1.606 13.090 1.00 98.25 830 GLY A CA 1
ATOM 6535 C C . GLY A 1 830 ? -18.446 2.312 12.087 1.00 98.25 830 GLY A C 1
ATOM 6536 O O . GLY A 1 830 ? -18.884 1.718 11.108 1.00 98.25 830 GLY A O 1
ATOM 6537 N N . THR A 1 831 ? -18.710 3.593 12.326 1.00 97.75 831 THR A N 1
ATOM 6538 C CA . THR A 1 831 ? -19.570 4.426 11.469 1.00 97.75 831 THR A CA 1
ATOM 6539 C C . THR A 1 831 ? -18.988 5.830 11.266 1.00 97.75 831 THR A C 1
ATOM 6541 O O . THR A 1 831 ? -19.728 6.817 11.265 1.00 97.75 831 THR A O 1
ATOM 6544 N N . GLY A 1 832 ? -17.662 5.942 11.164 1.00 96.69 832 GLY A N 1
ATOM 6545 C CA . GLY A 1 832 ? -16.945 7.218 11.188 1.00 96.69 832 GLY A CA 1
ATOM 6546 C C . GLY A 1 832 ? -16.537 7.647 12.607 1.00 96.69 832 GLY A C 1
ATOM 6547 O O . GLY A 1 832 ? -16.659 6.855 13.541 1.00 96.69 832 GLY A O 1
ATOM 6548 N N . PRO A 1 833 ? -16.087 8.899 12.813 1.00 96.06 833 PRO A N 1
ATOM 6549 C CA . PRO A 1 833 ? -15.456 9.345 14.059 1.00 96.06 833 PRO A CA 1
ATOM 6550 C C . PRO A 1 833 ? -16.478 9.693 15.158 1.00 96.06 833 PRO A C 1
ATOM 6552 O O . PRO A 1 833 ? -16.421 10.763 15.767 1.00 96.06 833 PRO A O 1
ATOM 6555 N N . ASN A 1 834 ? -17.462 8.820 15.390 1.00 92.44 834 ASN A N 1
ATOM 6556 C CA . ASN A 1 834 ? -18.369 8.946 16.527 1.00 92.44 834 ASN A CA 1
ATOM 6557 C C . ASN A 1 834 ? -17.725 8.361 17.795 1.00 92.44 834 ASN A C 1
ATOM 6559 O O . ASN A 1 834 ? -16.864 7.489 17.723 1.00 92.44 834 ASN A O 1
ATOM 6563 N N . THR A 1 835 ? -18.172 8.811 18.969 1.00 91.75 835 THR A N 1
ATOM 6564 C CA . THR A 1 835 ? -17.613 8.367 20.258 1.00 91.75 835 THR A CA 1
ATOM 6565 C C . THR A 1 835 ? -17.620 6.843 20.405 1.00 91.75 835 THR A C 1
ATOM 6567 O O . THR A 1 835 ? -16.632 6.268 20.842 1.00 91.75 835 THR A O 1
ATOM 6570 N N . GLY A 1 836 ? -18.695 6.175 19.968 1.00 93.75 836 GLY A N 1
ATOM 6571 C CA . GLY A 1 836 ? -18.796 4.716 20.032 1.00 93.75 836 GLY A CA 1
ATOM 6572 C C . GLY A 1 836 ? -17.776 3.977 19.159 1.00 93.75 836 GLY A C 1
ATOM 6573 O O . GLY A 1 836 ? -17.259 2.956 19.589 1.00 93.75 836 GLY A O 1
ATOM 6574 N N . THR A 1 837 ? -17.467 4.478 17.963 1.00 96.94 837 THR A N 1
ATOM 6575 C CA . THR A 1 837 ? -16.477 3.907 17.031 1.00 96.94 837 THR A CA 1
ATOM 6576 C C . THR A 1 837 ? -15.064 4.257 17.463 1.00 96.94 837 THR A C 1
ATOM 6578 O O . THR A 1 837 ? -14.178 3.422 17.354 1.00 96.94 837 THR A O 1
ATOM 6581 N N . ASN A 1 838 ? -14.851 5.461 17.999 1.00 93.88 838 ASN A N 1
ATOM 6582 C CA . ASN A 1 838 ? -13.555 5.866 18.543 1.00 93.88 838 ASN A CA 1
ATOM 6583 C C . ASN A 1 838 ? -13.114 4.970 19.709 1.00 93.88 838 ASN A C 1
ATOM 6585 O O . ASN A 1 838 ? -11.921 4.855 19.950 1.00 93.88 838 ASN A O 1
ATOM 6589 N N . ALA A 1 839 ? -14.069 4.342 20.402 1.00 91.69 839 ALA A N 1
ATOM 6590 C CA . ALA A 1 839 ? -13.808 3.417 21.497 1.00 91.69 839 ALA A CA 1
ATOM 6591 C C . ALA A 1 839 ? -13.989 1.940 21.121 1.00 91.69 839 ALA A C 1
ATOM 6593 O O . ALA A 1 839 ? -13.321 1.093 21.689 1.00 91.69 839 ALA A O 1
ATOM 6594 N N . THR A 1 840 ? -14.894 1.587 20.196 1.00 97.12 840 THR A N 1
ATOM 6595 C CA . THR A 1 840 ? -15.314 0.187 19.993 1.00 97.12 840 THR A CA 1
ATOM 6596 C C . THR A 1 840 ? -15.460 -0.191 18.515 1.00 97.12 840 THR A C 1
ATOM 6598 O O . THR A 1 840 ? -16.061 0.541 17.730 1.00 97.12 840 THR A O 1
ATOM 6601 N N . THR A 1 841 ? -15.017 -1.395 18.144 1.00 98.06 841 THR A N 1
ATOM 6602 C CA . THR A 1 841 ? -15.250 -2.007 16.819 1.00 98.06 841 THR A CA 1
ATOM 6603 C C . THR A 1 841 ? -16.691 -2.493 16.629 1.00 98.06 841 THR A C 1
ATOM 6605 O O . THR A 1 841 ? -16.942 -3.679 16.398 1.00 98.06 841 THR A O 1
ATOM 6608 N N . CYS A 1 842 ? -17.670 -1.598 16.743 1.00 98.56 842 CYS A N 1
ATOM 6609 C CA . CYS A 1 842 ? -19.086 -1.920 16.576 1.00 98.56 842 CYS A CA 1
ATOM 6610 C C . CYS A 1 842 ? -19.706 -1.088 15.452 1.00 98.56 842 CYS A C 1
ATOM 6612 O O . CYS A 1 842 ? -19.601 0.135 15.452 1.00 98.56 842 CYS A O 1
ATOM 6614 N N . THR A 1 843 ? -20.448 -1.740 14.557 1.00 98.50 843 THR A N 1
ATOM 6615 C CA . THR A 1 843 ? -21.337 -1.085 13.583 1.00 98.50 843 THR A CA 1
ATOM 6616 C C . THR A 1 843 ? -22.789 -1.315 14.020 1.00 98.50 843 THR A C 1
ATOM 6618 O O . THR A 1 843 ? -23.377 -2.333 13.661 1.00 98.50 843 THR A O 1
ATOM 6621 N N . PRO A 1 844 ? -23.365 -0.457 14.883 1.00 96.44 844 PRO A N 1
ATOM 6622 C CA . PRO A 1 844 ? -24.677 -0.711 15.473 1.00 96.44 844 PRO A CA 1
ATOM 6623 C C . PRO A 1 844 ? -25.830 -0.358 14.522 1.00 96.44 844 PRO A C 1
ATOM 6625 O O . PRO A 1 844 ? -25.876 0.744 13.977 1.00 96.44 844 PRO A O 1
ATOM 6628 N N . GLY A 1 845 ? -26.811 -1.256 14.418 1.00 94.75 845 GLY A N 1
ATOM 6629 C CA . GLY A 1 845 ? -28.068 -1.040 13.702 1.00 94.75 845 GLY A CA 1
ATOM 6630 C C . GLY A 1 845 ? -28.003 -1.265 12.186 1.00 94.75 845 GLY A C 1
ATOM 6631 O O . GLY A 1 845 ? -27.041 -0.901 11.510 1.00 94.75 845 GLY A O 1
ATOM 6632 N N . ASN A 1 846 ? -29.092 -1.812 11.636 1.00 96.12 846 ASN A N 1
ATOM 6633 C CA . ASN A 1 846 ? -29.189 -2.252 10.235 1.00 96.12 846 ASN A CA 1
ATOM 6634 C C . ASN A 1 846 ? -28.851 -1.140 9.231 1.00 96.12 846 ASN A C 1
ATOM 6636 O O . ASN A 1 846 ? -28.141 -1.377 8.258 1.00 96.12 846 ASN A O 1
ATOM 6640 N N . HIS A 1 847 ? -29.305 0.090 9.501 1.00 97.06 847 HIS A N 1
ATOM 6641 C CA . HIS A 1 847 ? -29.048 1.242 8.635 1.00 97.06 847 HIS A CA 1
ATOM 6642 C C . HIS A 1 847 ? -27.551 1.545 8.487 1.00 97.06 847 HIS A C 1
ATOM 6644 O O . HIS A 1 847 ? -27.073 1.797 7.382 1.00 97.06 847 HIS A O 1
ATOM 6650 N N . HIS A 1 848 ? -26.801 1.518 9.590 1.00 98.12 848 HIS A N 1
ATOM 6651 C CA . HIS A 1 848 ? -25.371 1.799 9.552 1.00 98.12 848 HIS A CA 1
ATOM 6652 C C . HIS A 1 848 ? -24.574 0.641 8.958 1.00 98.12 848 HIS A C 1
ATOM 6654 O O . HIS A 1 848 ? -23.606 0.896 8.250 1.00 98.12 848 HIS A O 1
ATOM 6660 N N . ILE A 1 849 ? -24.997 -0.604 9.187 1.00 98.69 849 ILE A N 1
ATOM 6661 C CA . ILE A 1 849 ? -24.378 -1.786 8.572 1.00 98.69 849 ILE A CA 1
ATOM 6662 C C . ILE A 1 849 ? -24.484 -1.702 7.044 1.00 98.69 849 ILE A C 1
ATOM 6664 O O . ILE A 1 849 ? -23.467 -1.766 6.355 1.00 98.69 849 ILE A O 1
ATOM 6668 N N . GLU A 1 850 ? -25.688 -1.462 6.514 1.00 98.44 850 GLU A N 1
ATOM 6669 C CA . GLU A 1 850 ? -25.900 -1.259 5.076 1.00 98.44 850 GLU A CA 1
ATOM 6670 C C . GLU A 1 850 ? -25.080 -0.072 4.543 1.00 98.44 850 GLU A C 1
ATOM 6672 O O . GLU A 1 850 ? -24.418 -0.180 3.507 1.00 98.44 850 GLU A O 1
ATOM 6677 N N . MET A 1 851 ? -25.103 1.063 5.253 1.00 98.06 851 MET A N 1
ATOM 6678 C CA . MET A 1 851 ? -24.377 2.268 4.847 1.00 98.06 851 MET A CA 1
ATOM 6679 C C . MET A 1 851 ? -22.871 2.015 4.755 1.00 98.06 851 MET A C 1
ATOM 6681 O O . MET A 1 851 ? -22.262 2.385 3.754 1.00 98.06 851 MET A O 1
ATOM 6685 N N . MET A 1 852 ? -22.279 1.348 5.747 1.00 98.44 852 MET A N 1
ATOM 6686 C CA . MET A 1 852 ? -20.844 1.071 5.773 1.00 98.44 852 MET A CA 1
ATOM 6687 C C . MET A 1 852 ? -20.420 0.085 4.687 1.00 98.44 852 MET A C 1
ATOM 6689 O O . MET A 1 852 ? -19.392 0.304 4.051 1.00 98.44 852 MET A O 1
ATOM 6693 N N . MET A 1 853 ? -21.226 -0.945 4.406 1.00 98.38 853 MET A N 1
ATOM 6694 C CA . MET A 1 853 ? -20.965 -1.850 3.280 1.00 98.38 853 MET A CA 1
ATOM 6695 C C . MET A 1 853 ? -20.974 -1.110 1.939 1.00 98.38 853 MET 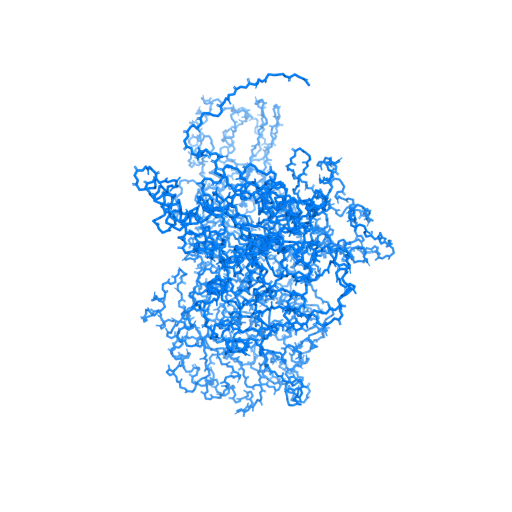A C 1
ATOM 6697 O O . MET A 1 853 ? -20.103 -1.337 1.104 1.00 98.38 853 MET A O 1
ATOM 6701 N N . LYS A 1 854 ? -21.919 -0.182 1.744 1.00 97.56 854 LYS A N 1
ATOM 6702 C CA . LYS A 1 854 ? -21.965 0.672 0.547 1.00 97.56 854 LYS A CA 1
ATOM 6703 C C . LYS A 1 854 ? -20.802 1.662 0.494 1.00 97.56 854 LYS A C 1
ATOM 6705 O O . LYS A 1 854 ? -20.252 1.895 -0.576 1.00 97.56 854 LYS A O 1
ATOM 6710 N N . ALA A 1 855 ? -20.413 2.233 1.633 1.00 96.88 855 ALA A N 1
ATOM 6711 C CA . ALA A 1 855 ? -19.329 3.209 1.722 1.00 96.88 855 ALA A CA 1
ATOM 6712 C C . ALA A 1 855 ? -17.956 2.602 1.400 1.00 96.88 855 ALA A C 1
ATOM 6714 O O . ALA A 1 855 ? -17.082 3.303 0.893 1.00 96.88 855 ALA A O 1
ATOM 6715 N N . THR A 1 856 ? -17.757 1.309 1.670 1.00 97.19 856 THR A N 1
ATOM 6716 C CA . THR A 1 856 ? -16.497 0.614 1.377 1.00 97.19 856 THR A CA 1
ATOM 6717 C C . THR A 1 856 ? -16.510 -0.149 0.056 1.00 97.19 856 THR A C 1
ATOM 6719 O O . THR A 1 856 ? -15.479 -0.713 -0.310 1.00 97.19 856 THR A O 1
ATOM 6722 N N . ASP A 1 857 ? -17.619 -0.162 -0.689 1.00 96.88 857 ASP A N 1
ATOM 6723 C CA . ASP A 1 857 ? -17.784 -0.934 -1.933 1.00 96.88 857 ASP A CA 1
ATOM 6724 C C . ASP A 1 857 ? -16.788 -0.518 -3.037 1.00 96.88 857 ASP A C 1
ATOM 6726 O O . ASP A 1 857 ? -16.396 -1.338 -3.865 1.00 96.88 857 ASP A O 1
ATOM 6730 N N . ASP A 1 858 ? -16.285 0.721 -2.977 1.00 95.38 858 ASP A N 1
ATOM 6731 C CA . ASP A 1 858 ? -15.315 1.280 -3.931 1.00 95.38 858 ASP A CA 1
ATOM 6732 C C . ASP A 1 858 ? -13.858 1.302 -3.424 1.00 95.38 858 ASP A C 1
ATOM 6734 O O . ASP A 1 858 ? -12.975 1.842 -4.087 1.00 95.38 858 ASP A O 1
ATOM 6738 N N . ILE A 1 859 ? -13.577 0.708 -2.258 1.00 97.00 859 ILE A N 1
ATOM 6739 C CA . ILE A 1 859 ? -12.214 0.613 -1.706 1.00 97.00 859 ILE A CA 1
ATOM 6740 C C . ILE A 1 859 ? -11.600 -0.745 -2.093 1.00 97.00 859 ILE A C 1
ATOM 6742 O O . ILE A 1 859 ? -12.238 -1.767 -1.831 1.00 97.00 859 ILE A O 1
ATOM 6746 N N . PRO A 1 860 ? -10.376 -0.825 -2.652 1.00 96.75 860 PRO A N 1
ATOM 6747 C CA . PRO A 1 860 ? -9.792 -2.063 -3.192 1.00 96.75 860 PRO A CA 1
ATOM 6748 C C . PRO A 1 860 ? -9.253 -3.040 -2.130 1.00 96.75 860 PRO A C 1
ATOM 6750 O O . PRO A 1 860 ? -8.108 -3.483 -2.170 1.00 96.75 860 PRO A O 1
ATOM 6753 N N . MET A 1 861 ? -10.094 -3.393 -1.162 1.00 97.94 861 MET A N 1
ATOM 6754 C CA . MET A 1 861 ? -9.804 -4.323 -0.072 1.00 97.94 861 MET A CA 1
ATOM 6755 C C . MET A 1 861 ? -11.007 -5.226 0.191 1.00 97.94 861 MET A C 1
ATOM 6757 O O . MET A 1 861 ? -12.144 -4.897 -0.176 1.00 97.94 861 MET A O 1
ATOM 6761 N N . ASN A 1 862 ? -10.756 -6.352 0.854 1.00 98.75 862 ASN A N 1
ATOM 6762 C CA . ASN A 1 862 ? -11.821 -7.173 1.406 1.00 98.75 862 ASN A CA 1
ATOM 6763 C C . ASN A 1 862 ? -12.294 -6.578 2.742 1.00 98.75 862 ASN A C 1
ATOM 6765 O O . ASN A 1 862 ? -11.473 -6.073 3.511 1.00 98.75 862 ASN A O 1
ATOM 6769 N N . PHE A 1 863 ? -13.593 -6.651 3.029 1.00 98.81 863 PHE A N 1
ATOM 6770 C CA . PHE A 1 863 ? -14.177 -6.073 4.247 1.00 98.81 863 PHE A CA 1
ATOM 6771 C C . PHE A 1 863 ? -15.009 -7.077 5.025 1.00 98.81 863 PHE A C 1
ATOM 6773 O O . PHE A 1 863 ? -15.638 -7.957 4.443 1.00 98.81 863 PHE A O 1
ATOM 6780 N N . GLY A 1 864 ? -15.055 -6.886 6.337 1.00 98.69 864 GLY A N 1
ATOM 6781 C CA . GLY A 1 864 ? -15.912 -7.623 7.240 1.00 98.69 864 GLY A CA 1
ATOM 6782 C C . GLY A 1 864 ? -16.353 -6.764 8.417 1.00 98.69 864 GLY A C 1
ATOM 6783 O O . GLY A 1 864 ? -15.528 -6.113 9.050 1.00 98.69 864 GLY A O 1
ATOM 6784 N N . PHE A 1 865 ? -17.650 -6.758 8.717 1.00 98.81 865 PHE A N 1
ATOM 6785 C CA . PHE A 1 865 ? -18.215 -5.863 9.729 1.00 98.81 865 PHE A CA 1
ATOM 6786 C C . PHE A 1 865 ? -18.675 -6.622 10.973 1.00 98.81 865 PHE A C 1
ATOM 6788 O O . PHE A 1 865 ? -19.359 -7.641 10.861 1.00 98.81 865 PHE A O 1
ATOM 6795 N N . THR A 1 866 ? -18.356 -6.099 12.154 1.00 98.81 866 THR A N 1
ATOM 6796 C CA . THR A 1 866 ? -18.833 -6.589 13.448 1.00 98.81 866 THR A CA 1
ATOM 6797 C C . THR A 1 866 ? -19.948 -5.703 13.992 1.00 98.81 866 THR A C 1
ATOM 6799 O O . THR A 1 866 ? -19.846 -4.472 14.019 1.00 98.81 866 THR A O 1
ATOM 6802 N N . GLY A 1 867 ? -21.030 -6.342 14.433 1.00 98.56 867 GLY A N 1
ATOM 6803 C CA . GLY A 1 867 ? -22.121 -5.691 15.152 1.00 98.56 867 GLY A CA 1
ATOM 6804 C C . GLY A 1 867 ? -21.785 -5.511 16.632 1.00 98.56 867 GLY A C 1
ATOM 6805 O O . GLY A 1 867 ? -20.778 -6.021 17.126 1.00 98.56 867 GLY A O 1
ATOM 6806 N N . LYS A 1 868 ? -22.648 -4.809 17.369 1.00 98.62 868 LYS A N 1
ATOM 6807 C CA . LYS A 1 868 ? -22.538 -4.725 18.833 1.00 98.62 868 LYS A CA 1
ATOM 6808 C C . LYS A 1 868 ? -23.068 -6.013 19.469 1.00 98.62 868 LYS A C 1
ATOM 6810 O O . LYS A 1 868 ? -24.195 -6.397 19.173 1.00 98.62 868 LYS A O 1
ATOM 6815 N N . GLY A 1 869 ? -22.265 -6.641 20.327 1.00 98.00 869 GLY A N 1
ATOM 6816 C CA . GLY A 1 869 ? -22.574 -7.875 21.061 1.00 98.00 869 GLY A CA 1
ATOM 6817 C C . GLY A 1 869 ? -23.068 -7.662 22.497 1.00 98.00 869 GLY A C 1
ATOM 6818 O O . GLY A 1 869 ? -23.505 -8.610 23.140 1.00 98.00 869 GLY A O 1
ATOM 6819 N N . ASN A 1 870 ? -23.007 -6.436 23.022 1.00 98.31 870 ASN A N 1
ATOM 6820 C CA . ASN A 1 870 ? -23.411 -6.111 24.392 1.00 98.31 870 ASN A CA 1
ATOM 6821 C C . ASN A 1 870 ? -24.936 -5.962 24.533 1.00 98.31 870 ASN A C 1
ATOM 6823 O O . ASN A 1 870 ? -25.454 -4.851 24.631 1.00 98.31 870 ASN A O 1
ATOM 6827 N N . CYS A 1 871 ? -25.660 -7.081 24.537 1.00 97.12 871 CYS A N 1
ATOM 6828 C CA . CYS A 1 871 ? -27.077 -7.133 24.893 1.00 97.12 871 CYS A CA 1
ATOM 6829 C C . CYS A 1 871 ? -27.397 -8.486 25.543 1.00 97.12 871 CYS A C 1
ATOM 6831 O O . CYS A 1 871 ? -26.827 -9.505 25.165 1.00 97.12 871 CYS A O 1
ATOM 6833 N N . SER A 1 872 ? -28.298 -8.511 26.527 1.00 96.38 872 SER A N 1
ATOM 6834 C CA . SER A 1 872 ? -28.786 -9.757 27.139 1.00 96.38 872 SER A CA 1
ATOM 6835 C C . SER A 1 872 ? -29.988 -10.359 26.399 1.00 96.38 872 SER A C 1
ATOM 6837 O O . SER A 1 872 ? -30.387 -11.484 26.699 1.00 96.38 872 SER A O 1
ATOM 6839 N N . ASN A 1 873 ? -30.555 -9.637 25.425 1.00 97.12 873 ASN A N 1
ATOM 6840 C CA . ASN A 1 873 ? -31.589 -10.128 24.522 1.00 97.12 873 ASN A CA 1
ATOM 6841 C C . ASN A 1 873 ? -30.955 -10.624 23.212 1.00 97.12 873 ASN A C 1
ATOM 6843 O O . ASN A 1 873 ? -30.258 -9.880 22.528 1.00 97.12 873 ASN A O 1
ATOM 6847 N N . GLN A 1 874 ? -31.215 -11.883 22.857 1.00 98.00 874 GLN A N 1
ATOM 6848 C CA . GLN A 1 874 ? -30.655 -12.517 21.662 1.00 98.00 874 GLN A CA 1
ATOM 6849 C C . GLN A 1 874 ? -31.259 -11.971 20.362 1.00 98.00 874 GLN A C 1
ATOM 6851 O O . GLN A 1 874 ? -30.538 -11.847 19.377 1.00 98.00 874 GLN A O 1
ATOM 6856 N N . GLU A 1 875 ? -32.547 -11.612 20.344 1.00 97.12 875 GLU A N 1
ATOM 6857 C CA . GLU A 1 875 ? -33.233 -11.156 19.126 1.00 97.12 875 GLU A CA 1
ATOM 6858 C C . GLU A 1 875 ? -32.586 -9.882 18.565 1.00 97.12 875 GLU A C 1
ATOM 6860 O O . GLU A 1 875 ? -32.338 -9.797 17.365 1.00 97.12 875 GLU A O 1
ATOM 6865 N N . GLU A 1 876 ? -32.210 -8.943 19.438 1.00 96.62 876 GLU A N 1
ATOM 6866 C CA . GLU A 1 876 ? -31.526 -7.698 19.060 1.00 96.62 876 GLU A CA 1
ATOM 6867 C C . GLU A 1 876 ? -30.131 -7.953 18.463 1.00 96.62 876 GLU A C 1
ATOM 6869 O O . GLU A 1 876 ? -29.704 -7.273 17.532 1.00 96.62 876 GLU A O 1
ATOM 6874 N N . LEU A 1 877 ? -29.412 -8.961 18.965 1.00 98.19 877 LEU A N 1
ATOM 6875 C CA . LEU A 1 877 ? -28.098 -9.337 18.436 1.00 98.19 877 LEU A CA 1
ATOM 6876 C C . LEU A 1 877 ? -28.211 -10.017 17.064 1.00 98.19 877 LEU A C 1
ATOM 6878 O O . LEU A 1 877 ? -27.378 -9.781 16.183 1.00 98.19 877 LEU A O 1
ATOM 6882 N N . VAL A 1 878 ? -29.255 -10.830 16.867 1.00 98.44 878 VAL A N 1
ATOM 6883 C CA . VAL A 1 878 ? -29.548 -11.494 15.588 1.00 98.44 878 VAL A CA 1
ATOM 6884 C C . VAL A 1 878 ? -29.804 -10.469 14.482 1.00 98.44 878 VAL A C 1
ATOM 6886 O O . VAL A 1 878 ? -29.394 -10.712 13.348 1.00 98.44 878 VAL A O 1
ATOM 6889 N N . GLU A 1 879 ? -30.403 -9.310 14.780 1.00 97.69 879 GLU A N 1
ATOM 6890 C CA . GLU A 1 879 ? -30.629 -8.255 13.778 1.00 97.69 879 GLU A CA 1
ATOM 6891 C C . GLU A 1 879 ? -29.327 -7.797 13.107 1.00 97.69 879 GLU A C 1
ATOM 6893 O O . GLU A 1 879 ? -29.281 -7.676 11.882 1.00 97.69 879 GLU A O 1
ATOM 6898 N N . HIS A 1 880 ? -28.243 -7.625 13.871 1.00 98.00 880 HIS A N 1
ATOM 6899 C CA . HIS A 1 880 ? -26.943 -7.236 13.317 1.00 98.00 880 HIS A CA 1
ATOM 6900 C C . HIS A 1 880 ? -26.366 -8.312 12.386 1.00 98.00 880 HIS A C 1
ATOM 6902 O O . HIS A 1 880 ? -25.868 -8.005 11.300 1.00 98.00 880 HIS A O 1
ATOM 6908 N N . ILE A 1 881 ? -26.455 -9.583 12.787 1.00 98.56 881 ILE A N 1
ATOM 6909 C CA . ILE A 1 881 ? -25.985 -10.710 11.973 1.00 98.56 881 ILE A CA 1
ATOM 6910 C C . ILE A 1 881 ? -26.817 -10.832 10.696 1.00 98.56 881 ILE A C 1
ATOM 6912 O O . ILE A 1 881 ? -26.259 -10.945 9.605 1.00 98.56 881 ILE A O 1
ATOM 6916 N N . LYS A 1 882 ? -28.141 -10.723 10.810 1.00 98.31 882 LYS A N 1
ATOM 6917 C CA . LYS A 1 882 ? -29.091 -10.722 9.691 1.00 98.31 882 LYS A CA 1
ATOM 6918 C C . LYS A 1 882 ? -28.847 -9.572 8.713 1.00 98.31 882 LYS A C 1
ATOM 6920 O O . LYS A 1 882 ? -28.938 -9.773 7.505 1.00 98.31 882 LYS A O 1
ATOM 6925 N N . ALA A 1 883 ? -28.481 -8.391 9.211 1.00 98.38 883 ALA A N 1
ATOM 6926 C CA . ALA A 1 883 ? -28.127 -7.237 8.386 1.00 98.38 883 ALA A CA 1
ATOM 6927 C C . ALA A 1 883 ? -26.800 -7.404 7.625 1.00 98.38 883 ALA A C 1
ATOM 6929 O O . ALA A 1 883 ? -26.540 -6.626 6.707 1.00 98.38 883 ALA A O 1
ATOM 6930 N N . GLY A 1 884 ? -25.986 -8.407 7.975 1.00 98.12 884 GLY A N 1
ATOM 6931 C CA . GLY A 1 884 ? -24.786 -8.797 7.234 1.00 98.12 884 GLY A CA 1
ATOM 6932 C C . GLY A 1 884 ? -23.487 -8.791 8.040 1.00 98.12 884 GLY A C 1
ATOM 6933 O O . GLY A 1 884 ? -22.439 -9.080 7.468 1.00 98.12 884 GLY A O 1
ATOM 6934 N N . CYS A 1 885 ? -23.506 -8.492 9.343 1.00 98.69 885 CYS A N 1
ATOM 6935 C CA . CYS A 1 885 ? -22.295 -8.600 10.160 1.00 98.69 885 CYS A CA 1
ATOM 6936 C C . CYS A 1 885 ? -21.778 -10.046 10.201 1.00 98.69 885 CYS A C 1
ATOM 6938 O O . CYS A 1 885 ? -22.549 -10.978 10.414 1.00 98.69 885 CYS A O 1
ATOM 6940 N N . LEU A 1 886 ? -20.463 -10.228 10.052 1.00 98.56 886 LEU A N 1
ATOM 6941 C CA . LEU A 1 886 ? -19.813 -11.547 10.119 1.00 98.56 886 LEU A CA 1
ATOM 6942 C C . LEU A 1 886 ? -19.508 -12.012 11.549 1.00 98.56 886 LEU A C 1
ATOM 6944 O O . LEU A 1 886 ? -18.995 -13.109 11.758 1.00 98.56 886 LEU A O 1
ATOM 6948 N N . GLY A 1 887 ? -19.764 -11.146 12.528 1.00 98.50 887 GLY A N 1
ATOM 6949 C CA . GLY A 1 887 ? -19.465 -11.363 13.936 1.00 98.50 887 GLY A CA 1
ATOM 6950 C C . GLY A 1 887 ? -19.976 -10.232 14.821 1.00 98.50 887 GLY A C 1
ATOM 6951 O O . GLY A 1 887 ? -20.539 -9.245 14.337 1.00 98.50 887 GLY A O 1
ATOM 6952 N N . LEU A 1 888 ? -19.761 -10.368 16.126 1.00 98.81 888 LEU A N 1
ATOM 6953 C CA . LEU A 1 888 ? -20.161 -9.397 17.147 1.00 98.81 888 LEU A CA 1
ATOM 6954 C C . LEU A 1 888 ? -18.971 -9.025 18.032 1.00 98.81 888 LEU A C 1
ATOM 6956 O O . LEU A 1 888 ? -18.161 -9.889 18.360 1.00 98.81 888 LEU A O 1
ATOM 6960 N N . LYS A 1 889 ? -18.900 -7.760 18.460 1.00 98.88 889 LYS A N 1
ATOM 6961 C CA . LYS A 1 889 ? -17.937 -7.272 19.459 1.00 98.88 889 LYS A CA 1
ATOM 6962 C C . LYS A 1 889 ? -18.627 -7.061 20.805 1.00 98.88 889 LYS A C 1
ATOM 6964 O O . LYS A 1 889 ? -19.578 -6.287 20.898 1.00 98.88 889 LYS A O 1
ATOM 6969 N N . LEU A 1 890 ? -18.111 -7.707 21.843 1.00 98.88 890 LEU A N 1
ATOM 6970 C CA . LEU A 1 890 ? -18.358 -7.383 23.248 1.00 98.88 890 LEU A CA 1
ATOM 6971 C C . LEU A 1 890 ? -17.310 -6.363 23.712 1.00 98.88 890 LEU A C 1
ATOM 6973 O O . LEU A 1 890 ? -16.114 -6.591 23.525 1.00 98.88 890 LEU A O 1
ATOM 6977 N N . HIS A 1 891 ? -17.742 -5.241 24.284 1.00 98.62 891 HIS A N 1
ATOM 6978 C CA . HIS A 1 891 ? -16.858 -4.177 24.765 1.00 98.62 891 HIS A CA 1
ATOM 6979 C C . HIS A 1 891 ? -17.270 -3.613 26.125 1.00 98.62 891 HIS A C 1
ATOM 6981 O O . HIS A 1 891 ? -18.464 -3.419 26.363 1.00 98.62 891 HIS A O 1
ATOM 6987 N N . GLU A 1 892 ? -16.299 -3.321 26.997 1.00 97.12 892 GLU A N 1
ATOM 6988 C CA . GLU A 1 892 ? -16.571 -2.872 28.370 1.00 97.12 892 GLU A CA 1
ATOM 6989 C C . GLU A 1 892 ? -17.323 -1.537 28.424 1.00 97.12 892 GLU A C 1
ATOM 6991 O O . GLU A 1 892 ? -18.272 -1.413 29.186 1.00 97.12 892 GLU A O 1
ATOM 6996 N N . ASP A 1 893 ? -17.006 -0.600 27.526 1.00 94.31 893 ASP A N 1
ATOM 6997 C CA . ASP A 1 893 ? -17.707 0.680 27.346 1.00 94.31 893 ASP A CA 1
ATOM 6998 C C . ASP A 1 893 ? -19.216 0.527 27.052 1.00 94.31 893 ASP A C 1
ATOM 7000 O O . ASP A 1 893 ? -19.993 1.461 27.251 1.00 94.31 893 ASP A O 1
ATOM 7004 N N . TRP A 1 894 ? -19.654 -0.650 26.587 1.00 96.88 894 TRP A N 1
ATOM 7005 C CA . TRP A 1 894 ? -21.068 -1.009 26.418 1.00 96.88 894 TRP A CA 1
ATOM 7006 C C . TRP A 1 894 ? -21.574 -2.019 27.468 1.00 96.88 894 TRP A C 1
ATOM 7008 O O . TRP A 1 894 ? -22.733 -2.426 27.408 1.00 96.88 894 TRP A O 1
ATOM 7018 N N . GLY A 1 895 ? -20.726 -2.430 28.413 1.00 97.19 895 GLY A N 1
ATOM 7019 C CA . GLY A 1 895 ? -20.992 -3.396 29.479 1.00 97.19 895 GLY A CA 1
ATOM 7020 C C . GLY A 1 895 ? -20.709 -4.845 29.073 1.00 97.19 895 GLY A C 1
ATOM 7021 O O . GLY A 1 895 ? -21.612 -5.558 28.620 1.00 97.19 895 GLY A O 1
ATOM 7022 N N . THR A 1 896 ? -19.475 -5.327 29.260 1.00 98.25 896 THR A N 1
ATOM 7023 C CA . THR A 1 896 ? -19.081 -6.735 29.009 1.00 98.25 896 THR A CA 1
ATOM 7024 C C . THR A 1 896 ? -19.404 -7.622 30.214 1.00 98.25 896 THR A C 1
ATOM 7026 O O . THR A 1 896 ? -18.535 -8.204 30.852 1.00 98.25 896 THR A O 1
ATOM 7029 N N . THR A 1 897 ? -20.688 -7.714 30.551 1.00 98.50 897 THR A N 1
ATOM 7030 C CA . THR A 1 897 ? -21.159 -8.503 31.701 1.00 98.50 897 THR A CA 1
ATOM 7031 C C . THR A 1 897 ? -21.319 -9.991 31.352 1.00 98.50 897 THR A C 1
ATOM 7033 O O . THR A 1 897 ? -21.573 -10.317 30.187 1.00 98.50 897 THR A O 1
ATOM 7036 N N . PRO A 1 898 ? -21.293 -10.916 32.336 1.00 98.62 898 PRO A N 1
ATOM 7037 C CA . PRO A 1 898 ? -21.549 -12.342 32.103 1.00 98.62 898 PRO A CA 1
ATOM 7038 C C . PRO A 1 898 ? -22.849 -12.642 31.339 1.00 98.62 898 PRO A C 1
ATOM 7040 O O . PRO A 1 898 ? -22.886 -13.561 30.524 1.00 98.62 898 PRO A O 1
ATOM 7043 N N . ALA A 1 899 ? -23.908 -11.852 31.557 1.00 98.31 899 ALA A N 1
ATOM 7044 C CA . ALA A 1 899 ? -25.182 -12.014 30.855 1.00 98.31 899 ALA A CA 1
ATOM 7045 C C . ALA A 1 899 ? -25.086 -11.643 29.365 1.00 98.31 899 ALA A C 1
ATOM 7047 O O . ALA A 1 899 ? -25.619 -12.362 28.521 1.00 98.31 899 ALA A O 1
ATOM 7048 N N . ALA A 1 900 ? -24.391 -10.548 29.037 1.00 98.62 900 ALA A N 1
ATOM 7049 C CA . ALA A 1 900 ? -24.157 -10.143 27.651 1.00 98.62 900 ALA A CA 1
ATOM 7050 C C . ALA A 1 900 ? -23.220 -11.124 26.926 1.00 98.62 900 ALA A C 1
ATOM 7052 O O . ALA A 1 900 ? -23.485 -11.496 25.785 1.00 98.62 900 ALA A O 1
ATOM 7053 N N . ILE A 1 901 ? -22.168 -11.597 27.607 1.00 98.81 901 ILE A N 1
ATOM 7054 C CA . ILE A 1 901 ? -21.257 -12.629 27.090 1.00 98.81 901 ILE A CA 1
ATOM 7055 C C . ILE A 1 901 ? -22.038 -13.895 26.720 1.00 98.81 901 ILE A C 1
ATOM 7057 O O . ILE A 1 901 ? -21.888 -14.414 25.614 1.00 98.81 901 ILE A O 1
ATOM 7061 N N . ASP A 1 902 ? -22.893 -14.381 27.625 1.00 98.62 902 ASP A N 1
ATOM 7062 C CA . ASP A 1 902 ? -23.647 -15.617 27.415 1.00 98.62 902 ASP A CA 1
ATOM 7063 C C . ASP A 1 902 ? -24.629 -15.518 26.242 1.00 98.62 902 ASP A C 1
ATOM 7065 O O . ASP A 1 902 ? -24.675 -16.424 25.408 1.00 98.62 902 ASP A O 1
ATOM 7069 N N . ALA A 1 903 ? -25.376 -14.410 26.159 1.00 98.69 903 ALA A N 1
ATOM 7070 C CA . ALA A 1 903 ? -26.323 -14.154 25.077 1.00 98.69 903 ALA A CA 1
ATOM 7071 C C . ALA A 1 903 ? -25.620 -14.000 23.719 1.00 98.69 903 ALA A C 1
ATOM 7073 O O . ALA A 1 903 ? -26.047 -14.608 22.737 1.00 98.69 903 ALA A O 1
ATOM 7074 N N . CYS A 1 904 ? -24.515 -13.251 23.667 1.00 98.81 904 CYS A N 1
ATOM 7075 C CA . CYS A 1 904 ? -23.723 -13.062 22.453 1.00 98.81 904 CYS A CA 1
ATOM 7076 C C . CYS A 1 904 ? -23.140 -14.381 21.935 1.00 98.81 904 CYS A C 1
ATOM 7078 O O . CYS A 1 904 ? -23.289 -14.699 20.755 1.00 98.81 904 CYS A O 1
ATOM 7080 N N . LEU A 1 905 ? -22.530 -15.186 22.812 1.00 98.81 905 LEU A N 1
ATOM 7081 C CA . LEU A 1 905 ? -21.956 -16.471 22.413 1.00 98.81 905 LEU A CA 1
ATOM 7082 C C . LEU A 1 905 ? -23.022 -17.479 21.981 1.00 98.81 905 LEU A C 1
ATOM 7084 O O . LEU A 1 905 ? -22.752 -18.260 21.076 1.00 98.81 905 LEU A O 1
ATOM 7088 N N . GLN A 1 906 ? -24.224 -17.444 22.570 1.00 98.62 906 GLN A N 1
ATOM 7089 C CA . GLN A 1 906 ? -25.342 -18.270 22.107 1.00 98.62 906 GLN A CA 1
ATOM 7090 C C . GLN A 1 906 ? -25.740 -17.914 20.668 1.00 98.62 906 GLN A C 1
ATOM 7092 O O . GLN A 1 906 ? -25.803 -18.798 19.821 1.00 98.62 906 GLN A O 1
ATOM 7097 N N . VAL A 1 907 ? -25.915 -16.622 20.363 1.00 98.75 907 VAL A N 1
ATOM 7098 C CA . VAL A 1 907 ? -26.219 -16.160 18.994 1.00 98.75 907 VAL A CA 1
ATOM 7099 C C . VAL A 1 907 ? -25.103 -16.533 18.017 1.00 98.75 907 VAL A C 1
ATOM 7101 O O . VAL A 1 907 ? -25.376 -16.941 16.890 1.00 98.75 907 VAL A O 1
ATOM 7104 N N . CYS A 1 908 ? -23.843 -16.424 18.444 1.00 98.62 908 CYS A N 1
ATOM 7105 C CA . CYS A 1 908 ? -22.703 -16.805 17.616 1.00 98.62 908 CYS A CA 1
ATOM 7106 C C . CYS A 1 908 ? -22.676 -18.311 17.322 1.00 98.62 908 CYS A C 1
ATOM 7108 O O . CYS A 1 908 ? -22.431 -18.690 16.179 1.00 98.62 908 CYS A O 1
ATOM 7110 N N . ASP A 1 909 ? -22.959 -19.157 18.317 1.00 98.56 909 ASP A N 1
ATOM 7111 C CA . ASP A 1 909 ? -23.076 -20.610 18.143 1.00 98.56 909 ASP A CA 1
ATOM 7112 C C . ASP A 1 909 ? -24.217 -20.983 17.188 1.00 98.56 909 ASP A C 1
ATOM 7114 O O . ASP A 1 909 ? -24.025 -21.824 16.309 1.00 98.56 909 ASP A O 1
ATOM 7118 N N . ASP A 1 910 ? -25.372 -20.326 17.318 1.00 98.44 910 ASP A N 1
ATOM 7119 C CA . ASP A 1 910 ? -26.560 -20.613 16.509 1.00 98.44 910 ASP A CA 1
ATOM 7120 C C . ASP A 1 910 ? -26.394 -20.197 15.034 1.00 98.44 910 ASP A C 1
ATOM 7122 O O . ASP A 1 910 ? -26.991 -20.815 14.150 1.00 98.44 910 ASP A O 1
ATOM 7126 N N . LEU A 1 911 ? -25.589 -19.162 14.755 1.00 98.56 911 LEU A N 1
ATOM 7127 C CA . LEU A 1 911 ? -25.463 -18.542 13.425 1.00 98.56 911 LEU A CA 1
ATOM 7128 C C . LEU A 1 911 ? -24.077 -18.689 12.769 1.00 98.56 911 LEU A C 1
ATOM 7130 O O . LEU A 1 911 ? -23.850 -18.122 11.701 1.00 98.56 911 LEU A O 1
ATOM 7134 N N . ASP A 1 912 ? -23.165 -19.439 13.390 1.00 98.50 912 ASP A N 1
ATOM 7135 C CA . ASP A 1 912 ? -21.791 -19.700 12.928 1.00 98.50 912 ASP A CA 1
ATOM 7136 C C . ASP A 1 912 ? -20.957 -18.442 12.604 1.00 98.50 912 ASP A C 1
ATOM 7138 O O . ASP A 1 912 ? -20.259 -18.350 11.592 1.00 98.50 912 ASP A O 1
ATOM 7142 N N . VAL A 1 913 ? -21.005 -17.456 13.500 1.00 98.69 913 VAL A N 1
ATOM 7143 C CA . VAL A 1 913 ? -20.244 -16.196 13.401 1.00 98.69 913 VAL A CA 1
ATOM 7144 C C . VAL A 1 913 ? -19.255 -16.049 14.558 1.00 98.69 913 VAL A C 1
ATOM 7146 O O . VAL A 1 913 ? -19.394 -16.697 15.592 1.00 98.69 913 VAL A O 1
ATOM 7149 N N . GLN A 1 914 ? -18.217 -15.221 14.419 1.00 98.62 914 GLN A N 1
ATOM 7150 C CA . GLN A 1 914 ? -17.244 -15.048 15.507 1.00 98.62 914 GLN A CA 1
ATOM 7151 C C . GLN A 1 914 ? -17.709 -14.007 16.540 1.00 98.62 914 GLN A C 1
ATOM 7153 O O . GLN A 1 914 ? -18.235 -12.953 16.181 1.00 98.62 914 GLN A O 1
ATOM 7158 N N . ALA A 1 915 ? -17.436 -14.274 17.818 1.00 98.56 915 ALA A N 1
ATOM 7159 C CA . ALA A 1 915 ? -17.514 -13.290 18.892 1.00 98.56 915 ALA A CA 1
ATOM 7160 C C . ALA A 1 915 ? -16.110 -12.761 19.199 1.00 98.56 915 ALA A C 1
ATOM 7162 O O . ALA A 1 915 ? -15.193 -13.542 19.468 1.00 98.56 915 ALA A O 1
ATOM 7163 N N . THR A 1 916 ? -15.946 -11.442 19.185 1.00 98.81 916 THR A N 1
ATOM 7164 C CA . THR A 1 916 ? -14.734 -10.769 19.652 1.00 98.81 916 THR A CA 1
ATOM 7165 C C . THR A 1 916 ? -15.013 -10.059 20.967 1.00 98.81 916 THR A C 1
ATOM 7167 O O . THR A 1 916 ? -16.135 -9.606 21.205 1.00 98.81 916 THR A O 1
ATOM 7170 N N . ILE A 1 917 ? -14.028 -9.999 21.861 1.00 98.81 917 ILE A N 1
ATOM 7171 C CA . ILE A 1 917 ? -14.241 -9.475 23.212 1.00 98.81 917 ILE A CA 1
ATOM 7172 C C . ILE A 1 917 ? -13.102 -8.580 23.684 1.00 98.81 917 ILE A C 1
ATOM 7174 O O . ILE A 1 917 ? -11.926 -8.910 23.559 1.00 98.81 917 ILE A O 1
ATOM 7178 N N . HIS A 1 918 ? -13.516 -7.462 24.269 1.00 98.69 918 HIS A N 1
ATOM 7179 C CA . HIS A 1 918 ? -12.780 -6.623 25.201 1.00 98.69 918 HIS A CA 1
ATOM 7180 C C . HIS A 1 918 ? -13.480 -6.766 26.556 1.00 98.69 918 HIS A C 1
ATOM 7182 O O . HIS A 1 918 ? -14.665 -6.431 26.682 1.00 98.69 918 HIS A O 1
ATOM 7188 N N . THR A 1 919 ? -12.792 -7.351 27.537 1.00 98.44 919 THR A N 1
ATOM 7189 C CA . THR A 1 919 ? -13.403 -7.765 28.813 1.00 98.44 919 THR A CA 1
ATOM 7190 C C . THR A 1 919 ? -13.506 -6.612 29.815 1.00 98.44 919 THR A C 1
ATOM 7192 O O . THR A 1 919 ? -12.997 -5.527 29.576 1.00 98.44 919 THR A O 1
ATOM 7195 N N . ASP A 1 920 ? -14.154 -6.855 30.948 1.00 97.69 920 ASP A N 1
ATOM 7196 C CA . ASP A 1 920 ? -14.391 -5.871 32.010 1.00 97.69 920 ASP A CA 1
ATOM 7197 C C . ASP A 1 920 ? -13.089 -5.517 32.759 1.00 97.69 920 ASP A C 1
ATOM 7199 O O . ASP A 1 920 ? -12.671 -6.241 33.660 1.00 97.69 920 ASP A O 1
ATOM 7203 N N . THR A 1 921 ? -12.418 -4.422 32.377 1.00 95.38 921 THR A N 1
ATOM 7204 C CA . THR A 1 921 ? -11.157 -3.989 33.012 1.00 95.38 921 THR A CA 1
ATOM 7205 C C . THR A 1 921 ? -11.360 -3.673 34.489 1.00 95.38 921 THR A C 1
ATOM 7207 O O . THR A 1 921 ? -10.487 -3.950 35.312 1.00 95.38 921 THR A O 1
ATOM 7210 N N . LEU A 1 922 ? -12.524 -3.113 34.821 1.00 93.81 922 LEU A N 1
ATOM 7211 C CA . LEU A 1 922 ? -12.882 -2.660 36.162 1.00 93.81 922 LEU A CA 1
ATOM 7212 C C . LEU A 1 922 ? -13.151 -3.813 37.130 1.00 93.81 922 LEU A C 1
ATOM 7214 O O . LEU A 1 922 ? -13.188 -3.587 38.341 1.00 93.81 922 LEU A O 1
ATOM 7218 N N . ASN A 1 923 ? -13.330 -5.032 36.614 1.00 96.38 923 ASN A N 1
ATOM 7219 C CA . ASN A 1 923 ? -13.811 -6.179 37.376 1.00 96.38 923 ASN A CA 1
ATOM 7220 C C . ASN A 1 923 ? -15.166 -5.892 38.055 1.00 96.38 923 ASN A C 1
ATOM 7222 O O . ASN A 1 923 ? -15.436 -6.390 39.151 1.00 96.38 923 ASN A O 1
ATOM 7226 N N . GLU A 1 924 ? -16.014 -5.067 37.430 1.00 95.25 924 GLU A N 1
ATOM 7227 C CA . GLU A 1 924 ? -17.276 -4.596 38.009 1.00 95.25 924 GLU A CA 1
ATOM 7228 C C . GLU A 1 924 ? -18.252 -5.755 38.242 1.00 95.25 924 GLU A C 1
ATOM 7230 O O . GLU A 1 924 ? -18.839 -5.885 39.321 1.00 95.25 924 GLU A O 1
ATOM 7235 N N . ALA A 1 925 ? -18.419 -6.618 37.239 1.00 97.06 925 ALA A N 1
ATOM 7236 C CA . ALA A 1 925 ? -19.321 -7.765 37.314 1.00 97.06 925 ALA A CA 1
ATOM 7237 C C . ALA A 1 925 ? -18.640 -9.041 37.847 1.00 97.06 925 ALA A C 1
ATOM 7239 O O . ALA A 1 925 ? -19.327 -10.006 38.196 1.00 97.06 925 ALA A O 1
ATOM 7240 N N . GLY A 1 926 ? -17.307 -9.056 37.899 1.00 97.50 926 GLY A N 1
ATOM 7241 C CA . GLY A 1 926 ? -16.478 -10.163 38.372 1.00 97.50 926 GLY A CA 1
ATOM 7242 C C . GLY A 1 926 ? -15.058 -10.103 37.803 1.00 97.50 926 GLY A C 1
ATOM 7243 O O . GLY A 1 926 ? -14.774 -9.310 36.913 1.00 97.50 926 GLY A O 1
ATOM 7244 N N . PHE A 1 927 ? -14.172 -10.958 38.311 1.00 98.12 927 PHE A N 1
ATOM 7245 C CA . PHE A 1 927 ? -12.796 -11.101 37.815 1.00 98.12 927 PHE A CA 1
ATOM 7246 C C . PHE A 1 927 ? -12.717 -11.966 36.544 1.00 98.12 927 PHE A C 1
ATOM 7248 O O . PHE A 1 927 ? -13.734 -12.494 36.071 1.00 98.12 927 PHE A O 1
ATOM 7255 N N . VAL A 1 928 ? -11.508 -12.151 36.002 1.00 98.12 928 VAL A N 1
ATOM 7256 C CA . VAL A 1 928 ? -11.259 -12.888 34.752 1.00 98.12 928 VAL A CA 1
ATOM 7257 C C . VAL A 1 928 ? -11.855 -14.301 34.759 1.00 98.12 928 VAL A C 1
ATOM 7259 O O . VAL A 1 928 ? -12.450 -14.722 33.767 1.00 98.12 928 VAL A O 1
ATOM 7262 N N . GLU A 1 929 ? -11.825 -15.012 35.889 1.00 97.88 929 GLU A N 1
ATOM 7263 C CA . GLU A 1 929 ? -12.416 -16.344 36.040 1.00 97.88 929 GLU A CA 1
ATOM 7264 C C . GLU A 1 929 ? -13.945 -16.347 35.894 1.00 97.88 929 GLU A C 1
ATOM 7266 O O . GLU A 1 929 ? -14.525 -17.343 35.455 1.00 97.88 929 GLU A O 1
ATOM 7271 N N . SER A 1 930 ? -14.610 -15.233 36.215 1.00 98.06 930 SER A N 1
ATOM 7272 C CA . SER A 1 930 ? -16.061 -15.085 36.040 1.00 98.06 930 SER A CA 1
ATOM 7273 C C . SER A 1 930 ? -16.411 -14.917 34.562 1.00 98.06 930 SER A C 1
ATOM 7275 O O . SER A 1 930 ? -17.350 -15.549 34.072 1.00 98.06 930 SER A O 1
ATOM 7277 N N . THR A 1 931 ? -15.614 -14.134 33.832 1.00 98.56 931 THR A N 1
ATOM 7278 C CA . THR A 1 931 ? -15.711 -13.983 32.374 1.00 98.56 931 THR A CA 1
ATOM 7279 C C . THR A 1 931 ? -15.395 -15.295 31.649 1.00 98.56 931 THR A C 1
ATOM 7281 O O . THR A 1 931 ? -16.185 -15.727 30.809 1.00 98.56 931 THR A O 1
ATOM 7284 N N . ILE A 1 932 ? -14.326 -16.005 32.038 1.00 98.44 932 ILE A N 1
ATOM 7285 C CA . ILE A 1 932 ? -14.004 -17.347 31.518 1.00 98.44 932 ILE A CA 1
ATOM 7286 C C . ILE A 1 932 ? -15.149 -18.330 31.810 1.00 98.44 932 ILE A C 1
ATOM 7288 O O . ILE A 1 932 ? -15.583 -19.071 30.924 1.00 98.44 932 ILE A O 1
ATOM 7292 N N . GLY A 1 933 ? -15.710 -18.297 33.023 1.00 98.38 933 GLY A N 1
ATOM 7293 C CA . GLY A 1 933 ? -16.887 -19.086 33.389 1.00 98.38 933 GLY A CA 1
ATOM 7294 C C . GLY A 1 933 ? -18.106 -18.795 32.504 1.00 98.38 933 GLY A C 1
ATOM 7295 O O . GLY A 1 933 ? -18.828 -19.722 32.124 1.00 98.38 933 GLY A O 1
ATOM 7296 N N . ALA A 1 934 ? -18.311 -17.534 32.109 1.00 98.50 934 ALA A N 1
ATOM 7297 C CA . ALA A 1 934 ? -19.381 -17.124 31.198 1.00 98.50 934 ALA A CA 1
ATOM 7298 C C . ALA A 1 934 ? -19.161 -17.603 29.751 1.00 98.50 934 ALA A C 1
ATOM 7300 O O . ALA A 1 934 ? -20.135 -17.834 29.026 1.00 98.50 934 ALA A O 1
ATOM 7301 N N . PHE A 1 935 ? -17.914 -17.848 29.329 1.00 98.62 935 PHE A N 1
ATOM 7302 C CA . PHE A 1 935 ? -17.642 -18.441 28.015 1.00 98.62 935 PHE A CA 1
ATOM 7303 C C . PHE A 1 935 ? -18.235 -19.845 27.885 1.00 98.62 935 PHE A C 1
ATOM 7305 O O . PHE A 1 935 ? -18.651 -20.230 26.791 1.00 98.62 935 PHE A O 1
ATOM 7312 N N . LYS A 1 936 ? -18.326 -20.607 28.987 1.00 98.19 936 LYS A N 1
ATOM 7313 C CA . LYS A 1 936 ? -18.835 -21.994 29.013 1.00 98.19 936 LYS A CA 1
ATOM 7314 C C . LYS A 1 936 ? -18.131 -22.907 27.991 1.00 98.19 936 LYS A C 1
ATOM 7316 O O . LYS A 1 936 ? -18.754 -23.784 27.401 1.00 98.19 936 LYS A O 1
ATOM 7321 N N . GLY A 1 937 ? -16.837 -22.672 27.758 1.00 97.62 937 GLY A N 1
ATOM 7322 C CA . GLY A 1 937 ? -16.021 -23.425 26.798 1.00 97.62 937 GLY A CA 1
ATOM 7323 C C . GLY A 1 937 ? -16.312 -23.144 25.317 1.00 97.62 937 GLY A C 1
ATOM 7324 O O . GLY A 1 937 ? -15.784 -23.856 24.466 1.00 97.62 937 GLY A O 1
ATOM 7325 N N . ARG A 1 938 ? -17.133 -22.137 24.985 1.00 98.62 938 ARG A N 1
ATOM 7326 C CA . ARG A 1 938 ? -17.436 -21.744 23.596 1.00 98.62 938 ARG A CA 1
ATOM 7327 C C . ARG A 1 938 ? -16.313 -20.902 23.000 1.00 98.62 938 ARG A C 1
ATOM 7329 O O . ARG A 1 938 ? -15.652 -20.152 23.719 1.00 98.62 938 ARG A O 1
ATOM 7336 N N . THR A 1 939 ? -16.118 -21.006 21.688 1.00 98.75 939 THR A N 1
ATOM 7337 C CA . THR A 1 939 ? -15.063 -20.278 20.972 1.00 98.75 939 THR A CA 1
ATOM 7338 C C . THR A 1 939 ? -15.227 -18.767 21.112 1.00 98.75 939 THR A C 1
ATOM 7340 O O . THR A 1 939 ? -16.317 -18.234 20.892 1.00 98.75 939 THR A O 1
ATOM 7343 N N . ILE A 1 940 ? -14.153 -18.059 21.446 1.00 98.75 940 ILE A N 1
ATOM 7344 C CA . ILE A 1 940 ? -14.162 -16.596 21.509 1.00 98.75 940 ILE A CA 1
ATOM 7345 C C . ILE A 1 940 ? -12.795 -16.026 21.139 1.00 98.75 940 ILE A C 1
ATOM 7347 O O . ILE A 1 940 ? -11.755 -16.577 21.499 1.00 98.75 940 ILE A O 1
ATOM 7351 N N . HIS A 1 941 ? -12.792 -14.911 20.417 1.00 98.81 941 HIS A N 1
ATOM 7352 C CA . HIS A 1 941 ? -11.580 -14.175 20.079 1.00 98.81 941 HIS A CA 1
ATOM 7353 C C . HIS A 1 941 ? -11.359 -13.052 21.099 1.00 98.81 941 HIS A C 1
ATOM 7355 O O . HIS A 1 941 ? -12.064 -12.043 21.085 1.00 98.81 941 HIS A O 1
ATOM 7361 N N . THR A 1 942 ? -10.366 -13.206 21.975 1.00 98.69 942 THR A N 1
ATOM 7362 C CA . THR A 1 942 ? -9.953 -12.147 22.907 1.00 98.69 942 THR A CA 1
ATOM 7363 C C . THR A 1 942 ? -9.031 -11.160 22.202 1.00 98.69 942 THR A C 1
ATOM 7365 O O . THR A 1 942 ? -7.928 -11.513 21.774 1.00 98.69 942 THR A O 1
ATOM 7368 N N . TYR A 1 943 ? -9.493 -9.920 22.056 1.00 98.44 943 TYR A N 1
ATOM 7369 C CA . TYR A 1 943 ? -8.654 -8.825 21.576 1.00 98.44 943 TYR A CA 1
ATOM 7370 C C . TYR A 1 943 ? -7.639 -8.398 22.639 1.00 98.44 943 TYR A C 1
ATOM 7372 O O . TYR A 1 943 ? -7.857 -8.670 23.818 1.00 98.44 943 TYR A O 1
ATOM 7380 N N . HIS A 1 944 ? -6.532 -7.777 22.193 1.00 97.31 944 HIS A N 1
ATOM 7381 C CA . HIS A 1 944 ? -5.439 -7.211 23.014 1.00 97.31 944 HIS A CA 1
ATOM 7382 C C . HIS A 1 944 ? -5.246 -7.942 24.349 1.00 97.31 944 HIS A C 1
ATOM 7384 O O . HIS A 1 944 ? -5.357 -7.358 25.425 1.00 97.31 944 HIS A O 1
ATOM 7390 N N . SER A 1 945 ? -4.980 -9.249 24.254 1.00 98.06 945 SER A N 1
ATOM 7391 C CA . SER A 1 945 ? -5.066 -10.198 25.372 1.00 98.06 945 SER A CA 1
ATOM 7392 C C . SER A 1 945 ? -4.065 -9.902 26.492 1.00 98.06 945 SER A C 1
ATOM 7394 O O . SER A 1 945 ? -4.230 -10.397 27.594 1.00 98.06 945 SER A O 1
ATOM 7396 N N . GLU A 1 946 ? -3.040 -9.092 26.236 1.00 97.44 946 GLU A N 1
ATOM 7397 C CA . GLU A 1 946 ? -2.121 -8.592 27.262 1.00 97.44 946 GLU A CA 1
ATOM 7398 C C . GLU A 1 946 ? -2.785 -7.610 28.243 1.00 97.44 946 GLU A C 1
ATOM 7400 O O . GLU A 1 946 ? -2.463 -7.613 29.432 1.00 97.44 946 GLU A O 1
ATOM 7405 N N . GLY A 1 947 ? -3.754 -6.823 27.769 1.00 93.75 947 GLY A N 1
ATOM 7406 C CA . GLY A 1 947 ? -4.616 -5.989 28.597 1.00 93.75 947 GLY A CA 1
ATOM 7407 C C . GLY A 1 947 ? -4.354 -4.483 28.577 1.00 93.75 947 GLY A C 1
ATOM 7408 O O . GLY A 1 947 ? -5.221 -3.762 29.059 1.00 93.75 947 GLY A O 1
ATOM 7409 N N . ALA A 1 948 ? -3.267 -3.964 27.999 1.00 91.69 948 ALA A N 1
ATOM 7410 C CA . ALA A 1 948 ? -3.068 -2.515 27.851 1.00 91.69 948 ALA A CA 1
ATOM 7411 C C . ALA A 1 948 ? -4.159 -1.888 26.966 1.00 91.69 948 ALA A C 1
ATOM 7413 O O . ALA A 1 948 ? -4.750 -0.865 27.316 1.00 91.69 948 ALA A O 1
ATOM 7414 N N . GLY A 1 949 ? -4.493 -2.564 25.861 1.00 87.44 949 GLY A N 1
ATOM 7415 C CA . GLY A 1 949 ? -5.638 -2.233 25.006 1.00 87.44 949 GLY A CA 1
ATOM 7416 C C . GLY A 1 949 ? -6.994 -2.491 25.670 1.00 87.44 949 GLY A C 1
ATOM 7417 O O . GLY A 1 949 ? -7.981 -1.931 25.222 1.00 87.44 949 GLY A O 1
ATOM 7418 N N . GLY A 1 950 ? -7.026 -3.217 26.797 1.00 89.75 950 GLY A N 1
ATOM 7419 C CA . GLY A 1 950 ? -8.169 -3.367 27.702 1.00 89.75 950 GLY A CA 1
ATOM 7420 C C . GLY A 1 950 ? -8.559 -4.792 28.055 1.00 89.75 950 GLY A C 1
ATOM 7421 O O . GLY A 1 950 ? -8.334 -5.738 27.302 1.00 89.75 950 GLY A O 1
ATOM 7422 N N . GLY A 1 951 ? -9.129 -4.943 29.245 1.00 95.56 951 GLY A N 1
ATOM 7423 C CA . GLY A 1 951 ? -9.504 -6.217 29.835 1.00 95.56 951 GLY A CA 1
ATOM 7424 C C . GLY A 1 951 ? -9.134 -6.307 31.313 1.00 95.56 951 GLY A C 1
ATOM 7425 O O . GLY A 1 951 ? -8.441 -5.435 31.829 1.00 95.56 951 GLY A O 1
ATOM 7426 N N . HIS A 1 952 ? -9.615 -7.359 31.987 1.00 98.12 952 HIS A N 1
ATOM 7427 C CA . HIS A 1 952 ? -9.496 -7.563 33.439 1.00 98.12 952 HIS A CA 1
ATOM 7428 C C . HIS A 1 952 ? -8.106 -7.185 33.966 1.00 98.12 952 HIS A C 1
ATOM 7430 O O . HIS A 1 952 ? -7.098 -7.781 33.575 1.00 98.12 952 HIS A O 1
ATOM 7436 N N . ALA A 1 953 ? -8.047 -6.166 34.827 1.00 95.19 953 ALA A N 1
ATOM 7437 C CA . ALA A 1 953 ? -6.795 -5.723 35.420 1.00 95.19 953 ALA A CA 1
ATOM 7438 C C . ALA A 1 953 ? -6.500 -6.517 36.710 1.00 95.19 953 ALA A C 1
ATOM 7440 O O . ALA A 1 953 ? -7.383 -6.588 37.572 1.00 95.19 953 ALA A O 1
ATOM 7441 N N . PRO A 1 954 ? -5.276 -7.059 36.894 1.00 94.56 954 PRO A N 1
ATOM 7442 C CA . PRO A 1 954 ? -4.131 -7.031 35.970 1.00 94.56 954 PRO A CA 1
ATOM 7443 C C . PRO A 1 954 ? -3.986 -8.290 35.086 1.00 94.56 954 PRO A C 1
ATOM 7445 O O . PRO A 1 954 ? -3.018 -8.395 34.337 1.00 94.56 954 PRO A O 1
ATOM 7448 N N . ASP A 1 955 ? -4.878 -9.276 35.196 1.00 97.25 955 ASP A N 1
ATOM 7449 C CA . ASP A 1 955 ? -4.610 -10.679 34.855 1.00 97.25 955 ASP A CA 1
ATOM 7450 C C . ASP A 1 955 ? -5.365 -11.231 33.633 1.00 97.25 955 ASP A C 1
ATOM 7452 O O . ASP A 1 955 ? -5.376 -12.446 33.407 1.00 97.25 955 ASP A O 1
ATOM 7456 N N . ILE A 1 956 ? -5.923 -10.370 32.776 1.00 98.31 956 ILE A N 1
ATOM 7457 C CA . ILE A 1 956 ? -6.584 -10.785 31.526 1.00 98.31 956 ILE A CA 1
ATOM 7458 C C . ILE A 1 956 ? -5.724 -11.705 30.649 1.00 98.31 956 ILE A C 1
ATOM 7460 O O . ILE A 1 956 ? -6.252 -12.622 30.026 1.00 98.31 956 ILE A O 1
ATOM 7464 N N . ILE A 1 957 ? -4.399 -11.546 30.657 1.00 98.19 957 ILE A N 1
ATOM 7465 C CA . ILE A 1 957 ? -3.463 -12.358 29.861 1.00 98.19 957 ILE A CA 1
ATOM 7466 C C . ILE A 1 957 ? -3.541 -13.864 30.150 1.00 98.19 957 ILE A C 1
ATOM 7468 O O . ILE A 1 957 ? -3.175 -14.680 29.298 1.00 98.19 957 ILE A O 1
ATOM 7472 N N . THR A 1 958 ? -4.099 -14.252 31.302 1.00 98.31 958 THR A N 1
ATOM 7473 C CA . THR A 1 958 ? -4.359 -15.652 31.668 1.00 98.31 958 THR A CA 1
ATOM 7474 C C . THR A 1 958 ? -5.261 -16.384 30.669 1.00 98.31 958 THR A C 1
ATOM 7476 O O . THR A 1 958 ? -5.089 -17.595 30.496 1.00 98.31 958 THR A O 1
ATOM 7479 N N . VAL A 1 959 ? -6.120 -15.670 29.922 1.00 98.19 959 VAL A N 1
ATOM 7480 C CA . VAL A 1 959 ? -6.986 -16.248 28.871 1.00 98.19 959 VAL A CA 1
ATOM 7481 C C . VAL A 1 959 ? -6.203 -16.951 27.761 1.00 98.19 959 VAL A C 1
ATOM 7483 O O . VAL A 1 959 ? -6.751 -17.813 27.078 1.00 98.19 959 VAL A O 1
ATOM 7486 N N . CYS A 1 960 ? -4.908 -16.656 27.594 1.00 98.25 960 CYS A N 1
ATOM 7487 C CA . CYS A 1 960 ? -4.058 -17.358 26.628 1.00 98.25 960 CYS A CA 1
ATOM 7488 C C . CYS A 1 960 ? -3.836 -18.847 26.983 1.00 98.25 960 CYS A C 1
ATOM 7490 O O . CYS A 1 960 ? -3.361 -19.604 26.128 1.00 98.25 960 CYS A O 1
ATOM 7492 N N . SER A 1 961 ? -4.204 -19.264 28.202 1.00 98.25 961 SER A N 1
ATOM 7493 C CA . SER A 1 961 ? -4.197 -20.660 28.669 1.00 98.25 961 SER A CA 1
ATOM 7494 C C . SER A 1 961 ? -5.425 -21.457 28.205 1.00 98.25 961 SER A C 1
ATOM 7496 O O . SER A 1 961 ? -5.410 -22.687 28.248 1.00 98.25 961 SER A O 1
ATOM 7498 N N . GLU A 1 962 ? -6.498 -20.781 27.783 1.00 98.44 962 GLU A N 1
ATOM 7499 C CA . GLU A 1 962 ? -7.795 -21.414 27.544 1.00 98.44 962 GLU A CA 1
ATOM 7500 C C . GLU A 1 962 ? -7.890 -22.049 26.142 1.00 98.44 962 GLU A C 1
ATOM 7502 O O . GLU A 1 962 ? -7.525 -21.425 25.140 1.00 98.44 962 GLU A O 1
ATOM 7507 N N . PRO A 1 963 ? -8.431 -23.277 26.015 1.00 98.31 963 PRO A N 1
ATOM 7508 C CA . PRO A 1 963 ? -8.472 -23.993 24.739 1.00 98.31 963 PRO A CA 1
ATOM 7509 C C . PRO A 1 963 ? -9.463 -23.404 23.730 1.00 98.31 963 PRO A C 1
ATOM 7511 O O . PRO A 1 963 ? -9.265 -23.531 22.521 1.00 98.31 963 PRO A O 1
ATOM 7514 N N . ASN A 1 964 ? -10.534 -22.778 24.212 1.00 98.50 964 ASN A N 1
ATOM 7515 C CA . ASN A 1 964 ? -11.581 -22.155 23.402 1.00 98.50 964 ASN A CA 1
ATOM 7516 C C . ASN A 1 964 ? -11.303 -20.674 23.090 1.00 98.50 964 ASN A C 1
ATOM 7518 O O . ASN A 1 964 ? -12.099 -20.040 22.399 1.00 98.50 964 ASN A O 1
ATOM 7522 N N . VAL A 1 965 ? -10.195 -20.116 23.579 1.00 98.75 965 VAL A N 1
ATOM 7523 C CA . VAL A 1 965 ? -9.818 -18.724 23.326 1.00 98.75 965 VAL A CA 1
ATOM 7524 C C . VAL A 1 965 ? -8.875 -18.640 22.127 1.00 98.75 965 VAL A C 1
ATOM 7526 O O . VAL A 1 965 ? -7.931 -19.420 21.995 1.00 98.75 965 VAL A O 1
ATOM 7529 N N . LEU A 1 966 ? -9.129 -17.668 21.251 1.00 98.81 966 LEU A N 1
ATOM 7530 C CA . LEU A 1 966 ? -8.277 -17.304 20.119 1.00 98.81 966 LEU A CA 1
ATOM 7531 C C . LEU A 1 966 ? -7.614 -15.951 20.427 1.00 98.81 966 LEU A C 1
ATOM 7533 O O . LEU A 1 966 ? -8.195 -14.913 20.110 1.00 98.81 966 LEU A O 1
ATOM 7537 N N . PRO A 1 967 ? -6.446 -15.929 21.089 1.00 98.75 967 PRO A N 1
ATOM 7538 C CA . PRO A 1 967 ? -5.878 -14.689 21.602 1.00 98.75 967 PRO A CA 1
ATOM 7539 C C . PRO A 1 967 ? -5.170 -13.880 20.513 1.00 98.75 967 PRO A C 1
ATOM 7541 O O . PRO A 1 967 ? -4.331 -14.410 19.772 1.00 98.75 967 PRO A O 1
ATOM 7544 N N . SER A 1 968 ? -5.461 -12.579 20.462 1.00 98.69 968 SER A N 1
ATOM 7545 C CA . SER A 1 968 ? -4.723 -11.597 19.665 1.00 98.69 968 SER A CA 1
ATOM 7546 C C . SER A 1 968 ? -4.120 -10.484 20.514 1.00 98.69 968 SER A C 1
ATOM 7548 O O . SER A 1 968 ? -4.556 -10.218 21.635 1.00 98.69 968 SER A O 1
ATOM 7550 N N . SER A 1 969 ? -3.124 -9.818 19.936 1.00 98.69 969 SER A N 1
ATOM 7551 C CA . SER A 1 969 ? -2.538 -8.574 20.432 1.00 98.69 969 SER A CA 1
ATOM 7552 C C . SER A 1 969 ? -2.816 -7.415 19.489 1.00 98.69 969 SER A C 1
ATOM 7554 O O . SER A 1 969 ? -2.927 -7.612 18.277 1.00 98.69 969 SER A O 1
ATOM 7556 N N . THR A 1 970 ? -2.841 -6.201 20.025 1.00 98.12 970 THR A N 1
ATOM 7557 C CA . THR A 1 970 ? -2.836 -4.965 19.232 1.00 98.12 970 THR A CA 1
ATOM 7558 C C . THR A 1 970 ? -1.428 -4.401 19.153 1.00 98.12 970 THR A C 1
ATOM 7560 O O . THR A 1 970 ? -0.528 -4.848 19.862 1.00 98.12 970 THR A O 1
ATOM 7563 N N . ASN A 1 971 ? -1.173 -3.515 18.195 1.00 97.56 971 ASN A N 1
ATOM 7564 C CA . ASN A 1 971 ? 0.198 -3.275 17.764 1.00 97.56 971 ASN A CA 1
ATOM 7565 C C . ASN A 1 971 ? 1.026 -2.226 18.533 1.00 97.56 971 ASN A C 1
ATOM 7567 O O . ASN A 1 971 ? 2.250 -2.311 18.414 1.00 97.56 971 ASN A O 1
ATOM 7571 N N . PRO A 1 972 ? 0.493 -1.284 19.338 1.00 96.94 972 PRO A N 1
ATOM 7572 C CA . PRO A 1 972 ? 1.366 -0.295 19.981 1.00 96.94 972 PRO A CA 1
ATOM 7573 C C . PRO A 1 972 ? 2.283 -0.855 21.063 1.00 96.94 972 PRO A C 1
ATOM 7575 O O . PRO A 1 972 ? 3.407 -0.372 21.191 1.00 96.94 972 PRO A O 1
ATOM 7578 N N . THR A 1 973 ? 1.875 -1.910 21.773 1.00 97.31 973 THR A N 1
ATOM 7579 C CA . THR A 1 973 ? 2.731 -2.592 22.759 1.00 97.31 973 THR A CA 1
ATOM 7580 C C . THR A 1 973 ? 3.840 -3.415 22.102 1.00 97.31 973 THR A C 1
ATOM 7582 O O . THR A 1 973 ? 4.696 -3.966 22.791 1.00 97.31 973 THR A O 1
ATOM 7585 N N . ARG A 1 974 ? 3.827 -3.547 20.769 1.00 97.69 974 ARG A N 1
ATOM 7586 C CA . ARG A 1 974 ? 4.638 -4.516 20.036 1.00 97.69 974 ARG A CA 1
ATOM 7587 C C . ARG A 1 974 ? 5.891 -3.868 19.436 1.00 97.69 974 ARG A C 1
ATOM 7589 O O . ARG A 1 974 ? 5.796 -2.938 18.633 1.00 97.69 974 ARG A O 1
ATOM 7596 N N . PRO A 1 975 ? 7.084 -4.400 19.714 1.00 97.75 975 PRO A N 1
ATOM 7597 C CA . PRO A 1 975 ? 7.444 -5.080 20.956 1.00 97.75 975 PRO A CA 1
ATOM 7598 C C . PRO A 1 975 ? 7.603 -4.099 22.124 1.00 97.75 975 PRO A C 1
ATOM 7600 O O . PRO A 1 975 ? 7.529 -2.882 21.945 1.00 97.75 975 PRO A O 1
ATOM 7603 N N . PHE A 1 976 ? 7.939 -4.629 23.300 1.00 97.81 976 PHE A N 1
ATOM 7604 C CA . PHE A 1 976 ? 8.277 -3.809 24.455 1.00 97.81 976 PHE A CA 1
ATOM 7605 C C . PHE A 1 976 ? 9.580 -3.021 24.218 1.00 97.81 976 PHE A C 1
ATOM 7607 O O . PHE A 1 976 ? 10.664 -3.601 24.065 1.00 97.81 976 PHE A O 1
ATOM 7614 N N . THR A 1 977 ? 9.461 -1.693 24.191 1.00 97.44 977 THR A N 1
ATOM 7615 C CA . THR A 1 977 ? 10.543 -0.707 24.002 1.00 97.44 977 THR A CA 1
ATOM 7616 C C . THR A 1 977 ? 10.565 0.355 25.099 1.00 97.44 977 THR A C 1
ATOM 7618 O O . THR A 1 977 ? 9.583 0.525 25.822 1.00 97.44 977 THR A O 1
ATOM 7621 N N . ALA A 1 978 ? 11.653 1.127 25.166 1.00 94.56 978 ALA A N 1
ATOM 7622 C CA . ALA A 1 978 ? 11.858 2.171 26.173 1.00 94.56 978 ALA A CA 1
ATOM 7623 C C . ALA A 1 978 ? 10.734 3.225 26.262 1.00 94.56 978 ALA A C 1
ATOM 7625 O O . ALA A 1 978 ? 10.475 3.716 27.350 1.00 94.56 978 ALA A O 1
ATOM 7626 N N . ASN A 1 979 ? 10.047 3.540 25.157 1.00 94.12 979 ASN A N 1
ATOM 7627 C CA . ASN A 1 979 ? 8.988 4.564 25.133 1.00 94.12 979 ASN A CA 1
ATOM 7628 C C . ASN A 1 979 ? 7.573 3.986 25.283 1.00 94.12 979 ASN A C 1
ATOM 7630 O O . ASN A 1 979 ? 6.600 4.732 25.241 1.00 94.12 979 ASN A O 1
ATOM 7634 N N . THR A 1 980 ? 7.443 2.661 25.404 1.00 93.44 980 THR A N 1
ATOM 7635 C CA . THR A 1 980 ? 6.135 1.990 25.312 1.00 93.44 980 THR A CA 1
ATOM 7636 C C . THR A 1 980 ? 5.214 2.449 26.435 1.00 93.44 980 THR A C 1
ATOM 7638 O O . THR A 1 980 ? 4.098 2.870 26.165 1.00 93.44 980 THR A O 1
ATOM 7641 N N . LEU A 1 981 ? 5.686 2.431 27.682 1.00 89.50 981 LEU A N 1
ATOM 7642 C CA . LEU A 1 981 ? 4.856 2.773 28.841 1.00 89.50 981 LEU A CA 1
ATOM 7643 C C . LEU A 1 981 ? 4.401 4.234 28.804 1.00 89.50 981 LEU A C 1
ATOM 7645 O O . LEU A 1 981 ? 3.205 4.500 28.903 1.00 89.50 981 LEU A O 1
ATOM 7649 N N . ASP A 1 982 ? 5.343 5.153 28.586 1.00 87.62 982 ASP A N 1
ATOM 7650 C CA . ASP A 1 982 ? 5.078 6.595 28.580 1.00 87.62 982 ASP A CA 1
ATOM 7651 C C . ASP A 1 982 ? 4.050 6.984 27.507 1.00 87.62 982 ASP A C 1
ATOM 7653 O O . ASP A 1 982 ? 3.161 7.795 27.757 1.00 87.62 982 ASP A O 1
ATOM 7657 N N . GLU A 1 983 ? 4.131 6.377 26.318 1.00 90.88 983 GLU A N 1
ATOM 7658 C CA . GLU A 1 983 ? 3.179 6.627 25.233 1.00 90.88 983 GLU A CA 1
ATOM 7659 C C . GLU A 1 983 ? 1.760 6.142 25.578 1.00 90.88 983 GLU A C 1
ATOM 7661 O O . GLU A 1 983 ? 0.772 6.803 25.245 1.00 90.88 983 GLU A O 1
ATOM 7666 N N . HIS A 1 984 ? 1.643 4.982 26.231 1.00 90.19 984 HIS A N 1
ATOM 7667 C CA . HIS A 1 984 ? 0.353 4.317 26.419 1.00 90.19 984 HIS A CA 1
ATOM 7668 C C . HIS A 1 984 ? -0.529 4.990 27.466 1.00 90.19 984 HIS A C 1
ATOM 7670 O O . HIS A 1 984 ? -1.749 4.971 27.306 1.00 90.19 984 HIS A O 1
ATOM 7676 N N . VAL A 1 985 ? 0.051 5.608 28.500 1.00 81.69 985 VAL A N 1
ATOM 7677 C CA . VAL A 1 985 ? -0.736 6.299 29.534 1.00 81.69 985 VAL A CA 1
ATOM 7678 C C . VAL A 1 985 ? -1.563 7.420 28.905 1.00 81.69 985 VAL A C 1
ATOM 7680 O O . VAL A 1 985 ? -2.786 7.430 29.026 1.00 81.69 985 VAL A O 1
ATOM 7683 N N . ASP A 1 986 ? -0.928 8.325 28.156 1.00 80.62 986 ASP A N 1
ATOM 7684 C CA . ASP A 1 986 ? -1.636 9.434 27.508 1.00 80.62 986 ASP A CA 1
ATOM 7685 C C . ASP A 1 986 ? -2.598 8.955 26.409 1.00 80.62 986 ASP A C 1
ATOM 7687 O O . ASP A 1 986 ? -3.700 9.494 26.269 1.00 80.62 986 ASP A O 1
ATOM 7691 N N . MET A 1 987 ? -2.212 7.924 25.650 1.00 87.19 987 MET A N 1
ATOM 7692 C CA . MET A 1 987 ? -3.052 7.336 24.604 1.00 87.19 987 MET A CA 1
ATOM 7693 C C . MET A 1 987 ? -4.352 6.754 25.171 1.00 87.19 987 MET A C 1
ATOM 7695 O O . MET A 1 987 ? -5.430 7.030 24.638 1.00 87.19 987 MET A O 1
ATOM 7699 N N . LEU A 1 988 ? -4.259 5.996 26.269 1.00 84.12 988 LEU A N 1
ATOM 7700 C CA . LEU A 1 988 ? -5.404 5.386 26.944 1.00 84.12 988 LEU A CA 1
ATOM 7701 C C . LEU A 1 988 ? -6.361 6.459 27.465 1.00 84.12 988 LEU A C 1
ATOM 7703 O O . LEU A 1 988 ? -7.571 6.363 27.245 1.00 84.12 988 LEU A O 1
ATOM 7707 N N . MET A 1 989 ? -5.822 7.516 28.086 1.00 77.75 989 MET A N 1
ATOM 7708 C CA . MET A 1 989 ? -6.643 8.610 28.607 1.00 77.75 989 MET A CA 1
ATOM 7709 C C . MET A 1 989 ? -7.473 9.298 27.518 1.00 77.75 989 MET A C 1
ATOM 7711 O O . MET A 1 989 ? -8.635 9.627 27.753 1.00 77.75 989 MET A O 1
ATOM 7715 N N . VAL A 1 990 ? -6.911 9.490 26.319 1.00 77.62 990 VAL A N 1
ATOM 7716 C CA . VAL A 1 990 ? -7.641 10.078 25.185 1.00 77.62 990 VAL A CA 1
ATOM 7717 C C . VAL A 1 990 ? -8.701 9.120 24.638 1.00 77.62 990 VAL A C 1
ATOM 7719 O O . VAL A 1 990 ? -9.838 9.543 24.427 1.00 77.62 990 VAL A O 1
ATOM 7722 N N . CYS A 1 991 ? -8.363 7.845 24.421 1.00 77.00 991 CYS A N 1
ATOM 7723 C CA . CYS A 1 991 ? -9.268 6.889 23.769 1.00 77.00 991 CYS A CA 1
ATOM 7724 C C . CYS A 1 991 ? -10.528 6.618 24.608 1.00 77.00 991 CYS A C 1
ATOM 7726 O O . CYS A 1 991 ? -11.642 6.645 24.082 1.00 77.00 991 CYS A O 1
ATOM 7728 N N . HIS A 1 992 ? -10.375 6.473 25.927 1.00 74.62 992 HIS A N 1
ATOM 7729 C CA . HIS A 1 992 ? -11.490 6.211 26.845 1.00 74.62 992 HIS A CA 1
ATOM 7730 C C . HIS A 1 992 ? -12.136 7.474 27.430 1.00 74.62 992 HIS A C 1
ATOM 7732 O O . HIS A 1 992 ? -12.971 7.377 28.323 1.00 74.62 992 HIS A O 1
ATOM 7738 N N . HIS A 1 993 ? -11.795 8.664 26.915 1.00 77.12 993 HIS A N 1
ATOM 7739 C CA . HIS A 1 993 ? -12.372 9.939 27.362 1.00 77.12 993 HIS A CA 1
ATOM 7740 C C . HIS A 1 993 ? -12.222 10.176 28.880 1.00 77.12 993 HIS A C 1
ATOM 7742 O O . HIS A 1 993 ? -13.113 10.732 29.526 1.00 77.12 993 HIS A O 1
ATOM 7748 N N . LEU A 1 994 ? -11.083 9.763 29.439 1.00 78.12 994 LEU A N 1
ATOM 7749 C CA . LEU A 1 994 ? -10.774 9.876 30.862 1.00 78.12 994 LEU A CA 1
ATOM 7750 C C . LEU A 1 994 ? -10.287 11.281 31.222 1.00 78.12 994 LEU A C 1
ATOM 7752 O O . LEU A 1 994 ? -9.676 11.986 30.412 1.00 78.12 994 LEU A O 1
ATOM 7756 N N . SER A 1 995 ? -10.497 11.686 32.472 1.00 79.62 995 SER A N 1
ATOM 7757 C CA . SER A 1 995 ? -10.061 12.982 32.976 1.00 79.62 995 SER A CA 1
ATOM 7758 C C . SER A 1 995 ? -8.817 12.881 33.855 1.00 79.62 995 SER A C 1
ATOM 7760 O O . SER A 1 995 ? -8.828 12.275 34.922 1.00 79.62 995 SER A O 1
ATOM 7762 N N . LYS A 1 996 ? -7.767 13.632 33.495 1.00 83.56 996 LYS A N 1
ATOM 7763 C CA . LYS A 1 996 ? -6.560 13.823 34.330 1.00 83.56 996 LYS A CA 1
ATOM 7764 C C . LYS A 1 996 ? -6.839 14.455 35.695 1.00 83.56 996 LYS A C 1
ATOM 7766 O O . LYS A 1 996 ? -5.962 14.469 36.551 1.00 83.56 996 LYS A O 1
ATOM 7771 N N . THR A 1 997 ? -8.029 15.020 35.898 1.00 86.50 997 THR A N 1
ATOM 7772 C CA . THR A 1 997 ? -8.415 15.630 37.175 1.00 86.50 997 THR A CA 1
ATOM 7773 C C . THR A 1 997 ? -9.166 14.676 38.100 1.00 86.50 997 THR A C 1
ATOM 7775 O O . THR A 1 997 ? -9.453 15.069 39.228 1.00 86.50 997 THR A O 1
ATOM 7778 N N . ILE A 1 998 ? -9.529 13.477 37.635 1.00 85.31 998 ILE A N 1
ATOM 7779 C CA . ILE A 1 998 ? -10.237 12.465 38.424 1.00 85.31 998 ILE A CA 1
ATOM 7780 C C . ILE A 1 998 ? -9.197 11.427 38.882 1.00 85.31 998 ILE A C 1
ATOM 7782 O O . ILE A 1 998 ? -8.616 10.749 38.036 1.00 85.31 998 ILE A O 1
ATOM 7786 N N . PRO A 1 999 ? -8.902 11.313 40.192 1.00 86.12 999 PRO A N 1
ATOM 7787 C CA . PRO A 1 999 ? -7.902 10.370 40.697 1.00 86.12 999 PRO A CA 1
ATOM 7788 C C . PRO A 1 999 ? -8.187 8.916 40.311 1.00 86.12 999 PRO A C 1
ATOM 7790 O O . PRO A 1 999 ? -7.259 8.168 40.021 1.00 86.12 999 PRO A O 1
ATOM 7793 N N . GLU A 1 1000 ? -9.461 8.531 40.281 1.00 83.50 1000 GLU A N 1
ATOM 7794 C CA . GLU A 1 1000 ? -9.905 7.193 39.902 1.00 83.50 1000 GLU A CA 1
ATOM 7795 C C . GLU A 1 1000 ? -9.612 6.886 38.424 1.00 83.50 1000 GLU A C 1
ATOM 7797 O O . GLU A 1 1000 ? -9.182 5.778 38.116 1.00 83.50 1000 GLU A O 1
ATOM 7802 N N . ASP A 1 1001 ? -9.746 7.868 37.526 1.00 82.25 1001 ASP A N 1
ATOM 7803 C CA . ASP A 1 1001 ? -9.438 7.727 36.095 1.00 82.25 1001 ASP A CA 1
ATOM 7804 C C . ASP A 1 1001 ? -7.932 7.545 35.851 1.00 82.25 1001 ASP A C 1
ATOM 7806 O O . ASP A 1 1001 ? -7.517 6.769 34.988 1.00 82.25 1001 ASP A O 1
ATOM 7810 N N . VAL A 1 1002 ? -7.098 8.251 36.623 1.00 81.50 1002 VAL A N 1
ATOM 7811 C CA . VAL A 1 1002 ? -5.635 8.102 36.564 1.00 81.50 1002 VAL A CA 1
ATOM 7812 C C . VAL A 1 1002 ? -5.220 6.744 37.126 1.00 81.50 1002 VAL A C 1
ATOM 7814 O O . VAL A 1 1002 ? -4.456 6.036 36.479 1.00 81.50 1002 VAL A O 1
ATOM 7817 N N . ALA A 1 1003 ? -5.770 6.342 38.276 1.00 82.25 1003 ALA A N 1
ATOM 7818 C CA . ALA A 1 1003 ? -5.511 5.029 38.862 1.00 82.25 1003 ALA A CA 1
ATOM 7819 C C . ALA A 1 1003 ? -5.960 3.886 37.933 1.00 82.25 1003 ALA A C 1
ATOM 7821 O O . ALA A 1 1003 ? -5.265 2.880 37.807 1.00 82.25 1003 ALA A O 1
ATOM 7822 N N . PHE A 1 1004 ? -7.088 4.054 37.235 1.00 77.31 1004 PHE A N 1
ATOM 7823 C CA . PHE A 1 1004 ? -7.548 3.128 36.203 1.00 77.31 1004 PHE A CA 1
ATOM 7824 C C . PHE A 1 1004 ? -6.532 3.010 35.058 1.00 77.31 1004 PHE A C 1
ATOM 7826 O O . PHE A 1 1004 ? -6.125 1.896 34.723 1.00 77.31 1004 PHE A O 1
ATOM 7833 N N . ALA A 1 1005 ? -6.061 4.135 34.508 1.00 78.81 1005 ALA A N 1
ATOM 7834 C CA . ALA A 1 1005 ? -5.042 4.140 33.458 1.00 78.81 1005 ALA A CA 1
ATOM 7835 C C . ALA A 1 1005 ? -3.723 3.485 33.918 1.00 78.81 1005 ALA A C 1
ATOM 7837 O O . ALA A 1 1005 ? -3.175 2.640 33.210 1.00 78.81 1005 ALA A O 1
ATOM 7838 N N . GLU A 1 1006 ? -3.246 3.812 35.122 1.00 79.44 1006 GLU A N 1
ATOM 7839 C CA . GLU A 1 1006 ? -2.025 3.241 35.710 1.00 79.44 1006 GLU A CA 1
ATOM 7840 C C . GLU A 1 1006 ? -2.153 1.736 35.982 1.00 79.44 1006 GLU A C 1
ATOM 7842 O O . GLU A 1 1006 ? -1.206 0.988 35.756 1.00 79.44 1006 GLU A O 1
ATOM 7847 N N . SER A 1 1007 ? -3.330 1.257 36.400 1.00 81.31 1007 SER A N 1
ATOM 7848 C CA . SER A 1 1007 ? -3.569 -0.180 36.607 1.00 81.31 1007 SER A CA 1
ATOM 7849 C C . SER A 1 1007 ? -3.525 -0.990 35.305 1.00 81.31 1007 SER A C 1
ATOM 7851 O O . SER A 1 1007 ? -3.278 -2.200 35.323 1.00 81.31 1007 SER A O 1
ATOM 7853 N N . ARG A 1 1008 ? -3.771 -0.327 34.166 1.00 86.88 1008 ARG A N 1
ATOM 7854 C CA . ARG A 1 1008 ? -3.905 -0.950 32.848 1.00 86.88 1008 ARG A CA 1
ATOM 7855 C C . ARG A 1 1008 ? -2.594 -1.017 32.068 1.00 86.88 1008 ARG A C 1
ATOM 7857 O O . ARG A 1 1008 ? -2.388 -1.974 31.326 1.00 86.88 1008 ARG A O 1
ATOM 7864 N N . ILE A 1 1009 ? -1.705 -0.043 32.247 1.00 90.12 1009 ILE A N 1
ATOM 7865 C CA . ILE A 1 1009 ? -0.410 0.016 31.557 1.00 90.12 1009 ILE A CA 1
ATOM 7866 C C . ILE A 1 1009 ? 0.679 -0.593 32.444 1.00 90.12 1009 ILE A C 1
ATOM 7868 O O . ILE A 1 1009 ? 1.190 0.058 33.351 1.00 90.12 1009 ILE A O 1
ATOM 7872 N N . ARG A 1 1010 ? 1.047 -1.850 32.173 1.00 91.69 1010 ARG A N 1
ATOM 7873 C CA . ARG A 1 1010 ? 1.964 -2.634 33.018 1.00 91.69 1010 ARG A CA 1
ATOM 7874 C C . ARG A 1 1010 ? 3.163 -3.120 32.212 1.00 91.69 1010 ARG A C 1
ATOM 7876 O O . ARG A 1 1010 ? 3.011 -3.728 31.153 1.00 91.69 1010 ARG A O 1
ATOM 7883 N N . ALA A 1 1011 ? 4.367 -2.877 32.718 1.00 93.56 1011 ALA A N 1
ATOM 7884 C CA . ALA A 1 1011 ? 5.597 -3.300 32.050 1.00 93.56 1011 ALA A CA 1
ATOM 7885 C C . ALA A 1 1011 ? 5.709 -4.825 31.983 1.00 93.56 1011 ALA A C 1
ATOM 7887 O O . ALA A 1 1011 ? 6.159 -5.382 30.984 1.00 93.56 1011 ALA A O 1
ATOM 7888 N N . GLU A 1 1012 ? 5.268 -5.489 33.045 1.00 96.81 1012 GLU A N 1
ATOM 7889 C CA . GLU A 1 1012 ? 5.386 -6.919 33.266 1.00 96.81 1012 GLU A CA 1
ATOM 7890 C C . GLU A 1 1012 ? 4.540 -7.708 32.261 1.00 96.81 1012 GLU A C 1
ATOM 7892 O O . GLU A 1 1012 ? 5.055 -8.617 31.608 1.00 96.81 1012 GLU A O 1
ATOM 7897 N N . THR A 1 1013 ? 3.273 -7.327 32.054 1.00 96.69 1013 THR A N 1
ATOM 7898 C CA . THR A 1 1013 ? 2.396 -8.006 31.087 1.00 96.69 1013 THR A CA 1
ATOM 7899 C C . THR A 1 1013 ? 2.784 -7.686 29.640 1.00 96.69 1013 THR A C 1
ATOM 7901 O O . THR A 1 1013 ? 2.800 -8.599 28.815 1.00 96.69 1013 THR A O 1
ATOM 7904 N N . ILE A 1 1014 ? 3.223 -6.458 29.331 1.00 97.56 1014 ILE A N 1
ATOM 7905 C CA . ILE A 1 1014 ? 3.751 -6.088 28.001 1.00 97.56 1014 ILE A CA 1
ATOM 7906 C C . ILE A 1 1014 ? 5.036 -6.872 27.664 1.00 97.56 1014 ILE A C 1
ATOM 7908 O O . ILE A 1 1014 ? 5.221 -7.329 26.527 1.00 97.56 1014 ILE A O 1
ATOM 7912 N N . ALA A 1 1015 ? 5.925 -7.064 28.645 1.00 97.56 1015 ALA A N 1
ATOM 7913 C CA . ALA A 1 1015 ? 7.121 -7.891 28.498 1.00 97.56 1015 ALA A CA 1
ATOM 7914 C C . ALA A 1 1015 ? 6.768 -9.376 28.324 1.00 97.56 1015 ALA A C 1
ATOM 7916 O O . ALA A 1 1015 ? 7.368 -10.058 27.487 1.00 97.56 1015 ALA A O 1
ATOM 7917 N N . ALA A 1 1016 ? 5.770 -9.869 29.059 1.00 98.38 1016 ALA A N 1
ATOM 7918 C CA . ALA A 1 1016 ? 5.282 -11.233 28.919 1.00 98.38 1016 ALA A CA 1
ATOM 7919 C C . ALA A 1 1016 ? 4.634 -11.477 27.555 1.00 98.38 1016 ALA A C 1
ATOM 7921 O O . ALA A 1 1016 ? 4.857 -12.520 26.947 1.00 98.38 1016 ALA A O 1
ATOM 7922 N N . GLU A 1 1017 ? 3.899 -10.505 27.021 1.00 98.62 1017 GLU A N 1
ATOM 7923 C CA . GLU A 1 1017 ? 3.272 -10.572 25.701 1.00 98.62 1017 GLU A CA 1
ATOM 7924 C C . GLU A 1 1017 ? 4.296 -10.843 24.585 1.00 98.62 1017 GLU A C 1
ATOM 7926 O O . GLU A 1 1017 ? 4.043 -11.669 23.707 1.00 98.62 1017 GLU A O 1
ATOM 7931 N N . ASP A 1 1018 ? 5.486 -10.234 24.649 1.00 98.56 1018 ASP A N 1
ATOM 7932 C CA . ASP A 1 1018 ? 6.599 -10.533 23.735 1.00 98.56 1018 ASP A CA 1
ATOM 7933 C C . ASP A 1 1018 ? 7.000 -12.022 23.786 1.00 98.56 1018 ASP A C 1
ATOM 7935 O O . ASP A 1 1018 ? 7.111 -12.681 22.746 1.00 98.56 1018 ASP A O 1
ATOM 7939 N N . VAL A 1 1019 ? 7.157 -12.576 24.993 1.00 98.38 1019 VAL A N 1
ATOM 7940 C CA . VAL A 1 1019 ? 7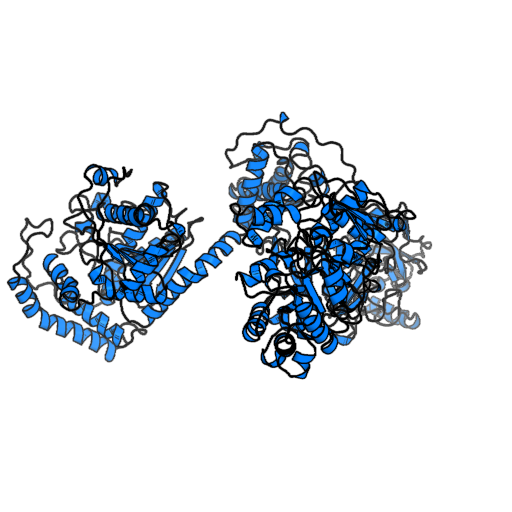.519 -13.987 25.204 1.00 98.38 1019 VAL A CA 1
ATOM 7941 C C . VAL A 1 1019 ? 6.398 -14.919 24.740 1.00 98.38 1019 VAL A C 1
ATOM 7943 O O . VAL A 1 1019 ? 6.663 -15.904 24.044 1.00 98.38 1019 VAL A O 1
ATOM 7946 N N . LEU A 1 1020 ? 5.145 -14.597 25.070 1.00 98.69 1020 LEU A N 1
ATOM 7947 C CA . LEU A 1 1020 ? 3.963 -15.381 24.711 1.00 98.69 1020 LEU A CA 1
ATOM 7948 C C . LEU A 1 1020 ? 3.729 -15.408 23.195 1.00 98.69 1020 LEU A C 1
ATOM 7950 O O . LEU A 1 1020 ? 3.323 -16.440 22.654 1.00 98.69 1020 LEU A O 1
ATOM 7954 N N . HIS A 1 1021 ? 4.041 -14.326 22.476 1.00 98.75 1021 HIS A N 1
ATOM 7955 C CA . HIS A 1 1021 ? 4.078 -14.352 21.012 1.00 98.75 1021 HIS A CA 1
ATOM 7956 C C . HIS A 1 1021 ? 5.124 -15.327 20.486 1.00 98.75 1021 HIS A C 1
ATOM 7958 O O . HIS A 1 1021 ? 4.827 -16.103 19.573 1.00 98.75 1021 HIS A O 1
ATOM 7964 N N . ASP A 1 1022 ? 6.328 -15.298 21.052 1.00 98.44 1022 ASP A N 1
ATOM 7965 C CA . ASP A 1 1022 ? 7.467 -16.069 20.558 1.00 98.44 1022 ASP A CA 1
ATOM 7966 C C . ASP A 1 1022 ? 7.314 -17.576 20.784 1.00 98.44 1022 ASP A C 1
ATOM 7968 O O . ASP A 1 1022 ? 7.720 -18.368 19.932 1.00 98.44 1022 ASP A O 1
ATOM 7972 N N . ILE A 1 1023 ? 6.673 -17.985 21.884 1.00 98.00 1023 ILE A N 1
ATOM 7973 C CA . ILE A 1 1023 ? 6.344 -19.396 22.157 1.00 98.00 1023 ILE A CA 1
ATOM 7974 C C . ILE A 1 1023 ? 5.050 -19.862 21.467 1.00 98.00 1023 ILE A C 1
ATOM 7976 O O . ILE A 1 1023 ? 4.759 -21.055 21.469 1.00 98.00 1023 ILE A O 1
ATOM 7980 N N . GLY A 1 1024 ? 4.290 -18.949 20.852 1.00 98.44 1024 GLY A N 1
ATOM 7981 C CA . GLY A 1 1024 ? 3.041 -19.264 20.153 1.00 98.44 1024 GLY A CA 1
ATOM 7982 C C . GLY A 1 1024 ? 1.816 -19.398 21.064 1.00 98.44 1024 GLY A C 1
ATOM 7983 O O . GLY A 1 1024 ? 0.864 -20.080 20.699 1.00 98.44 1024 GLY A O 1
ATOM 7984 N N . ALA A 1 1025 ? 1.830 -18.775 22.244 1.00 98.62 1025 ALA A N 1
ATOM 7985 C CA . ALA A 1 1025 ? 0.678 -18.701 23.142 1.00 98.62 1025 ALA A CA 1
ATOM 7986 C C . ALA A 1 1025 ? -0.283 -17.555 22.775 1.00 98.62 1025 ALA A C 1
ATOM 7988 O O . ALA A 1 1025 ? -1.472 -17.653 23.063 1.00 98.62 1025 ALA A O 1
ATOM 7989 N N . ILE A 1 1026 ? 0.191 -16.513 22.087 1.00 98.88 1026 ILE A N 1
ATOM 7990 C CA . ILE A 1 1026 ? -0.673 -15.537 21.406 1.00 98.88 1026 ILE A CA 1
ATOM 7991 C C . ILE A 1 1026 ? -0.652 -15.824 19.906 1.00 98.88 1026 ILE A C 1
ATOM 7993 O O . ILE A 1 1026 ? 0.416 -15.987 19.307 1.00 98.88 1026 ILE A O 1
ATOM 7997 N N . SER A 1 1027 ? -1.833 -15.910 19.296 1.00 98.88 1027 SER A N 1
ATOM 7998 C CA . SER A 1 1027 ? -2.001 -16.497 17.965 1.00 98.88 1027 SER A CA 1
ATOM 7999 C C . SER A 1 1027 ? -2.119 -15.487 16.839 1.00 98.88 1027 SER A C 1
ATOM 8001 O O . SER A 1 1027 ? -1.896 -15.863 15.686 1.00 98.88 1027 SER A O 1
ATOM 8003 N N . MET A 1 1028 ? -2.459 -14.235 17.151 1.00 98.88 1028 MET A N 1
ATOM 8004 C CA . MET A 1 1028 ? -2.758 -13.203 16.160 1.00 98.88 1028 MET A CA 1
ATOM 8005 C C . MET A 1 1028 ? -2.208 -11.826 16.557 1.00 98.88 1028 MET A C 1
ATOM 8007 O O . MET A 1 1028 ? -2.042 -11.531 17.740 1.00 98.88 1028 MET A O 1
ATOM 8011 N N . ILE A 1 1029 ? -1.934 -10.982 15.562 1.00 98.88 1029 ILE A N 1
ATOM 8012 C CA . ILE A 1 1029 ? -1.567 -9.567 15.731 1.00 98.88 1029 ILE A CA 1
ATOM 8013 C C . ILE A 1 1029 ? -2.494 -8.729 14.848 1.00 98.88 1029 ILE A C 1
ATOM 8015 O O . ILE A 1 1029 ? -2.658 -9.025 13.667 1.00 98.88 1029 ILE A O 1
ATOM 8019 N N . SER A 1 1030 ? -3.069 -7.678 15.421 1.00 98.75 1030 SER A N 1
ATOM 8020 C CA . SER A 1 1030 ? -3.995 -6.735 14.779 1.00 98.75 1030 SER A CA 1
ATOM 8021 C C . SER A 1 1030 ? -3.598 -5.284 15.073 1.00 98.75 1030 SER A C 1
ATOM 8023 O O . SER A 1 1030 ? -2.679 -5.053 15.862 1.00 98.75 1030 SER A O 1
ATOM 8025 N N . SER A 1 1031 ? -4.249 -4.293 14.453 1.00 98.06 1031 SER A N 1
ATOM 8026 C CA . SER A 1 1031 ? -3.900 -2.887 14.703 1.00 98.06 1031 SER A CA 1
ATOM 8027 C C . SER A 1 1031 ? -4.500 -2.319 15.980 1.00 98.06 1031 SER A C 1
ATOM 8029 O O . SER A 1 1031 ? -3.714 -1.976 16.859 1.00 98.06 1031 SER A O 1
ATOM 8031 N N . ASP A 1 1032 ? -5.833 -2.239 16.061 1.00 97.81 1032 ASP A N 1
ATOM 8032 C CA . ASP A 1 1032 ? -6.620 -1.302 16.891 1.00 97.81 1032 ASP A CA 1
ATOM 8033 C C . ASP A 1 1032 ? -6.701 0.125 16.307 1.00 97.81 1032 ASP A C 1
ATOM 8035 O O . ASP A 1 1032 ? -6.447 1.145 16.948 1.00 97.81 1032 ASP A O 1
ATOM 8039 N N . SER A 1 1033 ? -6.912 0.204 14.990 1.00 96.81 1033 SER A N 1
ATOM 8040 C CA . SER A 1 1033 ? -6.656 1.402 14.181 1.00 96.81 1033 SER A CA 1
ATOM 8041 C C . SER A 1 1033 ? -7.264 2.696 14.743 1.00 96.81 1033 SER A C 1
ATOM 8043 O O . SER A 1 1033 ? -8.479 2.850 14.748 1.00 96.81 1033 SER A O 1
ATOM 8045 N N . GLN A 1 1034 ? -6.418 3.670 15.104 1.00 95.75 1034 GLN A N 1
ATOM 8046 C CA . GLN A 1 1034 ? -6.794 4.980 15.667 1.00 95.75 1034 GLN A CA 1
ATOM 8047 C C . GLN A 1 1034 ? -7.522 4.940 17.028 1.00 95.75 1034 GLN A C 1
ATOM 8049 O O . GLN A 1 1034 ? -7.916 5.996 17.517 1.00 95.75 1034 GLN A O 1
ATOM 8054 N N . ALA A 1 1035 ? -7.636 3.772 17.664 1.00 94.06 1035 ALA A N 1
ATOM 8055 C CA . ALA A 1 1035 ? -8.284 3.570 18.959 1.00 94.06 1035 ALA A CA 1
ATOM 8056 C C . ALA A 1 1035 ? -7.358 2.794 19.910 1.00 94.06 1035 ALA A C 1
ATOM 8058 O O . ALA A 1 1035 ? -7.746 1.801 20.498 1.00 94.06 1035 ALA A O 1
ATOM 8059 N N . MET A 1 1036 ? -6.119 3.275 20.061 1.00 94.25 1036 MET A N 1
ATOM 8060 C CA . MET A 1 1036 ? -4.974 2.555 20.649 1.00 94.25 1036 MET A CA 1
ATOM 8061 C C . MET A 1 1036 ? -4.231 1.617 19.688 1.00 94.25 1036 MET A C 1
ATOM 8063 O O . MET A 1 1036 ? -3.705 0.582 20.090 1.00 94.25 1036 MET A O 1
ATOM 8067 N N . GLY A 1 1037 ? -4.124 2.002 18.412 1.00 96.75 1037 GLY A N 1
ATOM 8068 C CA . GLY A 1 1037 ? -3.476 1.183 17.389 1.00 96.75 1037 GLY A CA 1
ATOM 8069 C C . GLY A 1 1037 ? -3.226 1.881 16.062 1.00 96.75 1037 GLY A C 1
ATOM 8070 O O . GLY A 1 1037 ? -3.728 2.973 15.783 1.00 96.75 1037 GLY A O 1
ATOM 8071 N N . ARG A 1 1038 ? -2.409 1.246 15.215 1.00 98.12 1038 ARG A N 1
ATOM 8072 C CA . ARG A 1 1038 ? -1.906 1.832 13.959 1.00 98.12 1038 ARG A CA 1
ATOM 8073 C C . ARG A 1 1038 ? -2.185 0.931 12.757 1.00 98.12 1038 ARG A C 1
ATOM 8075 O O . ARG A 1 1038 ? -1.556 -0.112 12.617 1.00 98.12 1038 ARG A O 1
ATOM 8082 N N . ALA A 1 1039 ? -3.086 1.335 11.862 1.00 97.19 1039 ALA A N 1
ATOM 8083 C CA . ALA A 1 1039 ? -3.542 0.494 10.743 1.00 97.19 1039 ALA A CA 1
ATOM 8084 C C . ALA A 1 1039 ? -2.407 0.029 9.801 1.00 97.19 1039 ALA A C 1
ATOM 8086 O O . ALA A 1 1039 ? -2.406 -1.111 9.346 1.00 97.19 1039 ALA A O 1
ATOM 8087 N N . GLY A 1 1040 ? -1.412 0.887 9.549 1.00 97.06 1040 GLY A N 1
ATOM 8088 C CA . GLY A 1 1040 ? -0.281 0.596 8.658 1.00 97.06 1040 GLY A CA 1
ATOM 8089 C C . GLY A 1 1040 ? 0.880 -0.182 9.293 1.00 97.06 1040 GLY A C 1
ATOM 8090 O O . GLY A 1 1040 ? 1.913 -0.353 8.654 1.00 97.06 1040 GLY A O 1
ATOM 8091 N N . GLU A 1 1041 ? 0.769 -0.628 10.552 1.00 98.50 1041 GLU A N 1
ATOM 8092 C CA . GLU A 1 1041 ? 1.907 -1.213 11.281 1.00 98.50 1041 GLU A CA 1
ATOM 8093 C C . GLU A 1 1041 ? 1.720 -2.677 11.709 1.00 98.50 1041 GLU A C 1
ATOM 8095 O O . GLU A 1 1041 ? 2.588 -3.220 12.386 1.00 98.50 1041 GLU A O 1
ATOM 8100 N N . VAL A 1 1042 ? 0.642 -3.364 11.311 1.00 98.75 1042 VAL A N 1
ATOM 8101 C CA . VAL A 1 1042 ? 0.402 -4.780 11.685 1.00 98.75 1042 VAL A CA 1
ATOM 8102 C C . VAL A 1 1042 ? 1.551 -5.692 11.244 1.00 98.75 1042 VAL A C 1
ATOM 8104 O O . VAL A 1 1042 ? 2.149 -6.407 12.057 1.00 98.75 1042 VAL A O 1
ATOM 8107 N N . VAL A 1 1043 ? 1.908 -5.626 9.959 1.00 98.69 1043 VAL A N 1
ATOM 8108 C CA . VAL A 1 1043 ? 3.017 -6.401 9.385 1.00 98.69 1043 VAL A CA 1
ATOM 8109 C C . VAL A 1 1043 ? 4.344 -5.965 10.018 1.00 98.69 1043 VAL A C 1
ATOM 8111 O O . VAL A 1 1043 ? 5.115 -6.796 10.498 1.00 98.69 1043 VAL A O 1
ATOM 8114 N N . LEU A 1 1044 ? 4.570 -4.653 10.107 1.00 98.50 1044 LEU A N 1
ATOM 8115 C CA . LEU A 1 1044 ? 5.792 -4.049 10.640 1.00 98.50 1044 LEU A CA 1
ATOM 8116 C C . LEU A 1 1044 ? 6.102 -4.486 12.075 1.00 98.50 1044 LEU A C 1
ATOM 8118 O O . LEU A 1 1044 ? 7.225 -4.876 12.400 1.00 98.50 1044 LEU A O 1
ATOM 8122 N N . ARG A 1 1045 ? 5.097 -4.420 12.945 1.00 98.62 1045 ARG A N 1
ATOM 8123 C CA . ARG A 1 1045 ? 5.222 -4.701 14.377 1.00 98.62 1045 ARG A CA 1
ATOM 8124 C C . ARG A 1 1045 ? 5.419 -6.187 14.638 1.00 98.62 1045 ARG A C 1
ATOM 8126 O O . ARG A 1 1045 ? 6.212 -6.543 15.504 1.00 98.62 1045 ARG A O 1
ATOM 8133 N N . THR A 1 1046 ? 4.813 -7.043 13.813 1.00 98.88 1046 THR A N 1
ATOM 8134 C CA . THR A 1 1046 ? 5.048 -8.493 13.840 1.00 98.88 1046 THR A CA 1
ATOM 8135 C C . THR A 1 1046 ? 6.534 -8.821 13.667 1.00 98.88 1046 THR A C 1
ATOM 8137 O O . THR A 1 1046 ? 7.114 -9.555 14.472 1.00 98.88 1046 THR A O 1
ATOM 8140 N N . TRP A 1 1047 ? 7.179 -8.249 12.646 1.00 98.81 1047 TRP A N 1
ATOM 8141 C CA . TRP A 1 1047 ? 8.586 -8.533 12.353 1.00 98.81 1047 TRP A CA 1
ATOM 8142 C C . TRP A 1 1047 ? 9.552 -7.873 13.341 1.00 98.81 1047 TRP A C 1
ATOM 8144 O O . TRP A 1 1047 ? 10.570 -8.473 13.692 1.00 98.81 1047 TRP A O 1
ATOM 8154 N N . LYS A 1 1048 ? 9.205 -6.694 13.873 1.00 98.56 1048 LYS A N 1
ATOM 8155 C CA . LYS A 1 1048 ? 9.944 -6.062 14.980 1.00 98.56 1048 LYS A CA 1
ATOM 8156 C C . LYS A 1 1048 ? 9.960 -6.948 16.227 1.00 98.56 1048 LYS A C 1
ATOM 8158 O O . LYS A 1 1048 ? 11.029 -7.149 16.803 1.00 98.56 1048 LYS A O 1
ATOM 8163 N N . THR A 1 1049 ? 8.819 -7.527 16.607 1.00 98.75 1049 THR A N 1
ATOM 8164 C CA . THR A 1 1049 ? 8.743 -8.454 17.746 1.00 98.75 1049 THR A CA 1
ATOM 8165 C C . THR A 1 1049 ? 9.564 -9.717 17.504 1.00 98.75 1049 THR A C 1
ATOM 8167 O O . THR A 1 1049 ? 10.389 -10.063 18.347 1.00 98.75 1049 THR A O 1
ATOM 8170 N N . ALA A 1 1050 ? 9.435 -10.354 16.336 1.00 98.75 1050 ALA A N 1
ATOM 8171 C CA . ALA A 1 1050 ? 10.239 -11.530 15.996 1.00 98.75 1050 ALA A CA 1
ATOM 8172 C C . ALA A 1 1050 ? 11.752 -11.246 16.054 1.00 98.75 1050 ALA A C 1
ATOM 8174 O O . ALA A 1 1050 ? 12.515 -12.047 16.600 1.00 98.75 1050 ALA A O 1
ATOM 8175 N N . SER A 1 1051 ? 12.188 -10.090 15.539 1.00 98.31 1051 SER A N 1
ATOM 8176 C CA . SER A 1 1051 ? 13.594 -9.675 15.583 1.00 98.31 1051 SER A CA 1
ATOM 8177 C C . SER A 1 1051 ? 14.077 -9.440 17.014 1.00 98.31 1051 SER A C 1
ATOM 8179 O O . SER A 1 1051 ? 15.139 -9.941 17.385 1.00 98.31 1051 SER A O 1
ATOM 8181 N N . LYS A 1 1052 ? 13.302 -8.722 17.841 1.00 98.38 1052 LYS A N 1
ATOM 8182 C CA . LYS A 1 1052 ? 13.641 -8.490 19.254 1.00 98.38 1052 LYS A CA 1
ATOM 8183 C C . LYS A 1 1052 ? 13.776 -9.814 20.009 1.00 98.38 1052 LYS A C 1
ATOM 8185 O O . LYS A 1 1052 ? 14.751 -10.026 20.729 1.00 98.38 1052 LYS A O 1
ATOM 8190 N N . MET A 1 1053 ? 12.821 -10.722 19.823 1.00 98.38 1053 MET A N 1
ATOM 8191 C CA . MET A 1 1053 ? 12.824 -12.014 20.506 1.00 98.38 1053 MET A CA 1
ATOM 8192 C C . MET A 1 1053 ? 13.999 -12.887 20.084 1.00 98.38 1053 MET A C 1
ATOM 8194 O O . MET A 1 1053 ? 14.614 -13.523 20.937 1.00 98.38 1053 MET A O 1
ATOM 8198 N N . LYS A 1 1054 ? 14.407 -12.841 18.812 1.00 97.50 1054 LYS A N 1
ATOM 8199 C CA . LYS A 1 1054 ? 15.664 -13.468 18.392 1.00 97.50 1054 LYS A CA 1
ATOM 8200 C C . LYS A 1 1054 ? 16.880 -12.869 19.096 1.00 97.50 1054 LYS A C 1
ATOM 8202 O O . LYS A 1 1054 ? 17.729 -13.624 19.561 1.00 97.50 1054 LYS A O 1
ATOM 8207 N N . GLN A 1 1055 ? 16.971 -11.544 19.182 1.00 96.88 1055 GLN A N 1
ATOM 8208 C CA . GLN A 1 1055 ? 18.112 -10.869 19.809 1.00 96.88 1055 GLN A CA 1
ATOM 8209 C C . GLN A 1 1055 ? 18.260 -11.223 21.293 1.00 96.88 1055 GLN A C 1
ATOM 8211 O O . GLN A 1 1055 ? 19.372 -11.461 21.753 1.00 96.88 1055 GLN A O 1
ATOM 8216 N N . GLN A 1 1056 ? 17.152 -11.277 22.035 1.00 97.31 1056 GLN A N 1
ATOM 8217 C CA . GLN A 1 1056 ? 17.190 -11.503 23.483 1.00 97.31 1056 GLN A CA 1
ATOM 8218 C C . GLN A 1 1056 ? 17.143 -12.985 23.875 1.00 97.31 1056 GLN A C 1
ATOM 8220 O O . GLN A 1 1056 ? 17.765 -13.372 24.860 1.00 97.31 1056 GLN A O 1
ATOM 8225 N N . ARG A 1 1057 ? 16.424 -13.825 23.117 1.00 96.00 1057 ARG A N 1
ATOM 8226 C CA . ARG A 1 1057 ? 16.192 -15.242 23.461 1.00 96.00 1057 ARG A CA 1
ATOM 8227 C C . ARG A 1 1057 ? 16.935 -16.228 22.559 1.00 96.00 1057 ARG A C 1
ATOM 8229 O O . ARG A 1 1057 ? 16.911 -17.427 22.820 1.00 96.00 1057 ARG A O 1
ATOM 8236 N N . GLY A 1 1058 ? 17.602 -15.750 21.510 1.00 95.88 1058 GLY A N 1
ATOM 8237 C CA . GLY A 1 1058 ? 18.294 -16.590 20.534 1.00 95.88 1058 GLY A CA 1
ATOM 8238 C C . GLY A 1 1058 ? 17.346 -17.320 19.577 1.00 95.88 1058 GLY A C 1
ATOM 8239 O O . GLY A 1 1058 ? 16.177 -16.953 19.408 1.00 95.88 1058 GLY A O 1
ATOM 8240 N N . ALA A 1 1059 ? 17.866 -18.348 18.904 1.00 95.75 1059 ALA A N 1
ATOM 8241 C CA . ALA A 1 1059 ? 17.087 -19.204 18.009 1.00 95.75 1059 ALA A CA 1
ATOM 8242 C C . ALA A 1 1059 ? 16.073 -20.057 18.793 1.00 95.75 1059 ALA A C 1
ATOM 8244 O O . ALA A 1 1059 ? 16.391 -20.576 19.868 1.00 95.75 1059 ALA A O 1
ATOM 8245 N N . LEU A 1 1060 ? 14.870 -20.230 18.235 1.00 96.19 1060 LEU A N 1
ATOM 8246 C CA . LEU A 1 1060 ? 13.878 -21.161 18.779 1.00 96.19 1060 LEU A CA 1
ATOM 8247 C C . LEU A 1 1060 ? 14.410 -22.595 18.735 1.00 96.19 1060 LEU A C 1
ATOM 8249 O O . LEU A 1 1060 ? 15.261 -22.925 17.911 1.00 96.19 1060 LEU A O 1
ATOM 8253 N N . ARG A 1 1061 ? 13.880 -23.473 19.593 1.00 94.62 1061 ARG A N 1
ATOM 8254 C CA . ARG A 1 1061 ? 14.288 -24.886 19.657 1.00 94.62 1061 ARG A CA 1
ATOM 8255 C C . ARG A 1 1061 ? 14.172 -25.579 18.296 1.00 94.62 1061 ARG A C 1
ATOM 8257 O O . ARG A 1 1061 ? 15.020 -26.396 17.949 1.00 94.62 1061 ARG A O 1
ATOM 8264 N N . GLU A 1 1062 ? 13.130 -25.252 17.546 1.00 95.44 1062 GLU A N 1
ATOM 8265 C CA . GLU A 1 1062 ? 12.832 -25.775 16.216 1.00 95.44 1062 GLU A CA 1
ATOM 8266 C C . GLU A 1 1062 ? 13.824 -25.289 15.145 1.00 95.44 1062 GLU A C 1
ATOM 8268 O O . GLU A 1 1062 ? 14.040 -25.998 14.167 1.00 95.44 1062 GLU A O 1
ATOM 8273 N N . ASP A 1 1063 ? 14.471 -24.139 15.360 1.00 96.00 1063 ASP A N 1
ATOM 8274 C CA . ASP A 1 1063 ? 15.441 -23.527 14.441 1.00 96.00 1063 ASP A CA 1
ATOM 8275 C C . ASP A 1 1063 ? 16.905 -23.852 14.813 1.00 96.00 1063 ASP A C 1
ATOM 8277 O O . ASP A 1 1063 ? 17.826 -23.525 14.078 1.00 96.00 1063 ASP A O 1
ATOM 8281 N N . GLN A 1 1064 ? 17.171 -24.537 15.934 1.00 91.50 1064 GLN A N 1
ATOM 8282 C CA . GLN A 1 1064 ? 18.547 -24.816 16.389 1.00 91.50 1064 GLN A CA 1
ATOM 8283 C C . GLN A 1 1064 ? 19.330 -25.805 15.508 1.00 91.50 1064 GLN A C 1
ATOM 8285 O O . GLN A 1 1064 ? 20.556 -25.871 15.610 1.00 91.50 1064 GLN A O 1
ATOM 8290 N N . GLN A 1 1065 ? 18.647 -26.626 14.704 1.00 84.94 1065 GLN A N 1
ATOM 8291 C CA . GLN A 1 1065 ? 19.283 -27.702 13.928 1.00 84.94 1065 GLN A CA 1
ATOM 8292 C C . GLN A 1 1065 ? 19.714 -27.279 12.522 1.00 84.94 1065 GLN A C 1
ATOM 8294 O O . GLN A 1 1065 ? 20.531 -27.963 11.904 1.00 84.94 1065 GLN A O 1
ATOM 8299 N N . GLU A 1 1066 ? 19.168 -26.183 12.010 1.00 83.69 1066 GLU A N 1
ATOM 8300 C CA . GLU A 1 1066 ? 19.400 -25.715 10.651 1.00 83.69 1066 GLU A CA 1
ATOM 8301 C C . GLU A 1 1066 ? 19.784 -24.238 10.664 1.00 83.69 1066 GLU A C 1
ATOM 8303 O O . GLU A 1 1066 ? 19.521 -23.509 11.612 1.00 83.69 1066 GLU A O 1
ATOM 8308 N N . GLU A 1 1067 ? 20.450 -23.787 9.609 1.00 88.12 1067 GLU A N 1
ATOM 8309 C CA . GLU A 1 1067 ? 20.804 -22.379 9.477 1.00 88.12 1067 GLU A CA 1
ATOM 8310 C C . GLU A 1 1067 ? 19.562 -21.579 9.045 1.00 88.12 1067 GLU A C 1
ATOM 8312 O O . GLU A 1 1067 ? 18.939 -21.916 8.039 1.00 88.12 1067 GLU A O 1
ATOM 8317 N N . GLY A 1 1068 ? 19.185 -20.547 9.802 1.00 93.62 1068 GLY A N 1
ATOM 8318 C CA . GLY A 1 1068 ? 18.010 -19.706 9.536 1.00 93.62 1068 GLY A CA 1
ATOM 8319 C C . GLY A 1 1068 ? 17.010 -19.675 10.695 1.00 93.62 1068 GLY A C 1
ATOM 8320 O O . GLY A 1 1068 ? 17.220 -20.293 11.732 1.00 93.62 1068 GLY A O 1
ATOM 8321 N N . ASP A 1 1069 ? 15.923 -18.929 10.515 1.00 98.12 1069 ASP A N 1
ATOM 8322 C CA . ASP A 1 1069 ? 14.869 -18.703 11.517 1.00 98.12 1069 ASP A CA 1
ATOM 8323 C C . ASP A 1 1069 ? 13.492 -19.125 10.986 1.00 98.12 1069 ASP A C 1
ATOM 8325 O O . ASP A 1 1069 ? 12.473 -18.493 11.273 1.00 98.12 1069 ASP A O 1
ATOM 8329 N N . ASN A 1 1070 ? 13.457 -20.138 10.119 1.00 98.56 1070 ASN A N 1
ATOM 8330 C CA . ASN A 1 1070 ? 12.277 -20.497 9.337 1.00 98.56 1070 ASN A CA 1
ATOM 8331 C C . ASN A 1 1070 ? 11.054 -20.781 10.207 1.00 98.56 1070 ASN A C 1
ATOM 8333 O O . ASN A 1 1070 ? 9.951 -20.358 9.860 1.00 98.56 1070 ASN A O 1
ATOM 8337 N N . PHE A 1 1071 ? 11.208 -21.499 11.317 1.00 98.62 1071 PHE A N 1
ATOM 8338 C CA . PHE A 1 1071 ? 10.090 -21.804 12.197 1.00 98.62 1071 PHE A CA 1
ATOM 8339 C C . PHE A 1 1071 ? 9.563 -20.540 12.878 1.00 98.62 1071 PHE A C 1
ATOM 8341 O O . PHE A 1 1071 ? 8.351 -20.311 12.850 1.00 98.62 1071 PHE A O 1
ATOM 8348 N N . ARG A 1 1072 ? 10.445 -19.668 13.394 1.00 98.75 1072 ARG A N 1
ATOM 8349 C CA . ARG A 1 1072 ? 10.038 -18.348 13.903 1.00 98.75 1072 ARG A CA 1
ATOM 8350 C C . ARG A 1 1072 ? 9.332 -17.530 12.817 1.00 98.75 1072 ARG A C 1
ATOM 8352 O O . ARG A 1 1072 ? 8.240 -17.024 13.054 1.00 98.75 1072 ARG A O 1
ATOM 8359 N N . ILE A 1 1073 ? 9.886 -17.443 11.610 1.00 98.88 1073 ILE A N 1
ATOM 8360 C CA . ILE A 1 1073 ? 9.296 -16.682 10.497 1.00 98.88 1073 ILE A CA 1
ATOM 8361 C C . ILE A 1 1073 ? 7.888 -17.195 10.167 1.00 98.88 1073 ILE A C 1
ATOM 8363 O O . ILE A 1 1073 ? 6.946 -16.403 10.098 1.00 98.88 1073 ILE A O 1
ATOM 8367 N N . ARG A 1 1074 ? 7.712 -18.517 10.041 1.00 98.88 1074 ARG A N 1
ATOM 8368 C CA . ARG A 1 1074 ? 6.408 -19.141 9.763 1.00 98.88 1074 ARG A CA 1
ATOM 8369 C C . ARG A 1 1074 ? 5.413 -18.956 10.911 1.00 98.88 1074 ARG A C 1
ATOM 8371 O O . ARG A 1 1074 ? 4.239 -18.686 10.662 1.00 98.88 1074 ARG A O 1
ATOM 8378 N N . ARG A 1 1075 ? 5.870 -19.044 12.167 1.00 98.88 1075 ARG A N 1
ATOM 8379 C CA . ARG A 1 1075 ? 5.049 -18.762 13.356 1.00 98.88 1075 ARG A CA 1
ATOM 8380 C C . ARG A 1 1075 ? 4.515 -17.335 13.335 1.00 98.88 1075 ARG A C 1
ATOM 8382 O O . ARG A 1 1075 ? 3.336 -17.141 13.613 1.00 98.88 1075 ARG A O 1
ATOM 8389 N N . TYR A 1 1076 ? 5.354 -16.354 13.010 1.00 98.94 1076 TYR A N 1
ATOM 8390 C CA . TYR A 1 1076 ? 4.974 -14.944 13.057 1.00 98.94 1076 TYR A CA 1
ATOM 8391 C C . TYR A 1 1076 ? 4.140 -14.500 11.853 1.00 98.94 1076 TYR A C 1
ATOM 8393 O O . TYR A 1 1076 ? 3.156 -13.794 12.052 1.00 98.94 1076 TYR A O 1
ATOM 8401 N N . ILE A 1 1077 ? 4.436 -14.958 10.630 1.00 98.94 1077 ILE A N 1
ATOM 8402 C CA . ILE A 1 1077 ? 3.593 -14.622 9.469 1.00 98.94 1077 ILE A CA 1
ATOM 8403 C C . ILE A 1 1077 ? 2.168 -15.164 9.615 1.00 98.94 1077 ILE A C 1
ATOM 8405 O O . ILE A 1 1077 ? 1.213 -14.503 9.208 1.00 98.94 1077 ILE A O 1
ATOM 8409 N N . ALA A 1 1078 ? 1.996 -16.320 10.269 1.00 98.94 1078 ALA A N 1
ATOM 8410 C CA . ALA A 1 1078 ? 0.678 -16.885 10.544 1.00 98.94 1078 ALA A CA 1
ATOM 8411 C C . ALA A 1 1078 ? -0.210 -15.954 11.393 1.00 98.94 1078 ALA A C 1
ATOM 8413 O O . ALA A 1 1078 ? -1.433 -15.993 11.247 1.00 98.94 1078 ALA A O 1
ATOM 8414 N N . LYS A 1 1079 ? 0.391 -15.088 12.229 1.00 98.94 1079 LYS A N 1
ATOM 8415 C CA . LYS A 1 1079 ? -0.315 -14.203 13.173 1.00 98.94 1079 LYS A CA 1
ATOM 8416 C C . LYS A 1 1079 ? -1.135 -13.104 12.498 1.00 98.94 1079 LYS A C 1
ATOM 8418 O O . LYS A 1 1079 ? -2.102 -12.648 13.093 1.00 98.94 1079 LYS A O 1
ATOM 8423 N N . TYR A 1 1080 ? -0.783 -12.694 11.282 1.00 98.88 1080 TYR A N 1
ATOM 8424 C CA . TYR A 1 1080 ? -1.537 -11.683 10.525 1.00 98.88 1080 TYR A CA 1
ATOM 8425 C C . TYR A 1 1080 ? -2.094 -12.217 9.198 1.00 98.88 1080 TYR A C 1
ATOM 8427 O O . TYR A 1 1080 ? -2.618 -11.454 8.393 1.00 98.88 1080 TYR A O 1
ATOM 8435 N N . THR A 1 1081 ? -1.968 -13.521 8.937 1.00 98.94 1081 THR A N 1
ATOM 8436 C CA . THR A 1 1081 ? -2.470 -14.160 7.711 1.00 98.94 1081 THR A CA 1
ATOM 8437 C C . THR A 1 1081 ? -3.479 -15.255 8.063 1.00 98.94 1081 THR A C 1
ATOM 8439 O O . THR A 1 1081 ? -4.657 -14.971 8.288 1.00 98.94 1081 THR A O 1
ATOM 8442 N N . ILE A 1 1082 ? -3.038 -16.510 8.157 1.00 98.88 1082 ILE A N 1
ATOM 8443 C CA . ILE A 1 1082 ? -3.931 -17.666 8.240 1.00 98.88 1082 ILE A CA 1
ATOM 8444 C C . ILE A 1 1082 ? -4.690 -17.750 9.566 1.00 98.88 1082 ILE A C 1
ATOM 8446 O O . ILE A 1 1082 ? -5.852 -18.142 9.557 1.00 98.88 1082 ILE A O 1
ATOM 8450 N N . ASN A 1 1083 ? -4.091 -17.364 10.699 1.00 98.88 1083 ASN A N 1
ATOM 8451 C CA . ASN A 1 1083 ? -4.759 -17.498 12.000 1.00 98.88 1083 ASN A CA 1
ATOM 8452 C C . ASN A 1 1083 ? -5.951 -16.552 12.109 1.00 98.88 1083 ASN A C 1
ATOM 8454 O O . ASN A 1 1083 ? -7.022 -16.970 12.542 1.00 98.88 1083 ASN A O 1
ATOM 8458 N N . VAL A 1 1084 ? -5.794 -15.322 11.612 1.00 98.75 1084 VAL A N 1
ATOM 8459 C CA . VAL A 1 1084 ? -6.886 -14.347 11.525 1.00 98.75 1084 VAL A CA 1
ATOM 8460 C C . VAL A 1 1084 ? -7.987 -14.861 10.597 1.00 98.75 1084 VAL A C 1
ATOM 8462 O O . VAL A 1 1084 ? -9.169 -14.810 10.938 1.00 98.75 1084 VAL A O 1
ATOM 8465 N N . ALA A 1 1085 ? -7.606 -15.440 9.453 1.00 98.81 1085 ALA A N 1
ATOM 8466 C CA . ALA A 1 1085 ? -8.560 -16.008 8.509 1.00 98.81 1085 ALA A CA 1
ATOM 8467 C C . ALA A 1 1085 ? -9.368 -17.175 9.107 1.00 98.81 1085 ALA A C 1
ATOM 8469 O O . ALA A 1 1085 ? -10.575 -17.270 8.887 1.00 98.81 1085 ALA A O 1
ATOM 8470 N N . LEU A 1 1086 ? -8.713 -18.062 9.863 1.00 98.69 1086 LEU A N 1
ATOM 8471 C CA . LEU A 1 1086 ? -9.358 -19.183 10.551 1.00 98.69 1086 LEU A CA 1
ATOM 8472 C C . LEU A 1 1086 ? -10.273 -18.700 11.679 1.00 98.69 1086 LEU A C 1
ATOM 8474 O O . LEU A 1 1086 ? -11.400 -19.174 11.783 1.00 98.69 1086 LEU A O 1
ATOM 8478 N N . ALA A 1 1087 ? -9.819 -17.733 12.481 1.00 98.69 1087 ALA A N 1
ATOM 8479 C CA . ALA A 1 1087 ? -10.599 -17.183 13.585 1.00 98.69 1087 ALA A CA 1
ATOM 8480 C C . ALA A 1 1087 ? -11.913 -16.542 13.115 1.00 98.69 1087 ALA A C 1
ATOM 8482 O O . ALA A 1 1087 ? -12.916 -16.629 13.815 1.00 98.69 1087 ALA A O 1
ATOM 8483 N N . HIS A 1 1088 ? -11.929 -15.934 11.928 1.00 98.75 1088 HIS A N 1
ATOM 8484 C CA . HIS A 1 1088 ? -13.107 -15.258 11.376 1.00 98.75 1088 HIS A CA 1
ATOM 8485 C C . HIS A 1 1088 ? -13.835 -16.052 10.278 1.00 98.75 1088 HIS A C 1
ATOM 8487 O O . HIS A 1 1088 ? -14.673 -15.490 9.580 1.00 98.75 1088 HIS A O 1
ATOM 8493 N N . GLY A 1 1089 ? -13.527 -17.343 10.104 1.00 98.56 1089 GLY A N 1
ATOM 8494 C CA . GLY A 1 1089 ? -14.260 -18.219 9.183 1.00 98.56 1089 GLY A CA 1
ATOM 8495 C C . GLY A 1 1089 ? -14.105 -17.882 7.696 1.00 98.56 1089 GLY A C 1
ATOM 8496 O O . GLY A 1 1089 ? -14.999 -18.165 6.901 1.00 98.56 1089 GLY A O 1
ATOM 8497 N N . ILE A 1 1090 ? -12.977 -17.275 7.312 1.00 98.75 1090 ILE A N 1
ATOM 8498 C CA . ILE A 1 1090 ? -12.645 -16.886 5.925 1.00 98.75 1090 ILE A CA 1
ATOM 8499 C C . ILE A 1 1090 ? -11.407 -17.616 5.376 1.00 98.75 1090 ILE A C 1
ATOM 8501 O O . ILE A 1 1090 ? -10.960 -17.369 4.252 1.00 98.75 1090 ILE A O 1
ATOM 8505 N N . GLY A 1 1091 ? -10.842 -18.543 6.158 1.00 98.12 1091 GLY A N 1
ATOM 8506 C CA . GLY A 1 1091 ? -9.637 -19.305 5.818 1.00 98.12 1091 GLY A CA 1
ATOM 8507 C C . GLY A 1 1091 ? -9.770 -20.215 4.594 1.00 98.12 1091 GLY A C 1
ATOM 8508 O O . GLY A 1 1091 ? -8.754 -20.667 4.071 1.00 98.12 1091 GLY A O 1
ATOM 8509 N N . HIS A 1 1092 ? -10.983 -20.469 4.097 1.00 98.00 1092 HIS A N 1
ATOM 8510 C CA . HIS A 1 1092 ? -11.204 -21.175 2.828 1.00 98.00 1092 HIS A CA 1
ATOM 8511 C C . HIS A 1 1092 ? -10.975 -20.304 1.590 1.00 98.00 1092 HIS A C 1
ATOM 8513 O O . HIS A 1 1092 ? -10.854 -20.853 0.500 1.00 98.00 1092 HIS A O 1
ATOM 8519 N N . VAL A 1 1093 ? -10.928 -18.978 1.747 1.00 98.25 1093 VAL A N 1
ATOM 8520 C CA . VAL A 1 1093 ? -10.846 -18.018 0.633 1.00 98.25 1093 VAL A CA 1
ATOM 8521 C C . VAL A 1 1093 ? -9.504 -17.308 0.602 1.00 98.25 1093 VAL A C 1
ATOM 8523 O O . VAL A 1 1093 ? -8.918 -17.164 -0.467 1.00 98.25 1093 VAL A O 1
ATOM 8526 N N . VAL A 1 1094 ? -9.018 -16.868 1.766 1.00 98.69 1094 VAL A N 1
ATOM 8527 C CA . VAL A 1 1094 ? -7.828 -16.012 1.908 1.00 98.69 1094 VAL A CA 1
ATOM 8528 C C . VAL A 1 1094 ? -6.916 -16.491 3.047 1.00 98.69 1094 VAL A C 1
ATOM 8530 O O . VAL A 1 1094 ? -7.150 -17.535 3.666 1.00 98.69 1094 VAL A O 1
ATOM 8533 N N . GLY A 1 1095 ? -5.844 -15.740 3.314 1.00 98.38 1095 GLY A N 1
ATOM 8534 C CA . GLY A 1 1095 ? -4.972 -15.923 4.477 1.00 98.38 1095 GLY A CA 1
ATOM 8535 C C . GLY A 1 1095 ? -3.728 -16.780 4.248 1.00 98.38 1095 GLY A C 1
ATOM 8536 O O . GLY A 1 1095 ? -2.988 -16.993 5.197 1.00 98.38 1095 GLY A O 1
ATOM 8537 N N . SER A 1 1096 ? -3.484 -17.281 3.036 1.00 98.88 1096 SER A N 1
ATOM 8538 C CA . SER A 1 1096 ? -2.245 -17.997 2.694 1.00 98.88 1096 SER A CA 1
ATOM 8539 C C . SER A 1 1096 ? -2.058 -18.139 1.185 1.00 98.88 1096 SER A C 1
ATOM 8541 O O . SER A 1 1096 ? -3.018 -18.017 0.419 1.00 98.88 1096 SER A O 1
ATOM 8543 N N . ILE A 1 1097 ? -0.825 -18.428 0.761 1.00 98.75 1097 ILE A N 1
ATOM 8544 C CA . ILE A 1 1097 ? -0.510 -18.772 -0.632 1.00 98.75 1097 ILE A CA 1
ATOM 8545 C C . ILE A 1 1097 ? -0.729 -20.277 -0.836 1.00 98.75 1097 ILE A C 1
ATOM 8547 O O . ILE A 1 1097 ? 0.199 -21.080 -0.761 1.00 98.75 1097 ILE A O 1
ATOM 8551 N N . GLU A 1 1098 ? -1.980 -20.665 -1.087 1.00 98.75 1098 GLU A N 1
ATOM 8552 C CA . GLU A 1 1098 ? -2.387 -22.057 -1.318 1.00 98.75 1098 GLU A CA 1
ATOM 8553 C C . GLU A 1 1098 ? -3.296 -22.164 -2.553 1.00 98.75 1098 GLU A C 1
ATOM 8555 O O . GLU A 1 1098 ? -4.103 -21.276 -2.832 1.00 98.75 1098 GLU A O 1
ATOM 8560 N N . VAL A 1 1099 ? -3.179 -23.264 -3.303 1.00 98.62 1099 VAL A N 1
ATOM 8561 C CA . VAL A 1 1099 ? -3.994 -23.500 -4.507 1.00 98.62 1099 VAL A CA 1
ATOM 8562 C C . VAL A 1 1099 ? -5.486 -23.509 -4.155 1.00 98.62 1099 VAL A C 1
ATOM 8564 O O . VAL A 1 1099 ? -5.905 -24.149 -3.194 1.00 98.62 1099 VAL A O 1
ATOM 8567 N N . GLY A 1 1100 ? -6.291 -22.814 -4.959 1.00 97.81 1100 GLY A N 1
ATOM 8568 C CA . GLY A 1 1100 ? -7.736 -22.659 -4.781 1.00 97.81 1100 GLY A CA 1
ATOM 8569 C C . GLY A 1 1100 ? -8.150 -21.407 -4.005 1.00 97.81 1100 GLY A C 1
ATOM 8570 O O . GLY A 1 1100 ? -9.310 -21.011 -4.100 1.00 97.81 1100 GLY A O 1
ATOM 8571 N N . LYS A 1 1101 ? -7.225 -20.749 -3.294 1.00 98.62 1101 LYS A N 1
ATOM 8572 C CA . LYS A 1 1101 ? -7.490 -19.466 -2.630 1.00 98.62 1101 LYS A CA 1
ATOM 8573 C C . LYS A 1 1101 ? -7.440 -18.297 -3.609 1.00 98.62 1101 LYS A C 1
ATOM 8575 O O . LYS A 1 1101 ? -6.870 -18.397 -4.697 1.00 98.62 1101 LYS A O 1
ATOM 8580 N N . VAL A 1 1102 ? -8.034 -17.174 -3.216 1.00 98.12 1102 VAL A N 1
ATOM 8581 C CA . VAL A 1 1102 ? -7.950 -15.915 -3.964 1.00 98.12 1102 VAL A CA 1
ATOM 8582 C C . VAL A 1 1102 ? -6.498 -15.442 -3.983 1.00 98.12 1102 VAL A C 1
ATOM 8584 O O . VAL A 1 1102 ? -5.808 -15.494 -2.967 1.00 98.12 1102 VAL A O 1
ATOM 8587 N N . ALA A 1 1103 ? -6.032 -14.981 -5.144 1.00 98.44 1103 ALA A N 1
ATOM 8588 C CA . ALA A 1 1103 ? -4.670 -14.492 -5.337 1.00 98.44 1103 ALA A CA 1
ATOM 8589 C C . ALA A 1 1103 ? -4.475 -13.077 -4.755 1.00 98.44 1103 ALA A C 1
ATOM 8591 O O . ALA A 1 1103 ? -4.183 -12.123 -5.479 1.00 98.44 1103 ALA A O 1
ATOM 8592 N N . ASP A 1 1104 ? -4.659 -12.957 -3.441 1.00 98.69 1104 ASP A N 1
ATOM 8593 C CA . ASP A 1 1104 ? -4.343 -11.770 -2.650 1.00 98.69 1104 ASP A CA 1
ATOM 8594 C C . ASP A 1 1104 ? -2.892 -11.867 -2.177 1.00 98.69 1104 ASP A C 1
ATOM 8596 O O . ASP A 1 1104 ? -2.584 -12.561 -1.205 1.00 98.69 1104 ASP A O 1
ATOM 8600 N N . LEU A 1 1105 ? -1.994 -11.217 -2.916 1.00 98.88 1105 LEU A N 1
ATOM 8601 C CA . LEU A 1 1105 ? -0.547 -11.393 -2.798 1.00 98.88 1105 LEU A CA 1
ATOM 8602 C C . LEU A 1 1105 ? 0.150 -10.050 -2.599 1.00 98.88 1105 LEU A C 1
ATOM 8604 O O . LEU A 1 1105 ? -0.237 -9.045 -3.196 1.00 98.88 1105 LEU A O 1
ATOM 8608 N N . VAL A 1 1106 ? 1.213 -10.053 -1.803 1.00 98.88 1106 VAL A N 1
ATOM 8609 C CA . VAL A 1 1106 ? 2.046 -8.876 -1.545 1.00 98.88 1106 VAL A CA 1
ATOM 8610 C C . VAL A 1 1106 ? 3.478 -9.194 -1.939 1.00 98.88 1106 VAL A C 1
ATOM 8612 O O . VAL A 1 1106 ? 4.025 -10.217 -1.528 1.00 98.88 1106 VAL A O 1
ATOM 8615 N N . CYS A 1 1107 ? 4.069 -8.320 -2.747 1.00 98.75 1107 CYS A N 1
ATOM 8616 C CA . CYS A 1 1107 ? 5.442 -8.421 -3.220 1.00 98.75 1107 CYS A CA 1
ATOM 8617 C C . CYS A 1 1107 ? 6.332 -7.456 -2.436 1.00 98.75 1107 CYS A C 1
ATOM 8619 O O . CYS A 1 1107 ? 6.034 -6.264 -2.356 1.00 98.75 1107 CYS A O 1
ATOM 8621 N N . PHE A 1 1108 ? 7.447 -7.955 -1.913 1.00 98.69 1108 PHE A N 1
ATOM 8622 C CA . PHE A 1 1108 ? 8.490 -7.168 -1.264 1.00 98.69 1108 PHE A CA 1
ATOM 8623 C C . PHE A 1 1108 ? 9.829 -7.383 -1.968 1.00 98.69 1108 PHE A C 1
ATOM 8625 O O . PHE A 1 1108 ? 10.168 -8.504 -2.355 1.00 98.69 1108 PHE A O 1
ATOM 8632 N N . THR A 1 1109 ? 10.655 -6.341 -2.034 1.00 97.12 1109 THR A N 1
ATOM 8633 C CA . THR A 1 1109 ? 12.102 -6.556 -2.119 1.00 97.12 1109 THR A CA 1
ATOM 8634 C C . THR A 1 1109 ? 12.623 -7.031 -0.758 1.00 97.12 1109 THR A C 1
ATOM 8636 O O . THR A 1 1109 ? 12.092 -6.609 0.275 1.00 97.12 1109 THR A O 1
ATOM 8639 N N . PRO A 1 1110 ? 13.666 -7.882 -0.709 1.00 97.44 1110 PRO A N 1
ATOM 8640 C CA . PRO A 1 1110 ? 14.231 -8.359 0.554 1.00 97.44 1110 PRO A CA 1
ATOM 8641 C C . PRO A 1 1110 ? 14.602 -7.235 1.532 1.00 97.44 1110 PRO A C 1
ATOM 8643 O O . PRO A 1 1110 ? 14.332 -7.348 2.724 1.00 97.44 1110 PRO A O 1
ATOM 8646 N N . GLU A 1 1111 ? 15.145 -6.125 1.025 1.00 95.50 1111 GLU A N 1
ATOM 8647 C CA . GLU A 1 1111 ? 15.556 -4.945 1.802 1.00 95.50 1111 GLU A CA 1
ATOM 8648 C C . GLU A 1 1111 ? 14.401 -4.205 2.500 1.00 95.50 1111 GLU A C 1
ATOM 8650 O O . GLU A 1 1111 ? 14.616 -3.605 3.551 1.00 95.50 1111 GLU A O 1
ATOM 8655 N N . TYR A 1 1112 ? 13.174 -4.287 1.971 1.00 96.31 1112 TYR A N 1
ATOM 8656 C CA . TYR A 1 1112 ? 11.983 -3.646 2.545 1.00 96.31 1112 TYR A CA 1
ATOM 8657 C C . TYR A 1 1112 ? 10.970 -4.635 3.120 1.00 96.31 1112 TYR A C 1
ATOM 8659 O O . TYR A 1 1112 ? 9.867 -4.232 3.512 1.00 96.31 1112 TYR A O 1
ATOM 8667 N N . PHE A 1 1113 ? 11.324 -5.918 3.205 1.00 98.50 1113 PHE A N 1
ATOM 8668 C CA . PHE A 1 1113 ? 10.426 -6.940 3.723 1.00 98.50 1113 PHE A CA 1
ATOM 8669 C C . PHE A 1 1113 ? 9.869 -6.553 5.098 1.00 98.50 1113 PHE A C 1
ATOM 8671 O O . PHE A 1 1113 ? 10.600 -6.163 6.008 1.00 98.50 1113 PHE A O 1
ATOM 8678 N N . GLY A 1 1114 ? 8.547 -6.656 5.235 1.00 96.44 1114 GLY A N 1
ATOM 8679 C CA . GLY A 1 1114 ? 7.848 -6.327 6.471 1.00 96.44 1114 GLY A CA 1
ATOM 8680 C C . GLY A 1 1114 ? 7.611 -4.834 6.713 1.00 96.44 1114 GLY A C 1
ATOM 8681 O O . GLY A 1 1114 ? 7.040 -4.491 7.742 1.00 96.44 1114 GLY A O 1
ATOM 8682 N N . SER A 1 1115 ? 8.023 -3.951 5.796 1.00 96.00 1115 SER A N 1
ATOM 8683 C CA . SER A 1 1115 ? 7.805 -2.502 5.898 1.00 96.00 1115 SER A CA 1
ATOM 8684 C C . SER A 1 1115 ? 7.031 -1.944 4.702 1.00 96.00 1115 SER A C 1
ATOM 8686 O O . SER A 1 1115 ? 5.819 -1.790 4.795 1.00 96.00 1115 SER A O 1
ATOM 8688 N N . LYS A 1 1116 ? 7.704 -1.669 3.579 1.00 95.31 1116 LYS A N 1
ATOM 8689 C CA . LYS A 1 1116 ? 7.129 -1.055 2.375 1.00 95.31 1116 LYS A CA 1
ATOM 8690 C C . LYS A 1 1116 ? 7.048 -2.084 1.236 1.00 95.31 1116 LYS A C 1
ATOM 8692 O O . LYS A 1 1116 ? 8.076 -2.381 0.628 1.00 95.31 1116 LYS A O 1
ATOM 8697 N N . PRO A 1 1117 ? 5.861 -2.634 0.928 1.00 97.56 1117 PRO A N 1
ATOM 8698 C CA . PRO A 1 1117 ? 5.660 -3.469 -0.249 1.00 97.56 1117 PRO A CA 1
ATOM 8699 C C . PRO A 1 1117 ? 5.973 -2.734 -1.553 1.00 97.56 1117 PRO A C 1
ATOM 8701 O O . PRO A 1 1117 ? 5.778 -1.521 -1.666 1.00 97.56 1117 PRO A O 1
ATOM 8704 N N . GLU A 1 1118 ? 6.387 -3.502 -2.557 1.00 97.44 1118 GLU A N 1
ATOM 8705 C CA . GLU A 1 1118 ? 6.577 -3.046 -3.933 1.00 97.44 1118 GLU A CA 1
ATOM 8706 C C . GLU A 1 1118 ? 5.263 -3.077 -4.717 1.00 97.44 1118 GLU A C 1
ATOM 8708 O O . GLU A 1 1118 ? 4.918 -2.098 -5.371 1.00 97.44 1118 GLU A O 1
ATOM 8713 N N . LEU A 1 1119 ? 4.514 -4.182 -4.622 1.00 98.31 1119 LEU A N 1
ATOM 8714 C CA . LEU A 1 1119 ? 3.234 -4.385 -5.306 1.00 98.31 1119 LEU A CA 1
ATOM 8715 C C . LEU A 1 1119 ? 2.248 -5.120 -4.402 1.00 98.31 1119 LEU A C 1
ATOM 8717 O O . LEU A 1 1119 ? 2.632 -5.983 -3.610 1.00 98.31 1119 LEU A O 1
ATOM 8721 N N . ILE A 1 1120 ? 0.964 -4.825 -4.586 1.00 98.69 1120 ILE A N 1
ATOM 8722 C CA . ILE A 1 1120 ? -0.144 -5.488 -3.902 1.00 98.69 1120 ILE A CA 1
ATOM 8723 C C . ILE A 1 1120 ? -1.176 -5.903 -4.936 1.00 98.69 1120 ILE A C 1
ATOM 8725 O O . ILE A 1 1120 ? -1.663 -5.081 -5.719 1.00 98.69 1120 ILE A O 1
ATOM 8729 N N . LEU A 1 1121 ? -1.503 -7.191 -4.932 1.00 98.44 1121 LEU A N 1
ATOM 8730 C CA . LEU A 1 1121 ? -2.439 -7.811 -5.851 1.00 98.44 1121 LEU A CA 1
ATOM 8731 C C . LEU A 1 1121 ? -3.707 -8.216 -5.101 1.00 98.44 1121 LEU A C 1
ATOM 8733 O O . LEU A 1 1121 ? -3.637 -8.788 -4.014 1.00 98.44 1121 LEU A O 1
ATOM 8737 N N . LYS A 1 1122 ? -4.864 -7.966 -5.717 1.00 98.25 1122 LYS A N 1
ATOM 8738 C CA . LYS A 1 1122 ? -6.162 -8.505 -5.304 1.00 98.25 1122 LYS A CA 1
ATOM 8739 C C . LYS A 1 1122 ? -6.706 -9.383 -6.411 1.00 98.25 1122 LYS A C 1
ATOM 8741 O O . LYS A 1 1122 ? -6.859 -8.919 -7.541 1.00 98.25 1122 LYS A O 1
ATOM 8746 N N . ALA A 1 1123 ? -6.965 -10.648 -6.091 1.00 97.12 1123 ALA A N 1
ATOM 8747 C CA . ALA A 1 1123 ? -7.342 -11.667 -7.069 1.00 97.12 1123 ALA A CA 1
ATOM 8748 C C . ALA A 1 1123 ? -6.443 -11.645 -8.329 1.00 97.12 1123 ALA A C 1
ATOM 8750 O O . ALA A 1 1123 ? -6.926 -11.676 -9.460 1.00 97.12 1123 ALA A O 1
ATOM 8751 N N . GLY A 1 1124 ? -5.127 -11.521 -8.137 1.00 95.94 1124 GLY A N 1
ATOM 8752 C CA . GLY A 1 1124 ? -4.139 -11.517 -9.218 1.00 95.94 1124 GLY A CA 1
ATOM 8753 C C . GLY A 1 1124 ? -4.028 -10.227 -10.033 1.00 95.94 1124 GLY A C 1
ATOM 8754 O O . GLY A 1 1124 ? -3.239 -10.187 -10.970 1.00 95.94 1124 GLY A O 1
ATOM 8755 N N . VAL A 1 1125 ? -4.767 -9.171 -9.684 1.00 95.94 1125 VAL A N 1
ATOM 8756 C CA . VAL A 1 1125 ? -4.681 -7.857 -10.338 1.00 95.94 1125 VAL A CA 1
ATOM 8757 C C . VAL A 1 1125 ? -3.991 -6.869 -9.407 1.00 95.94 1125 VAL A C 1
ATOM 8759 O O . VAL A 1 1125 ? -4.363 -6.760 -8.241 1.00 95.94 1125 VAL A O 1
ATOM 8762 N N . ILE A 1 1126 ? -3.010 -6.121 -9.913 1.00 97.62 1126 ILE A N 1
ATOM 8763 C CA . ILE A 1 1126 ? -2.297 -5.109 -9.126 1.00 97.62 1126 ILE A CA 1
ATOM 8764 C C . ILE A 1 1126 ? -3.255 -3.956 -8.786 1.00 97.62 1126 ILE A C 1
ATOM 8766 O O . ILE A 1 1126 ? -3.770 -3.276 -9.679 1.00 97.62 1126 ILE A O 1
ATOM 8770 N N . VAL A 1 1127 ? -3.477 -3.727 -7.490 1.00 97.31 1127 VAL A N 1
ATOM 8771 C CA . VAL A 1 1127 ? -4.316 -2.634 -6.966 1.00 97.31 1127 VAL A CA 1
ATOM 8772 C C . VAL A 1 1127 ? -3.493 -1.486 -6.396 1.00 97.31 1127 VAL A C 1
ATOM 8774 O O . VAL A 1 1127 ? -3.955 -0.350 -6.391 1.00 97.31 1127 VAL A O 1
ATOM 8777 N N . TRP A 1 1128 ? -2.270 -1.760 -5.950 1.00 97.88 1128 TRP A N 1
ATOM 8778 C CA . TRP A 1 1128 ? -1.403 -0.770 -5.323 1.00 97.88 1128 TRP A CA 1
ATOM 8779 C C . TRP A 1 1128 ? 0.058 -1.087 -5.633 1.00 97.88 1128 TRP A C 1
ATOM 8781 O O . TRP A 1 1128 ? 0.419 -2.264 -5.717 1.00 97.88 1128 TRP A O 1
ATOM 8791 N N . GLY A 1 1129 ? 0.900 -0.072 -5.815 1.00 96.62 1129 GLY A N 1
ATOM 8792 C CA . GLY A 1 1129 ? 2.312 -0.298 -6.121 1.00 96.62 1129 GLY A CA 1
ATOM 8793 C C . GLY A 1 1129 ? 3.197 0.934 -5.987 1.00 96.62 1129 GLY A C 1
ATOM 8794 O O . GLY A 1 1129 ? 2.719 2.063 -6.102 1.00 96.62 1129 GLY A O 1
ATOM 8795 N N . GLN A 1 1130 ? 4.489 0.702 -5.754 1.00 94.75 1130 GLN A N 1
ATOM 8796 C CA . GLN A 1 1130 ? 5.522 1.734 -5.817 1.00 94.75 1130 GLN A CA 1
ATOM 8797 C C . GLN A 1 1130 ? 5.687 2.176 -7.269 1.00 94.75 1130 GLN A C 1
ATOM 8799 O O . GLN A 1 1130 ? 6.038 1.375 -8.133 1.00 94.75 1130 GLN A O 1
ATOM 8804 N N . MET A 1 1131 ? 5.393 3.444 -7.537 1.00 94.19 1131 MET A N 1
ATOM 8805 C CA . MET A 1 1131 ? 5.405 4.005 -8.881 1.00 94.19 1131 MET A CA 1
ATOM 8806 C C . MET A 1 1131 ? 6.000 5.408 -8.848 1.00 94.19 1131 MET A C 1
ATOM 8808 O O . MET A 1 1131 ? 5.590 6.253 -8.041 1.00 94.19 1131 MET A O 1
ATOM 8812 N N . GLY A 1 1132 ? 6.956 5.622 -9.747 1.00 92.06 1132 GLY A N 1
ATOM 8813 C CA . GLY A 1 1132 ? 7.652 6.877 -9.964 1.00 92.06 1132 GLY A CA 1
ATOM 8814 C C . GLY A 1 1132 ? 6.787 7.988 -10.555 1.00 92.06 1132 GLY A C 1
ATOM 8815 O O . GLY A 1 1132 ? 5.556 8.005 -10.434 1.00 92.06 1132 GLY A O 1
ATOM 8816 N N . ASP A 1 1133 ? 7.451 8.933 -11.211 1.00 90.88 1133 ASP A N 1
ATOM 8817 C CA . ASP A 1 1133 ? 6.809 9.977 -11.997 1.00 90.88 1133 ASP A CA 1
ATOM 8818 C C . ASP A 1 1133 ? 5.954 9.374 -13.120 1.00 90.88 1133 ASP A C 1
ATOM 8820 O O . ASP A 1 1133 ? 6.438 8.636 -13.976 1.00 90.88 1133 ASP A O 1
ATOM 8824 N N . ALA A 1 1134 ? 4.668 9.723 -13.139 1.00 91.38 1134 ALA A N 1
ATOM 8825 C CA . ALA A 1 1134 ? 3.720 9.208 -14.123 1.00 91.38 1134 ALA A CA 1
ATOM 8826 C C . ALA A 1 1134 ? 4.003 9.716 -15.549 1.00 91.38 1134 ALA A C 1
ATOM 8828 O O . ALA A 1 1134 ? 3.522 9.117 -16.510 1.00 91.38 1134 ALA A O 1
ATOM 8829 N N . ASN A 1 1135 ? 4.758 10.813 -15.683 1.00 91.06 1135 ASN A N 1
ATOM 8830 C CA . ASN A 1 1135 ? 5.225 11.334 -16.967 1.00 91.06 1135 ASN A CA 1
ATOM 8831 C C . ASN A 1 1135 ? 6.635 10.838 -17.347 1.00 91.06 1135 ASN A C 1
ATOM 8833 O O . ASN A 1 1135 ? 7.083 11.107 -18.461 1.00 91.06 1135 ASN A O 1
ATOM 8837 N N . GLY A 1 1136 ? 7.325 10.123 -16.452 1.00 90.50 1136 GLY A N 1
ATOM 8838 C CA . GLY A 1 1136 ? 8.671 9.623 -16.703 1.00 90.50 1136 GLY A CA 1
ATOM 8839 C C . GLY A 1 1136 ? 8.711 8.666 -17.894 1.00 90.50 1136 GLY A C 1
ATOM 8840 O O . GLY A 1 1136 ? 7.770 7.908 -18.144 1.00 90.50 1136 GLY A O 1
ATOM 8841 N N . SER A 1 1137 ? 9.823 8.655 -18.631 1.00 95.31 1137 SER A N 1
ATOM 8842 C CA . SER A 1 1137 ? 10.024 7.708 -19.737 1.00 95.31 1137 SER A CA 1
ATOM 8843 C C . SER A 1 1137 ? 10.031 6.241 -19.282 1.00 95.31 1137 SER A C 1
ATOM 8845 O O . SER A 1 1137 ? 9.805 5.339 -20.095 1.00 95.31 1137 SER A O 1
ATOM 8847 N N . ILE A 1 1138 ? 10.267 6.006 -17.987 1.00 95.62 1138 ILE A N 1
ATOM 8848 C CA . ILE A 1 1138 ? 10.247 4.712 -17.301 1.00 95.62 1138 ILE A CA 1
ATOM 8849 C C . ILE A 1 1138 ? 9.622 4.867 -15.899 1.00 95.62 1138 ILE A C 1
ATOM 8851 O O . ILE A 1 1138 ? 9.699 5.942 -15.314 1.00 95.62 1138 ILE A O 1
ATOM 8855 N N . PRO A 1 1139 ? 9.032 3.805 -15.317 1.00 94.00 1139 PRO A N 1
ATOM 8856 C CA . PRO A 1 1139 ? 8.254 3.896 -14.071 1.00 94.00 1139 PRO A CA 1
ATOM 8857 C C . PRO A 1 1139 ? 9.083 4.066 -12.784 1.00 94.00 1139 PRO A C 1
ATOM 8859 O O . PRO A 1 1139 ? 8.517 4.155 -11.696 1.00 94.00 1139 PRO A O 1
ATOM 8862 N N . THR A 1 1140 ? 10.412 4.060 -12.883 1.00 94.94 1140 THR A N 1
ATOM 8863 C CA . THR A 1 1140 ? 11.363 4.079 -11.756 1.00 94.94 1140 THR A CA 1
ATOM 8864 C C . THR A 1 1140 ? 11.964 5.461 -11.494 1.00 94.94 1140 THR A C 1
ATOM 8866 O O . THR A 1 1140 ? 12.865 5.597 -10.673 1.00 94.94 1140 THR A O 1
ATOM 8869 N N . THR A 1 1141 ? 11.487 6.496 -12.182 1.00 94.06 1141 THR A N 1
ATOM 8870 C CA . THR A 1 1141 ? 11.947 7.875 -11.990 1.00 94.06 1141 THR A CA 1
ATOM 8871 C C . THR A 1 1141 ? 11.322 8.493 -10.747 1.00 94.06 1141 THR A C 1
ATOM 8873 O O . THR A 1 1141 ? 10.114 8.409 -10.555 1.00 94.06 1141 THR A O 1
ATOM 8876 N N . GLU A 1 1142 ? 12.118 9.146 -9.908 1.00 94.75 1142 GLU A N 1
ATOM 8877 C CA . GLU A 1 1142 ? 11.639 9.805 -8.693 1.00 94.75 1142 GLU A CA 1
ATOM 8878 C C . GLU A 1 1142 ? 10.592 10.900 -8.988 1.00 94.75 1142 GLU A C 1
ATOM 8880 O O . GLU A 1 1142 ? 10.687 11.576 -10.017 1.00 94.75 1142 GLU A O 1
ATOM 8885 N N . PRO A 1 1143 ? 9.614 11.129 -8.087 1.00 93.25 1143 PRO A N 1
ATOM 8886 C CA . PRO A 1 1143 ? 9.419 10.471 -6.795 1.00 93.25 1143 PRO A CA 1
ATOM 8887 C C . PRO A 1 1143 ? 8.716 9.113 -6.914 1.00 93.25 1143 PRO A C 1
ATOM 8889 O O . PRO A 1 1143 ? 7.592 9.019 -7.423 1.00 93.25 1143 PRO A O 1
ATOM 8892 N N . ILE A 1 1144 ? 9.335 8.078 -6.349 1.00 92.69 1144 ILE A N 1
ATOM 8893 C CA . ILE A 1 1144 ? 8.707 6.770 -6.163 1.00 92.69 1144 ILE A CA 1
ATOM 8894 C C . ILE A 1 1144 ? 7.882 6.799 -4.877 1.00 92.69 1144 ILE A C 1
ATOM 8896 O O . ILE A 1 1144 ? 8.414 6.892 -3.769 1.00 92.69 1144 ILE A O 1
ATOM 8900 N N . ILE A 1 1145 ? 6.563 6.693 -5.027 1.00 91.88 1145 ILE A N 1
ATOM 8901 C CA . ILE A 1 1145 ? 5.625 6.594 -3.905 1.00 91.88 1145 ILE A CA 1
ATOM 8902 C C . ILE A 1 1145 ? 4.620 5.468 -4.140 1.00 91.88 1145 ILE A C 1
ATOM 8904 O O . ILE A 1 1145 ? 4.426 4.995 -5.260 1.00 91.88 1145 ILE A O 1
ATOM 8908 N N . SER A 1 1146 ? 3.948 5.060 -3.069 1.00 92.25 1146 SER A N 1
ATOM 8909 C CA . SER A 1 1146 ? 2.892 4.052 -3.108 1.00 92.25 1146 SER A CA 1
ATOM 8910 C C . SER A 1 1146 ? 1.619 4.652 -3.719 1.00 92.25 1146 SER A C 1
ATOM 8912 O O . SER A 1 1146 ? 1.073 5.610 -3.170 1.00 92.25 1146 SER A O 1
ATOM 8914 N N . ARG A 1 1147 ? 1.150 4.128 -4.859 1.00 94.06 1147 ARG A N 1
ATOM 8915 C CA . ARG A 1 1147 ? 0.019 4.684 -5.627 1.00 94.06 1147 ARG A CA 1
ATOM 8916 C C . ARG A 1 1147 ? -1.070 3.641 -5.917 1.00 94.06 1147 ARG A C 1
ATOM 8918 O O . ARG A 1 1147 ? -0.744 2.464 -6.103 1.00 94.06 1147 ARG A O 1
ATOM 8925 N N . PRO A 1 1148 ? -2.345 4.062 -6.053 1.00 95.94 1148 PRO A N 1
ATOM 8926 C CA . PRO A 1 1148 ? -3.390 3.219 -6.627 1.00 95.94 1148 PRO A CA 1
ATOM 8927 C C . PRO A 1 1148 ? -3.064 2.852 -8.078 1.00 95.94 1148 PRO A C 1
ATOM 8929 O O . PRO A 1 1148 ? -2.653 3.701 -8.868 1.00 95.94 1148 PRO A O 1
ATOM 8932 N N . MET A 1 1149 ? -3.281 1.587 -8.429 1.00 96.12 1149 MET A N 1
ATOM 8933 C CA . MET A 1 1149 ? -3.090 1.045 -9.780 1.00 96.12 1149 MET A CA 1
ATOM 8934 C C . MET A 1 1149 ? -4.440 0.794 -10.466 1.00 96.12 1149 MET A C 1
ATOM 8936 O O . MET A 1 1149 ? -5.498 1.014 -9.883 1.00 96.12 1149 MET A O 1
ATOM 8940 N N . TYR A 1 1150 ? -4.440 0.299 -11.708 1.00 94.56 1150 TYR A N 1
ATOM 8941 C CA . TYR A 1 1150 ? -5.680 0.048 -12.460 1.00 94.56 1150 TYR A CA 1
ATOM 8942 C C . TYR A 1 1150 ? -6.682 -0.856 -11.727 1.00 94.56 1150 TYR A C 1
ATOM 8944 O O . TYR A 1 1150 ? -7.893 -0.648 -11.841 1.00 94.56 1150 TYR A O 1
ATOM 8952 N N . GLY A 1 1151 ? -6.195 -1.831 -10.951 1.00 94.06 1151 GLY A N 1
ATOM 8953 C CA . GLY A 1 1151 ? -7.034 -2.703 -10.133 1.00 94.06 1151 GLY A CA 1
ATOM 8954 C C . GLY A 1 1151 ? -7.767 -1.988 -8.995 1.00 94.06 1151 GLY A C 1
ATOM 8955 O O . GLY A 1 1151 ? -8.702 -2.566 -8.459 1.00 94.06 1151 GLY A O 1
ATOM 8956 N N . ALA A 1 1152 ? -7.383 -0.757 -8.637 1.00 94.56 1152 ALA A N 1
ATOM 8957 C CA . ALA A 1 1152 ? -8.050 0.031 -7.600 1.00 94.56 1152 ALA A CA 1
ATOM 8958 C C . ALA A 1 1152 ? -9.321 0.750 -8.077 1.00 94.56 1152 ALA A C 1
ATOM 8960 O O . ALA A 1 1152 ? -10.082 1.252 -7.254 1.00 94.56 1152 ALA A O 1
ATOM 8961 N N . ASN A 1 1153 ? -9.563 0.819 -9.388 1.00 92.50 1153 ASN A N 1
ATOM 8962 C CA . ASN A 1 1153 ? -10.737 1.502 -9.925 1.00 92.50 1153 ASN A CA 1
ATOM 8963 C C . ASN A 1 1153 ? -12.032 0.767 -9.551 1.00 92.50 1153 ASN A C 1
ATOM 8965 O O . ASN A 1 1153 ? -12.160 -0.427 -9.796 1.00 92.50 1153 ASN A O 1
ATOM 8969 N N . ALA A 1 1154 ? -13.039 1.499 -9.066 1.00 88.06 1154 ALA A N 1
ATOM 8970 C CA . ALA A 1 1154 ? -14.319 0.956 -8.588 1.00 88.06 1154 ALA A CA 1
ATOM 8971 C C . ALA A 1 1154 ? -14.962 -0.108 -9.505 1.00 88.06 1154 ALA A C 1
ATOM 8973 O O . ALA A 1 1154 ? -15.493 -1.115 -9.038 1.00 88.06 1154 ALA A O 1
ATOM 8974 N N . SER A 1 1155 ? -14.883 0.072 -10.828 1.00 87.38 1155 SER A N 1
ATOM 8975 C CA . SER A 1 1155 ? -15.470 -0.852 -11.806 1.00 87.38 1155 SER A CA 1
ATOM 8976 C C . SER A 1 1155 ? -14.829 -2.245 -11.840 1.00 87.38 1155 SER A C 1
ATOM 8978 O O . SER A 1 1155 ? -15.473 -3.180 -12.309 1.00 87.38 1155 SER A O 1
ATOM 8980 N N . SER A 1 1156 ? -13.580 -2.407 -11.390 1.00 86.44 1156 SER A N 1
ATOM 8981 C CA . SER A 1 1156 ? -12.890 -3.708 -11.360 1.00 86.44 1156 SER A CA 1
ATOM 8982 C C . SER A 1 1156 ? -13.083 -4.458 -10.036 1.00 86.44 1156 SER A C 1
ATOM 8984 O O . SER A 1 1156 ? -12.920 -5.681 -9.995 1.00 86.44 1156 SER A O 1
ATOM 8986 N N . LEU A 1 1157 ? -13.499 -3.763 -8.970 1.00 88.19 1157 LEU A N 1
ATOM 8987 C CA . LEU A 1 1157 ? -13.543 -4.309 -7.607 1.00 88.19 1157 LEU A CA 1
ATOM 8988 C C . LEU A 1 1157 ? -14.569 -5.424 -7.419 1.00 88.19 1157 LEU A C 1
ATOM 8990 O O . LEU A 1 1157 ? -14.366 -6.309 -6.588 1.00 88.19 1157 LEU A O 1
ATOM 8994 N N . GLY A 1 1158 ? -15.624 -5.443 -8.237 1.00 83.38 1158 GLY A N 1
ATOM 8995 C CA . GLY A 1 1158 ? -16.607 -6.528 -8.227 1.00 83.38 1158 GLY A CA 1
ATOM 8996 C C . GLY A 1 1158 ? -16.051 -7.890 -8.647 1.00 83.38 1158 GLY A C 1
ATOM 8997 O O . GLY A 1 1158 ? -16.682 -8.922 -8.429 1.00 83.38 1158 GLY A O 1
ATOM 8998 N N . VAL A 1 1159 ? -14.848 -7.925 -9.227 1.00 85.44 1159 VAL A N 1
ATOM 8999 C CA . VAL A 1 1159 ? -14.165 -9.170 -9.594 1.00 85.44 1159 VAL A CA 1
ATOM 9000 C C . VAL A 1 1159 ? -13.036 -9.506 -8.615 1.00 85.44 1159 VAL A C 1
ATOM 9002 O O . VAL A 1 1159 ? -12.807 -10.695 -8.369 1.00 85.44 1159 VAL A O 1
ATOM 9005 N N . SER A 1 1160 ? -12.371 -8.498 -8.040 1.00 89.50 1160 SER A N 1
ATOM 9006 C CA . SER A 1 1160 ? -11.126 -8.645 -7.270 1.00 89.50 1160 SER A CA 1
ATOM 9007 C C . SER A 1 1160 ? -11.264 -8.567 -5.743 1.00 89.50 1160 SER A C 1
ATOM 9009 O O . SER A 1 1160 ? -10.351 -8.997 -5.030 1.00 89.50 1160 SER A O 1
ATOM 9011 N N . CYS A 1 1161 ? -12.381 -8.055 -5.222 1.00 96.94 1161 CYS A N 1
ATOM 9012 C CA . CYS A 1 1161 ? -12.584 -7.823 -3.790 1.00 96.94 1161 CYS A CA 1
ATOM 9013 C C . CYS A 1 1161 ? -13.858 -8.491 -3.258 1.00 96.94 1161 CYS A C 1
ATOM 9015 O O . CYS A 1 1161 ? -14.828 -8.707 -3.991 1.00 96.94 1161 CYS A O 1
ATOM 9017 N N . LEU A 1 1162 ? -13.842 -8.796 -1.958 1.00 97.94 1162 LEU A N 1
ATOM 9018 C CA . LEU A 1 1162 ? -14.931 -9.478 -1.264 1.00 97.94 1162 LEU A CA 1
ATOM 9019 C C . LEU A 1 1162 ? -15.492 -8.655 -0.097 1.00 97.94 1162 LEU A C 1
ATOM 9021 O O . LEU A 1 1162 ? -14.779 -7.875 0.534 1.00 97.94 1162 LEU A O 1
ATOM 9025 N N . VAL A 1 1163 ? -16.763 -8.870 0.224 1.00 98.38 1163 VAL A N 1
ATOM 9026 C CA . VAL A 1 1163 ? -17.364 -8.496 1.508 1.00 98.38 1163 VAL A CA 1
ATOM 9027 C C . VAL A 1 1163 ? -17.791 -9.782 2.201 1.00 98.38 1163 VAL A C 1
ATOM 9029 O O . VAL A 1 1163 ? -18.608 -10.540 1.675 1.00 98.38 1163 VAL A O 1
ATOM 9032 N N . PHE A 1 1164 ? -17.205 -10.028 3.368 1.00 98.81 1164 PHE A N 1
ATOM 9033 C CA . PHE A 1 1164 ? -17.499 -11.183 4.198 1.00 98.81 1164 PHE A CA 1
ATOM 9034 C C . PHE A 1 1164 ? -18.687 -10.888 5.109 1.00 98.81 1164 PHE A C 1
ATOM 9036 O O . PHE A 1 1164 ? -18.709 -9.866 5.801 1.00 98.81 1164 PHE A O 1
ATOM 9043 N N . VAL A 1 1165 ? -19.670 -11.784 5.103 1.00 98.81 1165 VAL A N 1
ATOM 9044 C CA . VAL A 1 1165 ? -20.953 -11.610 5.802 1.00 98.81 1165 VAL A CA 1
ATOM 9045 C C . VAL A 1 1165 ? -21.404 -12.900 6.481 1.00 98.81 1165 VAL A C 1
ATOM 9047 O O . VAL A 1 1165 ? -20.793 -13.951 6.309 1.00 98.81 1165 VAL A O 1
ATOM 9050 N N . SER A 1 1166 ? -22.487 -12.845 7.251 1.00 98.62 1166 SER A N 1
ATOM 9051 C CA . SER A 1 1166 ? -23.116 -14.045 7.809 1.00 98.62 1166 SER A CA 1
ATOM 9052 C C . SER A 1 1166 ? -23.846 -14.869 6.744 1.00 98.62 1166 SER A C 1
ATOM 9054 O O . SER A 1 1166 ? -24.440 -14.313 5.814 1.00 98.62 1166 SER A O 1
ATOM 9056 N N . GLN A 1 1167 ? -23.894 -16.192 6.928 1.00 98.56 1167 GLN A N 1
ATOM 9057 C CA . GLN A 1 1167 ? -24.715 -17.075 6.092 1.00 98.56 1167 GLN A CA 1
ATOM 9058 C C . GLN A 1 1167 ? -26.206 -16.694 6.154 1.00 98.56 1167 GLN A C 1
ATOM 9060 O O . GLN A 1 1167 ? -26.873 -16.657 5.123 1.00 98.56 1167 GLN A O 1
ATOM 9065 N N . LEU A 1 1168 ? -26.705 -16.304 7.336 1.00 98.38 1168 LEU A N 1
ATOM 9066 C CA . LEU A 1 1168 ? -28.093 -15.871 7.532 1.00 98.38 1168 LEU A CA 1
ATOM 9067 C C . LEU A 1 1168 ? -28.483 -14.709 6.602 1.00 98.38 1168 LEU A C 1
ATOM 9069 O O . LEU A 1 1168 ? -29.546 -14.742 5.983 1.00 98.38 1168 LEU A O 1
ATOM 9073 N N . SER A 1 1169 ? -27.623 -13.693 6.475 1.00 98.31 1169 SER A N 1
ATOM 9074 C CA . SER A 1 1169 ? -27.900 -12.533 5.616 1.00 98.31 1169 SER A CA 1
ATOM 9075 C C . SER A 1 1169 ? -27.995 -12.897 4.130 1.00 98.31 1169 SER A C 1
ATOM 9077 O O . SER A 1 1169 ? -28.765 -12.275 3.392 1.00 98.31 1169 SER A O 1
ATOM 9079 N N . VAL A 1 1170 ? -27.237 -13.915 3.703 1.00 98.38 1170 VAL A N 1
ATOM 9080 C CA . VAL A 1 1170 ? -27.227 -14.440 2.332 1.00 98.38 1170 VAL A CA 1
ATOM 9081 C C . VAL A 1 1170 ? -28.488 -15.255 2.066 1.00 98.38 1170 VAL A C 1
ATOM 9083 O O . VAL A 1 1170 ? -29.122 -15.049 1.031 1.00 98.38 1170 VAL A O 1
ATOM 9086 N N . ASP A 1 1171 ? -28.859 -16.140 2.993 1.00 98.31 1171 ASP A N 1
ATOM 9087 C CA . ASP A 1 1171 ? -30.018 -17.031 2.872 1.00 98.31 1171 ASP A CA 1
ATOM 9088 C C . ASP A 1 1171 ? -31.339 -16.253 2.809 1.00 98.31 1171 ASP A C 1
ATOM 9090 O O . ASP A 1 1171 ? -32.247 -16.610 2.056 1.00 98.31 1171 ASP A O 1
ATOM 9094 N N . GLU A 1 1172 ? -31.439 -15.154 3.559 1.00 98.00 1172 GLU A N 1
ATOM 9095 C CA . GLU A 1 1172 ? -32.616 -14.283 3.553 1.00 98.00 1172 GLU A CA 1
ATOM 9096 C C . GLU A 1 1172 ? -32.615 -13.227 2.432 1.00 98.00 1172 GLU A C 1
ATOM 9098 O O . GLU A 1 1172 ? -33.598 -12.502 2.265 1.00 98.00 1172 GLU A O 1
ATOM 9103 N N . GLY A 1 1173 ? -31.538 -13.120 1.647 1.00 97.12 1173 GLY A N 1
ATOM 9104 C CA . GLY A 1 1173 ? -31.447 -12.157 0.547 1.00 97.12 1173 GLY A CA 1
ATOM 9105 C C . GLY A 1 1173 ? -31.230 -10.698 0.981 1.00 97.12 1173 GLY A C 1
ATOM 9106 O O . GLY A 1 1173 ? -31.415 -9.790 0.165 1.00 97.12 1173 GLY A O 1
ATOM 9107 N N . ILE A 1 1174 ? -30.875 -10.447 2.248 1.00 97.75 1174 ILE A N 1
ATOM 9108 C CA . ILE A 1 1174 ? -30.773 -9.096 2.822 1.00 97.75 1174 ILE A CA 1
ATOM 9109 C C . ILE A 1 1174 ? -29.587 -8.345 2.221 1.00 97.75 1174 ILE A C 1
ATOM 9111 O O . ILE A 1 1174 ? -29.766 -7.264 1.663 1.00 97.75 1174 ILE A O 1
ATOM 9115 N N . VAL A 1 1175 ? -28.387 -8.924 2.261 1.00 97.00 1175 VAL A N 1
ATOM 9116 C CA . VAL A 1 1175 ? -27.177 -8.262 1.744 1.00 97.00 1175 VAL A CA 1
ATOM 9117 C C . VAL A 1 1175 ? -27.225 -8.082 0.221 1.00 97.00 1175 VAL A C 1
ATOM 9119 O O . VAL A 1 1175 ? -26.745 -7.082 -0.311 1.00 97.00 1175 VAL A O 1
ATOM 9122 N N . GLN A 1 1176 ? -27.883 -8.991 -0.501 1.00 97.31 1176 GLN A N 1
ATOM 9123 C CA . GLN A 1 1176 ? -28.095 -8.868 -1.944 1.00 97.31 1176 GLN A CA 1
ATOM 9124 C C . GLN A 1 1176 ? -28.973 -7.653 -2.277 1.00 97.31 1176 GLN A C 1
ATOM 9126 O O . GLN A 1 1176 ? -28.772 -7.023 -3.315 1.00 97.31 1176 GLN A O 1
ATOM 9131 N N . SER A 1 1177 ? -29.896 -7.270 -1.384 1.00 97.50 1177 SER A N 1
ATOM 9132 C CA . SER A 1 1177 ? -30.724 -6.068 -1.553 1.00 97.50 1177 SER A CA 1
ATOM 9133 C C . SER A 1 1177 ? -29.919 -4.760 -1.508 1.00 97.50 1177 SER A C 1
ATOM 9135 O O . SER A 1 1177 ? -30.371 -3.739 -2.031 1.00 97.50 1177 SER A O 1
ATOM 9137 N N . TYR A 1 1178 ? -28.700 -4.784 -0.956 1.00 98.00 1178 TYR A N 1
ATOM 9138 C CA . TYR A 1 1178 ? -27.831 -3.609 -0.878 1.00 98.00 1178 TYR A CA 1
ATOM 9139 C C . TYR A 1 1178 ? -27.190 -3.246 -2.225 1.00 98.00 1178 TYR A C 1
ATOM 9141 O O . TYR A 1 1178 ? -26.728 -2.116 -2.375 1.00 98.00 1178 TYR A O 1
ATOM 9149 N N . ASN A 1 1179 ? -27.224 -4.147 -3.219 1.00 96.06 1179 ASN A N 1
ATOM 9150 C CA . ASN A 1 1179 ? -26.664 -3.955 -4.565 1.00 96.06 1179 ASN A CA 1
ATOM 9151 C C . ASN A 1 1179 ? -25.166 -3.588 -4.567 1.00 96.06 1179 ASN A C 1
ATOM 9153 O O . ASN A 1 1179 ? -24.743 -2.686 -5.294 1.00 96.06 1179 ASN A O 1
ATOM 9157 N N . LEU A 1 1180 ? -24.377 -4.281 -3.742 1.00 95.94 1180 LEU A N 1
ATOM 9158 C CA . LEU A 1 1180 ? -22.922 -4.123 -3.690 1.00 95.94 1180 LEU A CA 1
ATOM 9159 C C . LEU A 1 1180 ? -22.272 -4.628 -4.987 1.00 95.94 1180 LEU A C 1
ATOM 9161 O O . LEU A 1 1180 ? -22.717 -5.617 -5.574 1.00 95.94 1180 LEU A O 1
ATOM 9165 N N . ARG A 1 1181 ? -21.203 -3.960 -5.425 1.00 94.44 1181 ARG A N 1
ATOM 9166 C CA . ARG A 1 1181 ? -20.357 -4.389 -6.544 1.00 94.44 1181 ARG A CA 1
ATOM 9167 C C . ARG A 1 1181 ? -19.486 -5.568 -6.144 1.00 94.44 1181 ARG A C 1
ATOM 9169 O O . ARG A 1 1181 ? -19.311 -6.480 -6.950 1.00 94.44 1181 ARG A O 1
ATOM 9176 N N . LYS A 1 1182 ? -18.920 -5.537 -4.935 1.00 95.75 1182 LYS A N 1
ATOM 9177 C CA . LYS A 1 1182 ? -18.026 -6.585 -4.420 1.00 95.75 1182 LYS A CA 1
ATOM 9178 C C . LYS A 1 1182 ? -18.711 -7.942 -4.307 1.00 95.75 1182 LYS A C 1
ATOM 9180 O O . LYS A 1 1182 ? -19.917 -8.045 -4.090 1.00 95.75 1182 LYS A O 1
ATOM 9185 N N . LYS A 1 1183 ? -17.906 -9.005 -4.394 1.00 95.62 1183 LYS A N 1
ATOM 9186 C CA . LYS A 1 1183 ? -18.388 -10.377 -4.197 1.00 95.62 1183 LYS A CA 1
ATOM 9187 C C . LYS A 1 1183 ? -18.781 -10.585 -2.740 1.00 95.62 1183 LYS A C 1
ATOM 9189 O O . LYS A 1 1183 ? -17.983 -10.337 -1.843 1.00 95.62 1183 LYS A O 1
ATOM 9194 N N . ILE A 1 1184 ? -19.996 -11.065 -2.521 1.00 97.81 1184 ILE A N 1
ATOM 9195 C CA . ILE A 1 1184 ? -20.490 -11.434 -1.196 1.00 97.81 1184 ILE A CA 1
ATOM 9196 C C . ILE A 1 1184 ? -20.039 -12.864 -0.906 1.00 97.81 1184 ILE A C 1
ATOM 9198 O O . ILE A 1 1184 ? -20.293 -13.754 -1.715 1.00 97.81 1184 ILE A O 1
ATOM 9202 N N . GLU A 1 1185 ? -19.395 -13.076 0.238 1.00 98.12 1185 GLU A N 1
ATOM 9203 C CA . GLU A 1 1185 ? -18.905 -14.390 0.657 1.00 98.12 1185 GLU A CA 1
ATOM 9204 C C . GLU A 1 1185 ? -19.296 -14.662 2.119 1.00 98.12 1185 GLU A C 1
ATOM 9206 O O . GLU A 1 1185 ? -18.916 -13.891 3.005 1.00 98.12 1185 GLU A O 1
ATOM 9211 N N . PRO A 1 1186 ? -20.061 -15.729 2.409 1.00 98.50 1186 PRO A N 1
ATOM 9212 C CA . PRO A 1 1186 ? -20.431 -16.055 3.778 1.00 98.50 1186 PRO A CA 1
ATOM 9213 C C . PRO A 1 1186 ? -19.246 -16.638 4.561 1.00 98.50 1186 PRO A C 1
ATOM 9215 O O . PRO A 1 1186 ? -18.461 -17.439 4.042 1.00 98.50 1186 PRO A O 1
ATOM 9218 N N . VAL A 1 1187 ? -19.133 -16.260 5.835 1.00 98.50 1187 VAL A N 1
ATOM 9219 C CA . VAL A 1 1187 ? -18.195 -16.891 6.776 1.00 98.50 1187 VAL A CA 1
ATOM 9220 C C . VAL A 1 1187 ? -18.659 -18.294 7.163 1.00 98.50 1187 VAL A C 1
ATOM 9222 O O . VAL A 1 1187 ? -19.857 -18.577 7.158 1.00 98.50 1187 VAL A O 1
ATOM 9225 N N . LYS A 1 1188 ? -17.712 -19.181 7.492 1.00 97.75 1188 LYS A N 1
ATOM 9226 C CA . LYS A 1 1188 ? -18.005 -20.554 7.929 1.00 97.75 1188 LYS A CA 1
ATOM 9227 C C . LYS A 1 1188 ? -16.968 -21.115 8.898 1.00 97.75 1188 LYS A C 1
ATOM 9229 O O . LYS A 1 1188 ? -15.773 -20.857 8.761 1.00 97.75 1188 LYS A O 1
ATOM 9234 N N . GLY A 1 1189 ? -17.414 -21.968 9.814 1.00 97.31 1189 GLY A N 1
ATOM 9235 C CA . GLY A 1 1189 ? -16.556 -22.680 10.761 1.00 97.31 1189 GLY A CA 1
ATOM 9236 C C . GLY A 1 1189 ? -15.990 -21.791 11.870 1.00 97.31 1189 GLY A C 1
ATOM 9237 O O . GLY A 1 1189 ? -14.934 -22.106 12.421 1.00 97.31 1189 GLY A O 1
ATOM 9238 N N . CYS A 1 1190 ? -16.674 -20.695 12.216 1.00 97.56 1190 CYS A N 1
ATOM 9239 C CA . CYS A 1 1190 ? -16.248 -19.757 13.258 1.00 97.56 1190 CYS A CA 1
ATOM 9240 C C . CYS A 1 1190 ? -16.346 -20.361 14.668 1.00 97.56 1190 CYS A C 1
ATOM 9242 O O . CYS A 1 1190 ? -15.679 -19.892 15.589 1.00 97.56 1190 CYS A O 1
ATOM 9244 N N . ARG A 1 1191 ? -17.202 -21.376 14.857 1.00 98.06 1191 ARG A N 1
ATOM 9245 C CA . ARG A 1 1191 ? -17.506 -21.967 16.180 1.00 98.06 1191 ARG A CA 1
ATOM 9246 C C . ARG A 1 1191 ? -16.798 -23.289 16.451 1.00 98.06 1191 ARG A C 1
ATOM 9248 O O . ARG A 1 1191 ? -16.799 -23.773 17.576 1.00 98.06 1191 ARG A O 1
ATOM 9255 N N . THR A 1 1192 ? -16.196 -23.883 15.424 1.00 94.88 1192 THR A N 1
ATOM 9256 C CA . THR A 1 1192 ? -15.440 -25.141 15.536 1.00 94.88 1192 THR A CA 1
ATOM 9257 C C . THR A 1 1192 ? -13.947 -24.924 15.748 1.00 94.88 1192 THR A C 1
ATOM 9259 O O . THR A 1 1192 ? -13.244 -25.862 16.107 1.00 94.88 1192 THR A O 1
ATOM 9262 N N . VAL A 1 1193 ? -13.460 -23.708 15.491 1.00 97.62 1193 VAL A N 1
ATOM 9263 C CA . VAL A 1 1193 ? -12.052 -23.340 15.643 1.00 97.62 1193 VAL A CA 1
ATOM 9264 C C . VAL A 1 1193 ? -11.709 -23.135 17.122 1.00 97.62 1193 VAL A C 1
ATOM 9266 O O . VAL A 1 1193 ? -12.459 -22.528 17.886 1.00 97.62 1193 VAL A O 1
ATOM 9269 N N . THR A 1 1194 ? -10.558 -23.652 17.527 1.00 98.50 1194 THR A N 1
ATOM 9270 C CA . THR A 1 1194 ? -10.010 -23.594 18.885 1.00 98.50 1194 THR A CA 1
ATOM 9271 C C . THR A 1 1194 ? -8.559 -23.120 18.844 1.00 98.50 1194 THR A C 1
ATOM 9273 O O . THR A 1 1194 ? -7.968 -22.977 17.768 1.00 98.50 1194 THR A O 1
ATOM 9276 N N . LYS A 1 1195 ? -7.925 -22.938 20.008 1.00 98.69 1195 LYS A N 1
ATOM 9277 C CA . LYS A 1 1195 ? -6.494 -22.617 20.080 1.00 98.69 1195 LYS A CA 1
ATOM 9278 C C . LYS A 1 1195 ? -5.622 -23.626 19.322 1.00 98.69 1195 LYS A C 1
ATOM 9280 O O . LYS A 1 1195 ? -4.647 -23.234 18.694 1.00 98.69 1195 LYS A O 1
ATOM 9285 N N . LYS A 1 1196 ? -6.005 -24.910 19.302 1.00 98.38 1196 LYS A N 1
ATOM 9286 C CA . LYS A 1 1196 ? -5.273 -25.977 18.589 1.00 98.38 1196 LYS A CA 1
ATOM 9287 C C . LYS A 1 1196 ? -5.258 -25.819 17.070 1.00 98.38 1196 LYS A C 1
ATOM 9289 O O . LYS A 1 1196 ? -4.408 -26.396 16.399 1.00 98.38 1196 LYS A O 1
ATOM 9294 N N . ASP A 1 1197 ? -6.202 -25.066 16.524 1.00 98.44 1197 ASP A N 1
ATOM 9295 C CA . ASP A 1 1197 ? -6.314 -24.851 15.085 1.00 98.44 1197 ASP A CA 1
ATOM 9296 C C . ASP A 1 1197 ? -5.434 -23.689 14.601 1.00 98.44 1197 ASP A C 1
ATOM 9298 O O . ASP A 1 1197 ? -5.154 -23.591 13.400 1.00 98.44 1197 ASP A O 1
ATOM 9302 N N . MET A 1 1198 ? -4.961 -22.843 15.526 1.00 98.75 1198 MET A N 1
ATOM 9303 C CA . MET A 1 1198 ? -4.077 -21.711 15.255 1.00 98.75 1198 MET A CA 1
ATOM 9304 C C . MET A 1 1198 ? -2.702 -22.209 14.809 1.00 98.75 1198 MET A C 1
ATOM 9306 O O . MET A 1 1198 ? -1.902 -22.737 15.583 1.00 98.75 1198 MET A O 1
ATOM 9310 N N . LYS A 1 1199 ? -2.407 -22.032 13.524 1.00 98.69 1199 LYS A N 1
ATOM 9311 C CA . LYS A 1 1199 ? -1.212 -22.562 12.875 1.00 98.69 1199 LYS A CA 1
ATOM 9312 C C . LYS A 1 1199 ? 0.040 -22.020 13.550 1.00 98.69 1199 LYS A C 1
ATOM 9314 O O . LYS A 1 1199 ? 0.253 -20.807 13.617 1.00 98.69 1199 LYS A O 1
ATOM 9319 N N . LEU A 1 1200 ? 0.859 -22.953 14.047 1.00 98.69 1200 LEU A N 1
ATOM 9320 C CA . LEU A 1 1200 ? 2.142 -22.711 14.718 1.00 98.69 1200 LEU A CA 1
ATOM 9321 C C . LEU A 1 1200 ? 2.043 -21.856 15.997 1.00 98.69 1200 LEU A C 1
ATOM 9323 O O . LEU A 1 1200 ? 3.074 -21.457 16.540 1.00 98.69 1200 LEU A O 1
ATOM 9327 N N . ASN A 1 1201 ? 0.827 -21.565 16.466 1.00 98.81 1201 ASN A N 1
ATOM 9328 C CA . ASN A 1 1201 ? 0.544 -20.710 17.614 1.00 98.81 1201 ASN A CA 1
ATOM 9329 C C . ASN A 1 1201 ? -0.579 -21.316 18.473 1.00 98.81 1201 ASN A C 1
ATOM 9331 O O . ASN A 1 1201 ? -1.569 -20.655 18.792 1.00 98.81 1201 ASN A O 1
ATOM 9335 N N . ASP A 1 1202 ? -0.428 -22.595 18.793 1.00 98.50 1202 ASP A N 1
ATOM 9336 C CA . ASP A 1 1202 ? -1.386 -23.449 19.492 1.00 98.50 1202 ASP A CA 1
ATOM 9337 C C . ASP A 1 1202 ? -1.005 -23.721 20.958 1.00 98.50 1202 ASP A C 1
ATOM 9339 O O . ASP A 1 1202 ? -1.645 -24.534 21.631 1.00 98.50 1202 ASP A O 1
ATOM 9343 N N . ALA A 1 1203 ? 0.026 -23.044 21.475 1.00 98.31 1203 ALA A N 1
ATOM 9344 C CA . ALA A 1 1203 ? 0.501 -23.258 22.834 1.00 98.31 1203 ALA A CA 1
ATOM 9345 C C . ALA A 1 1203 ? -0.534 -22.774 23.863 1.00 98.31 1203 ALA A C 1
ATOM 9347 O O . ALA A 1 1203 ? -1.119 -21.701 23.721 1.00 98.31 1203 ALA A O 1
ATOM 9348 N N . MET A 1 1204 ? -0.740 -23.559 24.918 1.00 98.12 1204 MET A N 1
ATOM 9349 C CA . MET A 1 1204 ? -1.644 -23.252 26.035 1.00 98.12 1204 MET A CA 1
ATOM 9350 C C . MET A 1 1204 ? -0.888 -23.458 27.353 1.00 98.12 1204 MET A C 1
ATOM 9352 O O . MET A 1 1204 ? -1.177 -24.419 28.072 1.00 98.12 1204 MET A O 1
ATOM 9356 N N . PRO A 1 1205 ? 0.151 -22.649 27.632 1.00 98.19 1205 PRO A N 1
ATOM 9357 C CA . PRO A 1 1205 ? 0.864 -22.755 28.897 1.00 98.19 1205 PRO A CA 1
ATOM 9358 C C . PRO A 1 1205 ? -0.079 -22.402 30.044 1.00 98.19 1205 PRO A C 1
ATOM 9360 O O . PRO A 1 1205 ? -1.001 -21.604 29.871 1.00 98.19 1205 PRO A O 1
ATOM 9363 N N . LYS A 1 1206 ? 0.163 -22.949 31.233 1.00 98.12 1206 LYS A N 1
ATOM 9364 C CA . LYS A 1 1206 ? -0.533 -22.491 32.433 1.00 98.12 1206 LYS A CA 1
ATOM 9365 C C . LYS A 1 1206 ? 0.020 -21.125 32.826 1.00 98.12 1206 LYS A C 1
ATOM 9367 O O . LYS A 1 1206 ? 1.132 -21.053 33.349 1.00 98.12 1206 LYS A O 1
ATOM 9372 N N . ILE A 1 1207 ? -0.757 -20.071 32.595 1.00 98.31 1207 ILE A N 1
ATOM 9373 C CA . ILE A 1 1207 ? -0.357 -18.704 32.933 1.00 98.31 1207 ILE A CA 1
ATOM 9374 C C . ILE A 1 1207 ? -0.849 -18.330 34.331 1.00 98.31 1207 ILE A C 1
ATOM 9376 O O . ILE A 1 1207 ? -2.000 -18.583 34.684 1.00 98.31 1207 ILE A O 1
ATOM 9380 N N . THR A 1 1208 ? 0.020 -17.708 35.123 1.00 97.81 1208 THR A N 1
ATOM 9381 C CA . THR A 1 1208 ? -0.338 -17.070 36.396 1.00 97.81 1208 THR A CA 1
ATOM 9382 C C . THR A 1 1208 ? 0.196 -15.648 36.424 1.00 97.81 1208 THR A C 1
ATOM 9384 O O . THR A 1 1208 ? 1.324 -15.421 35.991 1.00 97.81 1208 THR A O 1
ATOM 9387 N N . VAL A 1 1209 ? -0.594 -14.719 36.957 1.00 98.06 1209 VAL A N 1
ATOM 9388 C CA . VAL A 1 1209 ? -0.203 -13.321 37.165 1.00 98.06 1209 VAL A CA 1
ATOM 9389 C C . VAL A 1 1209 ? -0.276 -13.029 38.654 1.00 98.06 1209 VAL A C 1
ATOM 9391 O O . VAL A 1 1209 ? -1.288 -13.316 39.294 1.00 98.06 1209 VAL A O 1
ATOM 9394 N N . ASP A 1 1210 ? 0.803 -12.503 39.219 1.00 96.50 1210 ASP A N 1
ATOM 9395 C CA . ASP A 1 1210 ? 0.804 -12.055 40.607 1.00 96.50 1210 ASP A CA 1
ATOM 9396 C C . ASP A 1 1210 ? -0.003 -10.743 40.730 1.00 96.50 1210 ASP A C 1
ATOM 9398 O O . ASP A 1 1210 ? 0.283 -9.784 40.011 1.00 96.50 1210 ASP A O 1
ATOM 9402 N N . PRO A 1 1211 ? -1.017 -10.666 41.609 1.00 93.06 1211 PRO A N 1
ATOM 9403 C CA . PRO A 1 1211 ? -1.923 -9.519 41.658 1.00 93.06 1211 PRO A CA 1
ATOM 9404 C C . PRO A 1 1211 ? -1.290 -8.250 42.247 1.00 93.06 1211 PRO A C 1
ATOM 9406 O O . PRO A 1 1211 ? -1.870 -7.177 42.103 1.00 93.06 1211 PRO A O 1
ATOM 9409 N N . GLU A 1 1212 ? -0.138 -8.349 42.919 1.00 90.00 1212 GLU A N 1
ATOM 9410 C CA . GLU A 1 1212 ? 0.551 -7.203 43.526 1.00 90.00 1212 GLU A CA 1
ATOM 9411 C C . GLU A 1 1212 ? 1.753 -6.748 42.694 1.00 90.00 1212 GLU A C 1
ATOM 9413 O O . GLU A 1 1212 ? 2.009 -5.552 42.570 1.00 90.00 1212 GLU A O 1
ATOM 9418 N N . THR A 1 1213 ? 2.506 -7.699 42.142 1.00 92.94 1213 THR A N 1
ATOM 9419 C CA . THR A 1 1213 ? 3.746 -7.437 41.393 1.00 92.94 1213 THR A CA 1
ATOM 9420 C C . THR A 1 1213 ? 3.572 -7.501 39.880 1.00 92.94 1213 THR A C 1
ATOM 9422 O O . THR A 1 1213 ? 4.496 -7.147 39.158 1.00 92.94 1213 THR A O 1
ATOM 9425 N N . TYR A 1 1214 ? 2.427 -7.993 39.398 1.00 95.88 1214 TYR A N 1
ATOM 9426 C CA . TYR A 1 1214 ? 2.100 -8.214 37.983 1.00 95.88 1214 TYR A CA 1
ATOM 9427 C C . TYR A 1 1214 ? 3.034 -9.184 37.249 1.00 95.88 1214 TYR A C 1
ATOM 9429 O O . TYR A 1 1214 ? 2.923 -9.340 36.032 1.00 95.88 1214 TYR A O 1
ATOM 9437 N N . ASN A 1 1215 ? 3.921 -9.881 37.972 1.00 96.50 1215 ASN A N 1
ATOM 9438 C CA . ASN A 1 1215 ? 4.802 -10.886 37.392 1.00 96.50 1215 ASN A CA 1
ATOM 9439 C C . ASN A 1 1215 ? 3.966 -11.985 36.720 1.00 96.50 1215 ASN A C 1
ATOM 9441 O O . ASN A 1 1215 ? 3.087 -12.582 37.346 1.00 96.50 1215 ASN A O 1
ATOM 9445 N N . VAL A 1 1216 ? 4.265 -12.246 35.449 1.00 98.12 1216 VAL A N 1
ATOM 9446 C CA . VAL A 1 1216 ? 3.613 -13.267 34.635 1.00 98.12 1216 VAL A CA 1
ATOM 9447 C C . VAL A 1 1216 ? 4.519 -14.485 34.523 1.00 98.12 1216 VAL A C 1
ATOM 9449 O O . VAL A 1 1216 ? 5.650 -14.389 34.047 1.00 98.12 1216 VAL A O 1
ATOM 9452 N N . GLN A 1 1217 ? 3.987 -15.653 34.871 1.00 98.19 1217 GLN A N 1
ATOM 9453 C CA . GLN A 1 1217 ? 4.656 -16.938 34.671 1.00 98.19 1217 GLN A CA 1
ATOM 9454 C C . GLN A 1 1217 ? 3.885 -17.800 33.678 1.00 98.19 1217 GLN A C 1
ATOM 9456 O O . GLN A 1 1217 ? 2.658 -17.834 33.725 1.00 98.19 1217 GLN A O 1
ATOM 9461 N N . ALA A 1 1218 ? 4.596 -18.536 32.825 1.00 97.75 1218 ALA A N 1
ATOM 9462 C CA . ALA A 1 1218 ? 4.051 -19.564 31.942 1.00 97.75 1218 ALA A CA 1
ATOM 9463 C C . ALA A 1 1218 ? 4.667 -20.916 32.321 1.00 97.75 1218 ALA A C 1
ATOM 9465 O O . ALA A 1 1218 ? 5.884 -21.071 32.304 1.00 97.75 1218 ALA A O 1
ATOM 9466 N N . ASP A 1 1219 ? 3.835 -21.883 32.718 1.00 97.44 1219 ASP A N 1
ATOM 9467 C CA . ASP A 1 1219 ? 4.269 -23.203 33.211 1.00 97.44 1219 ASP A CA 1
ATOM 9468 C C . ASP A 1 1219 ? 5.284 -23.136 34.376 1.00 97.44 1219 ASP A C 1
ATOM 9470 O O . ASP A 1 1219 ? 6.088 -24.044 34.587 1.00 97.44 1219 ASP A O 1
ATOM 9474 N N . GLY A 1 1220 ? 5.204 -22.068 35.178 1.00 94.69 1220 GLY A N 1
ATOM 9475 C CA . GLY A 1 1220 ? 6.097 -21.802 36.310 1.00 94.69 1220 GLY A CA 1
ATOM 9476 C C . GLY A 1 1220 ? 7.409 -21.096 35.948 1.00 94.69 1220 GLY A C 1
ATOM 9477 O O . GLY A 1 1220 ? 8.234 -20.898 36.838 1.00 94.69 1220 GLY A O 1
ATOM 9478 N N . GLU A 1 1221 ? 7.611 -20.709 34.684 1.00 96.00 1221 GLU A N 1
ATOM 9479 C CA . GLU A 1 1221 ? 8.757 -19.911 34.230 1.00 96.00 1221 GLU A CA 1
ATOM 9480 C C . GLU A 1 1221 ? 8.367 -18.436 34.042 1.00 96.00 1221 GLU A C 1
ATOM 9482 O O . GLU A 1 1221 ? 7.350 -18.137 33.413 1.00 96.00 1221 GLU A O 1
ATOM 9487 N N . ASP A 1 1222 ? 9.180 -17.508 34.557 1.00 96.31 1222 ASP A N 1
ATOM 9488 C CA . ASP A 1 1222 ? 8.942 -16.064 34.421 1.00 96.31 1222 ASP A CA 1
ATOM 9489 C C . ASP A 1 1222 ? 9.003 -15.623 32.944 1.00 96.31 1222 ASP A C 1
ATOM 9491 O O . ASP A 1 1222 ? 9.988 -15.850 32.235 1.00 96.31 1222 ASP A O 1
ATOM 9495 N N . CYS A 1 1223 ? 7.957 -14.940 32.479 1.00 96.31 1223 CYS A N 1
ATOM 9496 C CA . CYS A 1 1223 ? 7.861 -14.383 31.131 1.00 96.31 1223 CYS A CA 1
ATOM 9497 C C . CYS A 1 1223 ? 8.391 -12.946 31.103 1.00 96.31 1223 CYS A C 1
ATOM 9499 O O . CYS A 1 1223 ? 7.639 -11.993 30.930 1.00 96.31 1223 CYS A O 1
ATOM 9501 N N . VAL A 1 1224 ? 9.703 -12.789 31.274 1.00 94.75 1224 VAL A N 1
ATOM 9502 C CA . VAL A 1 1224 ? 10.360 -11.475 31.317 1.00 94.75 1224 VAL A CA 1
ATOM 9503 C C . VAL A 1 1224 ? 11.213 -11.220 30.077 1.00 94.75 1224 VAL A C 1
ATOM 9505 O O . VAL A 1 1224 ? 11.872 -12.119 29.550 1.00 94.75 1224 VAL A O 1
ATOM 9508 N N . CYS A 1 1225 ? 11.225 -9.972 29.613 1.00 95.00 1225 CYS A N 1
ATOM 9509 C CA . CYS A 1 1225 ? 12.171 -9.494 28.613 1.00 95.00 1225 CYS A CA 1
ATOM 9510 C C . CYS A 1 1225 ? 12.447 -7.995 28.797 1.00 95.00 1225 CYS A C 1
ATOM 9512 O O . CYS A 1 1225 ? 11.570 -7.240 29.216 1.00 95.00 1225 CYS A O 1
ATOM 9514 N N . ASP A 1 1226 ? 13.662 -7.556 28.468 1.00 96.19 1226 ASP A N 1
ATOM 9515 C CA . ASP A 1 1226 ? 14.047 -6.153 28.638 1.00 96.19 1226 ASP A CA 1
ATOM 9516 C C . ASP A 1 1226 ? 13.456 -5.270 27.523 1.00 96.19 1226 ASP A C 1
ATOM 9518 O O . ASP A 1 1226 ? 13.354 -5.716 26.368 1.00 96.19 1226 ASP A O 1
ATOM 9522 N N . PRO A 1 1227 ? 13.114 -3.999 27.800 1.00 96.56 1227 PRO A N 1
ATOM 9523 C CA . PRO A 1 1227 ? 12.773 -3.051 26.751 1.00 96.56 1227 PRO A CA 1
ATOM 9524 C C . PRO A 1 1227 ? 14.007 -2.738 25.899 1.00 96.56 1227 PRO A C 1
ATOM 9526 O O . PRO A 1 1227 ? 15.104 -2.520 26.412 1.00 96.56 1227 PRO A O 1
ATOM 9529 N N . VAL A 1 1228 ? 13.833 -2.668 24.579 1.00 96.06 1228 VAL A N 1
ATOM 9530 C CA . VAL A 1 1228 ? 14.909 -2.239 23.668 1.00 96.06 1228 VAL A CA 1
ATOM 9531 C C . VAL A 1 1228 ? 14.852 -0.738 23.385 1.00 96.06 1228 VAL A C 1
ATOM 9533 O O . VAL A 1 1228 ? 13.780 -0.131 23.355 1.00 96.06 1228 VAL A O 1
ATOM 9536 N N . SER A 1 1229 ? 16.021 -0.135 23.158 1.00 94.06 1229 SER A N 1
ATOM 9537 C CA . SER A 1 1229 ? 16.178 1.287 22.815 1.00 94.06 1229 SER A CA 1
ATOM 9538 C C . SER A 1 1229 ? 16.147 1.566 21.309 1.00 94.06 1229 SER A C 1
ATOM 9540 O O . SER A 1 1229 ? 16.040 2.718 20.898 1.00 94.06 1229 SER A O 1
ATOM 9542 N N . SER A 1 1230 ? 16.254 0.528 20.478 1.00 93.56 1230 SER A N 1
ATOM 9543 C CA . SER A 1 1230 ? 16.225 0.631 19.018 1.00 93.56 1230 SER A CA 1
ATOM 9544 C C . SER A 1 1230 ? 15.569 -0.602 18.403 1.00 93.56 1230 SER A C 1
ATOM 9546 O O . SER A 1 1230 ? 15.537 -1.670 19.015 1.00 93.56 1230 SER A O 1
ATOM 9548 N N . LEU A 1 1231 ? 15.021 -0.435 17.200 1.00 95.75 1231 LEU A N 1
ATOM 9549 C CA . LEU A 1 1231 ? 14.374 -1.493 16.431 1.00 95.75 1231 LEU A CA 1
ATOM 9550 C C . LEU A 1 1231 ? 14.752 -1.384 14.948 1.00 95.75 1231 LEU A C 1
ATOM 9552 O O . LEU A 1 1231 ? 14.911 -0.260 14.456 1.00 95.75 1231 LEU A O 1
ATOM 9556 N N . PRO A 1 1232 ? 14.814 -2.519 14.227 1.00 95.00 1232 PRO A N 1
ATOM 9557 C CA . PRO A 1 1232 ? 14.901 -2.519 12.768 1.00 95.00 1232 PRO A CA 1
ATOM 9558 C C . PRO A 1 1232 ? 13.624 -1.930 12.147 1.00 95.00 1232 PRO A C 1
ATOM 9560 O O . PRO A 1 1232 ? 12.600 -1.786 12.827 1.00 95.00 1232 PRO A O 1
ATOM 9563 N N . LEU A 1 1233 ? 13.656 -1.614 10.852 1.00 94.56 1233 LEU A N 1
ATOM 9564 C CA . LEU A 1 1233 ? 12.518 -1.112 10.075 1.00 94.56 1233 LEU A CA 1
ATOM 9565 C C . LEU A 1 1233 ? 11.919 0.173 10.688 1.00 94.56 1233 LEU A C 1
ATOM 9567 O O . LEU A 1 1233 ? 10.705 0.305 10.887 1.00 94.56 1233 LEU A O 1
ATOM 9571 N N . THR A 1 1234 ? 12.790 1.106 11.076 1.00 93.88 1234 THR A N 1
ATOM 9572 C CA . THR A 1 1234 ? 12.424 2.398 11.684 1.00 93.88 1234 THR A CA 1
ATOM 9573 C C . THR A 1 1234 ? 13.010 3.553 10.868 1.00 93.88 1234 THR A C 1
ATOM 9575 O O . THR A 1 1234 ? 12.637 3.746 9.712 1.00 93.88 1234 THR A O 1
ATOM 9578 N N . GLN A 1 1235 ? 13.959 4.299 11.436 1.00 90.88 1235 GLN A N 1
ATOM 9579 C CA . GLN A 1 1235 ? 14.627 5.432 10.796 1.00 90.88 1235 GLN A CA 1
ATOM 9580 C C . GLN A 1 1235 ? 15.463 5.014 9.581 1.00 90.88 1235 GLN A C 1
ATOM 9582 O O . GLN A 1 1235 ? 15.769 5.855 8.746 1.00 90.88 1235 GLN A O 1
ATOM 9587 N N . SER A 1 1236 ? 15.803 3.729 9.449 1.00 87.88 1236 SER A N 1
ATOM 9588 C CA . SER A 1 1236 ? 16.446 3.160 8.259 1.00 87.88 1236 SER A CA 1
ATOM 9589 C C . SER A 1 1236 ? 15.547 3.209 7.013 1.00 87.88 1236 SER A C 1
ATOM 9591 O O . SER A 1 1236 ? 16.054 3.320 5.898 1.00 87.88 1236 SER A O 1
ATOM 9593 N N . VAL A 1 1237 ? 14.219 3.177 7.192 1.00 90.06 1237 VAL A N 1
ATOM 9594 C CA . VAL A 1 1237 ? 13.231 3.016 6.109 1.00 90.06 1237 VAL A CA 1
ATOM 9595 C C . VAL A 1 1237 ? 12.324 4.239 5.942 1.00 90.06 1237 VAL A C 1
ATOM 9597 O O . VAL A 1 1237 ? 11.984 4.611 4.812 1.00 90.06 1237 VAL A O 1
ATOM 9600 N N . TYR A 1 1238 ? 11.884 4.853 7.042 1.00 92.88 1238 TYR A N 1
ATOM 9601 C CA . TYR A 1 1238 ? 10.854 5.894 7.034 1.00 92.88 1238 TYR A CA 1
ATOM 9602 C C . TYR A 1 1238 ? 11.438 7.308 7.043 1.00 92.88 1238 TYR A C 1
ATOM 9604 O O . TYR A 1 1238 ? 12.518 7.561 7.568 1.00 92.88 1238 TYR A O 1
ATOM 9612 N N . LEU A 1 1239 ? 10.714 8.239 6.419 1.00 90.56 1239 LEU A N 1
ATOM 9613 C CA . LEU A 1 1239 ? 11.116 9.644 6.341 1.00 90.56 1239 LEU A CA 1
ATOM 9614 C C . LEU A 1 1239 ? 10.814 10.417 7.638 1.00 90.56 1239 LEU A C 1
ATOM 9616 O O . LEU A 1 1239 ? 11.519 11.385 7.953 1.00 90.56 1239 LEU A O 1
ATOM 9620 N N . PHE A 1 1240 ? 9.775 10.003 8.366 1.00 90.00 1240 PHE A N 1
ATOM 9621 C CA . PHE A 1 1240 ? 9.298 10.607 9.608 1.00 90.00 1240 PHE A CA 1
ATOM 9622 C C . PHE A 1 1240 ? 9.204 9.574 10.720 1.00 90.00 1240 PHE A C 1
ATOM 9624 O O . PHE A 1 1240 ? 8.916 8.398 10.396 1.00 90.00 1240 PHE A O 1
#

pLDDT: mean 90.24, std 13.63, range [23.31, 98.94]

Secondary structure (DSSP, 8-state):
-------------SS---S---PPPPPTT-SSS-----HHHHHHHHHHHHHHHHHHHHHHHHHHHHSS-SSTT--HHHHHHHHHHHHHHHHSTT--HHHHHHHHTHHHHH---GGG-EE--EEPP-----GGGHHHHHT--S--EEEEEE-S-HHHHHHHHHTTTT--EEEEE--STTTS--TGGGHHHHHHHHHHHTSEEEEEEPPPTTTS-TTHHHHHHHHHHHIIIIIS---GGGEEEEEETHHHHHHHHHHHHHHHTTPPPPSEEEEES----TT--STHHHHSTTTSSSPS---TT-S--HHHHHH-TTTHHHHTT-TTT-GGG-S--TTPPPEEEEEETTSTTHHHHHHHHHHHHT-SS--EEEEEETT--TTGGGS--HHHHHHHHHHHHIIIIIHHHHHHHHTT-HHHHHHHHHHHHHHHHHTTPPB-HHHHHHHHHHHHHHHHHHT-S-HHHHHHHHHHH--TTTB-TTHHHH--EEEEEEEETTEEEEEEEESS--SSS--HHHHTTTS-PPPPPGGGSPPPP---GGGSTT-EEPPSSEEESSTT--EEEEEEEE-SSS-EEEETTS-GGGS-TTEEB-TTTTTTEEE-S-TT-EEEE-TT-EEEEEEEE--TT-EE-STTSSS-EE--TTSHHHHHHHHHHTT--B-TTPPPPPPPPPPEEEHHHHHHHH---TT-EEE-TTSS-EEE---B---TT-----STTSSSSBTTTB-SS--GGGS-SEEEEEEEEEETTEEEEEEEEEETTEEEEEE--B-TTTSSSPPTT-B--TT-EEEE-TT-EEEEPEEEEEEE-S-SHHHHHHHHTTEEEEEEE-SSS-HHHHH-----SHHHHHHHHHHTTTSSSEEEEEEE---S-HHHHHHHHHTT-SEEEE-GGG---HHHHHHHHHHHHHHT-EEEE---TT-SS--HHHHHHHHTT--BEESSTTSSSSSSTTTGGGGGG-TTB--EE-STTSS-BTTHHHHHHHHHHHHTT--TT-HHHHHHHHHH--HHHHHHHHHHHHHTSS-EE---TTSSS-GGGHHHHHHHHHHHHHHHH-S-GGGTTSSS-HHHHHHHHGGGTHHHHHHTT-TTTSSS--TTSB--EEEE-GGGTTT--SEEEETTEEEEEEE--TTSSSTTSSP-EEEE-GGGSHHHHHHH-EEEE-HHHHHTTTGGGG--SSEEEE---TTT--GGGSTT------EEE-TTT--EEETTEE---PPBS--SSSTTT---

Sequence (1240 aa):
MPRIRRGKRCTVEGCCLPSKIYCQPPSKDDMDGTDYPSVWWDLWQILYYVPVSVGVFYMDIYKHLVKQPKRPTWDILTAFTVAFLHALRSSFRCASLAFWRRLMNLPKLLHHDESKYVPCPFLVSKLNLPGILEECDVFEDGTRTIDAQWNLSPSEYQKMQQKVTQEKVVFYLHGGGYCFKDWFCYLAFTQKLTKYVNRGVFSISYRLAPETKFPGALYDAVQAYFHLIYDYGIKPHNITVVGDSAGGGLAMSLLVYLRDHQYPLPEACVLFSPWVDLTYGHPSWVESEIFDYLPCRPNMSTVMNPARFYLGTDTYFGLNRHPYASPLYVGHFDNLPPILIQSGGCETMKDEVRAFATRFEDCHSTIFKHEEYEDMVHDFQAFDFDQSHSAMLSVQKWILHDINDLHRLQESSSSASSLYFGFLAQKRLARGIKLNRTEATALIASQLLELMRDGCYSVAQLMDIGKQMLGRRHVMPDVFQTLHEVQVEGTFPDGTYLVTVHDPICTDNGNLEMALYGTFFPLPSEEKFPMPPQVQARDAPGAIIVKPGKIELNAGRRRLSLSVTNYGDRPIQVGSHYHFIESNAALHFNRALAYGMRLDIPAGSAVRFEPGDFKTVTLVEIAGNKVITGGNGLATGPVDFIRLPDIINAMTIRGFKHDSLAPLLPAPTSNTLDREYYADHFGPTTGDLVRLGDTELWARVEKDFTVYGDECKFGGGKVLREGMGQATGKLDDEVLDLVITNALIIDYTGIYKADIGIKKGLIAGIGKAGNPDVMEGVTPGMVVGAGTEALAGEGKIFTAGAIDSHIHYICPQLCYEALSSGVTTLIGGGTGPNTGTNATTCTPGNHHIEMMMKATDDIPMNFGFTGKGNCSNQEELVEHIKAGCLGLKLHEDWGTTPAAIDACLQVCDDLDVQATIHTDTLNEAGFVESTIGAFKGRTIHTYHSEGAGGGHAPDIITVCSEPNVLPSSTNPTRPFTANTLDEHVDMLMVCHHLSKTIPEDVAFAESRIRAETIAAEDVLHDIGAISMISSDSQAMGRAGEVVLRTWKTASKMKQQRGALREDQQEEGDNFRIRRYIAKYTINVALAHGIGHVVGSIEVGKVADLVCFTPEYFGSKPELILKAGVIVWGQMGDANGSIPTTEPIISRPMYGANASSLGVSCLVFVSQLSVDEGIVQSYNLRKKIEPVKGCRTVTKKDMKLNDAMPKITVDPETYNVQADGEDCVCDPVSSLPLTQSVYLF

Organism: NCBI:txid35722

Radius of gyration: 39.1 Å; chains: 1; bounding box: 74×114×94 Å

Foldseek 3Di:
DDDDDDDDDPPDPDDDDDPDDDDDAPDPPCLFLPDDDDPVVLVVLCVVLVVVLVVQLVVQLCCCPPPPHPDVPDDPVNSNVQSNLQSVCVSCQQPGLVSVQCVLCVVVVVDDDLQFKDKDKAWQALDCADDPCNVVSVPGPRPDIWTKMKRHGPVVVVVCLVVVQPFAEEEEFEDDLLSYDFVVSCSVLVVVLCVLQVHIYMYTGFHGFLVAAPPRSLSVSLSVLVCSCPVSVYDQQRYEYEYFACRLLSSLLNQVSCVVVVHRHHNEYEYALYQQALPLPDPLLAVLCVQASDHHDDDSSRSDRSLCRHQPSVRSVVCRLPCSSRVLNDPADAPGHEYEYEYEPSESCVVVSVSSVVRCVPYDHYHYDYHYDYSDYGRSLSDPTPVVVVVSNVVNCVNPPVSVVVVVVNCVPQLVVLLVLLLVLLVCLLVLHAAFQQSLLSLLQNLLQVVQVVLPDDLVVSLVLLLQQDEQLRHDVQNLLPCQWHWFWYQHPVGIDIRIRGSSHPHHHGDNCSSCPPPPRDHDDCVSGDHDPDDDQCLHFFRKFADFDKDFAPPPWFKFKKKKWQQDQAKFKAFQQPQVLLGDLRIAIASLVSQQKGFQDAFFDIDMHGNGDIDITMITGFDFQSAFDDRNRLNGGHRDNVCSVVSVVSSVVVNRHHDPPGDGDPGDDTDIGTQVVVCVVQNHAAQMWTFFASFPFIAGANHEQDRGRQFDDDDDNGACDDRGQADPPDDPVQEFQEKATFAQEFALVFGHTFIFGFHLQFRADTHYAGDSNGDPNHDRSRHHYPNYHYHYRRLWYKWFQFEFAQDLPQDPVLLVLLVQLRHAEYHFAYQHNDLCSLQGRAQEDLVSLLVVLQVCLLFRHAYAGAHAQQDLDLVRRVRSQLSWHQAYEAEVVSPNALSSLLSRLVNCVVQVGAYEYFANQVCPRHALVSSVVSCVLWAHEYEQQLALSHYHFPPSVLCLQRFRYQYERAQLLQQFAPCSLVVSLVLQCVSNVHDPVDPVSSVSSVRRRDSQSNLLVLLLLQQLSHQAYHANPSNNGNSNCRLVSLSQSLSQCCVFVNADPVPPPGPGNSLSSSSSLLRRFQSSCLLGQNNQATRTSDGNHRPFMFMPNSNQRSGGTAFTFFSNHTQKHFFADPPDPDRSHPPTDIDGDPCSGSQNQLSRYEYEGTPSNVVVCNSVVSVRSHHYDYGHDNGVDTLCNRSSNSDNFRWDADNPNRFIDGVNHTSGDDHHHDTGNDSNPDSD

InterPro domains:
  IPR002019 Urease, beta subunit-like [MF_01954] (539-639)
  IPR002019 Urease, beta subunit-like [PF00699] (541-637)
  IPR002019 Urease, beta subunit-like [TIGR00192] (541-640)
  IPR002019 Urease, beta subunit-like [cd00407] (541-639)
  IPR002026 Urease, gamma/gamma-beta subunit [PF00547] (421-505)
  IPR002026 Urease, gamma/gamma-beta subunit [TIGR00193] (422-506)
  IPR002026 Urease, gamma/gamma-beta subunit [cd00390] (422-505)
  IPR005848 Urease, alpha subunit [MF_01953] (671-1240)
  IPR005848 Urease, alpha subunit [NF009686] (671-1240)
  IPR005848 Urease, alpha subunit [PR01752] (967-984)
  IPR005848 Urease, alpha subunit [PR01752] (1006-1022)
  IPR005848 Urease, alpha subunit [PR01752] (1074-1089)
  IPR005848 Urease, alpha subunit [PR01752] (1100-1113)
  IPR005848 Urease, alpha subunit [TIGR01792] (673-1240)
  IPR005848 Urease, alpha subunit [cd00375] (672-1239)
  IPR006680 Amidohydrolase-related [PF01979] (798-1126)
  IPR011059 Metal-dependent hydrolase, composite domain superfamily [G3DSA:2.30.40.10] (671-1153)
  IPR011059 Metal-dependent hydrolase, composite domain superfamily [SSF51338] (672-849)
  IPR011059 Metal-dependent hydrolase, composite domain superfamily [SSF51338] (1082-1151)
  IPR011612 Urease alpha-subunit, N-terminal domain [PF00449] (672-790)